Protein 4LMO (pdb70)

InterPro domains:
  IPR000477 Reverse transcriptase domain [PF00078] (751-847)
  IPR000477 Reverse transcriptase domain [PS50878] (552-877)
  IPR003545 Telomerase reverse transcriptase [PR01365] (511-525)
  IPR003545 Telomerase reverse transcriptase [PR01365] (641-657)
  IPR003545 Telomerase reverse transcriptase [PR01365] (766-782)
  IPR003545 Telomerase reverse transcriptase [PR01365] (804-816)
  IPR003545 Telomerase reverse transcriptase [PTHR12066] (239-1069)
  IPR021891 Telomerase ribonucleoprotein complex - RNA-binding domain [PF12009] (412-541)
  IPR021891 Telomerase ribonucleoprotein complex - RNA-binding domain [SM00975] (410-544)
  IPR043502 DNA/RNA polymerase superfamily [SSF56672] (567-849)
  IPR049139 Telomerase reverse transcriptase, C-terminal extension [PF21399] (911-1038)

Organism: Takifugu rubripes (NCBI:txid31033)

Radius of gyration: 38.31 Å; Cα contacts (8 Å, |Δi|>4): 1334; chains: 4; bounding box: 71×97×107 Å

Foldseek 3Di:
DVVVLLVCCCVQFLRADCVALQNAFAADPVGTDHDALLLVLCCLPNQHSCVSVPDDDPPPDDDPLSVLCRVQSRQLSVLVVVDPLLVLCCVQQNDDCLVVCPPPALVVLVVRFDDLVSLLSSLLVSCVRRHDPLQLLDPVSNVLQSVVLSCCSNVPCLPPDDLCSNCPPRDLVSRPSNDPDPDDDQDPVSSVSSSVSNSSVSVCCVNRPSVSNQRHQWDWDQDDDDPGDITIHGSSSVVVSVVNVCVVVPD/DVVVLQVCCCVQFLRACCVALQNQFAQDPVGTDHDALVLVLCQLPNQHSCVSVPDDDPPPDDDPLSVLCRVQSRQLSVLLVVDPLQVLCCVQQNDDQQVHDDPDALVVLVVSFDQLQSLLSSLLVCCVRRHDPLLLLDPVSSVLLSVVLCCCSPLNPNPDDDLCRSCVPRDLLSRPSLDPDVDDDQDPVNSVSSSVSNSSVSVCCVVRPSVSSLRHQWDWDCDPPDDRGITTHGSSSVVVSVVNVPVVPPD/DVVVLLVCCCVQFLRACCVALQNQWAADDPGTHHDALVQVLCQQPNDHSCVSVPDDDPDPDDDVLSVLCRVQSRQLSVLVVVDPLLVLCCVQQNDDCLVDPDPDALVVLLVSFDALVSLLSSLLVSCVRRHDPLQLLDPVSSVLLSVVLSCQSNPVNRPPDDLCRNCVPRDLLSRPSNDPDNDDDQDPVNSVSSSVSNSSNSVCCVVRVSVSSLRHQWDWDQSVPVHGDITTHTSSSVVVSVVNVVVVVVD/DLVVLLVVCCVQFLRACCVALQNQWAQDPVGTDHDALLQVLCQLPNPHSCRSVPDDDPPPDDDPLSVLCRVQSRQLSVLLVVDPLVVLCCVLQNDDCQVNDPPDALVVLQVRFHDLVSLLSSLLVSCVRRHDPLLQLDPVSVVLQSVLLSVCSNVPCVPDRDLCSNCPPRDLLSRPSLDPDNDDDQDPVSVVSSSVSNSSVSVCCRVRPSVSSQRHQWDWDFRDPPPTDITTHGSSSVVVNVVRVCVVPDD

GO terms:
  GO:0003720 telomerase activity (F, IDA)
  GO:0000333 telomerase catalytic core complex (C, IDA)
  GO:0022616 DNA strand elongation (P, IDA)
  GO:0034061 DNA polymerase activity (F, EXP)
  GO:0070034 telomerase RNA binding (F, IPI)

Nearest PDB structures (foldseek):
  4lmo-assembly4_D  TM=9.895E-01  e=8.802E-36  Takifugu rubripes
  4o26-assembly2_B  TM=9.098E-01  e=1.680E-20  Oryzias latipes
  4o26-assembly1_A  TM=8.427E-01  e=3.105E-20  Oryzias latipes
  7trd-assembly1_A  TM=8.382E-01  e=5.092E-14  Homo sapiens
  6zdp-assembly1_A  TM=8.238E-01  e=9.622E-08  Candida tropicalis MYA-3404

Solvent-accessible surface area: 46708 Å² total; per-residue (Å²): 111,150,40,49,76,70,3,1,3,47,1,2,5,12,57,10,34,160,17,4,18,3,64,36,98,28,38,54,70,122,19,73,72,121,1,83,1,93,0,0,0,10,7,12,8,37,23,23,64,25,16,2,9,23,9,110,47,122,60,142,175,20,52,168,31,9,118,80,2,34,86,26,0,26,48,0,1,126,36,4,94,169,15,51,20,82,163,15,9,81,142,10,16,65,47,102,39,30,193,127,27,74,186,35,130,4,66,67,4,15,93,31,67,3,28,30,95,100,0,27,50,0,0,75,44,0,0,86,42,0,6,3,83,100,0,8,24,25,95,73,3,30,100,32,0,12,56,38,0,46,130,12,2,151,39,11,88,3,19,81,8,13,14,76,92,7,25,160,120,18,110,19,71,49,0,81,24,0,36,84,47,158,124,61,191,64,47,106,70,27,74,45,77,8,50,19,0,1,4,23,0,6,0,17,0,3,43,12,0,0,7,14,0,0,42,5,2,0,21,1,9,48,35,34,27,149,189,90,50,42,55,7,0,7,26,50,0,25,61,53,0,33,68,26,0,17,139,79,46,69,157,106,112,64,38,71,99,21,0,0,75,0,2,4,10,48,14,32,104,13,4,26,3,57,23,85,26,38,46,116,178,27,100,90,110,2,99,0,70,3,0,0,4,9,13,6,30,24,22,59,28,21,0,18,21,11,114,56,130,60,155,159,9,56,191,22,8,123,43,1,38,52,30,0,22,30,0,1,118,40,4,98,158,15,51,21,77,156,12,10,82,121,7,17,72,26,103,41,16,189,119,34,75,163,42,121,2,56,69,5,24,96,32,69,7,27,8,102,103,0,29,47,0,0,77,42,0,0,72,44,0,6,4,33,58,0,7,27,26,75,74,3,20,101,30,0,10,57,28,0,49,100,15,0,130,61,0,132,12,84,55,20,18,18,78,79,5,22,158,118,16,110,19,62,53,0,53,18,0,16,90,50,62,57,30,210,51,60,119,68,27,81,54,83,12,52,35,1,2,3,13,0,4,6,19,0,17,46,14,0,0,10,14,0,0,42,4,4,0,30,1,5,44,57,24,85,134,167,93,62,22,46,1,0,6,36,50,2,27,54,56,0,24,64,46,2,18,180,67,61,104,47,92,112,63,41,72,111,27,1,1,71,1,4,6,10,65,12,35,139,18,3,28,2,56,39,86,27,40,49,100,168,29,102,82,113,1,91,0,112,0,0,0,10,9,13,5,34,18,21,57,33,18,1,24,24,12,94,45,135,59,171,181,24,57,146,22,8,127,75,1,35,87,26,0,24,48,0,1,116,39,6,99,160,18,52,20,82,157,8,10,80,141,12,18,68,50,101,34,39,191,99,90,39,170,36,103,0,52,65,8,30,93,31,62,6,28,18,97,100,2,26,48,0,0,84,59,0,1,86,43,0,7,4,86,95,2,12,27,26,91,75,3,30,112,41,0,11,54,35,0,49,96,15,2,119,16,50,55,15,89,62,13,12,13,72,77,4,24,159,127,16,107,19,62,52,1,71,21,0,32,100,56,152,112,68,230,55,69,116,73,33,78,52,79,10,51,19,0,4,3,18,3,9,4,21,0,14,52,12,0,0,8,14,0,0,42,4,4,0,25,1,5,40,10,105,59,126,172,85,41,23,44,4,3,6,34,49,1,33,54,54,0,34,75,13,0,32,139,59,68,65,131,113,106,36,59,60,58,3,2,4,48,0,2,4,9,44,10,33,120,16,4,20,3,66,30,97,32,44,38,117,170,28,95,81,130,1,99,3,81,1,0,0,2,8,10,3,31,22,22,64,22,6,3,8,29,11,115,61,113,59,158,182,26,51,183,23,6,122,78,0,35,90,27,0,27,53,0,1,108,55,6,114,177,15,42,22,83,172,13,10,79,138,9,16,70,47,99,28,20,207,120,17,65,176,39,135,5,80,61,4,22,94,28,68,5,27,30,98,99,2,26,46,1,0,82,43,0,1,87,45,0,7,2,94,96,0,7,26,29,94,74,5,29,103,35,1,10,61,45,0,50,136,12,2,160,54,14,115,6,15,73,14,16,10,37,54,6,32,44,79,16,70,21,48,54,0,72,21,0,32,113,58,169,121,58,204,72,69,36,86,25,23,32,74,11,53,12,1,2,4,23,0,8,0,18,0,2,40,13,0,0,6,16,0,0,46,5,2,1,22,0,28,54,11,89,80,109,198,105,34,40,32,10,6,8,28,48,3,34,59,42,0,31,75,23,0,13,155,78,82,45,150

Sequence (1004 aa):
SQSFMRTLGFLYGGRGMRSFLLNRKKKTAEGFRKIQGRDLIRIVFFEGVLYLNGLERKPKKLPRRFFNMVPLFSQLLRQHRRCPYSRLLQKTCPLVGIKDAGQAELSSFLPQHCGSHRVYLFVRECLLAVIPQELWGSEHNRLLYFARVRFFLRSGKFERLSVAELMWKIKVNNCDWLKISKTGRVPPSELSYRTQILGQFLAWLLDGFVVGLVRACFYATESMGQKNAIRFYRQEVWAKLQDLAFRSHISSQSFMRTLGFLYGGRGMRSFLLNRKKKTAEGFRKIQGRDLIRIVFFEGVLYLNGLERKPKKLPRRFFNMVPLFSQLLRQHRRCPYSRLLQKTCPLVGIKDAGQAELSSFLPQHCGSHRVYLFVRECLLAVIPQELWGSEHNRLLYFARVRFFLRSGKFERLSVAELMWKIKVNNCDWLKISKTGRVPPSELSYRTQILGQFLAWLLDGFVVGLVRACFYATESMGQKNAIRFYRQEVWAKLQDLAFRSHISSQSFMRTLGFLYGGRGMRSFLLNRKKKTAEGFRKIQGRDLIRIVFFEGVLYLNGLERKPKKLPRRFFNMVPLFSQLLRQHRRCPYSRLLQKTCPLVGIKDAGQAELSSFLPQHCGSHRVYLFVRECLLAVIPQELWGSEHNRLLYFARVRFFLRSGKFERLSVAELMWKIKVNNCDWLKISKTGRVPPSELSYRTQILGQFLAWLLDGFVVGLVRACFYATESMGQKNAIRFYRQEVWAKLQDLAFRSHISSQSFMRTLGFLYGGRGMRSFLLNRKKKTAEGFRKIQGRDLIRIVFFEGVLYLNGLERKPKKLPRRFFNMVPLFSQLLRQHRRCPYSRLLQKTCPLVGIKDAGQAELSSFLPQHCGSHRVYLFVRECLLAVIPQELWGSEHNRLLYFARVRFFLRSGKFERLSVAELMWKIKVNNCDWLKISKTGRVPPSELSYRTQILGQFLAWLLDGFVVGLVRACFYATESMGQKNAIRFYRQEVWAKLQDLAFRSHIS

Secondary structure (DSSP, 8-state):
--HHHHHHHHHH--S-GGGSGGGPPEE-SSSEE---HHHHHHHHHSS-GGGGGT---S-SSPPHHHHTTHHHHHHHHHHHHH--HHHHHHTTS--SSSSS-SS--HHHHTT--B-HHHHHHHHHHHHHHHS-HHHH-SHHHHHHHHHHHHHHHHHT-TT---HHHHSTT--GGG-GGG-S--SS---HHHHHHHHHHHHHHHHHIIIIIIHHHHHHHEEEES-SSSTT--EEEEHHHHHHHHHHHHHHS--/-HHHHHHHHHHH--S-GGGSGGGPPEE-SSSEE---HHHHHHHHHSS-GGGGGT---S-SSPPHHHHTTHHHHHHHHHHHHH--HHHHHHTTS--SSSSS-SS--GGGTTT--B-HHHHHHHHHHHHHHHS-GGGG-SHHHHHHHHHHHHHHTSTT---PPPHHHHSTT--GGG-GGG-S-SSS---HHHHHHHHHHHHHHHHHIIIIIIHHHHHHHEEEES-SSS-S--EEEEHHHHHHHHHHHHHTTT-/-HHHHHHHHHHH--S-GGGSGGG--EE-SSSEE---HHHHHHHHHTS-GGGGGT---S-SSPPHHHHTTHHHHHHHHHHHHH--HHHHHHHHS---SSSS-----GGGTTT--B-HHHHHHHHHHHHHHHS-HHHH-SHHHHHHHHHHHHHHHHSTTT----HHHHHTT--GGG-GGG-S-SSS---HHHHHHHHHHHHHHHHHIIIIIIHHHHHHHEEEEE-SSSSS-EEEEEHHHHHHHHHHHHHHS--/-HHHHHHHHHHH--S-GGGSGGGPEEE-SSSEEE--HHHHHHHHHSS-GGGGGT---S-SSPPHHHHTTHHHHHHHHHHHHT--HHHHHHTTS---STTT-SS--GGGTTT--B-HHHHHHHHHHHHHHHS-GGGT-SHHHHHHHHHHHHHHHHH--TT---HHHHHTT--GGG-GGG-S-SSS---HHHHHHHHHHHHHHHHHIIIIIIHHHHHHHEEEEE-SSSSS-EEEEEHHHHHHHHHHHHTTT--

CATH classification: 1.10.132.70

Structure (mmCIF, N/CA/C/O backbone):
data_4LMO
#
_entry.id   4LMO
#
_cell.length_a   48.629
_cell.length_b   84.508
_cell.length_c   137.174
_cell.angle_alpha   90.00
_cell.angle_beta   94.31
_cell.angle_gamma   90.00
#
_symmetry.space_group_name_H-M   'P 1 21 1'
#
loop_
_entity.id
_entity.type
_entity.pdbx_description
1 polymer 'Telomerase reverse transcriptase'
2 water water
#
loop_
_atom_site.group_PDB
_atom_site.id
_atom_site.type_symbol
_atom_site.label_atom_id
_atom_site.label_alt_id
_atom_site.label_comp_id
_atom_site.label_asym_id
_atom_site.label_entity_id
_atom_site.label_seq_id
_atom_site.pdbx_PDB_ins_code
_atom_site.Cartn_x
_atom_site.Cartn_y
_atom_site.Cartn_z
_atom_site.occupancy
_atom_site.B_iso_or_equiv
_atom_site.auth_seq_id
_atom_site.auth_comp_id
_atom_site.auth_asym_id
_atom_site.auth_atom_id
_atom_site.pdbx_PDB_model_num
ATOM 1 N N . SER A 1 4 ? 13.701 -11.543 69.156 1.00 107.78 294 SER A N 1
ATOM 2 C CA . SER A 1 4 ? 12.276 -11.558 68.714 1.00 106.97 294 SER A CA 1
ATOM 3 C C . SER A 1 4 ? 11.792 -10.148 68.366 1.00 105.58 294 SER A C 1
ATOM 4 O O . SER A 1 4 ? 10.730 -9.708 68.818 1.00 105.20 294 SER A O 1
ATOM 7 N N . GLN A 1 5 ? 12.585 -9.450 67.556 1.00 104.36 295 GLN A N 1
ATOM 8 C CA . GLN A 1 5 ? 12.288 -8.077 67.145 1.00 101.94 295 GLN A CA 1
ATOM 9 C C . GLN A 1 5 ? 11.627 -8.043 65.765 1.00 98.44 295 GLN A C 1
ATOM 10 O O . GLN A 1 5 ? 11.338 -6.971 65.226 1.00 95.94 295 GLN A O 1
ATOM 16 N N . SER A 1 6 ? 11.390 -9.231 65.211 1.00 96.74 296 SER A N 1
ATOM 17 C CA . SER A 1 6 ? 10.734 -9.393 63.915 1.00 93.75 296 SER A CA 1
ATOM 18 C C . SER A 1 6 ? 9.237 -9.082 63.984 1.00 90.58 296 SER A C 1
ATOM 19 O O . SER A 1 6 ? 8.617 -8.768 62.964 1.00 88.61 296 SER A O 1
ATOM 22 N N . PHE A 1 7 ? 8.669 -9.172 65.188 1.00 87.95 297 PHE A N 1
ATOM 23 C CA . PHE A 1 7 ? 7.242 -8.926 65.413 1.00 84.44 297 PHE A CA 1
ATOM 24 C C . PHE A 1 7 ? 6.808 -7.506 65.044 1.00 80.70 297 PHE A C 1
ATOM 25 O O . PHE A 1 7 ? 5.791 -7.321 64.372 1.00 79.65 297 PHE A O 1
ATOM 33 N N . MET A 1 8 ? 7.584 -6.517 65.485 1.00 78.04 298 MET A N 1
ATOM 34 C CA . MET A 1 8 ? 7.244 -5.100 65.310 1.00 75.17 298 MET A CA 1
ATOM 35 C C . MET A 1 8 ? 7.145 -4.676 63.844 1.00 72.00 298 MET A C 1
ATOM 36 O O . MET A 1 8 ? 6.302 -3.847 63.493 1.00 70.86 298 MET A O 1
ATOM 41 N N . ARG A 1 9 ? 8.009 -5.242 63.003 1.00 69.94 299 ARG A N 1
ATOM 42 C CA . ARG A 1 9 ? 7.961 -5.023 61.556 1.00 66.44 299 ARG A CA 1
ATOM 43 C C . ARG A 1 9 ? 6.686 -5.597 60.943 1.00 63.20 299 ARG A C 1
ATOM 44 O O . ARG A 1 9 ? 6.011 -4.930 60.155 1.00 61.13 299 ARG A O 1
ATOM 52 N N . THR A 1 10 ? 6.366 -6.834 61.320 1.00 60.77 300 THR A N 1
ATOM 53 C CA . THR A 1 10 ? 5.215 -7.558 60.784 1.00 57.84 300 THR A CA 1
ATOM 54 C C . THR A 1 10 ? 3.890 -6.934 61.220 1.00 54.89 300 THR A C 1
ATOM 55 O O . THR A 1 10 ? 3.030 -6.642 60.383 1.00 53.33 300 THR A O 1
ATOM 59 N N . LEU A 1 11 ? 3.734 -6.743 62.529 1.00 52.20 301 LEU A N 1
ATOM 60 C CA . LEU A 1 11 ? 2.526 -6.146 63.090 1.00 50.04 301 LEU A CA 1
ATOM 61 C C . LEU A 1 11 ? 2.368 -4.697 62.637 1.00 48.08 301 LEU A C 1
ATOM 62 O O . LEU A 1 11 ? 1.245 -4.223 62.435 1.00 46.09 301 LEU A O 1
ATOM 67 N N . GLY A 1 12 ? 3.499 -4.010 62.475 1.00 46.36 302 GLY A N 1
ATOM 68 C CA . GLY A 1 12 ? 3.527 -2.647 61.951 1.00 44.89 302 GLY A CA 1
ATOM 69 C C . GLY A 1 12 ? 3.048 -2.576 60.514 1.00 43.53 302 GLY A C 1
ATOM 70 O O . GLY A 1 12 ? 2.277 -1.688 60.154 1.00 42.09 302 GLY A O 1
ATOM 71 N N . PHE A 1 13 ? 3.508 -3.520 59.696 1.00 43.57 303 PHE A N 1
ATOM 72 C CA . PHE A 1 13 ? 3.084 -3.620 58.301 1.00 43.20 303 PHE A CA 1
ATOM 73 C C . PHE A 1 13 ? 1.576 -3.859 58.178 1.00 41.91 303 PHE A C 1
ATOM 74 O O . PHE A 1 13 ? 0.907 -3.222 57.363 1.00 41.25 303 PHE A O 1
ATOM 82 N N . LEU A 1 14 ? 1.051 -4.768 58.997 1.00 41.14 304 LEU A N 1
ATOM 83 C CA . LEU A 1 14 ? -0.367 -5.125 58.955 1.00 40.49 304 LEU A CA 1
ATOM 84 C C . LEU A 1 14 ? -1.285 -4.055 59.537 1.00 38.91 304 LEU A C 1
ATOM 85 O O . LEU A 1 14 ? -2.317 -3.737 58.946 1.00 39.28 304 LEU A O 1
ATOM 90 N N . TYR A 1 15 ? -0.909 -3.507 60.690 1.00 37.11 305 TYR A N 1
ATOM 91 C CA . TYR A 1 15 ? -1.822 -2.680 61.478 1.00 35.86 305 TYR A CA 1
ATOM 92 C C . TYR A 1 15 ? -1.312 -1.280 61.823 1.00 35.77 305 TYR A C 1
ATOM 93 O O . TYR A 1 15 ? -2.087 -0.441 62.292 1.00 35.74 305 TYR A O 1
ATOM 102 N N . GLY A 1 16 ? -0.022 -1.034 61.600 1.00 35.35 306 GLY A N 1
ATOM 103 C CA . GLY A 1 16 ? 0.576 0.271 61.874 1.00 34.88 306 GLY A CA 1
ATOM 104 C C . GLY A 1 16 ? 0.733 0.577 63.351 1.00 35.18 306 GLY A C 1
ATOM 105 O O . GLY A 1 16 ? 0.445 -0.263 64.206 1.00 35.03 306 GLY A O 1
ATOM 106 N N . GLY A 1 17 ? 1.199 1.790 63.642 1.00 35.25 307 GLY A N 1
ATOM 107 C CA . GLY A 1 17 ? 1.350 2.275 65.011 1.00 35.92 307 GLY A CA 1
ATOM 108 C C . GLY A 1 17 ? 2.511 1.657 65.767 1.00 36.61 307 GLY A C 1
ATOM 109 O O . GLY A 1 17 ? 2.406 1.405 66.966 1.00 37.13 307 GLY A O 1
ATOM 110 N N . ARG A 1 18 ? 3.618 1.420 65.067 1.00 37.41 308 ARG A N 1
ATOM 111 C CA . ARG A 1 18 ? 4.810 0.804 65.663 1.00 38.72 308 ARG A CA 1
ATOM 112 C C . ARG A 1 18 ? 6.093 1.566 65.325 1.00 38.75 308 ARG A C 1
ATOM 113 O O . ARG A 1 18 ? 7.193 1.052 65.523 1.00 39.92 308 ARG A O 1
ATOM 121 N N . GLY A 1 19 ? 5.954 2.783 64.811 1.00 38.58 309 GLY A N 1
ATOM 122 C CA . GLY A 1 19 ? 7.114 3.594 64.463 1.00 38.91 309 GLY A CA 1
ATOM 123 C C . GLY A 1 19 ? 7.646 3.362 63.061 1.00 38.99 309 GLY A C 1
ATOM 124 O O . GLY A 1 19 ? 7.066 2.611 62.274 1.00 38.09 309 GLY A O 1
ATOM 125 N N . MET A 1 20 ? 8.781 3.994 62.774 1.00 39.66 310 MET A N 1
ATOM 126 C CA . MET A 1 20 ? 9.314 4.108 61.417 1.00 40.55 310 MET A CA 1
ATOM 127 C C . MET A 1 20 ? 9.936 2.842 60.823 1.00 41.84 310 MET A C 1
ATOM 128 O O . MET A 1 20 ? 10.205 2.794 59.622 1.00 42.01 310 MET A O 1
ATOM 133 N N . ARG A 1 21 ? 10.154 1.821 61.648 1.00 43.34 311 ARG A N 1
ATOM 134 C CA . ARG A 1 21 ? 10.809 0.595 61.190 1.00 45.18 311 ARG A CA 1
ATOM 135 C C . ARG A 1 21 ? 10.035 -0.114 60.071 1.00 43.68 311 ARG A C 1
ATOM 136 O O . ARG A 1 21 ? 10.637 -0.663 59.148 1.00 43.91 311 ARG A O 1
ATOM 144 N N . SER A 1 22 ? 8.706 -0.086 60.148 1.00 42.72 312 SER A N 1
ATOM 145 C CA . SER A 1 22 ? 7.865 -0.714 59.126 1.00 41.33 312 SER A CA 1
ATOM 146 C C . SER A 1 22 ? 7.363 0.271 58.059 1.00 39.52 312 SER A C 1
ATOM 147 O O . SER A 1 22 ? 6.463 -0.055 57.279 1.00 39.50 312 SER A O 1
ATOM 150 N N . PHE A 1 23 ? 7.954 1.464 58.023 1.00 37.49 313 PHE A N 1
ATOM 151 C CA . PHE A 1 23 ? 7.638 2.464 57.001 1.00 35.58 313 PHE A CA 1
ATOM 152 C C . PHE A 1 23 ? 8.204 2.052 55.643 1.00 35.18 313 PHE A C 1
ATOM 153 O O . PHE A 1 23 ? 9.327 1.548 55.559 1.00 35.50 313 PHE A O 1
ATOM 161 N N . LEU A 1 24 ? 7.417 2.285 54.593 1.00 33.72 314 LEU A N 1
ATOM 162 C CA . LEU A 1 24 ? 7.750 1.885 53.220 1.00 33.56 314 LEU A CA 1
ATOM 163 C C . LEU A 1 24 ? 9.224 2.044 52.815 1.00 34.02 314 LEU A C 1
ATOM 164 O O . LEU A 1 24 ? 9.838 1.099 52.317 1.00 33.83 314 LEU A O 1
ATOM 169 N N . LEU A 1 25 ? 9.779 3.234 53.026 1.00 34.23 315 LEU A N 1
ATOM 170 C CA . LEU A 1 25 ? 11.136 3.540 52.571 1.00 35.10 315 LEU A CA 1
ATOM 171 C C . LEU A 1 25 ? 12.234 2.896 53.427 1.00 36.32 315 LEU A C 1
ATOM 172 O O . LEU A 1 25 ? 13.410 2.934 53.063 1.00 37.22 315 LEU A O 1
ATOM 177 N N . ASN A 1 26 ? 11.845 2.309 54.557 1.00 36.97 316 ASN A N 1
ATOM 178 C CA . ASN A 1 26 ? 12.772 1.569 55.410 1.00 38.19 316 ASN A CA 1
ATOM 179 C C . ASN A 1 26 ? 12.740 0.068 55.139 1.00 39.51 316 ASN A C 1
ATOM 180 O O . ASN A 1 26 ? 13.516 -0.690 55.725 1.00 40.41 316 ASN A O 1
ATOM 185 N N . ARG A 1 27 ? 11.840 -0.355 54.255 1.00 40.17 317 ARG A N 1
ATOM 186 C CA . ARG A 1 27 ? 11.726 -1.763 53.888 1.00 41.97 317 ARG A CA 1
ATOM 187 C C . ARG A 1 27 ? 12.826 -2.175 52.921 1.00 43.29 317 ARG A C 1
ATOM 188 O O . ARG A 1 27 ? 13.323 -1.361 52.139 1.00 43.78 317 ARG A O 1
ATOM 196 N N . LYS A 1 28 ? 13.206 -3.445 52.993 1.00 44.84 318 LYS A N 1
ATOM 197 C CA . LYS A 1 28 ? 14.249 -3.993 52.139 1.00 46.00 318 LYS A CA 1
ATOM 198 C C . LYS A 1 28 ? 13.652 -4.786 50.980 1.00 45.60 318 LYS A C 1
ATOM 199 O O . LYS A 1 28 ? 12.587 -5.390 51.117 1.00 44.87 318 LYS A O 1
ATOM 205 N N . LYS A 1 29 ? 14.334 -4.761 49.837 1.00 46.38 319 LYS A N 1
ATOM 206 C CA . LYS A 1 29 ? 13.953 -5.593 48.700 1.00 47.37 319 LYS A CA 1
ATOM 207 C C . LYS A 1 29 ? 14.441 -7.020 48.918 1.00 49.61 319 LYS A C 1
ATOM 208 O O . LYS A 1 29 ? 15.574 -7.241 49.353 1.00 50.44 319 LYS A O 1
ATOM 214 N N . LYS A 1 30 ? 13.572 -7.980 48.617 1.00 51.41 320 LYS A N 1
ATOM 215 C CA . LYS A 1 30 ? 13.906 -9.391 48.745 1.00 54.12 320 LYS A CA 1
ATOM 216 C C . LYS A 1 30 ? 14.663 -9.896 47.518 1.00 56.03 320 LYS A C 1
ATOM 217 O O . LYS A 1 30 ? 14.131 -9.907 46.405 1.00 55.55 320 LYS A O 1
ATOM 223 N N . THR A 1 31 ? 15.914 -10.291 47.739 1.00 58.72 321 THR A N 1
ATOM 224 C CA . THR A 1 31 ? 16.713 -10.978 46.729 1.00 61.03 321 THR A CA 1
ATOM 225 C C . THR A 1 31 ? 16.508 -12.487 46.890 1.00 63.30 321 THR A C 1
ATOM 226 O O . THR A 1 31 ? 15.793 -12.925 47.797 1.00 63.30 321 THR A O 1
ATOM 230 N N . ALA A 1 32 ? 17.129 -13.275 46.014 1.00 65.32 322 ALA A N 1
ATOM 231 C CA . ALA A 1 32 ? 17.015 -14.735 46.069 1.00 67.30 322 ALA A CA 1
ATOM 232 C C . ALA A 1 32 ? 17.515 -15.323 47.393 1.00 68.92 322 ALA A C 1
ATOM 233 O O . ALA A 1 32 ? 16.903 -16.245 47.936 1.00 69.66 322 ALA A O 1
ATOM 235 N N . GLU A 1 33 ? 18.613 -14.774 47.910 1.00 69.90 323 GLU A N 1
ATOM 236 C CA . GLU A 1 33 ? 19.257 -15.308 49.114 1.00 71.13 323 GLU A CA 1
ATOM 237 C C . GLU A 1 33 ? 18.901 -14.570 50.409 1.00 70.13 323 GLU A C 1
ATOM 238 O O . GLU A 1 33 ? 19.109 -15.100 51.504 1.00 70.53 323 GLU A O 1
ATOM 244 N N . GLY A 1 34 ? 18.366 -13.356 50.286 1.00 68.33 324 GLY A N 1
ATOM 245 C CA . GLY A 1 34 ? 17.986 -12.568 51.457 1.00 66.55 324 GLY A CA 1
ATOM 246 C C . GLY A 1 34 ? 17.383 -11.211 51.148 1.00 64.56 324 GLY A C 1
ATOM 247 O O . GLY A 1 34 ? 16.361 -11.114 50.464 1.00 63.28 324 GLY A O 1
ATOM 248 N N . PHE A 1 35 ? 18.022 -10.162 51.664 1.00 63.63 325 PHE A N 1
ATOM 249 C CA . PHE A 1 35 ? 17.505 -8.797 51.564 1.00 61.39 325 PHE A CA 1
ATOM 250 C C . PHE A 1 35 ? 18.590 -7.769 51.268 1.00 60.55 325 PHE A C 1
ATOM 251 O O . PHE A 1 35 ? 19.770 -7.994 51.545 1.00 61.90 325 PHE A O 1
ATOM 259 N N . ARG A 1 36 ? 18.173 -6.639 50.700 1.00 58.02 326 ARG A N 1
ATOM 260 C CA . ARG A 1 36 ? 19.071 -5.521 50.425 1.00 56.80 326 ARG A CA 1
ATOM 261 C C . ARG A 1 36 ? 18.365 -4.169 50.545 1.00 55.45 326 ARG A C 1
ATOM 262 O O . ARG A 1 36 ? 17.147 -4.070 50.364 1.00 54.02 326 ARG A O 1
ATOM 270 N N . LYS A 1 37 ? 19.152 -3.139 50.855 1.00 55.25 327 LYS A N 1
ATOM 271 C CA . LYS A 1 37 ? 18.688 -1.755 50.922 1.00 54.04 327 LYS A CA 1
ATOM 272 C C . LYS A 1 37 ? 18.112 -1.349 49.567 1.00 52.69 327 LYS A C 1
ATOM 273 O O . LYS A 1 37 ? 18.575 -1.836 48.532 1.00 53.87 327 LYS A O 1
ATOM 279 N N . ILE A 1 38 ? 17.112 -0.468 49.560 1.00 50.35 328 ILE A N 1
ATOM 280 C CA . ILE A 1 38 ? 16.519 -0.026 48.288 1.00 49.06 328 ILE A CA 1
ATOM 281 C C . ILE A 1 38 ? 17.192 1.217 47.707 1.00 48.25 328 ILE A C 1
ATOM 282 O O . ILE A 1 38 ? 17.557 2.139 48.438 1.00 48.36 328 ILE A O 1
ATOM 287 N N . GLN A 1 39 ? 17.357 1.221 46.387 1.00 47.11 329 GLN A N 1
ATOM 288 C CA . GLN A 1 39 ? 18.020 2.315 45.678 1.00 46.62 329 GLN A CA 1
ATOM 289 C C . GLN A 1 39 ? 17.021 3.099 44.831 1.00 44.74 329 GLN A C 1
ATOM 290 O O . GLN A 1 39 ? 15.856 2.710 44.722 1.00 43.78 329 GLN A O 1
ATOM 296 N N . GLY A 1 40 ? 17.477 4.208 44.246 1.00 43.87 330 GLY A N 1
ATOM 297 C CA . GLY A 1 40 ? 16.624 5.085 43.435 1.00 42.33 330 GLY A CA 1
ATOM 298 C C . GLY A 1 40 ? 15.847 4.355 42.353 1.00 41.60 330 GLY A C 1
ATOM 299 O O . GLY A 1 40 ? 14.657 4.599 42.158 1.00 40.59 330 GLY A O 1
ATOM 300 N N . ARG A 1 41 ? 16.535 3.453 41.658 1.00 42.06 331 ARG A N 1
ATOM 301 C CA . ARG A 1 41 ? 15.946 2.609 40.623 1.00 41.79 331 ARG A CA 1
ATOM 302 C C . ARG A 1 41 ? 14.815 1.732 41.177 1.00 39.79 331 ARG A C 1
ATOM 303 O O . ARG A 1 41 ? 13.778 1.559 40.527 1.00 38.04 331 ARG A O 1
ATOM 311 N N . ASP A 1 42 ? 15.018 1.199 42.383 1.00 38.71 332 ASP A N 1
ATOM 312 C CA . ASP A 1 42 ? 13.998 0.410 43.075 1.00 37.34 332 ASP A CA 1
ATOM 313 C C . ASP A 1 42 ? 12.750 1.245 43.362 1.00 35.22 332 ASP A C 1
ATOM 314 O O . ASP A 1 42 ? 11.627 0.779 43.153 1.00 33.79 332 ASP A O 1
ATOM 319 N N . LEU A 1 43 ? 12.954 2.477 43.827 1.00 34.00 333 LEU A N 1
ATOM 320 C CA . LEU A 1 43 ? 11.848 3.380 44.147 1.00 32.86 333 LEU A CA 1
ATOM 321 C C . LEU A 1 43 ? 11.020 3.747 42.919 1.00 31.74 333 LEU A C 1
ATOM 322 O O . LEU A 1 43 ? 9.791 3.776 42.985 1.00 30.83 333 LEU A O 1
ATOM 327 N N . ILE A 1 44 ? 11.696 4.016 41.805 1.00 31.78 334 ILE A N 1
ATOM 328 C CA . ILE A 1 44 ? 11.024 4.279 40.528 1.00 31.39 334 ILE A CA 1
ATOM 329 C C . ILE A 1 44 ? 10.088 3.123 40.149 1.00 30.90 334 ILE A C 1
ATOM 330 O O . ILE A 1 44 ? 8.980 3.345 39.656 1.00 30.73 334 ILE A O 1
ATOM 335 N N . ARG A 1 45 ? 10.538 1.898 40.413 1.00 30.92 335 ARG A N 1
ATOM 336 C CA . ARG A 1 45 ? 9.738 0.691 40.208 1.00 31.11 335 ARG A CA 1
ATOM 337 C C . ARG A 1 45 ? 8.478 0.669 41.073 1.00 30.26 335 ARG A C 1
ATOM 338 O O . ARG A 1 45 ? 7.388 0.371 40.582 1.00 30.38 335 ARG A O 1
ATOM 346 N N . ILE A 1 46 ? 8.644 0.987 42.356 1.00 29.23 336 ILE A N 1
ATOM 347 C CA . ILE A 1 46 ? 7.543 1.034 43.316 1.00 28.38 336 ILE A CA 1
ATOM 348 C C . ILE A 1 46 ? 6.525 2.116 42.954 1.00 27.66 336 ILE A C 1
ATOM 349 O O . ILE A 1 46 ? 5.319 1.903 43.072 1.00 27.95 336 ILE A O 1
ATOM 354 N N . VAL A 1 47 ? 7.017 3.266 42.501 1.00 27.29 337 VAL A N 1
ATOM 355 C CA . VAL A 1 47 ? 6.157 4.413 42.209 1.00 26.84 337 VAL A CA 1
ATOM 356 C C . VAL A 1 47 ? 5.452 4.302 40.853 1.00 26.96 337 VAL A C 1
ATOM 357 O O . VAL A 1 47 ? 4.262 4.609 40.750 1.00 27.17 337 VAL A O 1
ATOM 361 N N . PHE A 1 48 ? 6.169 3.845 39.827 1.00 27.23 338 PHE A N 1
ATOM 362 C CA . PHE A 1 48 ? 5.662 3.931 38.451 1.00 27.70 338 PHE A CA 1
ATOM 363 C C . PHE A 1 48 ? 5.373 2.615 37.736 1.00 28.75 338 PHE A C 1
ATOM 364 O O . PHE A 1 48 ? 4.624 2.607 36.757 1.00 29.19 338 PHE A O 1
ATOM 372 N N . PHE A 1 49 ? 5.961 1.516 38.208 1.00 29.52 339 PHE A N 1
ATOM 373 C CA . PHE A 1 49 ? 5.891 0.244 37.483 1.00 30.11 339 PHE A CA 1
ATOM 374 C C . PHE A 1 49 ? 5.153 -0.859 38.251 1.00 30.76 339 PHE A C 1
ATOM 375 O O . PHE A 1 49 ? 3.921 -0.931 38.192 1.00 31.01 339 PHE A O 1
ATOM 383 N N . GLU A 1 50 ? 5.890 -1.705 38.969 1.00 31.11 340 GLU A N 1
ATOM 384 C CA . GLU A 1 50 ? 5.295 -2.852 39.665 1.00 31.48 340 GLU A CA 1
ATOM 385 C C . GLU A 1 50 ? 4.428 -2.495 40.873 1.00 30.98 340 GLU A C 1
ATOM 386 O O . GLU A 1 50 ? 3.471 -3.208 41.181 1.00 31.07 340 GLU A O 1
ATOM 392 N N . GLY A 1 51 ? 4.763 -1.400 41.549 1.00 30.20 341 GLY A N 1
ATOM 393 C CA . GLY A 1 51 ? 4.117 -1.052 42.811 1.00 29.77 341 GLY A CA 1
ATOM 394 C C . GLY A 1 51 ? 4.929 -1.558 43.988 1.00 29.97 341 GLY A C 1
ATOM 395 O O . GLY A 1 51 ? 6.088 -1.940 43.822 1.00 30.39 341 GLY A O 1
ATOM 396 N N . VAL A 1 52 ? 4.319 -1.572 45.174 1.00 29.70 342 VAL A N 1
ATOM 397 C CA . VAL A 1 52 ? 5.002 -1.994 46.408 1.00 30.25 342 VAL A CA 1
ATOM 398 C C . VAL A 1 52 ? 5.494 -3.445 46.396 1.00 31.26 342 VAL A C 1
ATOM 399 O O . VAL A 1 52 ? 6.488 -3.768 47.050 1.00 31.91 342 VAL A O 1
ATOM 403 N N . LEU A 1 53 ? 4.809 -4.307 45.644 1.00 31.61 343 LEU A N 1
ATOM 404 C CA . LEU A 1 53 ? 5.130 -5.739 45.604 1.00 32.60 343 LEU A CA 1
ATOM 405 C C . LEU A 1 53 ? 6.430 -6.042 44.857 1.00 33.28 343 LEU A C 1
ATOM 406 O O . LEU A 1 53 ? 6.917 -7.178 44.874 1.00 33.81 343 LEU A O 1
ATOM 411 N N . TYR A 1 54 ? 6.984 -5.017 44.213 1.00 33.17 344 TYR A N 1
ATOM 412 C CA . TYR A 1 54 ? 8.314 -5.091 43.623 1.00 33.74 344 TYR A CA 1
ATOM 413 C C . TYR A 1 54 ? 9.341 -5.508 44.679 1.00 34.41 344 TYR A C 1
ATOM 414 O O . TYR A 1 54 ? 10.297 -6.222 44.373 1.00 35.14 344 TYR A O 1
ATOM 423 N N . LEU A 1 55 ? 9.123 -5.068 45.918 1.00 34.29 345 LEU A N 1
ATOM 424 C CA . LEU A 1 55 ? 9.972 -5.431 47.053 1.00 35.56 345 LEU A CA 1
ATOM 425 C C . LEU A 1 55 ? 9.915 -6.925 47.377 1.00 36.81 345 LEU A C 1
ATOM 426 O O . LEU A 1 55 ? 10.833 -7.471 47.995 1.00 37.18 345 LEU A O 1
ATOM 431 N N . ASN A 1 56 ? 8.840 -7.578 46.946 1.00 37.70 346 ASN A N 1
ATOM 432 C CA . ASN A 1 56 ? 8.624 -8.997 47.221 1.00 38.75 346 ASN A CA 1
ATOM 433 C C . ASN A 1 56 ? 8.902 -9.903 46.022 1.00 38.84 346 ASN A C 1
ATOM 434 O O . ASN A 1 56 ? 8.680 -11.114 46.086 1.00 39.73 346 ASN A O 1
ATOM 439 N N . GLY A 1 57 ? 9.389 -9.309 44.937 1.00 38.38 347 GLY A N 1
ATOM 440 C CA . GLY A 1 57 ? 9.815 -10.063 43.765 1.00 38.65 347 GLY A CA 1
ATOM 441 C C . GLY A 1 57 ? 8.955 -9.914 42.524 1.00 38.36 347 GLY A C 1
ATOM 442 O O . GLY A 1 57 ? 9.222 -10.557 41.515 1.00 38.88 347 GLY A O 1
ATOM 443 N N . LEU A 1 58 ? 7.925 -9.072 42.586 1.00 38.40 348 LEU A N 1
ATOM 444 C CA . LEU A 1 58 ? 7.038 -8.877 41.438 1.00 38.59 348 LEU A CA 1
ATOM 445 C C . LEU A 1 58 ? 7.774 -8.191 40.293 1.00 39.69 348 LEU A C 1
ATOM 446 O O . LEU A 1 58 ? 8.414 -7.154 40.483 1.00 39.35 348 LEU A O 1
ATOM 451 N N . GLU A 1 59 ? 7.688 -8.788 39.110 1.00 41.32 349 GLU A N 1
ATOM 452 C CA . GLU A 1 59 ? 8.402 -8.284 37.943 1.00 42.91 349 GLU A CA 1
ATOM 453 C C . GLU A 1 59 ? 7.477 -8.054 36.757 1.00 43.16 349 GLU A C 1
ATOM 454 O O . GLU A 1 59 ? 6.580 -8.855 36.483 1.00 43.37 349 GLU A O 1
ATOM 460 N N . ARG A 1 60 ? 7.699 -6.943 36.067 1.00 43.60 350 ARG A N 1
ATOM 461 C CA . ARG A 1 60 ? 6.997 -6.649 34.826 1.00 44.75 350 ARG A CA 1
ATOM 462 C C . ARG A 1 60 ? 7.951 -6.048 33.796 1.00 45.93 350 ARG A C 1
ATOM 463 O O . ARG A 1 60 ? 8.943 -5.403 34.151 1.00 46.29 350 ARG A O 1
ATOM 471 N N . LYS A 1 61 ? 7.656 -6.280 32.522 1.00 47.79 351 LYS A N 1
ATOM 472 C CA . LYS A 1 61 ? 8.434 -5.688 31.438 1.00 49.18 351 LYS A CA 1
ATOM 473 C C . LYS A 1 61 ? 8.014 -4.227 31.236 1.00 48.93 351 LYS A C 1
ATOM 474 O O . LYS A 1 61 ? 6.833 -3.899 31.389 1.00 48.39 351 LYS A O 1
ATOM 480 N N . PRO A 1 62 ? 8.976 -3.344 30.894 1.00 49.21 352 PRO A N 1
ATOM 481 C CA . PRO A 1 62 ? 10.385 -3.643 30.615 1.00 50.57 352 PRO A CA 1
ATOM 482 C C . PRO A 1 62 ? 11.243 -3.825 31.869 1.00 50.87 352 PRO A C 1
ATOM 483 O O . PRO A 1 62 ? 11.018 -3.157 32.878 1.00 50.78 352 PRO A O 1
ATOM 487 N N . LYS A 1 63 ? 12.205 -4.742 31.790 1.00 51.52 353 LYS A N 1
ATOM 488 C CA . LYS A 1 63 ? 13.161 -4.984 32.870 1.00 52.26 353 LYS A CA 1
ATOM 489 C C . LYS A 1 63 ? 14.126 -3.803 33.011 1.00 52.52 353 LYS A C 1
ATOM 490 O O . LYS A 1 63 ? 14.359 -3.310 34.117 1.00 52.46 353 LYS A O 1
ATOM 496 N N . LYS A 1 64 ? 14.682 -3.361 31.885 1.00 52.81 354 LYS A N 1
ATOM 497 C CA . LYS A 1 64 ? 15.508 -2.158 31.851 1.00 51.79 354 LYS A CA 1
ATOM 498 C C . LYS A 1 64 ? 14.598 -0.935 31.846 1.00 49.57 354 LYS A C 1
ATOM 499 O O . LYS A 1 64 ? 13.566 -0.924 31.167 1.00 49.25 354 LYS A O 1
ATOM 505 N N . LEU A 1 65 ? 14.977 0.084 32.615 1.00 47.30 355 LEU A N 1
ATOM 506 C CA . LEU A 1 65 ? 14.233 1.339 32.659 1.00 45.40 355 LEU A CA 1
ATOM 507 C C . LEU A 1 65 ? 14.325 2.087 31.328 1.00 44.47 355 LEU A C 1
ATOM 508 O O . LEU A 1 65 ? 15.424 2.262 30.798 1.00 45.01 355 LEU A O 1
ATOM 513 N N . PRO A 1 66 ? 13.171 2.527 30.784 1.00 42.97 356 PRO A N 1
ATOM 514 C CA . PRO A 1 66 ? 13.165 3.426 29.625 1.00 42.84 356 PRO A CA 1
ATOM 515 C C . PRO A 1 66 ? 13.974 4.693 29.911 1.00 42.82 356 PRO A C 1
ATOM 516 O O . PRO A 1 66 ? 14.164 5.051 31.077 1.00 42.34 356 PRO A O 1
ATOM 520 N N . ARG A 1 67 ? 14.442 5.360 28.858 1.00 43.35 357 ARG A N 1
ATOM 521 C CA . ARG A 1 67 ? 15.317 6.525 29.008 1.00 43.55 357 ARG A CA 1
ATOM 522 C C . ARG A 1 67 ? 14.699 7.615 29.887 1.00 41.40 357 ARG A C 1
ATOM 523 O O . ARG A 1 67 ? 15.391 8.211 30.716 1.00 40.82 357 ARG A O 1
ATOM 531 N N . ARG A 1 68 ? 13.399 7.851 29.707 1.00 39.56 358 ARG A N 1
ATOM 532 C CA . ARG A 1 68 ? 12.644 8.839 30.483 1.00 37.95 358 ARG A CA 1
ATOM 533 C C . ARG A 1 68 ? 12.751 8.579 31.986 1.00 37.22 358 ARG A C 1
ATOM 534 O O . ARG A 1 68 ? 13.031 9.494 32.765 1.00 36.88 358 ARG A O 1
ATOM 542 N N . PHE A 1 69 ? 12.540 7.325 32.378 1.00 36.37 359 PHE A N 1
ATOM 543 C CA . PHE A 1 69 ? 12.564 6.933 33.784 1.00 35.52 359 PHE A CA 1
ATOM 544 C C . PHE A 1 69 ? 13.979 6.678 34.298 1.00 36.18 359 PHE A C 1
ATOM 545 O O . PHE A 1 69 ? 14.240 6.821 35.495 1.00 35.72 359 PHE A O 1
ATOM 553 N N . PHE A 1 70 ? 14.888 6.315 33.393 1.00 37.34 360 PHE A N 1
ATOM 554 C CA . PHE A 1 70 ? 16.299 6.149 33.742 1.00 38.63 360 PHE A CA 1
ATOM 555 C C . PHE A 1 70 ? 16.925 7.467 34.196 1.00 38.65 360 PHE A C 1
ATOM 556 O O . PHE A 1 70 ? 17.749 7.486 35.108 1.00 39.21 360 PHE A O 1
ATOM 564 N N . ASN A 1 71 ? 16.528 8.564 33.559 1.00 38.48 361 ASN A N 1
ATOM 565 C CA . ASN A 1 71 ? 17.042 9.884 33.911 1.00 38.49 361 ASN A CA 1
ATOM 566 C C . ASN A 1 71 ? 16.555 10.399 35.267 1.00 37.72 361 ASN A C 1
ATOM 567 O O . ASN A 1 71 ? 17.122 11.348 35.810 1.00 39.08 361 ASN A O 1
ATOM 572 N N . MET A 1 72 ? 15.521 9.758 35.809 1.00 35.95 362 MET A N 1
ATOM 573 C CA . MET A 1 72 ? 14.960 10.121 37.111 1.00 34.77 362 MET A CA 1
ATOM 574 C C . MET A 1 72 ? 15.715 9.471 38.272 1.00 34.62 362 MET A C 1
ATOM 575 O O . MET A 1 72 ? 15.547 9.873 39.425 1.00 34.43 362 MET A O 1
ATOM 580 N N . VAL A 1 73 ? 16.533 8.466 37.963 1.00 35.23 363 VAL A N 1
ATOM 581 C CA . VAL A 1 73 ? 17.282 7.711 38.981 1.00 36.03 363 VAL A CA 1
ATOM 582 C C . VAL A 1 73 ? 18.028 8.594 39.996 1.00 36.57 363 VAL A C 1
ATOM 583 O O . VAL A 1 73 ? 17.868 8.392 41.203 1.00 36.14 363 VAL A O 1
ATOM 587 N N . PRO A 1 74 ? 18.824 9.581 39.519 1.00 37.51 364 PRO A N 1
ATOM 588 C CA . PRO A 1 74 ? 19.577 10.437 40.444 1.00 38.64 364 PRO A CA 1
ATOM 589 C C . PRO A 1 74 ? 18.695 11.195 41.437 1.00 38.67 364 PRO A C 1
ATOM 590 O O . PRO A 1 74 ? 19.069 11.336 42.604 1.00 39.26 364 PRO A O 1
ATOM 594 N N . LEU A 1 75 ? 17.540 11.667 40.972 1.00 38.13 365 LEU A N 1
ATOM 595 C CA . LEU A 1 75 ? 16.605 12.414 41.810 1.00 37.43 365 LEU A CA 1
ATOM 596 C C . LEU A 1 75 ? 15.961 11.557 42.885 1.00 36.93 365 LEU A C 1
ATOM 597 O O . LEU A 1 75 ? 15.778 12.004 44.021 1.00 36.44 365 LEU A O 1
ATOM 602 N N . PHE A 1 76 ? 15.610 10.328 42.518 1.00 36.40 366 PHE A N 1
ATOM 603 C CA . PHE A 1 76 ? 14.970 9.411 43.450 1.00 35.89 366 PHE A CA 1
ATOM 604 C C . PHE A 1 76 ? 15.989 8.770 44.391 1.00 37.00 366 PHE A C 1
ATOM 605 O O . PHE A 1 76 ? 15.654 8.418 45.526 1.00 37.53 366 PHE A O 1
ATOM 613 N N . SER A 1 77 ? 17.231 8.639 43.922 1.00 37.49 367 SER A N 1
ATOM 614 C CA . SER A 1 77 ? 18.349 8.248 44.777 1.00 38.40 367 SER A CA 1
ATOM 615 C C . SER A 1 77 ? 18.571 9.319 45.838 1.00 38.55 367 SER A C 1
ATOM 616 O O . SER A 1 77 ? 18.811 9.005 47.005 1.00 38.69 367 SER A O 1
ATOM 619 N N . GLN A 1 78 ? 18.479 10.579 45.414 1.00 38.57 368 GLN A N 1
ATOM 620 C CA . GLN A 1 78 ? 18.584 11.734 46.300 1.00 39.05 368 GLN A CA 1
ATOM 621 C C . GLN A 1 78 ? 17.485 11.710 47.363 1.00 37.83 368 GLN A C 1
ATOM 622 O O . GLN A 1 78 ? 17.757 11.925 48.547 1.00 37.81 368 GLN A O 1
ATOM 628 N N . LEU A 1 79 ? 16.254 11.440 46.926 1.00 36.12 369 LEU A N 1
ATOM 629 C CA . LEU A 1 79 ? 15.095 11.329 47.813 1.00 34.97 369 LEU A CA 1
ATOM 630 C C . LEU A 1 79 ? 15.328 10.297 48.916 1.00 35.12 369 LEU A C 1
ATOM 631 O O . LEU A 1 79 ? 15.071 10.566 50.090 1.00 34.48 369 LEU A O 1
ATOM 636 N N . LEU A 1 80 ? 15.811 9.121 48.528 1.00 36.18 370 LEU A N 1
ATOM 637 C CA . LEU A 1 80 ? 16.094 8.050 49.477 1.00 37.65 370 LEU A CA 1
ATOM 638 C C . LEU A 1 80 ? 17.229 8.405 50.434 1.00 39.21 370 LEU A C 1
ATOM 639 O O . LEU A 1 80 ? 17.209 8.008 51.598 1.00 39.82 370 LEU A O 1
ATOM 644 N N . ARG A 1 81 ? 18.204 9.161 49.936 1.00 40.47 371 ARG A N 1
ATOM 645 C CA . ARG A 1 81 ? 19.343 9.603 50.735 1.00 42.37 371 ARG A CA 1
ATOM 646 C C . ARG A 1 81 ? 18.895 10.614 51.790 1.00 42.08 371 ARG A C 1
ATOM 647 O O . ARG A 1 81 ? 19.350 10.572 52.939 1.00 42.39 371 ARG A O 1
ATOM 655 N N . GLN A 1 82 ? 17.995 11.511 51.390 1.00 40.69 372 GLN A N 1
ATOM 656 C CA . GLN A 1 82 ? 17.432 12.510 52.293 1.00 40.24 372 GLN A CA 1
ATOM 657 C C . GLN A 1 82 ? 16.490 11.875 53.316 1.00 39.93 372 GLN A C 1
ATOM 658 O O . GLN A 1 82 ? 16.358 12.374 54.435 1.00 40.72 372 GLN A O 1
ATOM 664 N N . HIS A 1 83 ? 15.846 10.777 52.926 1.00 39.25 373 HIS A N 1
ATOM 665 C CA . HIS A 1 83 ? 15.014 9.993 53.836 1.00 39.34 373 HIS A CA 1
ATOM 666 C C . HIS A 1 83 ? 15.831 9.312 54.901 1.00 40.98 373 HIS A C 1
ATOM 667 O O . HIS A 1 83 ? 15.431 9.268 56.066 1.00 41.21 373 HIS A O 1
ATOM 674 N N . ARG A 1 84 ? 16.982 8.772 54.509 1.00 43.13 374 ARG A N 1
ATOM 675 C CA . ARG A 1 84 ? 17.852 8.050 55.436 1.00 45.26 374 ARG A CA 1
ATOM 676 C C . ARG A 1 84 ? 18.575 8.982 56.406 1.00 46.65 374 ARG A C 1
ATOM 677 O O . ARG A 1 84 ? 19.011 8.554 57.476 1.00 47.35 374 ARG A O 1
ATOM 685 N N . ARG A 1 85 ? 18.684 10.254 56.027 1.00 47.88 375 ARG A N 1
ATOM 686 C CA . ARG A 1 85 ? 19.299 11.284 56.866 1.00 49.72 375 ARG A CA 1
ATOM 687 C C . ARG A 1 85 ? 18.265 12.098 57.653 1.00 48.83 375 ARG A C 1
ATOM 688 O O . ARG A 1 85 ? 18.627 12.879 58.536 1.00 49.49 375 ARG A O 1
ATOM 696 N N . CYS A 1 86 ? 16.986 11.910 57.329 1.00 47.20 376 CYS A N 1
ATOM 697 C CA . CYS A 1 86 ? 15.894 12.643 57.973 1.00 45.62 376 CYS A CA 1
ATOM 698 C C . CYS A 1 86 ? 15.751 12.274 59.454 1.00 44.99 376 CYS A C 1
ATOM 699 O O . CYS A 1 86 ? 15.710 11.090 59.796 1.00 44.26 376 CYS A O 1
ATOM 702 N N . PRO A 1 87 ? 15.683 13.291 60.336 1.00 44.96 377 PRO A N 1
ATOM 703 C CA . PRO A 1 87 ? 15.602 13.055 61.774 1.00 45.00 377 PRO A CA 1
ATOM 704 C C . PRO A 1 87 ? 14.151 12.995 62.259 1.00 43.92 377 PRO A C 1
ATOM 705 O O . PRO A 1 87 ? 13.697 13.885 62.985 1.00 44.79 377 PRO A O 1
ATOM 709 N N . TYR A 1 88 ? 13.441 11.940 61.865 1.00 42.02 378 TYR A N 1
ATOM 710 C CA . TYR A 1 88 ? 12.001 11.821 62.113 1.00 40.56 378 TYR A CA 1
ATOM 711 C C . TYR A 1 88 ? 11.579 12.030 63.568 1.00 40.35 378 TYR A C 1
ATOM 712 O O . TYR A 1 88 ? 10.550 12.655 63.829 1.00 39.27 378 TYR A O 1
ATOM 721 N N . SER A 1 89 ? 12.375 11.508 64.499 1.00 40.96 379 SER A N 1
ATOM 722 C CA . SER A 1 89 ? 12.117 11.681 65.925 1.00 41.73 379 SER A CA 1
ATOM 723 C C . SER A 1 89 ? 12.186 13.148 66.334 1.00 42.39 379 SER A C 1
ATOM 724 O O . SER A 1 89 ? 11.297 13.631 67.034 1.00 41.84 379 SER A O 1
ATOM 727 N N . ARG A 1 90 ? 13.231 13.849 65.885 1.00 43.41 380 ARG A N 1
ATOM 728 C CA . ARG A 1 90 ? 13.364 15.290 66.119 1.00 44.79 380 ARG A CA 1
ATOM 729 C C . ARG A 1 90 ? 12.163 16.069 65.580 1.00 43.34 380 ARG A C 1
ATOM 730 O O . ARG A 1 90 ? 11.617 16.930 66.272 1.00 43.43 380 ARG A O 1
ATOM 738 N N . LEU A 1 91 ? 11.755 15.757 64.350 1.00 41.56 381 LEU A N 1
ATOM 739 C CA . LEU A 1 91 ? 10.628 16.439 63.710 1.00 40.53 381 LEU A CA 1
ATOM 740 C C . LEU A 1 91 ? 9.288 16.165 64.398 1.00 39.38 381 LEU A C 1
ATOM 741 O O . LEU A 1 91 ? 8.430 17.042 64.448 1.00 38.83 381 LEU A O 1
ATOM 746 N N . LEU A 1 92 ? 9.116 14.956 64.927 1.00 38.56 382 LEU A N 1
ATOM 747 C CA . LEU A 1 92 ? 7.967 14.645 65.776 1.00 38.33 382 LEU A CA 1
ATOM 748 C C . LEU A 1 92 ? 8.064 15.392 67.110 1.00 39.46 382 LEU A C 1
ATOM 749 O O . LEU A 1 92 ? 7.055 15.862 67.640 1.00 39.22 382 LEU A O 1
ATOM 754 N N . GLN A 1 93 ? 9.284 15.501 67.636 1.00 40.49 383 GLN A N 1
ATOM 755 C CA . GLN A 1 93 ? 9.532 16.167 68.914 1.00 42.17 383 GLN A CA 1
ATOM 756 C C . GLN A 1 93 ? 9.410 17.683 68.835 1.00 43.12 383 GLN A C 1
ATOM 757 O O . GLN A 1 93 ? 9.217 18.347 69.854 1.00 44.59 383 GLN A O 1
ATOM 763 N N . LYS A 1 94 ? 9.529 18.230 67.629 1.00 42.80 384 LYS A N 1
ATOM 764 C CA . LYS A 1 94 ? 9.391 19.669 67.435 1.00 43.23 384 LYS A CA 1
ATOM 765 C C . LYS A 1 94 ? 8.060 20.040 66.765 1.00 42.11 384 LYS A C 1
ATOM 766 O O . LYS A 1 94 ? 7.864 21.187 66.351 1.00 42.47 384 LYS A O 1
ATOM 772 N N . THR A 1 95 ? 7.150 19.069 66.673 1.00 40.47 385 THR A N 1
ATOM 773 C CA . THR A 1 95 ? 5.785 19.323 66.191 1.00 39.53 385 THR A CA 1
ATOM 774 C C . THR A 1 95 ? 4.717 18.843 67.174 1.00 39.59 385 THR A C 1
ATOM 775 O O . THR A 1 95 ? 3.799 19.592 67.496 1.00 39.79 385 THR A O 1
ATOM 779 N N . CYS A 1 96 ? 4.833 17.605 67.649 1.00 39.89 386 CYS A N 1
ATOM 780 C CA . CYS A 1 96 ? 3.909 17.091 68.659 1.00 40.98 386 CYS A CA 1
ATOM 781 C C . CYS A 1 96 ? 4.634 16.199 69.670 1.00 41.92 386 CYS A C 1
ATOM 782 O O . CYS A 1 96 ? 4.517 14.973 69.623 1.00 41.81 386 CYS A O 1
ATOM 785 N N . PRO A 1 97 ? 5.379 16.825 70.600 1.00 43.04 387 PRO A N 1
ATOM 786 C CA . PRO A 1 97 ? 6.330 16.123 71.461 1.00 43.60 387 PRO A CA 1
ATOM 787 C C . PRO A 1 97 ? 5.680 15.258 72.532 1.00 44.22 387 PRO A C 1
ATOM 788 O O . PRO A 1 97 ? 4.516 15.458 72.880 1.00 44.18 387 PRO A O 1
ATOM 792 N N . LEU A 1 98 ? 6.449 14.302 73.041 1.00 45.38 388 LEU A N 1
ATOM 793 C CA . LEU A 1 98 ? 6.007 13.432 74.120 1.00 46.28 388 LEU A CA 1
ATOM 794 C C . LEU A 1 98 ? 6.099 14.172 75.451 1.00 47.38 388 LEU A C 1
ATOM 795 O O . LEU A 1 98 ? 7.005 14.980 75.658 1.00 47.83 388 LEU A O 1
ATOM 800 N N . VAL A 1 99 ? 5.145 13.909 76.340 1.00 48.63 389 VAL A N 1
ATOM 801 C CA . VAL A 1 99 ? 5.141 14.503 77.675 1.00 50.96 389 VAL A CA 1
ATOM 802 C C . VAL A 1 99 ? 5.255 13.395 78.719 1.00 53.11 389 VAL A C 1
ATOM 803 O O . VAL A 1 99 ? 4.270 12.726 79.039 1.00 53.05 389 VAL A O 1
ATOM 807 N N . GLY A 1 100 ? 6.471 13.203 79.224 1.00 56.14 390 GLY A N 1
ATOM 808 C CA . GLY A 1 100 ? 6.755 12.226 80.275 1.00 60.19 390 GLY A CA 1
ATOM 809 C C . GLY A 1 100 ? 6.327 10.799 79.979 1.00 62.86 390 GLY A C 1
ATOM 810 O O . GLY A 1 100 ? 5.637 10.177 80.790 1.00 63.51 390 GLY A O 1
ATOM 811 N N . ILE A 1 101 ? 6.729 10.278 78.820 1.00 65.74 391 ILE A N 1
ATOM 812 C CA . ILE A 1 101 ? 6.417 8.888 78.465 1.00 68.99 391 ILE A CA 1
ATOM 813 C C . ILE A 1 101 ? 7.520 7.919 78.903 1.00 71.88 391 ILE A C 1
ATOM 814 O O . ILE A 1 101 ? 7.229 6.821 79.382 1.00 72.97 391 ILE A O 1
ATOM 819 N N . LYS A 1 102 ? 8.776 8.334 78.743 1.00 74.94 392 LYS A N 1
ATOM 820 C CA . LYS A 1 102 ? 9.919 7.515 79.142 1.00 79.31 392 LYS A CA 1
ATOM 821 C C . LYS A 1 102 ? 10.270 7.753 80.613 1.00 82.34 392 LYS A C 1
ATOM 822 O O . LYS A 1 102 ? 10.996 6.965 81.223 1.00 83.72 392 LYS A O 1
ATOM 828 N N . ASP A 1 103 ? 9.744 8.843 81.168 1.00 84.48 393 ASP A N 1
ATOM 829 C CA . ASP A 1 103 ? 9.928 9.180 82.578 1.00 87.97 393 ASP A CA 1
ATOM 830 C C . ASP A 1 103 ? 8.667 8.900 83.396 1.00 87.82 393 ASP A C 1
ATOM 831 O O . ASP A 1 103 ? 8.607 9.237 84.582 1.00 88.54 393 ASP A O 1
ATOM 836 N N . ALA A 1 104 ? 7.675 8.279 82.754 1.00 87.11 394 ALA A N 1
ATOM 837 C CA . ALA A 1 104 ? 6.358 8.009 83.348 1.00 86.66 394 ALA A CA 1
ATOM 838 C C . ALA A 1 104 ? 6.394 7.742 84.853 1.00 88.04 394 ALA A C 1
ATOM 839 O O . ALA A 1 104 ? 5.634 8.347 85.613 1.00 87.31 394 ALA A O 1
ATOM 841 N N . GLY A 1 105 ? 7.286 6.845 85.270 1.00 89.35 395 GLY A N 1
ATOM 842 C CA . GLY A 1 105 ? 7.442 6.491 86.677 1.00 89.88 395 GLY A CA 1
ATOM 843 C C . GLY A 1 105 ? 6.242 5.723 87.189 1.00 90.19 395 GLY A C 1
ATOM 844 O O . GLY A 1 105 ? 6.222 4.491 87.153 1.00 91.11 395 GLY A O 1
ATOM 845 N N . GLN A 1 106 ? 5.238 6.463 87.660 1.00 89.03 396 GLN A N 1
ATOM 846 C CA . GLN A 1 106 ? 3.994 5.884 88.171 1.00 87.94 396 GLN A CA 1
ATOM 847 C C . GLN A 1 106 ? 2.784 6.772 87.861 1.00 84.92 396 GLN A C 1
ATOM 848 O O . GLN A 1 106 ? 1.984 7.082 88.749 1.00 84.97 396 GLN A O 1
ATOM 854 N N . ALA A 1 107 ? 2.655 7.175 86.600 1.00 81.13 397 ALA A N 1
ATOM 855 C CA . ALA A 1 107 ? 1.532 8.004 86.164 1.00 77.51 397 ALA A CA 1
ATOM 856 C C . ALA A 1 107 ? 0.290 7.159 85.864 1.00 75.37 397 ALA A C 1
ATOM 857 O O . ALA A 1 107 ? 0.398 5.985 85.499 1.00 74.63 397 ALA A O 1
ATOM 859 N N . GLU A 1 108 ? -0.884 7.765 86.030 1.00 73.52 398 GLU A N 1
ATOM 860 C CA . GLU A 1 108 ? -2.159 7.085 85.791 1.00 72.44 398 GLU A CA 1
ATOM 861 C C . GLU A 1 108 ? -2.595 7.180 84.326 1.00 69.58 398 GLU A C 1
ATOM 862 O O . GLU A 1 108 ? -2.054 7.981 83.562 1.00 68.55 398 GLU A O 1
ATOM 868 N N . LEU A 1 109 ? -3.571 6.353 83.947 1.00 66.94 399 LEU A N 1
ATOM 869 C CA . LEU A 1 109 ? -4.079 6.295 82.574 1.00 64.12 399 LEU A CA 1
ATOM 870 C C . LEU A 1 109 ? -4.625 7.639 82.087 1.00 61.60 399 LEU A C 1
ATOM 871 O O . LEU A 1 109 ? -4.383 8.037 80.944 1.00 60.26 399 LEU A O 1
ATOM 876 N N . SER A 1 110 ? -5.354 8.329 82.963 1.00 59.46 400 SER A N 1
ATOM 877 C CA . SER A 1 110 ? -5.981 9.612 82.638 1.00 56.72 400 SER A CA 1
ATOM 878 C C . SER A 1 110 ? -4.969 10.732 82.366 1.00 54.86 400 SER A C 1
ATOM 879 O O . SER A 1 110 ? -5.314 11.749 81.762 1.00 54.92 400 SER A O 1
ATOM 882 N N . SER A 1 111 ? -3.731 10.534 82.814 1.00 52.45 401 SER A N 1
ATOM 883 C CA . SER A 1 111 ? -2.639 11.473 82.559 1.00 50.46 401 SER A CA 1
ATOM 884 C C . SER A 1 111 ? -2.296 11.569 81.068 1.00 48.05 401 SER A C 1
ATOM 885 O O . SER A 1 111 ? -1.925 12.638 80.578 1.00 46.81 401 SER A O 1
ATOM 888 N N . PHE A 1 112 ? -2.436 10.453 80.355 1.00 46.24 402 PHE A N 1
ATOM 889 C CA . PHE A 1 112 ? -2.013 10.364 78.956 1.00 43.61 402 PHE A CA 1
ATOM 890 C C . PHE A 1 112 ? -3.148 10.520 77.944 1.00 42.30 402 PHE A C 1
ATOM 891 O O . PHE A 1 112 ? -2.895 10.776 76.768 1.00 41.82 402 PHE A O 1
ATOM 899 N N . LEU A 1 113 ? -4.390 10.370 78.400 1.00 42.32 403 LEU A N 1
ATOM 900 C CA . LEU A 1 113 ? -5.559 10.514 77.523 1.00 42.01 403 LEU A CA 1
ATOM 901 C C . LEU A 1 113 ? -5.641 11.864 76.785 1.00 41.68 403 LEU A C 1
ATOM 902 O O . LEU A 1 113 ? -5.978 11.889 75.601 1.00 41.17 403 LEU A O 1
ATOM 907 N N . PRO A 1 114 ? -5.326 12.988 77.469 1.00 42.03 404 PRO A N 1
ATOM 908 C CA . PRO A 1 114 ? -5.343 14.272 76.755 1.00 41.58 404 PRO A CA 1
ATOM 909 C C . PRO A 1 114 ? -4.157 14.480 75.808 1.00 40.91 404 PRO A C 1
ATOM 910 O O . PRO A 1 114 ? -4.173 15.419 75.009 1.00 41.11 404 PRO A O 1
ATOM 914 N N . GLN A 1 115 ? -3.141 13.622 75.898 1.00 40.02 405 GLN A N 1
ATOM 915 C CA . GLN A 1 115 ? -1.920 13.796 75.111 1.00 39.05 405 GLN A CA 1
ATOM 916 C C . GLN A 1 115 ? -2.034 13.212 73.701 1.00 38.13 405 GLN A C 1
ATOM 917 O O . GLN A 1 115 ? -1.360 12.235 73.359 1.00 37.75 405 GLN A O 1
ATOM 923 N N . HIS A 1 116 ? -2.893 13.822 72.892 1.00 37.49 406 HIS A N 1
ATOM 924 C CA . HIS A 1 116 ? -3.043 13.450 71.488 1.00 37.34 406 HIS A CA 1
ATOM 925 C C . HIS A 1 116 ? -2.694 14.611 70.593 1.00 37.46 406 HIS A C 1
ATOM 926 O O . HIS A 1 116 ? -2.618 15.752 71.049 1.00 37.76 406 HIS A O 1
ATOM 933 N N . CYS A 1 117 ? -2.466 14.327 69.315 1.00 37.70 407 CYS A N 1
ATOM 934 C CA . CYS A 1 117 ? -2.102 15.355 68.345 1.00 37.98 407 CYS A CA 1
ATOM 935 C C . CYS A 1 117 ? -3.275 15.716 67.444 1.00 36.81 407 CYS A C 1
ATOM 936 O O . CYS A 1 117 ? -3.876 14.842 66.817 1.00 37.20 407 CYS A O 1
ATOM 939 N N . GLY A 1 118 ? -3.598 17.005 67.385 1.00 35.70 408 GLY A N 1
ATOM 940 C CA . GLY A 1 118 ? -4.611 17.503 66.459 1.00 34.95 408 GLY A CA 1
ATOM 941 C C . GLY A 1 118 ? -4.134 17.376 65.025 1.00 33.56 408 GLY A C 1
ATOM 942 O O . GLY A 1 118 ? -2.929 17.401 64.764 1.00 33.13 408 GLY A O 1
ATOM 943 N N . SER A 1 119 ? -5.076 17.245 64.094 1.00 32.80 409 SER A N 1
ATOM 944 C CA . SER A 1 119 ? -4.756 17.023 62.675 1.00 31.95 409 SER A CA 1
ATOM 945 C C . SER A 1 119 ? -3.828 18.082 62.076 1.00 31.21 409 SER A C 1
ATOM 946 O O . SER A 1 119 ? -3.072 17.797 61.144 1.00 30.93 409 SER A O 1
ATOM 949 N N . HIS A 1 120 ? -3.894 19.295 62.622 1.00 30.74 410 HIS A N 1
ATOM 950 C CA . HIS A 1 120 ? -3.043 20.410 62.205 1.00 30.30 410 HIS A CA 1
ATOM 951 C C . HIS A 1 120 ? -1.606 20.211 62.607 1.00 30.14 410 HIS A C 1
ATOM 952 O O . HIS A 1 120 ? -0.694 20.660 61.909 1.00 30.35 410 HIS A O 1
ATOM 959 N N . ARG A 1 121 ? -1.399 19.539 63.738 1.00 29.99 411 ARG A N 1
ATOM 960 C CA . ARG A 1 121 ? -0.066 19.151 64.209 1.00 29.82 411 ARG A CA 1
ATOM 961 C C . ARG A 1 121 ? 0.502 18.012 63.371 1.00 29.06 411 ARG A C 1
ATOM 962 O O . ARG A 1 121 ? 1.687 18.002 63.042 1.00 28.86 411 ARG A O 1
ATOM 970 N N . VAL A 1 122 ? -0.355 17.050 63.039 1.00 28.54 412 VAL A N 1
ATOM 971 C CA . VAL A 1 122 ? 0.016 15.941 62.165 1.00 28.31 412 VAL A CA 1
ATOM 972 C C . VAL A 1 122 ? 0.382 16.478 60.780 1.00 28.57 412 VAL A C 1
ATOM 973 O O . VAL A 1 122 ? 1.274 15.942 60.113 1.00 28.88 412 VAL A O 1
ATOM 977 N N . TYR A 1 123 ? -0.288 17.551 60.364 1.00 28.73 413 TYR A N 1
ATOM 978 C CA . TYR A 1 123 ? 0.094 18.249 59.139 1.00 28.79 413 TYR A CA 1
ATOM 979 C C . TYR A 1 123 ? 1.503 18.848 59.222 1.00 28.90 413 TYR A C 1
ATOM 980 O O . TYR A 1 123 ? 2.301 18.672 58.303 1.00 29.05 413 TYR A O 1
ATOM 989 N N . LEU A 1 124 ? 1.800 19.562 60.307 1.00 28.59 414 LEU A N 1
ATOM 990 C CA . LEU A 1 124 ? 3.098 20.225 60.452 1.00 28.48 414 LEU A CA 1
ATOM 991 C C . LEU A 1 124 ? 4.255 19.227 60.377 1.00 28.09 414 LEU A C 1
ATOM 992 O O . LEU A 1 124 ? 5.240 19.464 59.675 1.00 28.32 414 LEU A O 1
ATOM 997 N N . PHE A 1 125 ? 4.120 18.110 61.090 1.00 27.69 415 PHE A N 1
ATOM 998 C CA . PHE A 1 125 ? 5.085 17.013 61.017 1.00 27.65 415 PHE A CA 1
ATOM 999 C C . PHE A 1 125 ? 5.243 16.482 59.592 1.00 27.39 415 PHE A C 1
ATOM 1000 O O . PHE A 1 125 ? 6.358 16.381 59.082 1.00 27.31 415 PHE A O 1
ATOM 1008 N N . VAL A 1 126 ? 4.122 16.144 58.962 1.00 27.61 416 VAL A N 1
ATOM 1009 C CA . VAL A 1 126 ? 4.120 15.625 57.595 1.00 28.00 416 VAL A CA 1
ATOM 1010 C C . VAL A 1 126 ? 4.664 16.658 56.603 1.00 28.95 416 VAL A C 1
ATOM 1011 O O . VAL A 1 126 ? 5.356 16.303 55.644 1.00 29.02 416 VAL A O 1
ATOM 1015 N N . ARG A 1 127 ? 4.367 17.932 56.861 1.00 29.99 417 ARG A N 1
ATOM 1016 C CA . ARG A 1 127 ? 4.850 19.037 56.034 1.00 31.08 417 ARG A CA 1
ATOM 1017 C C . ARG A 1 127 ? 6.368 19.161 56.100 1.00 31.72 417 ARG A C 1
ATOM 1018 O O . ARG A 1 127 ? 7.023 19.336 55.070 1.00 32.12 417 ARG A O 1
ATOM 1026 N N . GLU A 1 128 ? 6.916 19.074 57.313 1.00 32.34 418 GLU A N 1
ATOM 1027 C CA . GLU A 1 128 ? 8.363 19.151 57.522 1.00 33.35 418 GLU A CA 1
ATOM 1028 C C . GLU A 1 128 ? 9.087 17.958 56.906 1.00 33.02 418 GLU A C 1
ATOM 1029 O O . GLU A 1 128 ? 10.208 18.094 56.411 1.00 34.13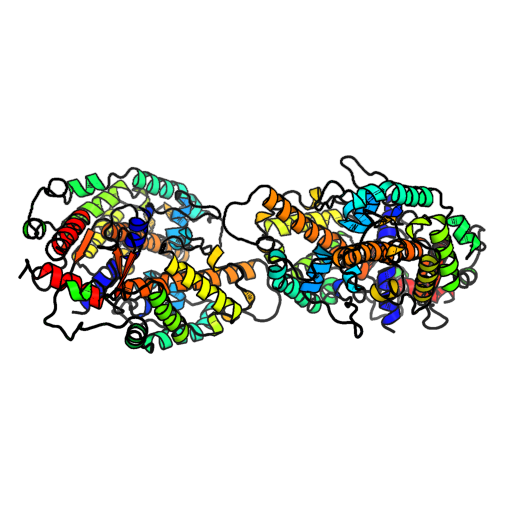 418 GLU A O 1
ATOM 1035 N N . CYS A 1 129 ? 8.440 16.794 56.946 1.00 31.94 419 CYS A N 1
ATOM 1036 C CA . CYS A 1 129 ? 8.961 15.592 56.307 1.00 31.35 419 CYS A CA 1
ATOM 1037 C C . CYS A 1 129 ? 9.049 15.752 54.789 1.00 31.06 419 CYS A C 1
ATOM 1038 O O . CYS A 1 129 ? 10.049 15.367 54.183 1.00 31.08 419 CYS A O 1
ATOM 1041 N N . LEU A 1 130 ? 8.007 16.326 54.185 1.00 30.41 420 LEU A N 1
ATOM 1042 C CA . LEU A 1 130 ? 7.990 16.587 52.742 1.00 30.65 420 LEU A CA 1
ATOM 1043 C C . LEU A 1 130 ? 9.121 17.523 52.315 1.00 31.69 420 LEU A C 1
ATOM 1044 O O . LEU A 1 130 ? 9.742 17.316 51.271 1.00 32.31 420 LEU A O 1
ATOM 1049 N N . LEU A 1 131 ? 9.386 18.539 53.134 1.00 32.08 421 LEU A N 1
ATOM 1050 C CA . LEU A 1 131 ? 10.452 19.506 52.869 1.00 32.49 421 LEU A CA 1
ATOM 1051 C C . LEU A 1 131 ? 11.855 18.918 53.027 1.00 32.95 421 LEU A C 1
ATOM 1052 O O . LEU A 1 131 ? 12.770 19.287 52.291 1.00 33.33 421 LEU A O 1
ATOM 1057 N N . ALA A 1 132 ? 12.021 18.008 53.985 1.00 33.07 422 ALA A N 1
ATOM 1058 C CA . ALA A 1 132 ? 13.331 17.419 54.271 1.00 33.53 422 ALA A CA 1
ATOM 1059 C C . ALA A 1 132 ? 13.698 16.270 53.326 1.00 33.76 422 ALA A C 1
ATOM 1060 O O . ALA A 1 132 ? 14.882 16.008 53.095 1.00 34.01 422 ALA A O 1
ATOM 1062 N N . VAL A 1 133 ? 12.686 15.598 52.780 1.00 33.20 423 VAL A N 1
ATOM 1063 C CA . VAL A 1 133 ? 12.904 14.382 51.990 1.00 32.97 423 VAL A CA 1
ATOM 1064 C C . VAL A 1 133 ? 12.759 14.594 50.475 1.00 33.31 423 VAL A C 1
ATOM 1065 O O . VAL A 1 133 ? 13.608 14.139 49.706 1.00 34.11 423 VAL A O 1
ATOM 1069 N N . ILE A 1 134 ? 11.702 15.283 50.050 1.00 33.08 424 ILE A N 1
ATOM 1070 C CA . ILE A 1 134 ? 11.411 15.422 48.619 1.00 33.47 424 ILE A CA 1
ATOM 1071 C C . ILE A 1 134 ? 12.280 16.501 47.970 1.00 34.51 424 ILE A C 1
ATOM 1072 O O . ILE A 1 134 ? 12.154 17.680 48.314 1.00 34.66 424 ILE A O 1
ATOM 1077 N N . PRO A 1 135 ? 13.166 16.102 47.030 1.00 35.40 425 PRO A N 1
ATOM 1078 C CA . PRO A 1 135 ? 13.998 17.083 46.326 1.00 36.54 425 PRO A CA 1
ATOM 1079 C C . PRO A 1 135 ? 13.133 18.120 45.613 1.00 37.22 425 PRO A C 1
ATOM 1080 O O . PRO A 1 135 ? 12.134 17.763 44.985 1.00 36.33 425 PRO A O 1
ATOM 1084 N N . GLN A 1 136 ? 13.521 19.389 45.730 1.00 38.70 426 GLN A N 1
ATOM 1085 C CA . GLN A 1 136 ? 12.728 20.516 45.230 1.00 39.62 426 GLN A CA 1
ATOM 1086 C C . GLN A 1 136 ? 12.405 20.441 43.734 1.00 39.80 426 GLN A C 1
ATOM 1087 O O . GLN A 1 136 ? 11.306 20.819 43.319 1.00 39.37 426 GLN A O 1
ATOM 1093 N N . GLU A 1 137 ? 13.346 19.943 42.934 1.00 39.92 427 GLU A N 1
ATOM 1094 C CA . GLU A 1 137 ? 13.140 19.852 41.487 1.00 40.51 427 GLU A CA 1
ATOM 1095 C C . GLU A 1 137 ? 12.012 18.899 41.082 1.00 39.37 427 GLU A C 1
ATOM 1096 O O . GLU A 1 137 ? 11.471 19.011 39.979 1.00 39.45 427 GLU A O 1
ATOM 1102 N N . LEU A 1 138 ? 11.652 17.977 41.978 1.00 37.79 428 LEU A N 1
ATOM 1103 C CA . LEU A 1 138 ? 10.539 17.056 41.744 1.00 36.29 428 LEU A CA 1
ATOM 1104 C C . LEU A 1 138 ? 9.176 17.742 41.802 1.00 35.98 428 LEU A C 1
ATOM 1105 O O . LEU A 1 138 ? 8.233 17.309 41.133 1.00 35.58 428 LEU A O 1
ATOM 1110 N N . TRP A 1 139 ? 9.078 18.803 42.603 1.00 36.03 429 TRP A N 1
ATOM 1111 C CA . TRP A 1 139 ? 7.859 19.612 42.687 1.00 36.31 429 TRP A CA 1
ATOM 1112 C C . TRP A 1 139 ? 7.573 20.330 41.398 1.00 36.72 429 TRP A C 1
ATOM 1113 O O . TRP A 1 139 ? 6.415 20.551 41.049 1.00 36.43 429 TRP A O 1
ATOM 1124 N N . GLY A 1 140 ? 8.630 20.697 40.678 1.00 37.87 430 GLY A N 1
ATOM 1125 C CA . GLY A 1 140 ? 8.498 21.411 39.409 1.00 39.04 430 GLY A CA 1
ATOM 1126 C C . GLY A 1 140 ? 8.551 22.917 39.583 1.00 40.10 430 GLY A C 1
ATOM 1127 O O . GLY A 1 140 ? 9.245 23.608 38.836 1.00 40.76 430 GLY A O 1
ATOM 1128 N N . SER A 1 141 ? 7.809 23.418 40.570 1.00 40.54 431 SER A N 1
ATOM 1129 C CA . SER A 1 141 ? 7.768 24.844 40.892 1.00 41.73 431 SER A CA 1
ATOM 1130 C C . SER A 1 141 ? 7.330 25.089 42.333 1.00 42.22 431 SER A C 1
ATOM 1131 O O . SER A 1 141 ? 6.792 24.195 42.992 1.00 41.45 431 SER A O 1
ATOM 1134 N N . GLU A 1 142 ? 7.561 26.312 42.805 1.00 44.07 432 GLU A N 1
ATOM 1135 C CA . GLU A 1 142 ? 7.123 26.751 44.127 1.00 44.86 432 GLU A CA 1
ATOM 1136 C C . GLU A 1 142 ? 5.596 26.767 44.198 1.00 43.93 432 GLU A C 1
ATOM 1137 O O . GLU A 1 142 ? 5.008 26.452 45.233 1.00 43.95 432 GLU A O 1
ATOM 1143 N N . HIS A 1 143 ? 4.970 27.129 43.082 1.00 43.39 433 HIS A N 1
ATOM 1144 C CA . HIS A 1 143 ? 3.519 27.076 42.925 1.00 42.83 433 HIS A CA 1
ATOM 1145 C C . HIS A 1 143 ? 2.972 25.680 43.123 1.00 41.54 433 HIS A C 1
ATOM 1146 O O . HIS A 1 143 ? 1.966 25.498 43.809 1.00 41.75 433 HIS A O 1
ATOM 1153 N N . ASN A 1 144 ? 3.638 24.684 42.540 1.00 40.09 434 ASN A N 1
ATOM 1154 C CA . ASN A 1 144 ? 3.203 23.288 42.648 1.00 38.62 434 ASN A CA 1
ATOM 1155 C C . ASN A 1 144 ? 3.376 22.676 44.044 1.00 37.84 434 ASN A C 1
ATOM 1156 O O . ASN A 1 144 ? 2.543 21.882 44.479 1.00 36.65 434 ASN A O 1
ATOM 1161 N N . ARG A 1 145 ? 4.452 23.043 44.739 1.00 37.96 435 ARG A N 1
ATOM 1162 C CA . ARG A 1 145 ? 4.674 22.556 46.101 1.00 37.64 435 ARG A CA 1
ATOM 1163 C C . ARG A 1 145 ? 3.620 23.108 47.063 1.00 37.34 435 ARG A C 1
ATOM 1164 O O . ARG A 1 145 ? 3.120 22.383 47.925 1.00 36.85 435 ARG A O 1
ATOM 1172 N N . LEU A 1 146 ? 3.285 24.387 46.901 1.00 37.48 436 LEU A N 1
ATOM 1173 C CA . LEU A 1 146 ? 2.326 25.060 47.776 1.00 37.53 436 LEU A CA 1
ATOM 1174 C C . LEU A 1 146 ? 0.890 24.577 47.574 1.00 37.29 436 LEU A C 1
ATOM 1175 O O . LEU A 1 146 ? 0.153 24.408 48.547 1.00 37.22 436 LEU A O 1
ATOM 1180 N N . LEU A 1 147 ? 0.498 24.358 46.320 1.00 37.22 437 LEU A N 1
ATOM 1181 C CA . LEU A 1 147 ? -0.811 23.775 46.016 1.00 37.30 437 LEU A CA 1
ATOM 1182 C C . LEU A 1 147 ? -0.958 22.386 46.628 1.00 36.24 437 LEU A C 1
ATOM 1183 O O . LEU A 1 147 ? -2.022 22.037 47.151 1.00 35.27 437 LEU A O 1
ATOM 1188 N N . TYR A 1 148 ? 0.117 21.606 46.560 1.00 34.86 438 TYR A N 1
ATOM 1189 C CA . TYR A 1 148 ? 0.104 20.246 47.067 1.00 33.80 438 TYR A CA 1
ATOM 1190 C C . TYR A 1 148 ? 0.070 20.218 48.593 1.00 33.81 438 TYR A C 1
ATOM 1191 O O . TYR A 1 148 ? -0.627 19.392 49.182 1.00 33.60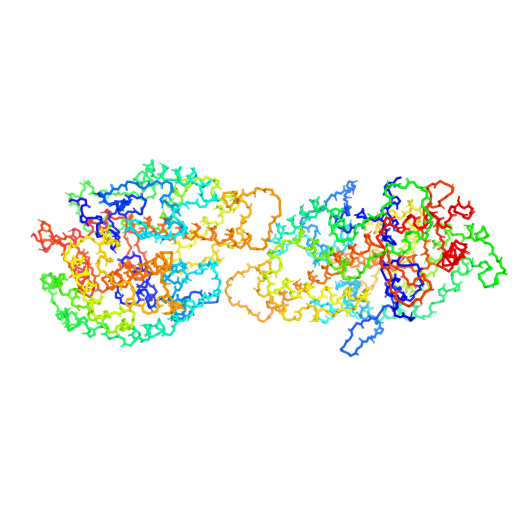 438 TYR A O 1
ATOM 1200 N N . PHE A 1 149 ? 0.816 21.125 49.221 1.00 34.09 439 PHE A N 1
ATOM 1201 C CA . PHE A 1 149 ? 0.829 21.250 50.680 1.00 33.97 439 PHE A CA 1
ATOM 1202 C C . PHE A 1 149 ? -0.562 21.604 51.206 1.00 34.02 439 PHE A C 1
ATOM 1203 O O . PHE A 1 149 ? -0.973 21.126 52.266 1.00 33.87 439 PHE A O 1
ATOM 1211 N N . ALA A 1 150 ? -1.282 22.431 50.448 1.00 34.04 440 ALA A N 1
ATOM 1212 C CA . ALA A 1 150 ? -2.662 22.792 50.774 1.00 34.32 440 ALA A CA 1
ATOM 1213 C C . ALA A 1 150 ? -3.606 21.603 50.618 1.00 33.87 440 ALA A C 1
ATOM 1214 O O . ALA A 1 150 ? -4.587 21.485 51.353 1.00 34.59 440 ALA A O 1
ATOM 1216 N N . ARG A 1 151 ? -3.304 20.728 49.658 1.00 33.35 441 ARG A N 1
ATOM 1217 C CA . ARG A 1 151 ? -4.106 19.527 49.414 1.00 32.89 441 ARG A CA 1
ATOM 1218 C C . ARG A 1 151 ? -3.945 18.521 50.543 1.00 32.06 441 ARG A C 1
ATOM 1219 O O . ARG A 1 151 ? -4.901 17.854 50.928 1.00 31.92 441 ARG A O 1
ATOM 1227 N N . VAL A 1 152 ? -2.725 18.422 51.063 1.00 31.62 442 VAL A N 1
ATOM 1228 C CA . VAL A 1 152 ? -2.423 17.563 52.203 1.00 31.30 442 VAL A CA 1
ATOM 1229 C C . VAL A 1 152 ? -3.111 18.093 53.469 1.00 32.14 442 VAL A C 1
ATOM 1230 O O . VAL A 1 152 ? -3.702 17.319 54.227 1.00 31.94 442 VAL A O 1
ATOM 1234 N N . ARG A 1 153 ? -3.050 19.412 53.672 1.00 33.19 443 ARG A N 1
ATOM 1235 C CA . ARG A 1 153 ? -3.702 20.066 54.807 1.00 34.35 443 ARG A CA 1
ATOM 1236 C C . ARG A 1 153 ? -5.196 19.755 54.846 1.00 35.29 443 ARG A C 1
ATOM 1237 O O . ARG A 1 153 ? -5.723 19.339 55.883 1.00 35.03 443 ARG A O 1
ATOM 1245 N N . PHE A 1 154 ? -5.864 19.959 53.711 1.00 35.66 444 PHE A N 1
ATOM 1246 C CA . PHE A 1 154 ? -7.282 19.644 53.575 1.00 36.67 444 PHE A CA 1
ATOM 1247 C C . PHE A 1 154 ? -7.545 18.161 53.833 1.00 36.15 444 PHE A C 1
ATOM 1248 O O . PHE A 1 154 ? -8.483 17.808 54.548 1.00 36.98 444 PHE A O 1
ATOM 1256 N N . PHE A 1 155 ? -6.707 17.309 53.246 1.00 35.52 445 PHE A N 1
ATOM 1257 C CA . PHE A 1 155 ? -6.831 15.860 53.371 1.00 35.39 445 PHE A CA 1
ATOM 1258 C C . PHE A 1 155 ? -6.753 15.400 54.829 1.00 35.81 445 PHE A C 1
ATOM 1259 O O . PHE A 1 155 ? -7.576 14.599 55.275 1.00 34.94 445 PHE A O 1
ATOM 1267 N N . LEU A 1 156 ? -5.771 15.921 55.562 1.00 36.62 446 LEU A N 1
ATOM 1268 C CA . LEU A 1 156 ? -5.582 15.575 56.972 1.00 37.80 446 LEU A CA 1
ATOM 1269 C C . LEU A 1 156 ? -6.663 16.171 57.872 1.00 39.87 446 LEU A C 1
ATOM 1270 O O . LEU A 1 156 ? -7.047 15.565 58.874 1.00 41.33 446 LEU A O 1
ATOM 1275 N N . ARG A 1 157 ? -7.151 17.354 57.503 1.00 41.98 447 ARG A N 1
ATOM 1276 C CA . ARG A 1 157 ? -8.234 18.016 58.228 1.00 44.52 447 ARG A CA 1
ATOM 1277 C C . ARG A 1 157 ? -9.560 17.275 58.058 1.00 46.33 447 ARG A C 1
ATOM 1278 O O . ARG A 1 157 ? -10.322 17.127 59.017 1.00 46.76 447 ARG A O 1
ATOM 1286 N N . SER A 1 158 ? -9.819 16.805 56.838 1.00 48.36 448 SER A N 1
ATOM 1287 C CA . SER A 1 158 ? -11.077 16.132 56.503 1.00 50.48 448 SER A CA 1
ATOM 1288 C C . SER A 1 158 ? -11.265 14.802 57.238 1.00 51.92 448 SER A C 1
ATOM 1289 O O . SER A 1 158 ? -12.392 14.423 57.562 1.00 52.87 448 SER A O 1
ATOM 1292 N N . GLY A 1 159 ? -10.161 14.101 57.496 1.00 53.12 449 GLY A N 1
ATOM 1293 C CA . GLY A 1 159 ? -10.201 12.811 58.184 1.00 54.88 449 GLY A CA 1
ATOM 1294 C C . GLY A 1 159 ? -10.909 11.744 57.372 1.00 56.79 449 GLY A C 1
ATOM 1295 O O . GLY A 1 159 ? -11.493 10.814 57.928 1.00 57.39 449 GLY A O 1
ATOM 1296 N N . LYS A 1 160 ? -10.870 11.897 56.051 1.00 58.84 450 LYS A N 1
ATOM 1297 C CA . LYS A 1 160 ? -11.452 10.932 55.128 1.00 60.52 450 LYS A CA 1
ATOM 1298 C C . LYS A 1 160 ? -10.329 10.358 54.273 1.00 60.31 450 LYS A C 1
ATOM 1299 O O . LYS A 1 160 ? -10.209 10.657 53.082 1.00 60.51 450 LYS A O 1
ATOM 1305 N N . PHE A 1 161 ? -9.508 9.528 54.913 1.00 60.01 451 PHE A N 1
ATOM 1306 C CA . PHE A 1 161 ? -8.284 8.984 54.326 1.00 59.78 451 PHE A CA 1
ATOM 1307 C C . PHE A 1 161 ? -8.522 8.015 53.162 1.00 60.11 451 PHE A C 1
ATOM 1308 O O . PHE A 1 161 ? -7.580 7.626 52.468 1.00 60.83 451 PHE A O 1
ATOM 1316 N N . GLU A 1 162 ? -9.780 7.633 52.956 1.00 60.06 452 GLU A N 1
ATOM 1317 C CA . GLU A 1 162 ? -10.156 6.713 51.884 1.00 59.86 452 GLU A CA 1
ATOM 1318 C C . GLU A 1 162 ? -10.939 7.413 50.762 1.00 60.17 452 GLU A C 1
ATOM 1319 O O . GLU A 1 162 ? -11.317 6.781 49.771 1.00 60.46 452 GLU A O 1
ATOM 1325 N N . ARG A 1 163 ? -11.167 8.715 50.923 1.00 59.89 453 ARG A N 1
ATOM 1326 C CA . ARG A 1 163 ? -11.878 9.515 49.922 1.00 59.35 453 ARG A CA 1
ATOM 1327 C C . ARG A 1 163 ? -10.927 10.443 49.166 1.00 55.93 453 ARG A C 1
ATOM 1328 O O . ARG A 1 163 ? -11.290 11.553 48.765 1.00 56.09 453 ARG A O 1
ATOM 1336 N N . LEU A 1 164 ? -9.703 9.952 48.984 1.00 52.45 454 LEU A N 1
ATOM 1337 C CA . LEU A 1 164 ? -8.662 10.592 48.187 1.00 48.62 454 LEU A CA 1
ATOM 1338 C C . LEU A 1 164 ? -9.114 10.721 46.732 1.00 47.08 454 LEU A C 1
ATOM 1339 O O . LEU A 1 164 ? -9.727 9.804 46.183 1.00 46.25 454 LEU A O 1
ATOM 1344 N N . SER A 1 165 ? -8.822 11.863 46.116 1.00 44.89 455 SER A N 1
ATOM 1345 C CA . SER A 1 165 ? -9.115 12.055 44.698 1.00 42.48 455 SER A CA 1
ATOM 1346 C C . SER A 1 165 ? -7.914 12.603 43.941 1.00 40.46 455 SER A C 1
ATOM 1347 O O . SER A 1 165 ? -7.352 13.637 44.310 1.00 40.00 455 SER A O 1
ATOM 1350 N N . VAL A 1 166 ? -7.537 11.903 42.877 1.00 38.54 456 VAL A N 1
ATOM 1351 C CA . VAL A 1 166 ? -6.420 12.301 42.025 1.00 37.20 456 VAL A CA 1
ATOM 1352 C C . VAL A 1 166 ? -6.746 13.609 41.295 1.00 37.12 456 VAL A C 1
ATOM 1353 O O . VAL A 1 166 ? -5.897 14.496 41.194 1.00 36.47 456 VAL A O 1
ATOM 1357 N N . ALA A 1 167 ? -7.984 13.722 40.815 1.00 37.48 457 ALA A N 1
ATOM 1358 C CA . ALA A 1 167 ? -8.466 14.920 40.122 1.00 37.62 457 ALA A CA 1
ATOM 1359 C C . ALA A 1 167 ? -8.409 16.167 41.005 1.00 37.77 457 ALA A C 1
ATOM 1360 O O . ALA A 1 167 ? -8.110 17.261 40.527 1.00 37.57 457 ALA A O 1
ATOM 1362 N N . GLU A 1 168 ? -8.704 15.989 42.291 1.00 38.23 458 GLU A N 1
ATOM 1363 C CA . GLU A 1 168 ? -8.628 17.068 43.272 1.00 38.99 458 GLU A CA 1
ATOM 1364 C C . GLU A 1 168 ? -7.178 17.365 43.637 1.00 38.38 458 GLU A C 1
ATOM 1365 O O . GLU A 1 168 ? -6.812 18.515 43.884 1.00 38.59 458 GLU A O 1
ATOM 1371 N N . LEU A 1 169 ? -6.359 16.319 43.660 1.00 37.88 459 LEU A N 1
ATOM 1372 C CA . LEU A 1 169 ? -4.945 16.437 43.995 1.00 37.48 459 LEU A CA 1
ATOM 1373 C C . LEU A 1 169 ? -4.168 17.182 42.907 1.00 37.58 459 LEU A C 1
ATOM 1374 O O . LEU A 1 169 ? -3.273 17.974 43.206 1.00 37.98 459 LEU A O 1
ATOM 1379 N N . MET A 1 170 ? -4.534 16.933 41.651 1.00 37.82 460 MET A N 1
ATOM 1380 C CA . MET A 1 170 ? -3.823 17.476 40.491 1.00 38.23 460 MET A CA 1
ATOM 1381 C C . MET A 1 170 ? -4.378 18.821 40.018 1.00 38.45 460 MET A C 1
ATOM 1382 O O . MET A 1 170 ? -3.802 19.451 39.129 1.00 38.28 460 MET A O 1
ATOM 1387 N N . TRP A 1 171 ? -5.493 19.250 40.602 1.00 38.35 461 TRP A N 1
ATOM 1388 C CA . TRP A 1 171 ? -6.201 20.438 40.128 1.00 38.83 461 TRP A CA 1
ATOM 1389 C C . TRP A 1 171 ? -5.364 21.682 40.186 1.00 38.61 461 TRP A C 1
ATOM 1390 O O . TRP A 1 171 ? -4.898 22.084 41.256 1.00 38.24 461 TRP A O 1
ATOM 1401 N N . LYS A 1 172 ? -5.167 22.285 39.013 1.00 38.72 462 LYS A N 1
ATOM 1402 C CA . LYS A 1 172 ? -4.375 23.511 38.834 1.00 39.74 462 LYS A CA 1
ATOM 1403 C C . LYS A 1 172 ? -2.868 23.324 39.021 1.00 38.76 462 LYS A C 1
ATOM 1404 O O . LYS A 1 172 ? -2.122 24.304 39.031 1.00 39.66 462 LYS A O 1
ATOM 1410 N N . ILE A 1 173 ? -2.426 22.078 39.173 1.00 37.74 463 ILE A N 1
ATOM 1411 C CA . ILE A 1 173 ? -0.998 21.766 39.133 1.00 37.37 463 ILE A CA 1
ATOM 1412 C C . ILE A 1 173 ? -0.510 21.999 37.706 1.00 37.76 463 ILE A C 1
ATOM 1413 O O . ILE A 1 173 ? -1.153 21.570 36.744 1.00 38.25 463 ILE A O 1
ATOM 1418 N N . LYS A 1 174 ? 0.605 22.711 37.573 1.00 38.25 464 LYS A N 1
ATOM 1419 C CA . LYS A 1 174 ? 1.207 22.955 36.271 1.00 38.55 464 LYS A CA 1
ATOM 1420 C C . LYS A 1 174 ? 2.155 21.810 35.932 1.00 37.83 464 LYS A C 1
ATOM 1421 O O . LYS A 1 174 ? 3.292 21.768 36.410 1.00 38.24 464 LYS A O 1
ATOM 1427 N N . VAL A 1 175 ? 1.668 20.883 35.110 1.00 37.24 465 VAL A N 1
ATOM 1428 C CA . VAL A 1 175 ? 2.412 19.678 34.727 1.00 36.69 465 VAL A CA 1
ATOM 1429 C C . VAL A 1 175 ? 3.770 20.010 34.099 1.00 36.90 465 VAL A C 1
ATOM 1430 O O . VAL A 1 175 ? 4.787 19.387 34.428 1.00 36.28 465 VAL A O 1
ATOM 1434 N N . ASN A 1 176 ? 3.781 21.010 33.221 1.00 37.57 466 ASN A N 1
ATOM 1435 C CA . ASN A 1 176 ? 4.976 21.356 32.453 1.00 37.99 466 ASN A CA 1
ATOM 1436 C C . ASN A 1 176 ? 6.090 22.048 33.246 1.00 38.40 466 ASN A C 1
ATOM 1437 O O . ASN A 1 176 ? 7.205 22.195 32.742 1.00 39.38 466 ASN A O 1
ATOM 1442 N N . ASN A 1 177 ? 5.790 22.461 34.479 1.00 37.99 467 ASN A N 1
ATOM 1443 C CA . ASN A 1 177 ? 6.809 22.962 35.401 1.00 37.92 467 ASN A CA 1
ATOM 1444 C C . ASN A 1 177 ? 7.825 21.881 35.768 1.00 37.57 467 ASN A C 1
ATOM 1445 O O . ASN A 1 177 ? 8.974 22.179 36.092 1.00 38.46 467 ASN A O 1
ATOM 1450 N N . CYS A 1 178 ? 7.387 20.627 35.711 1.00 36.67 468 CYS A N 1
ATOM 1451 C CA . CYS A 1 178 ? 8.223 19.489 36.063 1.00 36.09 468 CYS A CA 1
ATOM 1452 C C . CYS A 1 178 ? 9.042 19.026 34.863 1.00 36.81 468 CYS A C 1
ATOM 1453 O O . CYS A 1 178 ? 8.535 18.312 33.989 1.00 36.51 468 CYS A O 1
ATOM 1456 N N . ASP A 1 179 ? 10.308 19.441 34.830 1.00 37.60 469 ASP A N 1
ATOM 1457 C CA . ASP A 1 179 ? 11.241 19.061 33.768 1.00 37.77 469 ASP A CA 1
ATOM 1458 C C . ASP A 1 179 ? 11.552 17.565 33.790 1.00 37.14 469 ASP A C 1
ATOM 1459 O O . ASP A 1 179 ? 11.803 16.962 32.741 1.00 37.36 469 ASP A O 1
ATOM 1464 N N . TRP A 1 180 ? 11.526 16.978 34.986 1.00 35.60 470 TRP A N 1
ATOM 1465 C CA . TRP A 1 180 ? 11.902 15.577 35.191 1.00 34.70 470 TRP A CA 1
ATOM 1466 C C . TRP A 1 180 ? 10.974 14.588 34.530 1.00 34.83 470 TRP A C 1
ATOM 1467 O O . TRP A 1 180 ? 11.284 13.397 34.456 1.00 34.49 470 TRP A O 1
ATOM 1478 N N . LEU A 1 181 ? 9.833 15.077 34.046 1.00 35.43 471 LEU A N 1
ATOM 1479 C CA . LEU A 1 181 ? 8.867 14.251 33.325 1.00 36.34 471 LEU A CA 1
ATOM 1480 C C . LEU A 1 181 ? 9.213 14.139 31.843 1.00 38.06 471 LEU A C 1
ATOM 1481 O O . LEU A 1 181 ? 8.732 13.236 31.152 1.00 38.93 471 LEU A O 1
ATOM 1486 N N . LYS A 1 182 ? 10.050 15.058 31.368 1.00 39.34 472 LYS A N 1
ATOM 1487 C CA . LYS A 1 182 ? 10.260 15.269 29.936 1.00 40.47 472 LYS A CA 1
ATOM 1488 C C . LYS A 1 182 ? 11.462 14.524 29.363 1.00 41.32 472 LYS A C 1
ATOM 1489 O O . LYS A 1 182 ? 12.449 14.283 30.058 1.00 41.28 472 LYS A O 1
ATOM 1495 N N . ILE A 1 183 ? 11.363 14.173 28.083 1.00 43.22 473 ILE A N 1
ATOM 1496 C CA . ILE A 1 183 ? 12.504 13.677 27.308 1.00 45.80 473 ILE A CA 1
ATOM 1497 C C . ILE A 1 183 ? 12.976 14.703 26.276 1.00 47.93 473 ILE A C 1
ATOM 1498 O O . ILE A 1 183 ? 13.992 14.499 25.608 1.00 49.73 473 ILE A O 1
ATOM 1503 N N . SER A 1 184 ? 12.237 15.802 26.155 1.00 49.67 474 SER A N 1
ATOM 1504 C CA . SER A 1 184 ? 12.525 16.826 25.156 1.00 52.20 474 SER A CA 1
ATOM 1505 C C . SER A 1 184 ? 11.921 18.170 25.541 1.00 53.35 474 SER A C 1
ATOM 1506 O O . SER A 1 184 ? 10.777 18.239 25.994 1.00 53.66 474 SER A O 1
ATOM 1509 N N . LYS A 1 185 ? 12.698 19.233 25.361 1.00 55.83 475 LYS A N 1
ATOM 1510 C CA . LYS A 1 185 ? 12.201 20.597 25.539 1.00 57.58 475 LYS A CA 1
ATOM 1511 C C . LYS A 1 185 ? 12.057 21.330 24.205 1.00 60.46 475 LYS A C 1
ATOM 1512 O O . LYS A 1 185 ? 11.581 22.468 24.163 1.00 62.07 475 LYS A O 1
ATOM 1518 N N . THR A 1 186 ? 12.454 20.669 23.119 1.00 62.31 476 THR A N 1
ATOM 1519 C CA . THR A 1 186 ? 12.426 21.287 21.791 1.00 65.21 476 THR A CA 1
ATOM 1520 C C . THR A 1 186 ? 11.193 20.898 20.965 1.00 66.06 476 THR A C 1
ATOM 1521 O O . THR A 1 186 ? 10.836 19.719 20.872 1.00 65.41 476 THR A O 1
ATOM 1525 N N . GLY A 1 187 ? 10.546 21.902 20.378 1.00 67.65 477 GLY A N 1
ATOM 1526 C CA . GLY A 1 187 ? 9.350 21.692 19.566 1.00 68.35 477 GLY A CA 1
ATOM 1527 C C . GLY A 1 187 ? 8.062 21.746 20.367 1.00 68.03 477 GLY A C 1
ATOM 1528 O O . GLY A 1 187 ? 8.085 21.776 21.600 1.00 67.83 477 GLY A O 1
ATOM 1529 N N . ARG A 1 188 ? 6.937 21.763 19.655 1.00 68.34 478 ARG A N 1
ATOM 1530 C CA . ARG A 1 188 ? 5.609 21.789 20.272 1.00 67.24 478 ARG A CA 1
ATOM 1531 C C . ARG A 1 188 ? 5.305 20.491 21.022 1.00 64.35 478 ARG A C 1
ATOM 1532 O O . ARG A 1 188 ? 5.768 19.416 20.631 1.00 63.40 478 ARG A O 1
ATOM 1540 N N . VAL A 1 189 ? 4.532 20.608 22.100 1.00 61.36 479 VAL A N 1
ATOM 1541 C CA . VAL A 1 189 ? 4.166 19.465 22.937 1.00 58.30 479 VAL A CA 1
ATOM 1542 C C . VAL A 1 189 ? 2.771 18.952 22.554 1.00 56.49 479 VAL A C 1
ATOM 1543 O O . VAL A 1 189 ? 1.765 19.602 22.854 1.00 56.73 479 VAL A O 1
ATOM 1547 N N . PRO A 1 190 ? 2.711 17.784 21.882 1.00 54.31 480 PRO A N 1
ATOM 1548 C CA . PRO A 1 190 ? 1.448 17.215 21.409 1.00 53.55 480 PRO A CA 1
ATOM 1549 C C . PRO A 1 190 ? 0.601 16.634 22.549 1.00 52.01 480 PRO A C 1
ATOM 1550 O O . PRO A 1 190 ? 1.156 16.224 23.568 1.00 50.99 480 PRO A O 1
ATOM 1554 N N . PRO A 1 191 ? -0.738 16.602 22.376 1.00 51.63 481 PRO A N 1
ATOM 1555 C CA . PRO A 1 191 ? -1.681 16.118 23.390 1.00 50.50 481 PRO A CA 1
ATOM 1556 C C . PRO A 1 191 ? -1.292 14.795 24.058 1.00 48.92 481 PRO A C 1
ATOM 1557 O O . PRO A 1 191 ? -1.426 14.671 25.277 1.00 47.73 481 PRO A O 1
ATOM 1561 N N . SER A 1 192 ? -0.814 13.831 23.270 1.00 48.16 482 SER A N 1
ATOM 1562 C CA . SER A 1 192 ? -0.454 12.504 23.782 1.00 46.81 482 SER A CA 1
ATOM 1563 C C . SER A 1 192 ? 0.751 12.544 24.721 1.00 45.58 482 SER A C 1
ATOM 1564 O O . SER A 1 192 ? 0.839 11.754 25.663 1.00 45.03 482 SER A O 1
ATOM 1567 N N . GLU A 1 193 ? 1.676 13.461 24.449 1.00 44.69 483 GLU A N 1
ATOM 1568 C CA . GLU A 1 193 ? 2.830 13.682 25.312 1.00 43.72 483 GLU A CA 1
ATOM 1569 C C . GLU A 1 193 ? 2.418 14.358 26.619 1.00 42.47 483 GLU A C 1
ATOM 1570 O O . GLU A 1 193 ? 2.864 13.953 27.696 1.00 41.76 483 GLU A O 1
ATOM 1576 N N . LEU A 1 194 ? 1.569 15.381 26.520 1.00 41.61 484 LEU A N 1
ATOM 1577 C CA . LEU A 1 194 ? 1.032 16.057 27.702 1.00 40.65 484 LEU A CA 1
ATOM 1578 C C . LEU A 1 194 ? 0.243 15.084 28.579 1.00 39.36 484 LEU A C 1
ATOM 1579 O O . LEU A 1 194 ? 0.381 15.094 29.801 1.00 38.66 484 LEU A O 1
ATOM 1584 N N . SER A 1 195 ? -0.570 14.249 27.934 1.00 39.19 485 SER A N 1
ATOM 1585 C CA . SER A 1 195 ? -1.354 13.209 28.601 1.00 38.06 485 SER A CA 1
ATOM 1586 C C . SER A 1 195 ? -0.466 12.198 29.332 1.00 36.65 485 SER A C 1
ATOM 1587 O O . SER A 1 195 ? -0.794 11.757 30.435 1.00 36.29 485 SER A O 1
ATOM 1590 N N . TYR A 1 196 ? 0.652 11.839 28.711 1.00 35.93 486 TYR A N 1
ATOM 1591 C CA . TYR A 1 196 ? 1.602 10.902 29.304 1.00 34.99 486 TYR A CA 1
ATOM 1592 C C . TYR A 1 196 ? 2.397 11.544 30.443 1.00 34.16 486 TYR A C 1
ATOM 1593 O O . TYR A 1 196 ? 2.707 10.885 31.438 1.00 33.29 486 TYR A O 1
ATOM 1602 N N . ARG A 1 197 ? 2.719 12.827 30.286 1.00 34.32 487 ARG A N 1
ATOM 1603 C CA . ARG A 1 197 ? 3.352 13.612 31.348 1.00 33.90 487 ARG A CA 1
ATOM 1604 C C . ARG A 1 197 ? 2.428 13.744 32.564 1.00 33.04 487 ARG A C 1
ATOM 1605 O O . ARG A 1 197 ? 2.875 13.603 33.705 1.00 32.38 487 ARG A O 1
ATOM 1613 N N . THR A 1 198 ? 1.141 13.977 32.303 1.00 32.42 488 THR A N 1
ATOM 1614 C CA . THR A 1 198 ? 0.112 14.057 33.345 1.00 31.99 488 THR A CA 1
ATOM 1615 C C . THR A 1 198 ? -0.053 12.711 34.069 1.00 31.16 488 THR A C 1
ATOM 1616 O O . THR A 1 198 ? -0.200 12.669 35.295 1.00 30.53 488 THR A O 1
ATOM 1620 N N . GLN A 1 199 ? -0.023 11.626 33.296 1.00 30.91 489 GLN A N 1
ATOM 1621 C CA . GLN A 1 199 ? -0.124 10.260 33.813 1.00 30.33 489 GLN A CA 1
ATOM 1622 C C . GLN A 1 199 ? 0.999 9.935 34.808 1.00 29.64 489 GLN A C 1
ATOM 1623 O O . GLN A 1 199 ? 0.737 9.411 35.895 1.00 29.08 489 GLN A O 1
ATOM 1629 N N . ILE A 1 200 ? 2.239 10.254 34.432 1.00 28.92 490 ILE A N 1
ATOM 1630 C CA . ILE A 1 200 ? 3.399 9.996 35.290 1.00 28.20 490 ILE A CA 1
ATOM 1631 C C . ILE A 1 200 ? 3.325 10.829 36.571 1.00 27.91 490 ILE A C 1
ATOM 1632 O O . ILE A 1 200 ? 3.501 10.297 37.670 1.00 27.60 490 ILE A O 1
ATOM 1637 N N . LEU A 1 201 ? 3.052 12.125 36.425 1.00 27.94 491 LEU A N 1
ATOM 1638 C CA . LEU A 1 201 ? 2.948 13.026 37.570 1.00 28.02 491 LEU A CA 1
ATOM 1639 C C . LEU A 1 201 ? 1.804 12.632 38.503 1.00 27.98 491 LEU A C 1
ATOM 1640 O O . LEU A 1 201 ? 1.914 12.778 39.723 1.00 28.59 491 LEU A O 1
ATOM 1645 N N . GLY A 1 202 ? 0.711 12.140 37.922 1.00 27.59 492 GLY A N 1
ATOM 1646 C CA . GLY A 1 202 ? -0.394 11.591 38.697 1.00 26.91 492 GLY A CA 1
ATOM 1647 C C . GLY A 1 202 ? 0.091 10.485 39.613 1.00 26.48 492 GLY A C 1
ATOM 1648 O O . GLY A 1 202 ? -0.130 10.537 40.824 1.00 26.72 492 GLY A O 1
ATOM 1649 N N . GLN A 1 203 ? 0.772 9.495 39.036 1.00 25.81 493 GLN A N 1
ATOM 1650 C CA . GLN A 1 203 ? 1.338 8.381 39.799 1.00 25.21 493 GLN A CA 1
ATOM 1651 C C . GLN A 1 203 ? 2.194 8.851 40.973 1.00 25.18 493 GLN A C 1
ATOM 1652 O O . GLN A 1 203 ? 2.086 8.318 42.076 1.00 25.21 493 GLN A O 1
ATOM 1658 N N . PHE A 1 204 ? 3.044 9.845 40.724 1.00 25.34 494 PHE A N 1
ATOM 1659 C CA . PHE A 1 204 ? 3.968 10.342 41.738 1.00 25.63 494 PHE A CA 1
ATOM 1660 C C . PHE A 1 204 ? 3.240 11.110 42.841 1.00 25.79 494 PHE A C 1
ATOM 1661 O O . PHE A 1 204 ? 3.419 10.818 44.023 1.00 25.89 494 PHE A O 1
ATOM 1669 N N . LEU A 1 205 ? 2.426 12.087 42.450 1.00 26.16 495 LEU A N 1
ATOM 1670 C CA . LEU A 1 205 ? 1.642 12.865 43.409 1.00 26.48 495 LEU A CA 1
ATOM 1671 C C . LEU A 1 205 ? 0.701 11.980 44.231 1.00 26.25 495 LEU A C 1
ATOM 1672 O O . LEU A 1 205 ? 0.555 12.180 45.439 1.00 26.10 495 LEU A O 1
ATOM 1677 N N . ALA A 1 206 ? 0.087 10.994 43.579 1.00 26.33 496 ALA A N 1
ATOM 1678 C CA . ALA A 1 206 ? -0.804 10.054 44.259 1.00 26.41 496 ALA A CA 1
ATOM 1679 C C . ALA A 1 206 ? -0.038 9.132 45.200 1.00 26.32 496 ALA A C 1
ATOM 1680 O O . ALA A 1 206 ? -0.520 8.830 46.295 1.00 26.34 496 ALA A O 1
ATOM 1682 N N . TRP A 1 207 ? 1.149 8.691 44.774 1.00 26.42 497 TRP A N 1
ATOM 1683 C CA . TRP A 1 207 ? 2.042 7.907 45.637 1.00 26.50 497 TRP A CA 1
ATOM 1684 C C . TRP A 1 207 ? 2.454 8.710 46.831 1.00 26.94 497 TRP A C 1
ATOM 1685 O O . TRP A 1 207 ? 2.526 8.191 47.944 1.00 27.05 497 TRP A O 1
ATOM 1696 N N . LEU A 1 208 ? 2.731 9.990 46.597 1.00 27.72 498 LEU A N 1
ATOM 1697 C CA . LEU A 1 208 ? 3.242 10.892 47.621 1.00 28.56 498 LEU A CA 1
ATOM 1698 C C . LEU A 1 208 ? 2.247 11.060 48.771 1.00 29.11 498 LEU A C 1
ATOM 1699 O O . LEU A 1 208 ? 2.645 11.197 49.929 1.00 29.57 498 LEU A O 1
ATOM 1704 N N . LEU A 1 209 ? 0.956 11.031 48.451 1.00 28.93 499 LEU A N 1
ATOM 1705 C CA . LEU A 1 209 ? -0.075 11.116 49.475 1.00 29.30 499 LEU A CA 1
ATOM 1706 C C . LEU A 1 209 ? -0.344 9.753 50.117 1.00 29.28 499 LEU A C 1
ATOM 1707 O O . LEU A 1 209 ? -0.301 9.619 51.343 1.00 29.56 499 LEU A O 1
ATOM 1712 N N . ASP A 1 210 ? -0.609 8.751 49.282 1.00 28.99 500 ASP A N 1
ATOM 1713 C CA . ASP A 1 210 ? -0.984 7.415 49.748 1.00 29.09 500 ASP A CA 1
ATOM 1714 C C . ASP A 1 210 ? 0.191 6.640 50.345 1.00 29.03 500 ASP A C 1
ATOM 1715 O O . ASP A 1 210 ? 0.065 6.028 51.405 1.00 29.21 500 ASP A O 1
ATOM 1720 N N . GLY A 1 211 ? 1.325 6.664 49.655 1.00 28.62 501 GLY A N 1
ATOM 1721 C CA . GLY A 1 211 ? 2.506 5.941 50.099 1.00 28.86 501 GLY A CA 1
ATOM 1722 C C . GLY A 1 211 ? 3.277 6.693 51.160 1.00 28.88 501 GLY A C 1
ATOM 1723 O O . GLY A 1 211 ? 3.495 6.177 52.258 1.00 29.60 501 GLY A O 1
ATOM 1724 N N . PHE A 1 212 ? 3.683 7.917 50.838 1.00 28.46 502 PHE A N 1
ATOM 1725 C CA . PHE A 1 212 ? 4.548 8.687 51.724 1.00 28.45 502 PHE A CA 1
ATOM 1726 C C . PHE A 1 212 ? 3.795 9.285 52.914 1.00 27.97 502 PHE A C 1
ATOM 1727 O O . PHE A 1 212 ? 4.032 8.888 54.057 1.00 28.02 502 PHE A O 1
ATOM 1735 N N . VAL A 1 213 ? 2.885 10.219 52.646 1.00 27.82 503 VAL A N 1
ATOM 1736 C CA . VAL A 1 213 ? 2.177 10.943 53.708 1.00 27.53 503 VAL A CA 1
ATOM 1737 C C . VAL A 1 213 ? 1.390 10.017 54.638 1.00 27.62 503 VAL A C 1
ATOM 1738 O O . VAL A 1 213 ? 1.596 10.032 55.856 1.00 27.94 503 VAL A O 1
ATOM 1742 N N . VAL A 1 214 ? 0.514 9.198 54.062 1.00 27.31 504 VAL A N 1
ATOM 1743 C CA . VAL A 1 214 ? -0.278 8.236 54.838 1.00 27.07 504 VAL A CA 1
ATOM 1744 C C . VAL A 1 214 ? 0.612 7.203 55.543 1.00 26.67 504 VAL A C 1
ATOM 1745 O O . VAL A 1 214 ? 0.315 6.782 56.665 1.00 26.71 504 VAL A O 1
ATOM 1749 N N . GLY A 1 215 ? 1.706 6.819 54.889 1.00 26.48 505 GLY A N 1
ATOM 1750 C CA . GLY A 1 215 ? 2.708 5.934 55.488 1.00 26.61 505 GLY A CA 1
ATOM 1751 C C . GLY A 1 215 ? 3.243 6.473 56.803 1.00 26.68 505 GLY A C 1
ATOM 1752 O O . GLY A 1 215 ? 3.312 5.752 57.798 1.00 27.14 505 GLY A O 1
ATOM 1753 N N . LEU A 1 216 ? 3.605 7.751 56.806 1.00 26.64 506 LEU A N 1
ATOM 1754 C CA . LEU A 1 216 ? 4.106 8.417 58.004 1.00 27.27 506 LEU A CA 1
ATOM 1755 C C . LEU A 1 216 ? 3.062 8.447 59.114 1.00 27.48 506 LEU A C 1
ATOM 1756 O O . LEU A 1 216 ? 3.372 8.176 60.275 1.00 27.81 506 LEU A O 1
ATOM 1761 N N . VAL A 1 217 ? 1.827 8.775 58.743 1.00 27.80 507 VAL A N 1
ATOM 1762 C CA . VAL A 1 217 ? 0.713 8.812 59.679 1.00 28.14 507 VAL A CA 1
ATOM 1763 C C . VAL A 1 217 ? 0.470 7.418 60.270 1.00 29.07 507 VAL A C 1
ATOM 1764 O O . VAL A 1 217 ? 0.342 7.274 61.489 1.00 29.54 507 VAL A O 1
ATOM 1768 N N . ARG A 1 218 ? 0.434 6.401 59.405 1.00 29.55 508 ARG A N 1
ATOM 1769 C CA . ARG A 1 218 ? 0.264 5.003 59.828 1.00 30.39 508 ARG A CA 1
ATOM 1770 C C . ARG A 1 218 ? 1.341 4.529 60.803 1.00 30.14 508 ARG A C 1
ATOM 1771 O O . ARG A 1 218 ? 1.036 3.849 61.783 1.00 30.51 508 ARG A O 1
ATOM 1779 N N . ALA A 1 219 ? 2.592 4.889 60.530 1.00 29.64 509 ALA A N 1
ATOM 1780 C CA . ALA A 1 219 ? 3.721 4.437 61.338 1.00 29.94 509 ALA A CA 1
ATOM 1781 C C . ALA A 1 219 ? 3.839 5.167 62.680 1.00 30.63 509 ALA A C 1
ATOM 1782 O O . ALA A 1 219 ? 3.948 4.528 63.731 1.00 30.70 509 ALA A O 1
ATOM 1784 N N . CYS A 1 220 ? 3.795 6.499 62.638 1.00 30.69 510 CYS A N 1
ATOM 1785 C CA . CYS A 1 220 ? 4.112 7.337 63.799 1.00 31.60 510 CYS A CA 1
ATOM 1786 C C . CYS A 1 220 ? 2.947 7.587 64.751 1.00 31.74 510 CYS A C 1
ATOM 1787 O O . CYS A 1 220 ? 3.154 8.012 65.887 1.00 31.82 510 CYS A O 1
ATOM 1790 N N . PHE A 1 221 ? 1.729 7.331 64.287 1.00 31.86 511 PHE A N 1
ATOM 1791 C CA . PHE A 1 221 ? 0.541 7.621 65.076 1.00 32.53 511 PHE A CA 1
ATOM 1792 C C . PHE A 1 221 ? -0.407 6.432 65.136 1.00 34.04 511 PHE A C 1
ATOM 1793 O O . PHE A 1 221 ? -0.293 5.492 64.346 1.00 34.20 511 PHE A O 1
ATOM 1801 N N . TYR A 1 222 ? -1.335 6.477 66.087 1.00 35.60 512 TYR A N 1
ATOM 1802 C CA . TYR A 1 222 ? -2.488 5.594 66.065 1.00 37.38 512 TYR A CA 1
ATOM 1803 C C . TYR A 1 222 ? -3.747 6.417 66.287 1.00 38.54 512 TYR A C 1
ATOM 1804 O O . TYR A 1 222 ? -3.898 7.078 67.316 1.00 39.53 512 TYR A O 1
ATOM 1813 N N . ALA A 1 223 ? -4.643 6.377 65.310 1.00 40.23 513 ALA A N 1
ATOM 1814 C CA . ALA A 1 223 ? -5.909 7.086 65.405 1.00 42.62 513 ALA A CA 1
ATOM 1815 C C . ALA A 1 223 ? -6.997 6.182 65.969 1.00 44.80 513 ALA A C 1
ATOM 1816 O O . ALA A 1 223 ? -7.087 5.007 65.611 1.00 45.20 513 ALA A O 1
ATOM 1818 N N . THR A 1 224 ? -7.810 6.745 66.858 1.00 48.37 514 THR A N 1
ATOM 1819 C CA . THR A 1 224 ? -8.946 6.044 67.454 1.00 51.59 514 THR A CA 1
ATOM 1820 C C . THR A 1 224 ? -10.190 6.941 67.440 1.00 54.35 514 THR A C 1
ATOM 1821 O O . THR A 1 224 ? -10.077 8.168 67.401 1.00 53.31 514 THR A O 1
ATOM 1825 N N . GLU A 1 225 ? -11.369 6.322 67.471 1.00 59.14 515 GLU A N 1
ATOM 1826 C CA . GLU A 1 225 ? -12.638 7.037 67.284 1.00 64.07 515 GLU A CA 1
ATOM 1827 C C . GLU A 1 225 ? -13.365 7.388 68.582 1.00 67.73 515 GLU A C 1
ATOM 1828 O O . GLU A 1 225 ? -14.522 7.812 68.553 1.00 69.52 515 GLU A O 1
ATOM 1834 N N . SER A 1 226 ? -12.688 7.216 69.712 1.00 70.89 516 SER A N 1
ATOM 1835 C CA . SER A 1 226 ? -13.291 7.481 71.016 1.00 75.31 516 SER A CA 1
ATOM 1836 C C . SER A 1 226 ? -13.199 8.987 71.370 1.00 78.18 516 SER A C 1
ATOM 1837 O O . SER A 1 226 ? -13.324 9.819 70.469 1.00 78.13 516 SER A O 1
ATOM 1840 N N . MET A 1 227 ? -12.993 9.374 72.633 1.00 81.23 517 MET A N 1
ATOM 1841 C CA . MET A 1 227 ? -12.765 8.486 73.777 1.00 83.94 517 MET A CA 1
ATOM 1842 C C . MET A 1 227 ? -13.984 8.326 74.710 1.00 88.16 517 MET A C 1
ATOM 1843 O O . MET A 1 227 ? -14.398 7.196 74.975 1.00 88.28 517 MET A O 1
ATOM 1848 N N . GLY A 1 228 ? -14.566 9.421 75.210 1.00 90.94 518 GLY A N 1
ATOM 1849 C CA . GLY A 1 228 ? -14.149 10.794 74.915 1.00 93.87 518 GLY A CA 1
ATOM 1850 C C . GLY A 1 228 ? -15.081 11.476 73.933 1.00 96.54 518 GLY A C 1
ATOM 1851 O O . GLY A 1 228 ? -14.668 12.379 73.202 1.00 97.18 518 GLY A O 1
ATOM 1852 N N . GLN A 1 229 ? -16.334 11.020 73.918 1.00 98.89 519 GLN A N 1
ATOM 1853 C CA . GLN A 1 229 ? -17.432 11.624 73.143 1.00 101.15 519 GLN A CA 1
ATOM 1854 C C . GLN A 1 229 ? -17.525 11.170 71.684 1.00 101.57 519 GLN A C 1
ATOM 1855 O O . GLN A 1 229 ? -16.554 10.679 71.102 1.00 100.87 519 GLN A O 1
ATOM 1861 N N . LYS A 1 230 ? -18.716 11.351 71.117 1.00 102.70 520 LYS A N 1
ATOM 1862 C CA . LYS A 1 230 ? -19.016 10.971 69.741 1.00 101.54 520 LYS A CA 1
ATOM 1863 C C . LYS A 1 230 ? -19.495 12.186 68.939 1.00 99.98 520 LYS A C 1
ATOM 1864 O O . LYS A 1 230 ? -20.423 12.880 69.359 1.00 100.70 520 LYS A O 1
ATOM 1870 N N . ASN A 1 231 ? -18.865 12.457 67.794 1.00 96.11 521 ASN A N 1
ATOM 1871 C CA . ASN A 1 231 ? -17.738 11.675 67.282 1.00 91.85 521 ASN A CA 1
ATOM 1872 C C . ASN A 1 231 ? -16.541 12.549 66.929 1.00 86.54 521 ASN A C 1
ATOM 1873 O O . ASN A 1 231 ? -16.696 13.623 66.344 1.00 86.86 521 ASN A O 1
ATOM 1878 N N . ALA A 1 232 ? -15.350 12.075 67.287 1.00 80.46 522 ALA A N 1
ATOM 1879 C CA . ALA A 1 232 ? -14.103 12.770 66.981 1.00 73.79 522 ALA A CA 1
ATOM 1880 C C . ALA A 1 232 ? -12.952 11.782 66.815 1.00 68.77 522 ALA A C 1
ATOM 1881 O O . ALA A 1 232 ? -12.828 10.828 67.587 1.00 68.60 522 ALA A O 1
ATOM 1883 N N . ILE A 1 233 ? -12.120 12.017 65.802 1.00 62.93 523 ILE A N 1
ATOM 1884 C CA . ILE A 1 233 ? -10.921 11.212 65.570 1.00 57.93 523 ILE A CA 1
ATOM 1885 C C . ILE A 1 233 ? -9.725 11.833 66.289 1.00 54.12 523 ILE A C 1
ATOM 1886 O O . ILE A 1 233 ? -9.394 12.999 66.064 1.00 53.74 523 ILE A O 1
ATOM 1891 N N . ARG A 1 234 ? -9.093 11.046 67.158 1.00 49.55 524 ARG A N 1
ATOM 1892 C CA . ARG A 1 234 ? -7.897 11.473 67.882 1.00 46.85 524 ARG A CA 1
ATOM 1893 C C . ARG A 1 234 ? -6.654 10.730 67.392 1.00 44.53 524 ARG A C 1
ATOM 1894 O O . ARG A 1 234 ? -6.658 9.502 67.301 1.00 45.25 524 ARG A O 1
ATOM 1902 N N . PHE A 1 235 ? -5.599 11.480 67.081 1.00 41.65 525 PHE A N 1
ATOM 1903 C CA . PHE A 1 235 ? -4.307 10.905 66.710 1.00 39.48 525 PHE A CA 1
ATOM 1904 C C . PHE A 1 235 ? -3.362 10.890 67.905 1.00 38.52 525 PHE A C 1
ATOM 1905 O O . PHE A 1 235 ? -2.995 11.946 68.416 1.00 38.52 525 PHE A O 1
ATOM 1913 N N . TYR A 1 236 ? -2.961 9.701 68.342 1.00 37.09 526 TYR A N 1
ATOM 1914 C CA . TYR A 1 236 ? -1.939 9.581 69.376 1.00 36.72 526 TYR A CA 1
ATOM 1915 C C . TYR A 1 236 ? -0.605 9.189 68.756 1.00 35.97 526 TYR A C 1
ATOM 1916 O O . TYR A 1 236 ? -0.552 8.282 67.926 1.00 35.84 526 TYR A O 1
ATOM 1925 N N . ARG A 1 237 ? 0.466 9.870 69.154 1.00 35.76 527 ARG A N 1
ATOM 1926 C CA . ARG A 1 237 ? 1.820 9.391 68.875 1.00 35.66 527 ARG A CA 1
ATOM 1927 C C . ARG A 1 237 ? 1.868 7.940 69.339 1.00 35.99 527 ARG A C 1
ATOM 1928 O O . ARG A 1 237 ? 1.421 7.632 70.451 1.00 36.51 527 ARG A O 1
ATOM 1936 N N . GLN A 1 238 ? 2.389 7.050 68.498 1.00 35.78 528 GLN A N 1
ATOM 1937 C CA . GLN A 1 238 ? 2.319 5.613 68.782 1.00 36.26 528 GLN A CA 1
ATOM 1938 C C . GLN A 1 238 ? 2.955 5.236 70.128 1.00 36.25 528 GLN A C 1
ATOM 1939 O O . GLN A 1 238 ? 2.558 4.248 70.745 1.00 36.62 528 GLN A O 1
ATOM 1945 N N . GLU A 1 239 ? 3.921 6.038 70.576 1.00 36.19 529 GLU A N 1
ATOM 1946 C CA . GLU A 1 239 ? 4.560 5.854 71.882 1.00 36.64 529 GLU A CA 1
ATOM 1947 C C . GLU A 1 239 ? 3.565 6.065 73.022 1.00 36.43 529 GLU A C 1
ATOM 1948 O O . GLU A 1 239 ? 3.548 5.295 73.985 1.00 36.68 529 GLU A O 1
ATOM 1954 N N . VAL A 1 240 ? 2.743 7.107 72.903 1.00 35.70 530 VAL A N 1
ATOM 1955 C CA . VAL A 1 240 ? 1.713 7.402 73.901 1.00 35.95 530 VAL A CA 1
ATOM 1956 C C . VAL A 1 240 ? 0.612 6.343 73.841 1.00 35.71 530 VAL A C 1
ATOM 1957 O O . VAL A 1 240 ? 0.048 5.965 74.872 1.00 36.32 530 VAL A O 1
ATOM 1961 N N . TRP A 1 241 ? 0.320 5.864 72.633 1.00 34.91 531 TRP A N 1
ATOM 1962 C CA . TRP A 1 241 ? -0.668 4.803 72.449 1.00 34.82 531 TRP A CA 1
ATOM 1963 C C . TRP A 1 241 ? -0.205 3.503 73.051 1.00 35.40 531 TRP A C 1
ATOM 1964 O O . TRP A 1 241 ? -0.984 2.805 73.698 1.00 35.62 531 TRP A O 1
ATOM 1975 N N . ALA A 1 242 ? 1.070 3.176 72.850 1.00 36.10 532 ALA A N 1
ATOM 1976 C CA . ALA A 1 242 ? 1.678 1.995 73.463 1.00 38.19 532 ALA A CA 1
ATOM 1977 C C . ALA A 1 242 ? 1.644 2.058 74.996 1.00 39.46 532 ALA A C 1
ATOM 1978 O O . ALA A 1 242 ? 1.484 1.032 75.656 1.00 40.44 532 ALA A O 1
ATOM 1980 N N . LYS A 1 243 ? 1.787 3.264 75.547 1.00 40.44 533 LYS A N 1
ATOM 1981 C CA . LYS A 1 243 ? 1.671 3.494 76.991 1.00 41.92 533 LYS A CA 1
ATOM 1982 C C . LYS A 1 243 ? 0.230 3.306 77.485 1.00 42.12 533 LYS A C 1
ATOM 1983 O O . LYS A 1 243 ? 0.007 2.703 78.536 1.00 43.00 533 LYS A O 1
ATOM 1989 N N . LEU A 1 244 ? -0.737 3.823 76.727 1.00 41.77 534 LEU A N 1
ATOM 1990 C CA . LEU A 1 244 ? -2.155 3.683 77.078 1.00 42.74 534 LEU A CA 1
ATOM 1991 C C . LEU A 1 244 ? -2.609 2.224 77.082 1.00 43.94 534 LEU A C 1
ATOM 1992 O O . LEU A 1 244 ? -3.334 1.803 77.983 1.00 45.34 534 LEU A O 1
ATOM 1997 N N . GLN A 1 245 ? -2.178 1.464 76.077 1.00 44.14 535 GLN A N 1
ATOM 1998 C CA . GLN A 1 245 ? -2.484 0.036 75.992 1.00 45.37 535 GLN A CA 1
ATOM 1999 C C . GLN A 1 245 ? -1.899 -0.735 77.171 1.00 47.67 535 GLN A C 1
ATOM 2000 O O . GLN A 1 245 ? -2.566 -1.592 77.751 1.00 48.97 535 GLN A O 1
ATOM 2006 N N . ASP A 1 246 ? -0.656 -0.411 77.519 1.00 49.46 536 ASP A N 1
ATOM 2007 C CA . ASP A 1 246 ? 0.053 -1.055 78.619 1.00 52.43 536 ASP A CA 1
ATOM 2008 C C . ASP A 1 246 ? -0.638 -0.851 79.970 1.00 53.68 536 ASP A C 1
ATOM 2009 O O . ASP A 1 246 ? -0.875 -1.815 80.698 1.00 55.84 536 ASP A O 1
ATOM 2014 N N . LEU A 1 247 ? -0.959 0.403 80.291 1.00 53.40 537 LEU A N 1
ATOM 2015 C CA . LEU A 1 247 ? -1.582 0.751 81.571 1.00 53.60 537 LEU A CA 1
ATOM 2016 C C . LEU A 1 247 ? -3.029 0.271 81.671 1.00 53.63 537 LEU A C 1
ATOM 2017 O O . LEU A 1 247 ? -3.519 -0.012 82.766 1.00 53.72 537 LEU A O 1
ATOM 2022 N N . ALA A 1 248 ? -3.705 0.186 80.528 1.00 53.81 538 ALA A N 1
ATOM 2023 C CA . ALA A 1 248 ? -5.078 -0.316 80.475 1.00 54.72 538 ALA A CA 1
ATOM 2024 C C . ALA A 1 248 ? -5.139 -1.826 80.704 1.00 56.07 538 ALA A C 1
ATOM 2025 O O . ALA A 1 248 ? -6.108 -2.332 81.274 1.00 56.47 538 ALA A O 1
ATOM 2027 N N . PHE A 1 249 ? -4.100 -2.534 80.264 1.00 57.16 539 PHE A N 1
ATOM 2028 C CA . PHE A 1 249 ? -4.056 -3.995 80.355 1.00 59.80 539 PHE A CA 1
ATOM 2029 C C . PHE A 1 249 ? -3.158 -4.522 81.478 1.00 63.72 539 PHE A C 1
ATOM 2030 O O . PHE A 1 249 ? -2.840 -5.712 81.520 1.00 65.68 539 PHE A O 1
ATOM 2038 N N . ARG A 1 250 ? -2.758 -3.633 82.384 1.00 67.57 540 ARG A N 1
ATOM 2039 C CA . ARG A 1 250 ? -2.014 -4.019 83.584 1.00 72.22 540 ARG A CA 1
ATOM 2040 C C . ARG A 1 250 ? -2.911 -4.019 84.819 1.00 75.97 540 ARG A C 1
ATOM 2041 O O . ARG A 1 250 ? -2.790 -4.887 85.684 1.00 77.34 540 ARG A O 1
ATOM 2049 N N . SER A 1 251 ? -3.805 -3.035 84.892 1.00 78.95 541 SER A N 1
ATOM 2050 C CA . SER A 1 251 ? -4.769 -2.928 85.984 1.00 82.72 541 SER A CA 1
ATOM 2051 C C . SER A 1 251 ? -5.835 -4.022 85.891 1.00 84.57 541 SER A C 1
ATOM 2052 O O . SER A 1 251 ? -6.304 -4.534 86.911 1.00 85.46 541 SER A O 1
ATOM 2055 N N . HIS A 1 252 ? -6.202 -4.373 84.659 1.00 85.80 542 HIS A N 1
ATOM 2056 C CA . HIS A 1 252 ? -7.215 -5.393 84.395 1.00 87.12 542 HIS A CA 1
ATOM 2057 C C . HIS A 1 252 ? -6.626 -6.775 84.278 1.00 89.08 542 HIS A C 1
ATOM 2058 O O . HIS A 1 252 ? -7.355 -7.771 84.272 1.00 89.81 542 HIS A O 1
ATOM 2065 N N . ILE A 1 253 ? -5.299 -6.843 84.171 1.00 89.82 543 ILE A N 1
ATOM 2066 C CA . ILE A 1 253 ? -4.566 -8.107 84.267 1.00 90.97 543 ILE A CA 1
ATOM 2067 C C . ILE A 1 253 ? -3.614 -8.057 85.464 1.00 93.26 543 ILE A C 1
ATOM 2068 O O . ILE A 1 253 ? -2.519 -7.491 85.390 1.00 93.17 543 ILE A O 1
ATOM 2073 N N . SER A 1 254 ? -4.075 -8.647 86.567 1.00 96.50 544 SER A N 1
ATOM 2074 C CA . SER A 1 254 ? -3.376 -8.652 87.857 1.00 98.65 544 SER A CA 1
ATOM 2075 C C . SER A 1 254 ? -1.853 -8.669 87.742 1.00 99.87 544 SER A C 1
ATOM 2076 O O . SER A 1 254 ? -1.169 -7.812 88.306 1.00 100.29 544 SER A O 1
ATOM 2079 N N . SER B 1 4 ? 7.349 -50.454 2.323 1.00 91.72 294 SER B N 1
ATOM 2080 C CA . SER B 1 4 ? 7.284 -50.650 3.800 1.00 92.28 294 SER B CA 1
ATOM 2081 C C . SER B 1 4 ? 8.038 -49.556 4.552 1.00 92.70 294 SER B C 1
ATOM 2082 O O . SER B 1 4 ? 9.101 -49.106 4.117 1.00 92.69 294 SER B O 1
ATOM 2085 N N . GLN B 1 5 ? 7.473 -49.142 5.683 1.00 92.88 295 GLN B N 1
ATOM 2086 C CA . GLN B 1 5 ? 8.067 -48.116 6.541 1.00 90.57 295 GLN B CA 1
ATOM 2087 C C . GLN B 1 5 ? 9.200 -48.690 7.393 1.00 88.79 295 GLN B C 1
ATOM 2088 O O . GLN B 1 5 ? 9.951 -47.944 8.028 1.00 87.46 295 GLN B O 1
ATOM 2094 N N . SER B 1 6 ? 9.311 -50.017 7.398 1.00 88.79 296 SER B N 1
ATOM 2095 C CA . SER B 1 6 ? 10.339 -50.730 8.154 1.00 88.12 296 SER B CA 1
ATOM 2096 C C . SER B 1 6 ? 11.744 -50.456 7.609 1.00 86.62 296 SER B C 1
ATOM 2097 O O . SER B 1 6 ? 12.650 -50.102 8.369 1.00 84.83 296 SER B O 1
ATOM 2100 N N . PHE B 1 7 ? 11.909 -50.619 6.294 1.00 86.31 297 PHE B N 1
ATOM 2101 C CA . PHE B 1 7 ? 13.188 -50.393 5.614 1.00 84.20 297 PHE B CA 1
ATOM 2102 C C . PHE B 1 7 ? 13.650 -48.947 5.753 1.00 80.46 297 PHE B C 1
ATOM 2103 O O . PHE B 1 7 ? 14.803 -48.686 6.107 1.00 79.39 297 PHE B O 1
ATOM 2111 N N . MET B 1 8 ? 12.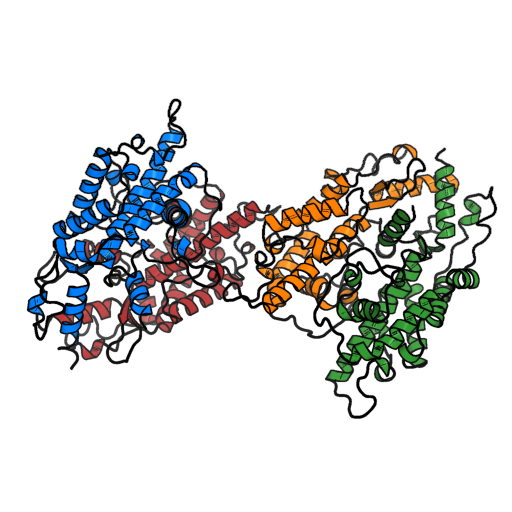736 -48.023 5.459 1.00 77.42 298 MET B N 1
ATOM 2112 C CA . MET B 1 8 ? 12.952 -46.581 5.588 1.00 74.05 298 MET B CA 1
ATOM 2113 C C . MET B 1 8 ? 13.608 -46.186 6.911 1.00 69.19 298 MET B C 1
ATOM 2114 O O . MET B 1 8 ? 14.599 -45.451 6.924 1.00 67.26 298 MET B O 1
ATOM 2119 N N . ARG B 1 9 ? 13.050 -46.688 8.013 1.00 64.58 299 ARG B N 1
ATOM 2120 C CA . ARG B 1 9 ? 13.488 -46.323 9.360 1.00 59.66 299 ARG B CA 1
ATOM 2121 C C . ARG B 1 9 ? 14.837 -46.936 9.729 1.00 56.33 299 ARG B C 1
ATOM 2122 O O . ARG B 1 9 ? 15.651 -46.295 10.395 1.00 54.16 299 ARG B O 1
ATOM 2130 N N . THR B 1 10 ? 15.061 -48.176 9.297 1.00 53.32 300 THR B N 1
ATOM 2131 C CA . THR B 1 10 ? 16.300 -48.896 9.587 1.00 50.53 300 THR B CA 1
ATOM 2132 C C . THR B 1 10 ? 17.483 -48.273 8.844 1.00 48.59 300 THR B C 1
ATOM 2133 O O . THR B 1 10 ? 18.523 -47.993 9.448 1.00 47.85 300 THR B O 1
ATOM 2137 N N . LEU B 1 11 ? 17.310 -48.060 7.540 1.00 46.33 301 LEU B N 1
ATOM 2138 C CA . LEU B 1 11 ? 18.325 -47.421 6.704 1.00 44.83 301 LEU B CA 1
ATOM 2139 C C . LEU B 1 11 ? 18.529 -45.964 7.110 1.00 43.39 301 LEU B C 1
ATOM 2140 O O . LEU B 1 11 ? 19.646 -45.447 7.056 1.00 42.51 301 LEU B O 1
ATOM 2145 N N . GLY B 1 12 ? 17.440 -45.313 7.515 1.00 42.67 302 GLY B N 1
ATOM 2146 C CA . GLY B 1 12 ? 17.499 -43.957 8.043 1.00 41.45 302 GLY B CA 1
ATOM 2147 C C . GLY B 1 12 ? 18.303 -43.897 9.328 1.00 40.76 302 GLY B C 1
ATOM 2148 O O . GLY B 1 12 ? 19.108 -42.986 9.519 1.00 40.11 302 GLY B O 1
ATOM 2149 N N . PHE B 1 13 ? 18.083 -44.873 10.207 1.00 41.43 303 PHE B N 1
ATOM 2150 C CA . PHE B 1 13 ? 18.803 -44.959 11.478 1.00 41.38 303 PHE B CA 1
ATOM 2151 C C . PHE B 1 13 ? 20.292 -45.202 11.254 1.00 41.44 303 PHE B C 1
ATOM 2152 O O . PHE B 1 13 ? 21.131 -44.535 11.859 1.00 41.63 303 PHE B O 1
ATOM 2160 N N . LEU B 1 14 ? 20.609 -46.151 10.376 1.00 41.22 304 LEU B N 1
ATOM 2161 C CA . LEU B 1 14 ? 21.995 -46.506 10.083 1.00 40.45 304 LEU B CA 1
ATOM 2162 C C . LEU B 1 14 ? 22.740 -45.407 9.336 1.00 39.32 304 LEU B C 1
ATOM 2163 O O . LEU B 1 14 ? 23.826 -44.999 9.748 1.00 39.19 304 LEU B O 1
ATOM 2168 N N . TYR B 1 15 ? 22.152 -44.929 8.242 1.00 37.82 305 TYR B N 1
ATOM 2169 C CA . TYR B 1 15 ? 22.881 -44.085 7.301 1.00 37.18 305 TYR B CA 1
ATOM 2170 C C . TYR B 1 15 ? 22.342 -42.662 7.154 1.00 36.79 305 TYR B C 1
ATOM 2171 O O . TYR B 1 15 ? 23.018 -41.796 6.600 1.00 36.90 305 TYR B O 1
ATOM 2180 N N . GLY B 1 16 ? 21.138 -42.425 7.666 1.00 36.62 306 GLY B N 1
ATOM 2181 C CA . GLY B 1 16 ? 20.521 -41.107 7.605 1.00 36.40 306 GLY B CA 1
ATOM 2182 C C . GLY B 1 16 ? 20.039 -40.757 6.216 1.00 37.03 306 GLY B C 1
ATOM 2183 O O . GLY B 1 16 ? 20.003 -41.609 5.324 1.00 37.78 306 GLY B O 1
ATOM 2184 N N . GLY B 1 17 ? 19.660 -39.493 6.044 1.00 36.75 307 GLY B N 1
ATOM 2185 C CA . GLY B 1 17 ? 19.240 -38.960 4.754 1.00 36.92 307 GLY B CA 1
ATOM 2186 C C . GLY B 1 17 ? 17.985 -39.594 4.193 1.00 37.45 307 GLY B C 1
ATOM 2187 O O . GLY B 1 17 ? 17.885 -39.799 2.981 1.00 38.10 307 GLY B O 1
ATOM 2188 N N . ARG B 1 18 ? 17.027 -39.901 5.067 1.00 37.28 308 ARG B N 1
ATOM 2189 C CA . ARG B 1 18 ? 15.772 -40.530 4.646 1.00 37.86 308 ARG B CA 1
ATOM 2190 C C . ARG B 1 18 ? 14.524 -39.980 5.338 1.00 37.46 308 ARG B C 1
ATOM 2191 O O . ARG B 1 18 ? 13.502 -40.660 5.423 1.00 38.38 308 ARG B O 1
ATOM 2199 N N . GLY B 1 19 ? 14.609 -38.740 5.812 1.00 36.85 309 GLY B N 1
ATOM 2200 C CA . GLY B 1 19 ? 13.460 -38.066 6.403 1.00 36.69 309 GLY B CA 1
ATOM 2201 C C . GLY B 1 19 ? 13.338 -38.255 7.901 1.00 36.62 309 GLY B C 1
ATOM 2202 O O . GLY B 1 19 ? 14.159 -38.932 8.526 1.00 35.76 309 GLY B O 1
ATOM 2203 N N . MET B 1 20 ? 12.284 -37.671 8.466 1.00 36.72 310 MET B N 1
ATOM 2204 C CA . MET B 1 20 ? 12.122 -37.568 9.916 1.00 36.85 310 MET B CA 1
ATOM 2205 C C . MET B 1 20 ? 11.637 -38.842 10.608 1.00 37.62 310 MET B C 1
ATOM 2206 O O . MET B 1 20 ? 11.487 -38.867 11.830 1.00 37.42 310 MET B O 1
ATOM 2211 N N . ARG B 1 21 ? 11.409 -39.901 9.833 1.00 39.15 311 ARG B N 1
ATOM 2212 C CA . ARG B 1 21 ? 10.947 -41.181 10.381 1.00 40.45 311 ARG B CA 1
ATOM 2213 C C . ARG B 1 21 ? 11.968 -41.800 11.332 1.00 39.05 311 ARG B C 1
ATOM 2214 O O . ARG B 1 21 ? 11.597 -42.425 12.326 1.00 39.33 311 ARG B O 1
ATOM 2222 N N . SER B 1 22 ? 13.249 -41.614 11.025 1.00 37.52 312 SER B N 1
ATOM 2223 C CA . SER B 1 22 ? 14.326 -42.180 11.832 1.00 36.83 312 SER B CA 1
ATOM 2224 C C . SER B 1 22 ? 14.901 -41.182 12.835 1.00 35.32 312 SER B C 1
ATOM 2225 O O . SER B 1 22 ? 15.897 -41.470 13.499 1.00 35.41 312 SER B O 1
ATOM 2228 N N . PHE B 1 23 ? 14.269 -40.014 12.944 1.00 34.04 313 PHE B N 1
ATOM 2229 C CA . PHE B 1 23 ? 14.684 -39.006 13.914 1.00 32.14 313 PHE B CA 1
ATOM 2230 C C . PHE B 1 23 ? 14.456 -39.501 15.338 1.00 31.69 313 PHE B C 1
ATOM 2231 O O . PHE B 1 23 ? 13.441 -40.141 15.625 1.00 31.49 313 PHE B O 1
ATOM 2239 N N . LEU B 1 24 ? 15.407 -39.191 16.215 1.00 30.80 314 LEU B N 1
ATOM 2240 C CA . LEU B 1 24 ? 15.397 -39.641 17.609 1.00 30.75 314 LEU B CA 1
ATOM 2241 C C . LEU B 1 24 ? 14.036 -39.519 18.308 1.00 30.70 314 LEU B C 1
ATOM 2242 O O . LEU B 1 24 ? 13.559 -40.476 18.917 1.00 31.12 314 LEU B O 1
ATOM 2247 N N . LEU B 1 25 ? 13.416 -38.348 18.205 1.00 30.30 315 LEU B N 1
ATOM 2248 C CA . LEU B 1 25 ? 12.177 -38.071 18.926 1.00 30.38 315 LEU B CA 1
ATOM 2249 C C . LEU B 1 25 ? 10.942 -38.760 18.335 1.00 31.53 315 LEU B C 1
ATOM 2250 O O . LEU B 1 25 ? 9.856 -38.697 18.915 1.00 32.06 315 LEU B O 1
ATOM 2255 N N . ASN B 1 26 ? 11.116 -39.413 17.188 1.00 32.07 316 ASN B N 1
ATOM 2256 C CA . ASN B 1 26 ? 10.063 -40.220 16.576 1.00 33.25 316 ASN B CA 1
ATOM 2257 C C . ASN B 1 26 ? 10.239 -41.716 16.837 1.00 34.68 316 ASN B C 1
ATOM 2258 O O . ASN B 1 26 ? 9.406 -42.527 16.435 1.00 35.23 316 ASN B O 1
ATOM 2263 N N . ARG B 1 27 ? 11.330 -42.074 17.507 1.00 36.26 317 ARG B N 1
ATOM 2264 C CA . ARG B 1 27 ? 11.589 -43.465 17.860 1.00 38.00 317 ARG B CA 1
ATOM 2265 C C . ARG B 1 27 ? 10.734 -43.896 19.043 1.00 38.63 317 ARG B C 1
ATOM 2266 O O . ARG B 1 27 ? 10.433 -43.096 19.932 1.00 38.15 317 ARG B O 1
ATOM 2274 N N . LYS B 1 28 ? 10.349 -45.167 19.043 1.00 40.21 318 LYS B N 1
ATOM 2275 C CA . LYS B 1 28 ? 9.517 -45.710 20.107 1.00 41.84 318 LYS B CA 1
ATOM 2276 C C . LYS B 1 28 ? 10.345 -46.450 21.153 1.00 41.83 318 LYS B C 1
ATOM 2277 O O . LYS B 1 28 ? 11.427 -46.965 20.860 1.00 40.34 318 LYS B O 1
ATOM 2283 N N . LYS B 1 29 ? 9.825 -46.479 22.377 1.00 42.86 319 LYS B N 1
ATOM 2284 C CA . LYS B 1 29 ? 10.430 -47.235 23.461 1.00 43.88 319 LYS B CA 1
ATOM 2285 C C . LYS B 1 29 ? 9.975 -48.690 23.397 1.00 46.08 319 LYS B C 1
ATOM 2286 O O . LYS B 1 29 ? 8.789 -48.970 23.206 1.00 46.93 319 LYS B O 1
ATOM 2292 N N . LYS B 1 30 ? 10.926 -49.606 23.549 1.00 47.54 320 LYS B N 1
ATOM 2293 C CA . LYS B 1 30 ? 10.634 -51.032 23.643 1.00 50.73 320 LYS B CA 1
ATOM 2294 C C . LYS B 1 30 ? 10.016 -51.341 25.005 1.00 52.55 320 LYS B C 1
ATOM 2295 O O . LYS B 1 30 ? 10.563 -50.962 26.044 1.00 52.52 320 LYS B O 1
ATOM 2301 N N . THR B 1 31 ? 8.872 -52.021 24.990 1.00 55.55 321 THR B N 1
ATOM 2302 C CA . THR B 1 31 ? 8.186 -52.424 26.219 1.00 58.36 321 THR B CA 1
ATOM 2303 C C . THR B 1 31 ? 8.094 -53.940 26.340 1.00 61.07 321 THR B C 1
ATOM 2304 O O . THR B 1 31 ? 8.630 -54.672 25.504 1.00 61.08 321 THR B O 1
ATOM 2308 N N . ALA B 1 32 ? 7.418 -54.398 27.393 1.00 64.21 322 ALA B N 1
ATOM 2309 C CA . ALA B 1 32 ? 7.106 -55.812 27.573 1.00 67.23 322 ALA B CA 1
ATOM 2310 C C . ALA B 1 32 ? 6.207 -56.315 26.444 1.00 69.49 322 ALA B C 1
ATOM 2311 O O . ALA B 1 32 ? 6.411 -57.413 25.923 1.00 70.81 322 ALA B O 1
ATOM 2313 N N . GLU B 1 33 ? 5.225 -55.500 26.063 1.00 71.16 323 GLU B N 1
ATOM 2314 C CA . GLU B 1 33 ? 4.300 -55.848 24.985 1.00 73.57 323 GLU B CA 1
ATOM 2315 C C . GLU B 1 33 ? 4.919 -55.690 23.593 1.00 72.68 323 GLU B C 1
ATOM 2316 O O . GLU B 1 33 ? 5.018 -56.663 22.839 1.00 73.77 323 GLU B O 1
ATOM 2322 N N . GLY B 1 34 ? 5.330 -54.466 23.263 1.00 69.51 324 GLY B N 1
ATOM 2323 C CA . GLY B 1 34 ? 5.932 -54.169 21.966 1.00 66.41 324 GLY B CA 1
ATOM 2324 C C . GLY B 1 34 ? 6.656 -52.836 21.968 1.00 63.44 324 GLY B C 1
ATOM 2325 O O . GLY B 1 34 ? 7.755 -52.717 22.517 1.00 62.62 324 GLY B O 1
ATOM 2326 N N . PHE B 1 35 ? 6.035 -51.835 21.351 1.00 60.84 325 PHE B N 1
ATOM 2327 C CA . PHE B 1 35 ? 6.590 -50.485 21.296 1.00 57.30 325 PHE B CA 1
ATOM 2328 C C . PHE B 1 35 ? 5.552 -49.447 21.704 1.00 55.79 325 PHE B C 1
ATOM 2329 O O . PHE B 1 35 ? 4.359 -49.610 21.435 1.00 56.06 325 PHE B O 1
ATOM 2337 N N . ARG B 1 36 ? 6.014 -48.381 22.354 1.00 53.64 326 ARG B N 1
ATOM 2338 C CA . ARG B 1 36 ? 5.146 -47.268 22.738 1.00 52.42 326 ARG B CA 1
ATOM 2339 C C . ARG B 1 36 ? 5.835 -45.916 22.550 1.00 50.81 326 ARG B C 1
ATOM 2340 O O . ARG B 1 36 ? 7.065 -45.835 22.522 1.00 50.23 326 ARG B O 1
ATOM 2348 N N . LYS B 1 37 ? 5.030 -44.864 22.425 1.00 50.67 327 LYS B N 1
ATOM 2349 C CA . LYS B 1 37 ? 5.535 -43.499 22.283 1.00 49.53 327 LYS B CA 1
ATOM 2350 C C . LYS B 1 37 ? 6.247 -43.023 23.549 1.00 47.92 327 LYS B C 1
ATOM 2351 O O . LYS B 1 37 ? 5.933 -43.470 24.655 1.00 48.33 327 LYS B O 1
ATOM 2357 N N . ILE B 1 38 ? 7.203 -42.116 23.375 1.00 45.42 328 ILE B N 1
ATOM 2358 C CA . ILE B 1 38 ? 7.992 -41.607 24.493 1.00 44.10 328 ILE B CA 1
ATOM 2359 C C . ILE B 1 38 ? 7.326 -40.417 25.181 1.00 43.51 328 ILE B C 1
ATOM 2360 O O . ILE B 1 38 ? 6.809 -39.514 24.523 1.00 42.81 328 ILE B O 1
ATOM 2365 N N . GLN B 1 39 ? 7.329 -40.438 26.511 1.00 42.87 329 GLN B N 1
ATOM 2366 C CA . GLN B 1 39 ? 6.798 -39.334 27.307 1.00 42.62 329 GLN B CA 1
ATOM 2367 C C . GLN B 1 39 ? 7.952 -38.562 27.939 1.00 40.92 329 GLN B C 1
ATOM 2368 O O . GLN B 1 39 ? 9.116 -38.932 27.765 1.00 40.36 329 GLN B O 1
ATOM 2374 N N . GLY B 1 40 ? 7.626 -37.491 28.661 1.00 40.08 330 GLY B N 1
ATOM 2375 C CA . GLY B 1 40 ? 8.623 -36.644 29.317 1.00 38.62 330 GLY B CA 1
ATOM 2376 C C . GLY B 1 40 ? 9.649 -37.404 30.136 1.00 38.30 330 GLY B C 1
ATOM 2377 O O . GLY B 1 40 ? 10.851 -37.127 30.051 1.00 37.17 330 GLY B O 1
ATOM 2378 N N . ARG B 1 41 ? 9.174 -38.370 30.921 1.00 38.63 331 ARG B N 1
ATOM 2379 C CA . ARG B 1 41 ? 10.048 -39.201 31.750 1.00 38.95 331 ARG B CA 1
ATOM 2380 C C . ARG B 1 41 ? 11.077 -39.972 30.915 1.00 37.62 331 ARG B C 1
ATOM 2381 O O . ARG B 1 41 ? 12.247 -40.068 31.294 1.00 36.60 331 ARG B O 1
ATOM 2389 N N . ASP B 1 42 ? 10.630 -40.516 29.787 1.00 36.94 332 ASP B N 1
ATOM 2390 C CA . ASP B 1 42 ? 11.506 -41.253 28.878 1.00 36.04 332 ASP B CA 1
ATOM 2391 C C . ASP B 1 42 ? 12.613 -40.370 28.310 1.00 34.34 332 ASP B C 1
ATOM 2392 O O . ASP B 1 42 ? 13.770 -40.785 28.257 1.00 33.89 332 ASP B O 1
ATOM 2397 N N . LEU B 1 43 ? 12.256 -39.154 27.900 1.00 33.38 333 LEU B N 1
ATOM 2398 C CA . LEU B 1 43 ? 13.232 -38.207 27.357 1.00 32.16 333 LEU B CA 1
ATOM 2399 C C . LEU B 1 43 ? 14.247 -37.773 28.413 1.00 31.16 333 LEU B C 1
ATOM 2400 O O . LEU B 1 43 ? 15.438 -37.670 28.123 1.00 30.24 333 LEU B O 1
ATOM 2405 N N . ILE B 1 44 ? 13.771 -37.531 29.634 1.00 31.07 334 ILE B N 1
ATOM 2406 C CA . ILE B 1 44 ? 14.650 -37.239 30.772 1.00 30.80 334 ILE B CA 1
ATOM 2407 C C . ILE B 1 44 ? 15.666 -38.368 30.978 1.00 30.35 334 ILE B C 1
ATOM 2408 O O . ILE B 1 44 ? 16.856 -38.113 31.182 1.00 29.83 334 ILE B O 1
ATOM 2413 N N . ARG B 1 45 ? 15.192 -39.609 30.892 1.00 30.19 335 ARG B N 1
ATOM 2414 C CA . ARG B 1 45 ? 16.052 -40.787 31.003 1.00 30.33 335 ARG B CA 1
ATOM 2415 C C . ARG B 1 45 ? 17.119 -40.833 29.912 1.00 29.56 335 ARG B C 1
ATOM 2416 O O . ARG B 1 45 ? 18.287 -41.113 30.193 1.00 29.33 335 ARG B O 1
ATOM 2424 N N . ILE B 1 46 ? 16.700 -40.552 28.677 1.00 28.70 336 ILE B N 1
ATOM 2425 C CA . ILE B 1 46 ? 17.585 -40.507 27.515 1.00 28.31 336 ILE B CA 1
ATOM 2426 C C . ILE B 1 46 ? 18.663 -39.426 27.653 1.00 28.13 336 ILE B C 1
ATOM 2427 O O . ILE B 1 46 ? 19.833 -39.667 27.344 1.00 28.25 336 ILE B O 1
ATOM 2432 N N . VAL B 1 47 ? 18.269 -38.249 28.134 1.00 27.80 337 VAL B N 1
ATOM 2433 C CA . VAL B 1 47 ? 19.180 -37.106 28.227 1.00 27.63 337 VAL B CA 1
ATOM 2434 C C . VAL B 1 47 ? 20.132 -37.196 29.422 1.00 28.07 337 VAL B C 1
ATOM 2435 O O . VAL B 1 47 ? 21.315 -36.861 29.302 1.00 27.99 337 VAL B O 1
ATOM 2439 N N . PHE B 1 48 ? 19.628 -37.667 30.561 1.00 28.30 338 PHE B N 1
ATOM 2440 C CA . PHE B 1 48 ? 20.364 -37.543 31.820 1.00 28.75 338 PHE B CA 1
ATOM 2441 C C . PHE B 1 48 ? 20.835 -38.838 32.485 1.00 29.66 338 PHE B C 1
ATOM 2442 O O . PHE B 1 48 ? 21.726 -38.803 33.338 1.00 30.24 338 PHE B O 1
ATOM 2450 N N . PHE B 1 49 ? 20.256 -39.971 32.098 1.00 30.16 339 PHE B N 1
ATOM 2451 C CA . PHE B 1 49 ? 20.522 -41.234 32.797 1.00 30.93 339 PHE B CA 1
ATOM 2452 C C . PHE B 1 49 ? 21.112 -42.332 31.902 1.00 31.34 339 PHE B C 1
ATOM 2453 O O . PHE B 1 49 ? 22.320 -42.348 31.671 1.00 31.59 339 PHE B O 1
ATOM 2461 N N . GLU B 1 50 ? 20.274 -43.242 31.405 1.00 31.90 340 GLU B N 1
ATOM 2462 C CA . GLU B 1 50 ? 20.750 -44.377 30.601 1.00 32.63 340 GLU B CA 1
ATOM 2463 C C . GLU B 1 50 ? 21.347 -43.964 29.257 1.00 32.66 340 GLU B C 1
ATOM 2464 O O . GLU B 1 50 ? 22.271 -44.610 28.759 1.00 32.83 340 GLU B O 1
ATOM 2470 N N . GLY B 1 51 ? 20.813 -42.894 28.676 1.00 32.27 341 GLY B N 1
ATOM 2471 C CA . GLY B 1 51 ? 21.155 -42.509 27.313 1.00 31.86 341 GLY B CA 1
ATOM 2472 C C . GLY B 1 51 ? 20.122 -43.031 26.331 1.00 32.34 341 GLY B C 1
ATOM 2473 O O . GLY B 1 51 ? 19.028 -43.443 26.726 1.00 32.32 341 GLY B O 1
ATOM 2474 N N . VAL B 1 52 ? 20.485 -43.031 25.049 1.00 32.19 342 VAL B N 1
ATOM 2475 C CA . VAL B 1 52 ? 19.585 -43.424 23.960 1.00 31.77 342 VAL B CA 1
ATOM 2476 C C . VAL B 1 52 ? 19.176 -44.910 23.996 1.00 32.06 342 VAL B C 1
ATOM 2477 O O . VAL B 1 52 ? 18.124 -45.282 23.468 1.00 32.08 342 VAL B O 1
ATOM 2481 N N . LEU B 1 53 ? 19.994 -45.745 24.634 1.00 32.04 343 LEU B N 1
ATOM 2482 C CA . LEU B 1 53 ? 19.723 -47.183 24.712 1.00 32.43 343 LEU B CA 1
ATOM 2483 C C . LEU B 1 53 ? 18.612 -47.532 25.709 1.00 32.38 343 LEU B C 1
ATOM 2484 O O . LEU B 1 53 ? 18.211 -48.695 25.829 1.00 32.58 343 LEU B O 1
ATOM 2489 N N . TYR B 1 54 ? 18.118 -46.512 26.408 1.00 31.66 344 TYR B N 1
ATOM 2490 C CA . TYR B 1 54 ? 16.931 -46.628 27.251 1.00 31.79 344 TYR B CA 1
ATOM 2491 C C . TYR B 1 54 ? 15.717 -47.042 26.417 1.00 31.99 344 TYR B C 1
ATOM 2492 O O . TYR B 1 54 ? 14.817 -47.719 26.915 1.00 32.42 344 TYR B O 1
ATOM 2501 N N . LEU B 1 55 ? 15.709 -46.628 25.150 1.00 31.99 345 LEU B N 1
ATOM 2502 C CA . LEU B 1 55 ? 14.678 -47.015 24.186 1.00 32.63 345 LEU B CA 1
ATOM 2503 C C . LEU B 1 55 ? 14.682 -48.512 23.894 1.00 33.38 345 LEU B C 1
ATOM 2504 O O . LEU B 1 55 ? 13.661 -49.067 23.488 1.00 33.55 345 LEU B O 1
ATOM 2509 N N . ASN B 1 56 ? 15.834 -49.150 24.094 1.00 34.04 346 ASN B N 1
ATOM 2510 C CA . ASN B 1 56 ? 15.984 -50.591 23.883 1.00 35.71 346 ASN B CA 1
ATOM 2511 C C . ASN B 1 56 ? 15.927 -51.411 25.170 1.00 36.35 346 ASN B C 1
ATOM 2512 O O . ASN B 1 56 ? 16.159 -52.622 25.152 1.00 37.64 346 ASN B O 1
ATOM 2517 N N . GLY B 1 57 ? 15.623 -50.750 26.283 1.00 36.02 347 GLY B N 1
ATOM 2518 C CA . GLY B 1 57 ? 15.424 -51.440 27.550 1.00 37.13 347 GLY B CA 1
ATOM 2519 C C . GLY B 1 57 ? 16.561 -51.357 28.549 1.00 37.77 347 GLY B C 1
ATOM 2520 O O . GLY B 1 57 ? 16.492 -51.985 29.608 1.00 37.91 347 GLY B O 1
ATOM 2521 N N . LEU B 1 58 ? 17.607 -50.594 28.226 1.00 38.54 348 LEU B N 1
ATOM 2522 C CA . LEU B 1 58 ? 18.710 -50.378 29.163 1.00 39.49 348 LEU B CA 1
ATOM 2523 C C . LEU B 1 58 ? 18.182 -49.693 30.415 1.00 40.66 348 LEU B C 1
ATOM 2524 O O . LEU B 1 58 ? 17.439 -48.714 30.330 1.00 40.45 348 LEU B O 1
ATOM 2529 N N . GLU B 1 59 ? 18.545 -50.235 31.573 1.00 43.35 349 GLU B N 1
ATOM 2530 C CA . GLU B 1 59 ? 18.058 -49.726 32.851 1.00 45.12 349 GLU B CA 1
ATOM 2531 C C . GLU B 1 59 ? 19.191 -49.542 33.846 1.00 45.51 349 GLU B C 1
ATOM 2532 O O . GLU B 1 59 ? 20.069 -50.399 33.970 1.00 46.55 349 GLU B O 1
ATOM 2538 N N . ARG B 1 60 ? 19.164 -48.412 34.545 1.00 45.31 350 ARG B N 1
ATOM 2539 C CA . ARG B 1 60 ? 20.106 -48.143 35.625 1.00 45.81 350 ARG B CA 1
ATOM 2540 C C . ARG B 1 60 ? 19.373 -47.610 36.854 1.00 46.51 350 ARG B C 1
ATOM 2541 O O . ARG B 1 60 ? 18.276 -47.052 36.745 1.00 45.90 350 ARG B O 1
ATOM 2549 N N . LYS B 1 61 ? 19.979 -47.802 38.022 1.00 48.07 351 LYS B N 1
ATOM 2550 C CA . LYS B 1 61 ? 19.425 -47.287 39.270 1.00 48.82 351 LYS B CA 1
ATOM 2551 C C . LYS B 1 61 ? 19.803 -45.813 39.446 1.00 48.61 351 LYS B C 1
ATOM 2552 O O . LYS B 1 61 ? 20.905 -45.412 39.067 1.00 47.75 351 LYS B O 1
ATOM 2558 N N . PRO B 1 62 ? 18.889 -45.000 40.015 1.00 48.81 352 PRO B N 1
ATOM 2559 C CA . PRO B 1 62 ? 17.580 -45.389 40.548 1.00 49.58 352 PRO B CA 1
ATOM 2560 C C . PRO B 1 62 ? 16.507 -45.585 39.476 1.00 50.09 352 PRO B C 1
ATOM 2561 O O . PRO B 1 62 ? 16.557 -44.947 38.420 1.00 50.29 352 PRO B O 1
ATOM 2565 N N . LYS B 1 63 ? 15.555 -46.472 39.757 1.00 51.01 353 LYS B N 1
ATOM 2566 C CA . LYS B 1 63 ? 14.399 -46.684 38.887 1.00 51.53 353 LYS B CA 1
ATOM 2567 C C . LYS B 1 63 ? 13.533 -45.425 38.835 1.00 50.52 353 LYS B C 1
ATOM 2568 O O . LYS B 1 63 ? 13.186 -44.955 37.753 1.00 50.22 353 LYS B O 1
ATOM 2574 N N . LYS B 1 64 ? 13.201 -44.884 40.006 1.00 49.55 354 LYS B N 1
ATOM 2575 C CA . LYS B 1 64 ? 12.404 -43.664 40.097 1.00 48.41 354 LYS B CA 1
ATOM 2576 C C . LYS B 1 64 ? 13.298 -42.429 40.027 1.00 46.42 354 LYS B C 1
ATOM 2577 O O . LYS B 1 64 ? 14.409 -42.422 40.569 1.00 45.93 354 LYS B O 1
ATOM 2583 N N . LEU B 1 65 ? 12.808 -41.393 39.349 1.00 43.49 355 LEU B N 1
ATOM 2584 C CA . LEU B 1 65 ? 13.539 -40.138 39.215 1.00 41.13 355 LEU B CA 1
ATOM 2585 C C . LEU B 1 65 ? 13.685 -39.435 40.563 1.00 40.52 355 LEU B C 1
ATOM 2586 O O . LEU B 1 65 ? 12.720 -39.364 41.330 1.00 40.25 355 LEU B O 1
ATOM 2591 N N . PRO B 1 66 ? 14.897 -38.922 40.861 1.00 39.85 356 PRO B N 1
ATOM 2592 C CA . PRO B 1 66 ? 15.085 -38.029 42.009 1.00 39.56 356 PRO B CA 1
ATOM 2593 C C . PRO B 1 66 ? 14.202 -36.791 41.869 1.00 39.36 356 PRO B C 1
ATOM 2594 O O . PRO B 1 66 ? 13.827 -36.426 40.749 1.00 39.20 356 PRO B O 1
ATOM 2598 N N . ARG B 1 67 ? 13.878 -36.152 42.990 1.00 39.71 357 ARG B N 1
ATOM 2599 C CA . ARG B 1 67 ? 12.913 -35.047 43.004 1.00 39.86 357 ARG B CA 1
ATOM 2600 C C . ARG B 1 67 ? 13.228 -33.942 41.989 1.00 37.80 357 ARG B C 1
ATOM 2601 O O . ARG B 1 67 ? 12.329 -33.452 41.308 1.00 37.83 357 ARG B O 1
ATOM 2609 N N . ARG B 1 68 ? 14.505 -33.575 41.887 1.00 36.32 358 ARG B N 1
ATOM 2610 C CA . ARG B 1 68 ? 14.982 -32.569 40.932 1.00 34.94 358 ARG B CA 1
ATOM 2611 C C . ARG B 1 68 ? 14.567 -32.885 39.497 1.00 34.33 358 ARG B C 1
ATOM 2612 O O . ARG B 1 68 ? 14.142 -31.998 38.755 1.00 33.65 358 ARG B O 1
ATOM 2620 N N . PHE B 1 69 ? 14.702 -34.152 39.117 1.00 33.72 359 PHE B N 1
ATOM 2621 C CA . PHE B 1 69 ? 14.390 -34.583 37.762 1.00 33.35 359 PHE B CA 1
ATOM 2622 C C . PHE B 1 69 ? 12.896 -34.857 37.563 1.00 34.02 359 PHE B C 1
ATOM 2623 O O . PHE B 1 69 ? 12.375 -34.682 36.459 1.00 33.86 359 PHE B O 1
ATOM 2631 N N . PHE B 1 70 ? 12.213 -35.268 38.633 1.00 34.71 360 PHE B N 1
ATOM 2632 C CA . PHE B 1 70 ? 10.765 -35.492 38.599 1.00 35.26 360 PHE B CA 1
ATOM 2633 C C . PHE B 1 70 ? 10.018 -34.204 38.240 1.00 35.45 360 PHE B C 1
ATOM 2634 O O . PHE B 1 70 ? 9.085 -34.223 37.434 1.00 35.62 360 PHE B O 1
ATOM 2642 N N . ASN B 1 71 ? 10.444 -33.092 38.838 1.00 35.34 361 ASN B N 1
ATOM 2643 C CA . ASN B 1 71 ? 9.864 -31.776 38.572 1.00 35.24 361 ASN B CA 1
ATOM 2644 C C . ASN B 1 71 ? 10.013 -31.319 37.119 1.00 34.73 361 ASN B C 1
ATOM 2645 O O . ASN B 1 71 ? 9.258 -30.465 36.662 1.00 34.80 361 ASN B O 1
ATOM 2650 N N . MET B 1 72 ? 10.985 -31.890 36.406 1.00 34.34 362 MET B N 1
ATOM 2651 C CA . MET B 1 72 ? 11.256 -31.543 35.002 1.00 34.16 362 MET B CA 1
ATOM 2652 C C . MET B 1 72 ? 10.277 -32.166 34.007 1.00 33.86 362 MET B C 1
ATOM 2653 O O . MET B 1 72 ? 10.199 -31.723 32.859 1.00 33.99 362 MET B O 1
ATOM 2658 N N . VAL B 1 73 ? 9.552 -33.195 34.444 1.00 33.70 363 VAL B N 1
ATOM 2659 C CA . VAL B 1 73 ? 8.668 -33.978 33.564 1.00 33.68 363 VAL B CA 1
ATOM 2660 C C . VAL B 1 73 ? 7.698 -33.137 32.711 1.00 33.91 363 VAL B C 1
ATOM 2661 O O . VAL B 1 73 ? 7.612 -33.361 31.501 1.00 34.15 363 VAL B O 1
ATOM 2665 N N . PRO B 1 74 ? 6.982 -32.166 33.320 1.00 34.32 364 PRO B N 1
ATOM 2666 C CA . PRO B 1 74 ? 6.061 -31.353 32.507 1.00 34.38 364 PRO B CA 1
ATOM 2667 C C . PRO B 1 74 ? 6.750 -30.603 31.363 1.00 33.53 364 PRO B C 1
ATOM 2668 O O . PRO B 1 74 ? 6.179 -30.495 30.276 1.00 33.73 364 PRO B O 1
ATOM 2672 N N . LEU B 1 75 ? 7.960 -30.101 31.610 1.00 32.32 365 LEU B N 1
ATOM 2673 C CA . LEU B 1 75 ? 8.714 -29.358 30.603 1.00 31.29 365 LEU B CA 1
ATOM 2674 C C . LEU B 1 75 ? 9.207 -30.250 29.471 1.00 30.54 365 LEU B C 1
ATOM 2675 O O . LEU B 1 75 ? 9.113 -29.875 28.299 1.00 30.32 365 LEU B O 1
ATOM 2680 N N . PHE B 1 76 ? 9.717 -31.430 29.821 1.00 29.48 366 PHE B N 1
ATOM 2681 C CA . PHE B 1 76 ? 10.152 -32.403 28.819 1.00 28.72 366 PHE B CA 1
ATOM 2682 C C . PHE B 1 76 ? 8.977 -33.095 28.121 1.00 29.05 366 PHE B C 1
ATOM 2683 O O . PHE B 1 76 ? 9.120 -33.571 26.993 1.00 28.68 366 PHE B O 1
ATOM 2691 N N . SER B 1 77 ? 7.820 -33.140 28.780 1.00 29.61 367 SER B N 1
ATOM 2692 C CA . SER B 1 77 ? 6.595 -33.606 28.125 1.00 30.58 367 SER B CA 1
ATOM 2693 C C . SER B 1 77 ? 6.125 -32.572 27.106 1.00 30.83 367 SER B C 1
ATOM 2694 O O . SER B 1 77 ? 5.704 -32.928 26.001 1.00 31.04 367 SER B O 1
ATOM 2697 N N . GLN B 1 78 ? 6.212 -31.295 27.486 1.00 30.59 368 GLN B N 1
ATOM 2698 C CA . GLN B 1 78 ? 5.883 -30.184 26.597 1.00 30.62 368 GLN B CA 1
ATOM 2699 C C . GLN B 1 78 ? 6.789 -30.186 25.361 1.00 29.79 368 GLN B C 1
ATOM 2700 O O . GLN B 1 78 ? 6.307 -30.024 24.236 1.00 29.62 368 GLN B O 1
ATOM 2706 N N . LEU B 1 79 ? 8.091 -30.385 25.580 1.00 29.02 369 LEU B N 1
ATOM 2707 C CA . LEU B 1 79 ? 9.059 -30.540 24.489 1.00 28.50 369 LEU B CA 1
ATOM 2708 C C . LEU B 1 79 ? 8.587 -31.590 23.481 1.00 28.77 369 LEU B C 1
ATOM 2709 O O . LEU B 1 79 ? 8.571 -31.335 22.276 1.00 28.72 369 LEU B O 1
ATOM 2714 N N . LEU B 1 80 ? 8.190 -32.758 23.978 1.00 29.48 370 LEU B N 1
ATOM 2715 C CA . LEU B 1 80 ? 7.738 -33.847 23.107 1.00 30.91 370 LEU B CA 1
ATOM 2716 C C . LEU B 1 80 ? 6.423 -33.564 22.380 1.00 31.88 370 LEU B C 1
ATOM 2717 O O . LEU B 1 80 ? 6.261 -33.957 21.224 1.00 32.69 370 LEU B O 1
ATOM 2722 N N . ARG B 1 81 ? 5.495 -32.884 23.047 1.00 32.71 371 ARG B N 1
ATOM 2723 C CA . ARG B 1 81 ? 4.229 -32.512 22.413 1.00 34.04 371 ARG B CA 1
ATOM 2724 C C . ARG B 1 81 ? 4.428 -31.478 21.303 1.00 33.88 371 ARG B C 1
ATOM 2725 O O . ARG B 1 81 ? 3.764 -31.540 20.268 1.00 34.52 371 ARG B O 1
ATOM 2733 N N . GLN B 1 82 ? 5.353 -30.545 21.517 1.00 33.51 372 GLN B N 1
ATOM 2734 C CA . GLN B 1 82 ? 5.677 -29.534 20.508 1.00 33.58 372 GLN B CA 1
ATOM 2735 C C . GLN B 1 82 ? 6.410 -30.141 19.304 1.00 33.10 372 GLN B C 1
ATOM 2736 O O . GLN B 1 82 ? 6.210 -29.702 18.170 1.00 32.94 372 GLN B O 1
ATOM 2742 N N . HIS B 1 83 ? 7.239 -31.155 19.552 1.00 32.66 373 HIS B N 1
ATOM 2743 C CA . HIS B 1 83 ? 7.880 -31.907 18.472 1.00 32.46 373 HIS B CA 1
ATOM 2744 C C . HIS B 1 83 ? 6.875 -32.618 17.606 1.00 33.66 373 HIS B C 1
ATOM 2745 O O . HIS B 1 83 ? 6.995 -32.607 16.380 1.00 34.53 373 HIS B O 1
ATOM 2752 N N . ARG B 1 84 ? 5.883 -33.248 18.234 1.00 34.87 374 ARG B N 1
ATOM 2753 C CA . ARG B 1 84 ? 4.848 -33.993 17.505 1.00 36.60 374 ARG B CA 1
ATOM 2754 C C . ARG B 1 84 ? 3.904 -33.083 16.722 1.00 38.09 374 ARG B C 1
ATOM 2755 O O . ARG B 1 84 ? 3.317 -33.502 15.721 1.00 39.57 374 ARG B O 1
ATOM 2763 N N . ARG B 1 85 ? 3.761 -31.848 17.195 1.00 39.18 375 ARG B N 1
ATOM 2764 C CA . ARG B 1 85 ? 3.028 -30.801 16.487 1.00 41.11 375 ARG B CA 1
ATOM 2765 C C . ARG B 1 85 ? 3.846 -30.188 15.354 1.00 40.95 375 ARG B C 1
ATOM 2766 O O . ARG B 1 85 ? 3.288 -29.776 14.335 1.00 41.96 375 ARG B O 1
ATOM 2774 N N . CYS B 1 86 ? 5.165 -30.132 15.542 1.00 39.77 376 CYS B N 1
ATOM 2775 C CA . CYS B 1 86 ? 6.060 -29.391 14.653 1.00 39.44 376 CYS B CA 1
ATOM 2776 C C . CYS B 1 86 ? 5.916 -29.767 13.174 1.00 39.32 376 CYS B C 1
ATOM 2777 O O . CYS B 1 86 ? 6.073 -30.934 12.812 1.00 38.38 376 CYS B O 1
ATOM 2780 N N . PRO B 1 87 ? 5.609 -28.771 12.320 1.00 39.89 377 PRO B N 1
ATOM 2781 C CA . PRO B 1 87 ? 5.472 -28.994 10.885 1.00 40.12 377 PRO B CA 1
ATOM 2782 C C . PRO B 1 87 ? 6.827 -28.869 10.191 1.00 39.62 377 PRO B C 1
ATOM 2783 O O . PRO B 1 87 ? 7.128 -27.836 9.588 1.00 40.57 377 PRO B O 1
ATOM 2787 N N . TYR B 1 88 ? 7.634 -29.922 10.289 1.00 38.71 378 TYR B N 1
ATOM 2788 C CA . TYR B 1 88 ? 8.999 -29.920 9.761 1.00 37.74 378 TYR B CA 1
ATOM 2789 C C . TYR B 1 88 ? 9.072 -29.655 8.259 1.00 38.41 378 TYR B C 1
ATOM 2790 O O . TYR B 1 88 ? 10.016 -29.021 7.787 1.00 37.94 378 TYR B O 1
ATOM 2799 N N . SER B 1 89 ? 8.074 -30.127 7.523 1.00 39.77 379 SER B N 1
ATOM 2800 C CA . SER B 1 89 ? 8.034 -29.946 6.083 1.00 40.70 379 SER B CA 1
ATOM 2801 C C . SER B 1 89 ? 7.903 -28.484 5.728 1.00 40.97 379 SER B C 1
ATOM 2802 O O . SER B 1 89 ? 8.628 -27.997 4.873 1.00 40.63 379 SER B O 1
ATOM 2805 N N . ARG B 1 90 ? 6.987 -27.791 6.397 1.00 41.88 380 ARG B N 1
ATOM 2806 C CA . ARG B 1 90 ? 6.808 -26.358 6.198 1.00 42.94 380 ARG B CA 1
ATOM 2807 C C . ARG B 1 90 ? 8.069 -25.585 6.539 1.00 41.39 380 ARG B C 1
ATOM 2808 O O . ARG B 1 90 ? 8.447 -24.665 5.826 1.00 40.84 380 ARG B O 1
ATOM 2816 N N . LEU B 1 91 ? 8.697 -25.948 7.651 1.00 39.40 381 LEU B N 1
ATOM 2817 C CA . LEU B 1 91 ? 9.884 -25.253 8.105 1.00 37.97 381 LEU B CA 1
ATOM 2818 C C . LEU B 1 91 ? 10.993 -25.359 7.081 1.00 36.94 381 LEU B C 1
ATOM 2819 O O . LEU B 1 91 ? 11.710 -24.392 6.845 1.00 36.34 381 LEU B O 1
ATOM 2824 N N . LEU B 1 92 ? 11.112 -26.533 6.470 1.00 35.95 382 LEU B N 1
ATOM 2825 C CA . LEU B 1 92 ? 12.037 -26.747 5.375 1.00 36.24 382 LEU B CA 1
ATOM 2826 C C . LEU B 1 92 ? 11.622 -25.970 4.143 1.00 37.16 382 LEU B C 1
ATOM 2827 O O . LEU B 1 92 ? 12.457 -25.367 3.488 1.00 37.11 382 LEU B O 1
ATOM 2832 N N . GLN B 1 93 ? 10.327 -25.987 3.839 1.00 38.36 383 GLN B N 1
ATOM 2833 C CA . GLN B 1 93 ? 9.816 -25.295 2.672 1.00 39.89 383 GLN B CA 1
ATOM 2834 C C . GLN B 1 93 ? 9.873 -23.794 2.846 1.00 40.74 383 GLN B C 1
ATOM 2835 O O . GLN B 1 93 ? 9.760 -23.060 1.880 1.00 41.79 383 GLN B O 1
ATOM 2841 N N . LYS B 1 94 ? 10.064 -23.324 4.068 1.00 40.75 384 LYS B N 1
ATOM 2842 C CA . LYS B 1 94 ? 10.264 -21.898 4.238 1.00 41.49 384 LYS B CA 1
ATOM 2843 C C . LYS B 1 94 ? 11.708 -21.510 4.557 1.00 40.79 384 LYS B C 1
ATOM 2844 O O . LYS B 1 94 ? 11.992 -20.360 4.861 1.00 40.41 384 LYS B O 1
ATOM 2850 N N . THR B 1 95 ? 12.617 -22.471 4.446 1.00 39.89 385 THR B N 1
ATOM 2851 C CA . THR B 1 95 ? 14.040 -22.202 4.617 1.00 39.21 385 THR B CA 1
ATOM 2852 C C . THR B 1 95 ? 14.863 -22.618 3.394 1.00 39.54 385 THR B C 1
ATOM 2853 O O . THR B 1 95 ? 15.686 -21.855 2.915 1.00 39.27 385 THR B O 1
ATOM 2857 N N . CYS B 1 96 ? 14.624 -23.820 2.890 1.00 39.81 386 CYS B N 1
ATOM 2858 C CA . CYS B 1 96 ? 15.308 -24.307 1.707 1.00 40.69 386 CYS B CA 1
ATOM 2859 C C . CYS B 1 96 ? 14.318 -25.112 0.863 1.00 41.07 386 CYS B C 1
ATOM 2860 O O . CYS B 1 96 ? 14.312 -26.331 0.917 1.00 41.55 386 CYS B O 1
ATOM 2863 N N . PRO B 1 97 ? 13.461 -24.425 0.092 1.00 41.04 387 PRO B N 1
ATOM 2864 C CA . PRO B 1 97 ? 12.358 -25.094 -0.601 1.00 41.34 387 PRO B CA 1
ATOM 2865 C C . PRO B 1 97 ? 12.789 -25.992 -1.755 1.00 41.27 387 PRO B C 1
ATOM 2866 O O . PRO B 1 97 ? 13.793 -25.723 -2.417 1.00 40.86 387 PRO B O 1
ATOM 2870 N N . LEU B 1 98 ? 12.017 -27.054 -1.971 1.00 41.95 388 LEU B N 1
ATOM 2871 C CA . LEU B 1 98 ? 12.184 -27.938 -3.115 1.00 42.74 388 LEU B CA 1
ATOM 2872 C C . LEU B 1 98 ? 11.619 -27.273 -4.363 1.00 44.40 388 LEU B C 1
ATOM 2873 O O . LEU B 1 98 ? 10.548 -26.663 -4.319 1.00 45.08 388 LEU B O 1
ATOM 2878 N N . VAL B 1 99 ? 12.347 -27.392 -5.469 1.00 46.16 389 VAL B N 1
ATOM 2879 C CA . VAL B 1 99 ? 11.931 -26.831 -6.751 1.00 48.99 389 VAL B CA 1
ATOM 2880 C C . VAL B 1 99 ? 11.758 -27.963 -7.760 1.00 51.48 389 VAL B C 1
ATOM 2881 O O . VAL B 1 99 ? 12.734 -28.587 -8.180 1.00 50.87 389 VAL B O 1
ATOM 2885 N N . GLY B 1 100 ? 10.505 -28.229 -8.125 1.00 55.48 390 GLY B N 1
ATOM 2886 C CA . GLY B 1 100 ? 10.166 -29.248 -9.121 1.00 60.11 390 GLY B CA 1
ATOM 2887 C C . GLY B 1 100 ? 10.594 -30.666 -8.780 1.00 63.17 390 GLY B C 1
ATOM 2888 O O . GLY B 1 100 ? 11.165 -31.363 -9.621 1.00 65.26 390 GLY B O 1
ATOM 2889 N N . ILE B 1 101 ? 10.317 -31.094 -7.550 1.00 66.20 391 ILE B N 1
ATOM 2890 C CA . ILE B 1 101 ? 10.637 -32.456 -7.108 1.00 69.46 391 ILE B CA 1
ATOM 2891 C C . ILE B 1 101 ? 9.396 -33.346 -7.166 1.00 73.94 391 ILE B C 1
ATOM 2892 O O . ILE B 1 101 ? 9.395 -34.375 -7.845 1.00 75.36 391 ILE B O 1
ATOM 2897 N N . LYS B 1 102 ? 8.345 -32.933 -6.456 1.00 78.40 392 LYS B N 1
ATOM 2898 C CA . LYS B 1 102 ? 7.080 -33.670 -6.402 1.00 83.07 392 LYS B CA 1
ATOM 2899 C C . LYS B 1 102 ? 6.305 -33.585 -7.720 1.00 85.35 392 LYS B C 1
ATOM 2900 O O . LYS B 1 102 ? 5.240 -34.191 -7.863 1.00 86.03 392 LYS B O 1
ATOM 2906 N N . ASP B 1 103 ? 6.849 -32.835 -8.676 1.00 87.87 393 ASP B N 1
ATOM 2907 C CA . ASP B 1 103 ? 6.230 -32.676 -9.987 1.00 90.98 393 ASP B CA 1
ATOM 2908 C C . ASP B 1 103 ? 6.997 -33.459 -11.059 1.00 92.03 393 ASP B C 1
ATOM 2909 O O . ASP B 1 103 ? 7.044 -34.691 -11.004 1.00 92.73 393 ASP B O 1
ATOM 2914 N N . ALA B 1 104 ? 7.595 -32.742 -12.015 1.00 92.52 394 ALA B N 1
ATOM 2915 C CA . ALA B 1 104 ? 8.309 -33.343 -13.151 1.00 93.15 394 ALA B CA 1
ATOM 2916 C C . ALA B 1 104 ? 7.378 -34.253 -13.996 1.00 94.19 394 ALA B C 1
ATOM 2917 O O . ALA B 1 104 ? 6.194 -33.936 -14.123 1.00 94.70 394 ALA B O 1
ATOM 2919 N N . GLY B 1 105 ? 7.861 -35.356 -14.579 1.00 94.33 395 GLY B N 1
ATOM 2920 C CA . GLY B 1 105 ? 9.241 -35.824 -14.483 1.00 92.46 395 GLY B CA 1
ATOM 2921 C C . GLY B 1 105 ? 9.921 -35.955 -15.830 1.00 91.90 395 GLY B C 1
ATOM 2922 O O . GLY B 1 105 ? 10.205 -37.066 -16.284 1.00 91.30 395 GLY B O 1
ATOM 2923 N N . GLN B 1 106 ? 10.176 -34.814 -16.468 1.00 90.94 396 GLN B N 1
ATOM 2924 C CA . GLN B 1 106 ? 10.912 -34.778 -17.733 1.00 89.53 396 GLN B CA 1
ATOM 2925 C C . GLN B 1 106 ? 12.261 -34.060 -17.602 1.00 87.05 396 GLN B C 1
ATOM 2926 O O . GLN B 1 106 ? 12.993 -33.917 -18.584 1.00 86.80 396 GLN B O 1
ATOM 2932 N N . ALA B 1 107 ? 12.580 -33.623 -16.384 1.00 84.19 397 ALA B N 1
ATOM 2933 C CA . ALA B 1 107 ? 13.814 -32.884 -16.116 1.00 81.81 397 ALA B CA 1
ATOM 2934 C C . ALA B 1 107 ? 15.030 -33.802 -15.982 1.00 80.03 397 ALA B C 1
ATOM 2935 O O . ALA B 1 107 ? 14.963 -34.855 -15.340 1.00 79.03 397 ALA B O 1
ATOM 2937 N N . GLU B 1 108 ? 16.136 -33.385 -16.594 1.00 78.30 398 GLU B N 1
ATOM 2938 C CA . GLU B 1 108 ? 17.396 -34.128 -16.557 1.00 76.34 398 GLU B CA 1
ATOM 2939 C C . GLU B 1 108 ? 18.083 -34.005 -15.194 1.00 73.20 398 GLU B C 1
ATOM 2940 O O . GLU B 1 108 ? 17.696 -33.176 -14.366 1.00 71.77 398 GLU B O 1
ATOM 2946 N N . LEU B 1 109 ? 19.105 -34.834 -14.981 1.00 70.65 399 LEU B N 1
ATOM 2947 C CA . LEU B 1 109 ? 19.864 -34.877 -13.726 1.00 67.54 399 LEU B CA 1
ATOM 2948 C C . LEU B 1 109 ? 20.492 -33.533 -13.350 1.00 65.20 399 LEU B C 1
ATOM 2949 O O . LEU B 1 109 ? 20.540 -33.169 -12.170 1.00 63.72 399 LEU B O 1
ATOM 2954 N N . SER B 1 110 ? 20.958 -32.804 -14.362 1.00 63.31 400 SER B N 1
ATOM 2955 C CA . SER B 1 110 ? 21.695 -31.553 -14.178 1.00 60.45 400 SER B CA 1
ATOM 2956 C C . SER B 1 110 ? 20.872 -30.429 -13.545 1.00 58.26 400 SER B C 1
ATOM 2957 O O . SER B 1 110 ? 21.428 -29.560 -12.873 1.00 57.43 400 SER B O 1
ATOM 2960 N N . SER B 1 111 ? 19.557 -30.452 -13.758 1.00 55.84 401 SER B N 1
ATOM 2961 C CA . SER B 1 111 ? 18.658 -29.434 -13.209 1.00 53.78 401 SER B CA 1
ATOM 2962 C C . SER B 1 111 ? 18.458 -29.550 -11.689 1.00 52.26 401 SER B C 1
ATOM 2963 O O . SER B 1 111 ? 17.788 -28.712 -11.077 1.00 51.88 401 SER B O 1
ATOM 2966 N N . PHE B 1 112 ? 19.045 -30.583 -11.089 1.00 49.86 402 PHE B N 1
ATOM 2967 C CA . PHE B 1 112 ? 18.910 -30.828 -9.653 1.00 47.57 402 PHE B CA 1
ATOM 2968 C C . PHE B 1 112 ? 20.216 -30.640 -8.887 1.00 45.87 402 PHE B C 1
ATOM 2969 O O . PHE B 1 112 ? 20.196 -30.393 -7.680 1.00 45.15 402 PHE B O 1
ATOM 2977 N N . LEU B 1 113 ? 21.342 -30.746 -9.593 1.00 45.40 403 LEU B N 1
ATOM 2978 C CA . LEU B 1 113 ? 22.670 -30.567 -8.992 1.00 44.39 403 LEU B CA 1
ATOM 2979 C C . LEU B 1 113 ? 22.873 -29.226 -8.261 1.00 42.83 403 LEU B C 1
ATOM 2980 O O . LEU B 1 113 ? 23.495 -29.208 -7.196 1.00 42.21 403 LEU B O 1
ATOM 2985 N N . PRO B 1 114 ? 22.356 -28.106 -8.818 1.00 41.64 404 PRO B N 1
ATOM 2986 C CA . PRO B 1 114 ? 22.497 -26.846 -8.083 1.00 40.91 404 PRO B CA 1
ATOM 2987 C C . PRO B 1 114 ? 21.460 -26.658 -6.969 1.00 39.83 404 PRO B C 1
ATOM 2988 O O . PRO B 1 114 ? 21.538 -25.681 -6.218 1.00 39.31 404 PRO B O 1
ATOM 2992 N N . GLN B 1 115 ? 20.507 -27.582 -6.855 1.00 38.99 405 GLN B N 1
ATOM 2993 C CA . GLN B 1 115 ? 19.470 -27.479 -5.829 1.00 38.47 405 GLN B CA 1
ATOM 2994 C C . GLN B 1 115 ? 19.920 -28.055 -4.479 1.00 37.72 405 GLN B C 1
ATOM 2995 O O . GLN B 1 115 ? 19.307 -28.981 -3.943 1.00 37.55 405 GLN B O 1
ATOM 3001 N N . HIS B 1 116 ? 21.006 -27.502 -3.948 1.00 37.32 406 HIS B N 1
ATOM 3002 C CA . HIS B 1 116 ? 21.474 -27.833 -2.609 1.00 36.82 406 HIS B CA 1
ATOM 3003 C C . HIS B 1 116 ? 21.276 -26.662 -1.683 1.00 37.05 406 HIS B C 1
ATOM 3004 O O . HIS B 1 116 ? 20.877 -25.581 -2.120 1.00 37.39 406 HIS B O 1
ATOM 3011 N N . CYS B 1 117 ? 21.538 -26.870 -0.395 1.00 37.22 407 CYS B N 1
ATOM 3012 C CA . CYS B 1 117 ? 21.316 -25.850 0.625 1.00 37.52 407 CYS B CA 1
ATOM 3013 C C . CYS B 1 117 ? 22.621 -25.380 1.250 1.00 36.77 407 CYS B C 1
ATOM 3014 O O . CYS B 1 117 ? 23.451 -26.197 1.651 1.00 36.80 407 CYS B O 1
ATOM 3017 N N . GLY B 1 118 ? 22.791 -24.064 1.340 1.00 35.70 408 GLY B N 1
ATOM 3018 C CA . GLY B 1 118 ? 23.911 -23.486 2.075 1.00 34.83 408 GLY B CA 1
ATOM 3019 C C . GLY B 1 118 ? 23.788 -23.813 3.552 1.00 33.54 408 GLY B C 1
ATOM 3020 O O . GLY B 1 118 ? 22.681 -23.984 4.064 1.00 33.04 408 GLY B O 1
ATOM 3021 N N . SER B 1 119 ? 24.926 -23.904 4.234 1.00 32.99 409 SER B N 1
ATOM 3022 C CA . SER B 1 119 ? 24.955 -24.246 5.659 1.00 32.42 409 SER B CA 1
ATOM 3023 C C . SER B 1 119 ? 24.285 -23.189 6.530 1.00 31.96 409 SER B C 1
ATOM 3024 O O . SER B 1 119 ? 23.759 -23.502 7.601 1.00 31.32 409 SER B O 1
ATOM 3027 N N . HIS B 1 120 ? 24.327 -21.940 6.066 1.00 31.79 410 HIS B N 1
ATOM 3028 C CA . HIS B 1 120 ? 23.609 -20.831 6.690 1.00 32.01 410 HIS B CA 1
ATOM 3029 C C . HIS B 1 120 ? 22.117 -21.018 6.588 1.00 31.90 410 HIS B C 1
ATOM 3030 O O . HIS B 1 120 ? 21.370 -20.578 7.467 1.00 32.52 410 HIS B O 1
ATOM 3037 N N . ARG B 1 121 ? 21.677 -21.665 5.509 1.00 31.41 411 ARG B N 1
ATOM 3038 C CA . ARG B 1 121 ? 20.268 -21.999 5.304 1.00 31.59 411 ARG B CA 1
ATOM 3039 C C . ARG B 1 121 ? 19.855 -23.196 6.151 1.00 31.32 411 ARG B C 1
ATOM 3040 O O . ARG B 1 121 ? 18.714 -23.276 6.610 1.00 30.89 411 ARG B O 1
ATOM 3048 N N . VAL B 1 122 ? 20.794 -24.124 6.344 1.00 31.31 412 VAL B N 1
ATOM 3049 C CA . VAL B 1 122 ? 20.599 -25.270 7.231 1.00 31.12 412 VAL B CA 1
ATOM 3050 C C . VAL B 1 122 ? 20.423 -24.768 8.664 1.00 31.49 412 VAL B C 1
ATOM 3051 O O . VAL B 1 122 ? 19.569 -25.270 9.404 1.00 31.86 412 VAL B O 1
ATOM 3055 N N . TYR B 1 123 ? 21.214 -23.763 9.038 1.00 31.56 413 TYR B N 1
ATOM 3056 C CA . TYR B 1 123 ? 21.071 -23.113 10.338 1.00 31.53 413 TYR B CA 1
ATOM 3057 C C . TYR B 1 123 ? 19.670 -22.536 10.529 1.00 31.13 413 TYR B C 1
ATOM 3058 O O . TYR B 1 123 ? 19.067 -22.706 11.591 1.00 31.32 413 TYR B O 1
ATOM 3067 N N . LEU B 1 124 ? 19.162 -21.856 9.503 1.00 30.44 414 LEU B N 1
ATOM 3068 C CA . LEU B 1 124 ? 17.847 -21.220 9.572 1.00 29.92 414 LEU B CA 1
ATOM 3069 C C . LEU B 1 124 ? 16.749 -22.235 9.866 1.00 29.04 414 LEU B C 1
ATOM 3070 O O . LEU B 1 124 ? 15.876 -21.974 10.690 1.00 28.88 414 LEU B O 1
ATOM 3075 N N . PHE B 1 125 ? 16.816 -23.394 9.209 1.00 28.61 415 PHE B N 1
ATOM 3076 C CA . PHE B 1 125 ? 15.898 -24.504 9.477 1.00 28.08 415 PHE B CA 1
ATOM 3077 C C . PHE B 1 125 ? 16.041 -25.009 10.914 1.00 27.62 415 PHE B C 1
ATOM 3078 O O . PHE B 1 125 ? 15.048 -25.133 11.634 1.00 27.21 415 PHE B O 1
ATOM 3086 N N . VAL B 1 126 ? 17.278 -25.287 11.323 1.00 27.53 416 VAL B N 1
ATOM 3087 C CA . VAL B 1 126 ? 17.566 -25.761 12.678 1.00 27.94 416 VAL B CA 1
ATOM 3088 C C . VAL B 1 126 ? 17.077 -24.773 13.746 1.00 28.77 416 VAL B C 1
ATOM 3089 O O . VAL B 1 126 ? 16.417 -25.176 14.711 1.00 28.40 416 VAL B O 1
ATOM 3093 N N . ARG B 1 127 ? 17.395 -23.490 13.555 1.00 29.97 417 ARG B N 1
ATOM 3094 C CA . ARG B 1 127 ? 16.971 -22.415 14.461 1.00 31.44 417 ARG B CA 1
ATOM 3095 C C . ARG B 1 127 ? 15.450 -22.376 14.626 1.00 31.90 417 ARG B C 1
ATOM 3096 O O . ARG B 1 127 ? 14.942 -22.254 15.742 1.00 32.18 417 ARG B O 1
ATOM 3104 N N . GLU B 1 128 ? 14.738 -22.486 13.507 1.00 32.28 418 GLU B N 1
ATOM 3105 C CA . GLU B 1 128 ? 13.278 -22.491 13.508 1.00 32.82 418 GLU B CA 1
ATOM 3106 C C . GLU B 1 128 ? 12.701 -23.716 14.216 1.00 31.98 418 GLU B C 1
ATOM 3107 O O . GLU B 1 128 ? 11.647 -23.622 14.846 1.00 32.56 418 GLU B O 1
ATOM 3113 N N . CYS B 1 129 ? 13.385 -24.856 14.107 1.00 30.72 419 CYS B N 1
ATOM 3114 C CA . CYS B 1 129 ? 12.999 -26.060 14.847 1.00 29.68 419 CYS B CA 1
ATOM 3115 C C . CYS B 1 129 ? 13.176 -25.856 16.348 1.00 29.41 419 CYS B C 1
ATOM 3116 O O . CYS B 1 129 ? 12.266 -26.143 17.125 1.00 29.88 419 CYS B O 1
ATOM 3119 N N . LEU B 1 130 ? 14.346 -25.352 16.741 1.00 28.88 420 LEU B N 1
ATOM 3120 C CA . LEU B 1 130 ? 14.650 -25.062 18.143 1.00 28.47 420 LEU B CA 1
ATOM 3121 C C . LEU B 1 130 ? 13.626 -24.121 18.769 1.00 29.06 420 LEU B C 1
ATOM 3122 O O . LEU B 1 130 ? 13.193 -24.341 19.900 1.00 29.18 420 LEU B O 1
ATOM 3127 N N . LEU B 1 131 ? 13.240 -23.085 18.024 1.00 29.44 421 LEU B N 1
ATOM 3128 C CA . LEU B 1 131 ? 12.223 -22.133 18.470 1.00 29.86 421 LEU B CA 1
ATOM 3129 C C . LEU B 1 131 ? 10.841 -22.782 18.591 1.00 30.16 421 LEU B C 1
ATOM 3130 O O . LEU B 1 131 ? 10.102 -22.501 19.533 1.00 30.56 421 LEU B O 1
ATOM 3135 N N . ALA B 1 132 ? 10.507 -23.654 17.641 1.00 30.14 422 ALA B N 1
ATOM 3136 C CA . ALA B 1 132 ? 9.180 -24.275 17.585 1.00 30.89 422 ALA B CA 1
ATOM 3137 C C . ALA B 1 132 ? 9.004 -25.456 18.542 1.00 30.71 422 ALA B C 1
ATOM 3138 O O . ALA B 1 132 ? 7.876 -25.787 18.914 1.00 30.80 422 ALA B O 1
ATOM 3140 N N . VAL B 1 133 ? 10.109 -26.084 18.941 1.00 30.19 423 VAL B N 1
ATOM 3141 C CA . VAL B 1 133 ? 10.037 -27.328 19.719 1.00 30.10 423 VAL B CA 1
ATOM 3142 C C . VAL B 1 133 ? 10.445 -27.166 21.187 1.00 30.12 423 VAL B C 1
ATOM 3143 O O . VAL B 1 133 ? 9.731 -27.622 22.085 1.00 30.27 423 VAL B O 1
ATOM 3147 N N . ILE B 1 134 ? 11.580 -26.510 21.424 1.00 29.72 424 ILE B N 1
ATOM 3148 C CA . ILE B 1 134 ? 12.128 -26.385 22.776 1.00 29.22 424 ILE B CA 1
ATOM 3149 C C . ILE B 1 134 ? 11.376 -25.335 23.595 1.00 29.64 424 ILE B C 1
ATOM 3150 O O . ILE B 1 134 ? 11.282 -24.178 23.181 1.00 30.05 424 ILE B O 1
ATOM 3155 N N . PRO B 1 135 ? 10.829 -25.741 24.756 1.00 29.94 425 PRO B N 1
ATOM 3156 C CA . PRO B 1 135 ? 10.185 -24.798 25.672 1.00 30.87 425 PRO B CA 1
ATOM 3157 C C . PRO B 1 135 ? 11.165 -23.718 26.139 1.00 31.61 425 PRO B C 1
ATOM 3158 O O . PRO B 1 135 ? 12.298 -24.033 26.506 1.00 31.07 425 PRO B O 1
ATOM 3162 N N . GLN B 1 136 ? 10.720 -22.461 26.113 1.00 33.05 426 GLN B N 1
ATOM 3163 C CA . GLN B 1 136 ? 11.560 -21.308 26.457 1.00 34.08 426 GLN B CA 1
ATOM 3164 C C . GLN B 1 136 ? 12.142 -21.386 27.870 1.00 34.04 426 GLN B C 1
ATOM 3165 O O . GLN B 1 136 ? 13.287 -20.982 28.098 1.00 33.63 426 GLN B O 1
ATOM 3171 N N . GLU B 1 137 ? 11.347 -21.910 28.802 1.00 33.91 427 GLU B N 1
ATOM 3172 C CA . GLU B 1 137 ? 11.773 -22.114 30.184 1.00 34.15 427 GLU B CA 1
ATOM 3173 C C . GLU B 1 137 ? 13.138 -22.793 30.247 1.00 33.43 427 GLU B C 1
ATOM 3174 O O . GLU B 1 137 ? 13.981 -22.434 31.071 1.00 33.23 427 GLU B O 1
ATOM 3180 N N . LEU B 1 138 ? 13.346 -23.760 29.354 1.00 32.38 428 LEU B N 1
ATOM 3181 C CA . LEU B 1 138 ? 14.574 -24.553 29.320 1.00 31.41 428 LEU B CA 1
ATOM 3182 C C . LEU B 1 138 ? 15.829 -23.756 28.984 1.00 31.10 428 LEU B C 1
ATOM 3183 O O . LEU B 1 138 ? 16.922 -24.120 29.416 1.00 30.67 428 LEU B O 1
ATOM 3188 N N . TRP B 1 139 ? 15.675 -22.682 28.214 1.00 31.30 429 TRP B N 1
ATOM 3189 C CA . TRP B 1 139 ? 16.791 -21.787 27.924 1.00 31.09 429 TRP B CA 1
ATOM 3190 C C . TRP B 1 139 ? 17.188 -21.006 29.144 1.00 31.59 429 TRP B C 1
ATOM 3191 O O . TRP B 1 139 ? 18.348 -20.622 29.292 1.00 31.56 429 TRP B O 1
ATOM 3202 N N . GLY B 1 140 ? 16.224 -20.774 30.032 1.00 32.00 430 GLY B N 1
ATOM 3203 C CA . GLY B 1 140 ? 16.451 -20.004 31.251 1.00 32.78 430 GLY B CA 1
ATOM 3204 C C . GLY B 1 140 ? 16.303 -18.516 31.009 1.00 33.49 430 GLY B C 1
ATOM 3205 O O . GLY B 1 140 ? 15.754 -17.794 31.835 1.00 34.09 430 GLY B O 1
ATOM 3206 N N . SER B 1 141 ? 16.790 -18.066 29.865 1.00 33.80 431 SER B N 1
ATOM 3207 C CA . SER B 1 141 ? 16.767 -16.666 29.504 1.00 35.41 431 SER B CA 1
ATOM 3208 C C . SER B 1 141 ? 16.966 -16.477 28.012 1.00 36.24 431 SER B C 1
ATOM 3209 O O . SER B 1 141 ? 17.334 -17.397 27.297 1.00 35.52 431 SER B O 1
ATOM 3212 N N . GLU B 1 142 ? 16.717 -15.258 27.562 1.00 38.40 432 GLU B N 1
ATOM 3213 C CA . GLU B 1 142 ? 16.964 -14.846 26.203 1.00 39.67 432 GLU B CA 1
ATOM 3214 C C . GLU B 1 142 ? 18.457 -14.797 25.936 1.00 39.69 432 GLU B C 1
ATOM 3215 O O . GLU B 1 142 ? 18.920 -15.149 24.856 1.00 39.40 432 GLU B O 1
ATOM 3221 N N . HIS B 1 143 ? 19.203 -14.369 26.943 1.00 39.80 433 HIS B N 1
ATOM 3222 C CA . HIS B 1 143 ? 20.646 -14.336 26.891 1.00 39.47 433 HIS B CA 1
ATOM 3223 C C . HIS B 1 143 ? 21.226 -15.678 26.534 1.00 38.77 433 HIS B C 1
ATOM 3224 O O . HIS B 1 143 ? 22.082 -15.774 25.655 1.00 39.00 433 HIS B O 1
ATOM 3231 N N . ASN B 1 144 ? 20.754 -16.724 27.205 1.00 37.43 434 ASN B N 1
ATOM 3232 C CA . ASN B 1 144 ? 21.256 -18.076 27.003 1.00 35.90 434 ASN B CA 1
ATOM 3233 C C . ASN B 1 144 ? 20.895 -18.657 25.642 1.00 34.96 434 ASN B C 1
ATOM 3234 O O . ASN B 1 144 ? 21.720 -19.282 24.990 1.00 34.42 434 ASN B O 1
ATOM 3239 N N . ARG B 1 145 ? 19.654 -18.439 25.227 1.00 34.75 435 ARG B N 1
ATOM 3240 C CA . ARG B 1 145 ? 19.156 -18.942 23.951 1.00 34.46 435 ARG B CA 1
ATOM 3241 C C . ARG B 1 145 ? 19.876 -18.304 22.768 1.00 34.21 435 ARG B C 1
ATOM 3242 O O . ARG B 1 145 ? 20.299 -19.000 21.848 1.00 34.59 435 ARG B O 1
ATOM 3250 N N . LEU B 1 146 ? 20.001 -16.978 22.800 1.00 34.54 436 LEU B N 1
ATOM 3251 C CA . LEU B 1 146 ? 20.733 -16.233 21.779 1.00 34.75 436 LEU B CA 1
ATOM 3252 C C . LEU B 1 146 ? 22.186 -16.680 21.685 1.00 34.45 436 LEU B C 1
ATOM 3253 O O . LEU B 1 146 ? 22.735 -16.802 20.590 1.00 34.43 436 LEU B O 1
ATOM 3258 N N . LEU B 1 147 ? 22.796 -16.922 22.840 1.00 34.36 437 LEU B N 1
ATOM 3259 C CA . LEU B 1 147 ? 24.174 -17.387 22.909 1.00 34.60 437 LEU B CA 1
ATOM 3260 C C . LEU B 1 147 ? 24.327 -18.802 22.348 1.00 33.78 437 LEU B C 1
ATOM 3261 O O . LEU B 1 147 ? 25.268 -19.072 21.603 1.00 33.44 437 LEU B O 1
ATOM 3266 N N . TYR B 1 148 ? 23.394 -19.691 22.693 1.00 33.34 438 TYR B N 1
ATOM 3267 C CA . TYR B 1 148 ? 23.432 -21.079 22.222 1.00 32.70 438 TYR B CA 1
ATOM 3268 C C . TYR B 1 148 ? 23.199 -21.163 20.715 1.00 33.07 438 TYR B C 1
ATOM 3269 O O . TYR B 1 148 ? 23.840 -21.963 20.027 1.00 32.43 438 TYR B O 1
ATOM 3278 N N . PHE B 1 149 ? 22.278 -20.337 20.217 1.00 33.37 439 PHE B N 1
ATOM 3279 C CA . PHE B 1 149 ? 21.996 -20.240 18.785 1.00 33.54 439 PHE B CA 1
ATOM 3280 C C . PHE B 1 149 ? 23.236 -19.813 18.007 1.00 34.18 439 PHE B C 1
ATOM 3281 O O . PHE B 1 149 ? 23.494 -20.326 16.917 1.00 34.01 439 PHE B O 1
ATOM 3289 N N . ALA B 1 150 ? 24.002 -18.883 18.579 1.00 35.16 440 ALA B N 1
ATOM 3290 C CA . ALA B 1 150 ? 25.267 -18.446 17.987 1.00 36.27 440 ALA B CA 1
ATOM 3291 C C . ALA B 1 150 ? 26.260 -19.603 17.902 1.00 36.44 440 ALA B C 1
ATOM 3292 O O . ALA B 1 150 ? 26.913 -19.785 16.875 1.00 37.75 440 ALA B O 1
ATOM 3294 N N . ARG B 1 151 ? 26.353 -20.383 18.978 1.00 36.33 441 ARG B N 1
ATOM 3295 C CA . ARG B 1 151 ? 27.174 -21.599 19.014 1.00 36.32 441 ARG B CA 1
ATOM 3296 C C . ARG B 1 151 ? 26.771 -22.595 17.921 1.00 35.77 441 ARG B C 1
ATOM 3297 O O . ARG B 1 151 ? 27.629 -23.174 17.259 1.00 36.11 441 ARG B O 1
ATOM 3305 N N . VAL B 1 152 ? 25.463 -22.784 17.745 1.00 35.71 442 VAL B N 1
ATOM 3306 C CA . VAL B 1 152 ? 24.911 -23.666 16.707 1.00 35.51 442 VAL B CA 1
ATOM 3307 C C . VAL B 1 152 ? 25.312 -23.193 15.305 1.00 36.14 442 VAL B C 1
ATOM 3308 O O . VAL B 1 152 ? 25.718 -23.999 14.462 1.00 35.49 442 VAL B O 1
ATOM 3312 N N . ARG B 1 153 ? 25.197 -21.885 15.074 1.00 37.40 443 ARG B N 1
ATOM 3313 C CA . ARG B 1 153 ? 25.579 -21.265 13.805 1.00 38.62 443 ARG B CA 1
ATOM 3314 C C . ARG B 1 153 ? 27.037 -21.563 13.477 1.00 39.51 443 ARG B C 1
ATOM 3315 O O . ARG B 1 153 ? 27.363 -22.008 12.373 1.00 39.21 443 ARG B O 1
ATOM 3323 N N . PHE B 1 154 ? 27.897 -21.304 14.458 1.00 40.62 444 PHE B N 1
ATOM 3324 C CA . PHE B 1 154 ? 29.328 -21.564 14.374 1.00 42.28 444 PHE B CA 1
ATOM 3325 C C . PHE B 1 154 ? 29.615 -23.033 14.070 1.00 42.08 444 PHE B C 1
ATOM 3326 O O . PHE B 1 154 ? 30.500 -23.352 13.279 1.00 42.59 444 PHE B O 1
ATOM 3334 N N . PHE B 1 155 ? 28.866 -23.914 14.721 1.00 42.09 445 PHE B N 1
ATOM 3335 C CA . PHE B 1 155 ? 29.014 -25.352 14.559 1.00 42.28 445 PHE B CA 1
ATOM 3336 C C . PHE B 1 155 ? 28.678 -25.786 13.137 1.00 42.33 445 PHE B C 1
ATOM 3337 O O . PHE B 1 155 ? 29.460 -26.477 12.491 1.00 42.45 445 PHE B O 1
ATOM 3345 N N . LEU B 1 156 ? 27.515 -25.360 12.657 1.00 42.95 446 LEU B N 1
ATOM 3346 C CA . LEU B 1 156 ? 27.063 -25.686 11.311 1.00 44.15 446 LEU B CA 1
ATOM 3347 C C . LEU B 1 156 ? 27.681 -24.770 10.261 1.00 46.64 446 LEU B C 1
ATOM 3348 O O . LEU B 1 156 ? 27.248 -24.762 9.110 1.00 47.35 446 LEU B O 1
ATOM 3353 N N . ARG B 1 157 ? 28.694 -24.006 10.663 1.00 48.88 447 ARG B N 1
ATOM 3354 C CA . ARG B 1 157 ? 29.378 -23.081 9.763 1.00 51.48 447 ARG B CA 1
ATOM 3355 C C . ARG B 1 157 ? 30.111 -23.788 8.637 1.00 52.71 447 ARG B C 1
ATOM 3356 O O . ARG B 1 157 ? 31.102 -24.480 8.877 1.00 52.93 447 ARG B O 1
ATOM 3364 N N . SER B 1 158 ? 29.623 -23.589 7.414 1.00 54.61 448 SER B N 1
ATOM 3365 C CA . SER B 1 158 ? 30.175 -24.197 6.190 1.00 56.18 448 SER B CA 1
ATOM 3366 C C . SER B 1 158 ? 29.269 -25.278 5.594 1.00 57.04 448 SER B C 1
ATOM 3367 O O . SER B 1 158 ? 28.929 -25.199 4.411 1.00 58.63 448 SER B O 1
ATOM 3370 N N . GLY B 1 159 ? 28.879 -26.289 6.376 1.00 56.93 449 GLY B N 1
ATOM 3371 C CA . GLY B 1 159 ? 29.261 -26.452 7.777 1.00 56.95 449 GLY B CA 1
ATOM 3372 C C . GLY B 1 159 ? 30.444 -27.379 7.956 1.00 57.37 449 GLY B C 1
ATOM 3373 O O . GLY B 1 159 ? 30.569 -28.375 7.244 1.00 56.98 449 GLY B O 1
ATOM 3374 N N . LYS B 1 160 ? 31.315 -27.052 8.906 1.00 57.68 450 LYS B N 1
ATOM 3375 C CA . LYS B 1 160 ? 32.488 -27.873 9.175 1.00 58.15 450 LYS B CA 1
ATOM 3376 C C . LYS B 1 160 ? 32.272 -28.765 10.392 1.00 57.42 450 LYS B C 1
ATOM 3377 O O . LYS B 1 160 ? 33.213 -29.401 10.876 1.00 58.14 450 LYS B O 1
ATOM 3383 N N . PHE B 1 161 ? 31.028 -28.817 10.870 1.00 55.28 451 PHE B N 1
ATOM 3384 C CA . PHE B 1 161 ? 30.680 -29.569 12.075 1.00 54.43 451 PHE B CA 1
ATOM 3385 C C . PHE B 1 161 ? 31.848 -29.530 13.052 1.00 54.78 451 PHE B C 1
ATOM 3386 O O . PHE B 1 161 ? 32.346 -30.555 13.530 1.00 53.89 451 PHE B O 1
ATOM 3394 N N . GLU B 1 162 ? 32.273 -28.293 13.300 1.00 55.33 452 GLU B N 1
ATOM 3395 C CA . GLU B 1 162 ? 33.395 -27.953 14.151 1.00 56.42 452 GLU B CA 1
ATOM 3396 C C . GLU B 1 162 ? 33.100 -28.383 15.577 1.00 54.61 452 GLU B C 1
ATOM 3397 O O . GLU B 1 162 ? 32.241 -27.805 16.247 1.00 53.17 452 GLU B O 1
ATOM 3403 N N . ARG B 1 163 ? 33.820 -29.409 16.023 1.00 52.91 453 ARG B N 1
ATOM 3404 C CA . ARG B 1 163 ? 33.596 -30.009 17.328 1.00 51.05 453 ARG B CA 1
ATOM 3405 C C . ARG B 1 163 ? 33.827 -29.006 18.443 1.00 51.38 453 ARG B C 1
ATOM 3406 O O . ARG B 1 163 ? 34.934 -28.486 18.610 1.00 51.84 453 ARG B O 1
ATOM 3414 N N . LEU B 1 164 ? 32.761 -28.721 19.182 1.00 50.05 454 LEU B N 1
ATOM 3415 C CA . LEU B 1 164 ? 32.840 -27.836 20.329 1.00 49.76 454 LEU B CA 1
ATOM 3416 C C . LEU B 1 164 ? 33.031 -28.672 21.575 1.00 49.59 454 LEU B C 1
ATOM 3417 O O . LEU B 1 164 ? 32.490 -29.776 21.685 1.00 49.73 454 LEU B O 1
ATOM 3422 N N . SER B 1 165 ? 33.819 -28.156 22.509 1.00 49.10 455 SER B N 1
ATOM 3423 C CA . SER B 1 165 ? 33.870 -28.750 23.827 1.00 48.20 455 SER B CA 1
ATOM 3424 C C . SER B 1 165 ? 32.635 -28.282 24.579 1.00 47.30 455 SER B C 1
ATOM 3425 O O . SER B 1 165 ? 32.056 -27.242 24.251 1.00 47.52 455 SER B O 1
ATOM 3428 N N . VAL B 1 166 ? 32.227 -29.057 25.578 1.00 46.30 456 VAL B N 1
ATOM 3429 C CA . VAL B 1 166 ? 31.094 -28.685 26.412 1.00 45.88 456 VAL B CA 1
ATOM 3430 C C . VAL B 1 166 ? 31.382 -27.347 27.095 1.00 46.01 456 VAL B C 1
ATOM 3431 O O . VAL B 1 166 ? 30.502 -26.493 27.180 1.00 45.54 456 VAL B O 1
ATOM 3435 N N . ALA B 1 167 ? 32.624 -27.163 27.543 1.00 46.58 457 ALA B N 1
ATOM 3436 C CA . ALA B 1 167 ? 33.058 -25.910 28.160 1.00 47.03 457 ALA B CA 1
ATOM 3437 C C . ALA B 1 167 ? 32.956 -24.720 27.201 1.00 46.99 457 ALA B C 1
ATOM 3438 O O . ALA B 1 167 ? 32.664 -23.600 27.626 1.00 47.05 457 ALA B O 1
ATOM 3440 N N . GLU B 1 168 ? 33.196 -24.971 25.915 1.00 46.87 458 GLU B N 1
ATOM 3441 C CA . GLU B 1 168 ? 33.081 -23.939 24.882 1.00 47.46 458 GLU B CA 1
ATOM 3442 C C . GLU B 1 168 ? 31.620 -23.644 24.542 1.00 46.03 458 GLU B C 1
ATOM 3443 O O . GLU B 1 168 ? 31.250 -22.492 24.310 1.00 45.65 458 GLU B O 1
ATOM 3449 N N . LEU B 1 169 ? 30.802 -24.693 24.513 1.00 44.75 459 LEU B N 1
ATOM 3450 C CA . LEU B 1 169 ? 29.367 -24.567 24.268 1.00 44.15 459 LEU B CA 1
ATOM 3451 C C . LEU B 1 169 ? 28.666 -23.857 25.429 1.00 44.21 459 LEU B C 1
ATOM 3452 O O . LEU B 1 169 ? 27.703 -23.117 25.224 1.00 43.87 459 LEU B O 1
ATOM 3457 N N . MET B 1 170 ? 29.170 -24.088 26.640 1.00 45.21 460 MET B N 1
ATOM 3458 C CA . MET B 1 170 ? 28.602 -23.538 27.876 1.00 46.12 460 MET B CA 1
ATOM 3459 C C . MET B 1 170 ? 29.138 -22.146 28.220 1.00 46.62 460 MET B C 1
ATOM 3460 O O . MET B 1 170 ? 28.651 -21.502 29.151 1.00 46.18 460 MET B O 1
ATOM 3465 N N . TRP B 1 171 ? 30.146 -21.703 27.473 1.00 47.04 461 TRP B N 1
ATOM 3466 C CA . TRP B 1 171 ? 30.854 -20.445 27.723 1.00 47.65 461 TRP B CA 1
ATOM 3467 C C . TRP B 1 171 ? 29.940 -19.246 27.772 1.00 46.18 461 TRP B C 1
ATOM 3468 O O . TRP B 1 171 ? 29.293 -18.896 26.781 1.00 44.16 461 TRP B O 1
ATOM 3479 N N . LYS B 1 172 ? 29.880 -18.629 28.954 1.00 45.29 462 LYS B N 1
ATOM 3480 C CA . LYS B 1 172 ? 29.044 -17.451 29.251 1.00 44.53 462 LYS B CA 1
ATOM 3481 C C . LYS B 1 172 ? 27.556 -17.745 29.470 1.00 42.52 462 LYS B C 1
ATOM 3482 O O . LYS B 1 172 ? 26.791 -16.832 29.787 1.00 42.42 462 LYS B O 1
ATOM 3488 N N . ILE B 1 173 ? 27.150 -19.003 29.293 1.00 40.76 463 ILE B N 1
ATOM 3489 C CA . ILE B 1 173 ? 25.792 -19.432 29.631 1.00 39.73 463 ILE B CA 1
ATOM 3490 C C . ILE B 1 173 ? 25.573 -19.191 31.122 1.00 39.97 463 ILE B C 1
ATOM 3491 O O . ILE B 1 173 ? 26.421 -19.550 31.947 1.00 40.20 463 ILE B O 1
ATOM 3496 N N . LYS B 1 174 ? 24.452 -18.563 31.461 1.00 39.33 464 LYS B N 1
ATOM 3497 C CA . LYS B 1 174 ? 24.121 -18.313 32.857 1.00 39.37 464 LYS B CA 1
ATOM 3498 C C . LYS B 1 174 ? 23.287 -19.463 33.404 1.00 38.53 464 LYS B C 1
ATOM 3499 O O . LYS B 1 174 ? 22.067 -19.520 33.211 1.00 38.02 464 LYS B O 1
ATOM 3505 N N . VAL B 1 175 ? 23.978 -20.382 34.075 1.00 38.18 465 VAL B N 1
ATOM 3506 C CA . VAL B 1 175 ? 23.388 -21.593 34.646 1.00 37.17 465 VAL B CA 1
ATOM 3507 C C . VAL B 1 175 ? 22.174 -21.278 35.519 1.00 37.28 465 VAL B C 1
ATOM 3508 O O . VAL B 1 175 ? 21.119 -21.907 35.383 1.00 36.81 465 VAL B O 1
ATOM 3512 N N . ASN B 1 176 ? 22.326 -20.281 36.389 1.00 37.84 466 ASN B N 1
ATOM 3513 C CA . ASN B 1 176 ? 21.296 -19.927 37.366 1.00 38.00 466 ASN B CA 1
ATOM 3514 C C . ASN B 1 176 ? 20.026 -19.279 36.796 1.00 37.74 466 ASN B C 1
ATOM 3515 O O . ASN B 1 176 ? 19.060 -19.072 37.529 1.00 38.46 466 ASN B O 1
ATOM 3520 N N . ASN B 1 177 ? 20.023 -18.968 35.500 1.00 37.43 467 ASN B N 1
ATOM 3521 C CA . ASN B 1 177 ? 18.799 -18.519 34.827 1.00 37.53 467 ASN B CA 1
ATOM 3522 C C . ASN B 1 177 ? 17.798 -19.662 34.671 1.00 36.54 467 ASN B C 1
ATOM 3523 O O . ASN B 1 177 ? 16.588 -19.438 34.632 1.00 36.54 467 ASN B O 1
ATOM 3528 N N . CYS B 1 178 ? 18.311 -20.886 34.587 1.00 35.68 468 CYS B N 1
ATOM 3529 C CA . CYS B 1 178 ? 17.475 -22.059 34.355 1.00 35.19 468 CYS B CA 1
ATOM 3530 C C . CYS B 1 178 ? 16.871 -22.596 35.649 1.00 35.21 468 CYS B C 1
ATOM 3531 O O . CYS B 1 178 ? 17.520 -23.334 36.394 1.00 34.77 468 CYS B O 1
ATOM 3534 N N . ASP B 1 179 ? 15.618 -22.220 35.896 1.00 35.79 469 ASP B N 1
ATOM 3535 C CA . ASP B 1 179 ? 14.885 -22.627 37.096 1.00 35.79 469 ASP B CA 1
ATOM 3536 C C . ASP B 1 179 ? 14.585 -24.123 37.144 1.00 35.09 469 ASP B C 1
ATOM 3537 O O . ASP B 1 179 ? 14.410 -24.692 38.227 1.00 35.60 469 ASP B O 1
ATOM 3542 N N . TRP B 1 180 ? 14.531 -24.756 35.974 1.00 33.69 470 TRP B N 1
ATOM 3543 C CA . TRP B 1 180 ? 14.257 -26.187 35.884 1.00 33.48 470 TRP B CA 1
ATOM 3544 C C . TRP B 1 180 ? 15.367 -27.040 36.450 1.00 33.46 470 TRP B C 1
ATOM 3545 O O . TRP B 1 180 ? 15.136 -28.187 36.830 1.00 32.88 470 TRP B O 1
ATOM 3556 N N . LEU B 1 181 ? 16.574 -26.478 36.522 1.00 34.82 471 LEU B N 1
ATOM 3557 C CA . LEU B 1 181 ? 17.740 -27.161 37.100 1.00 35.75 471 LEU B CA 1
ATOM 3558 C C . LEU B 1 181 ? 17.670 -27.277 38.625 1.00 36.65 471 LEU B C 1
ATOM 3559 O O . LEU B 1 181 ? 18.413 -28.055 39.225 1.00 36.64 471 LEU B O 1
ATOM 3564 N N . LYS B 1 182 ? 16.777 -26.504 39.239 1.00 37.89 472 LYS B N 1
ATOM 3565 C CA . LYS B 1 182 ? 16.791 -26.286 40.686 1.00 39.24 472 LYS B CA 1
ATOM 3566 C C . LYS B 1 182 ? 15.770 -27.122 41.451 1.00 39.89 472 LYS B C 1
ATOM 3567 O O . LYS B 1 182 ? 14.679 -27.389 40.956 1.00 40.31 472 LYS B O 1
ATOM 3573 N N . ILE B 1 183 ? 16.145 -27.540 42.657 1.00 42.07 473 ILE B N 1
ATOM 3574 C CA . ILE B 1 183 ? 15.200 -28.134 43.608 1.00 43.88 473 ILE B CA 1
ATOM 3575 C C . ILE B 1 183 ? 14.575 -27.037 44.462 1.00 46.12 473 ILE B C 1
ATOM 3576 O O . ILE B 1 183 ? 13.430 -27.157 44.911 1.00 46.25 473 ILE B O 1
ATOM 3581 N N . SER B 1 184 ? 15.342 -25.972 44.680 1.00 47.86 474 SER B N 1
ATOM 3582 C CA . SER B 1 184 ? 14.870 -24.808 45.418 1.00 50.05 474 SER B CA 1
ATOM 3583 C C . SER B 1 184 ? 15.176 -23.526 44.652 1.00 50.88 474 SER B C 1
ATOM 3584 O O . SER B 1 184 ? 16.266 -23.362 44.097 1.00 50.51 474 SER B O 1
ATOM 3587 N N . LYS B 1 185 ? 14.195 -22.630 44.625 1.00 52.17 475 LYS B N 1
ATOM 3588 C CA . LYS B 1 185 ? 14.317 -21.329 43.976 1.00 53.46 475 LYS B CA 1
ATOM 3589 C C . LYS B 1 185 ? 15.008 -20.322 44.904 1.00 54.75 475 LYS B C 1
ATOM 3590 O O . LYS B 1 185 ? 15.554 -19.312 44.453 1.00 54.17 475 LYS B O 1
ATOM 3596 N N . THR B 1 186 ? 14.987 -20.623 46.200 1.00 56.58 476 THR B N 1
ATOM 3597 C CA . THR B 1 186 ? 15.502 -19.726 47.231 1.00 58.59 476 THR B CA 1
ATOM 3598 C C . THR B 1 186 ? 16.657 -20.345 48.028 1.00 59.43 476 THR B C 1
ATOM 3599 O O . THR B 1 186 ? 16.893 -21.555 47.966 1.00 58.51 476 THR B O 1
ATOM 3603 N N . GLY B 1 187 ? 17.368 -19.499 48.771 1.00 61.17 477 GLY B N 1
ATOM 3604 C CA . GLY B 1 187 ? 18.425 -19.944 49.673 1.00 62.52 477 GLY B CA 1
ATOM 3605 C C . GLY B 1 187 ? 19.817 -19.842 49.087 1.00 62.87 477 GLY B C 1
ATOM 3606 O O . GLY B 1 187 ? 19.985 -19.510 47.912 1.00 63.13 477 GLY B O 1
ATOM 3607 N N . ARG B 1 188 ? 20.814 -20.123 49.922 1.00 64.02 478 ARG B N 1
ATOM 3608 C CA . ARG B 1 188 ? 22.213 -20.156 49.501 1.00 64.14 478 ARG B CA 1
ATOM 3609 C C . ARG B 1 188 ? 22.455 -21.286 48.507 1.00 61.38 478 ARG B C 1
ATOM 3610 O O . ARG B 1 188 ? 21.857 -22.358 48.613 1.00 60.77 478 ARG B O 1
ATOM 3618 N N . VAL B 1 189 ? 23.325 -21.025 47.537 1.00 59.35 479 VAL B N 1
ATOM 3619 C CA . VAL B 1 189 ? 23.737 -22.030 46.569 1.00 56.50 479 VAL B CA 1
ATOM 3620 C C . VAL B 1 189 ? 25.201 -22.382 46.845 1.00 55.63 479 VAL B C 1
ATOM 3621 O O . VAL B 1 189 ? 26.106 -21.646 46.437 1.00 55.61 479 VAL B O 1
ATOM 3625 N N . PRO B 1 190 ? 25.437 -23.497 47.568 1.00 54.59 480 PRO B N 1
ATOM 3626 C CA . PRO B 1 190 ? 26.800 -23.946 47.871 1.00 53.73 480 PRO B CA 1
ATOM 3627 C C . PRO B 1 190 ? 27.552 -24.368 46.608 1.00 52.60 480 PRO B C 1
ATOM 3628 O O . PRO B 1 190 ? 26.919 -24.790 45.638 1.00 51.88 480 PRO B O 1
ATOM 3632 N N . PRO B 1 191 ? 28.895 -24.240 46.611 1.00 52.33 481 PRO B N 1
ATOM 3633 C CA . PRO B 1 191 ? 29.753 -24.599 45.478 1.00 51.41 481 PRO B CA 1
ATOM 3634 C C . PRO B 1 191 ? 29.355 -25.885 44.743 1.00 50.00 481 PRO B C 1
ATOM 3635 O O . PRO B 1 191 ? 29.278 -25.884 43.510 1.00 49.66 481 PRO B O 1
ATOM 3639 N N . SER B 1 192 ? 29.099 -26.960 45.491 1.00 48.84 482 SER B N 1
ATOM 3640 C CA . SER B 1 192 ? 28.755 -28.264 44.909 1.00 46.85 482 SER B CA 1
ATOM 3641 C C . SER B 1 192 ? 27.410 -28.256 44.182 1.00 46.03 482 SER B C 1
ATOM 3642 O O . SER B 1 192 ? 27.226 -28.984 43.206 1.00 45.96 482 SER B O 1
ATOM 3645 N N . GLU B 1 193 ? 26.480 -27.436 44.668 1.00 45.76 483 GLU B N 1
ATOM 3646 C CA . GLU B 1 193 ? 25.179 -27.262 44.024 1.00 44.97 483 GLU B CA 1
ATOM 3647 C C . GLU B 1 193 ? 25.314 -26.551 42.672 1.00 44.50 483 GLU B C 1
ATOM 3648 O O . GLU B 1 193 ? 24.630 -26.901 41.709 1.00 43.16 483 GLU B O 1
ATOM 3654 N N . LEU B 1 194 ? 26.204 -25.563 42.606 1.00 45.45 484 LEU B N 1
ATOM 3655 C CA . LEU B 1 194 ? 26.483 -24.870 41.350 1.00 45.81 484 LEU B CA 1
ATOM 3656 C C . LEU B 1 194 ? 27.188 -25.808 40.372 1.00 44.93 484 LEU B C 1
ATOM 3657 O O . LEU B 1 194 ? 26.914 -25.781 39.172 1.00 44.44 484 LEU B O 1
ATOM 3662 N N . SER B 1 195 ? 28.088 -26.636 40.899 1.00 45.10 485 SER B N 1
ATOM 3663 C CA . SER B 1 195 ? 28.766 -27.657 40.108 1.00 44.67 485 SER B CA 1
ATOM 3664 C C . SER B 1 195 ? 27.761 -28.624 39.487 1.00 43.20 485 SER B C 1
ATOM 3665 O O . SER B 1 195 ? 27.852 -28.947 38.301 1.00 42.96 485 SER B O 1
ATOM 3668 N N . TYR B 1 196 ? 26.800 -29.061 40.299 1.00 42.00 486 TYR B N 1
ATOM 3669 C CA . TYR B 1 196 ? 25.789 -30.031 39.888 1.00 40.59 486 TYR B CA 1
ATOM 3670 C C . TYR B 1 196 ? 24.821 -29.466 38.847 1.00 39.67 486 TYR B C 1
ATOM 3671 O O . TYR B 1 196 ? 24.515 -30.132 37.857 1.00 38.57 486 TYR B O 1
ATOM 3680 N N . ARG B 1 197 ? 24.346 -28.242 39.084 1.00 39.56 487 ARG B N 1
ATOM 3681 C CA . ARG B 1 197 ? 23.493 -27.521 38.135 1.00 38.47 487 ARG B CA 1
ATOM 3682 C C . ARG B 1 197 ? 24.174 -27.355 36.770 1.00 38.02 487 ARG B C 1
ATOM 3683 O O . ARG B 1 197 ? 23.546 -27.557 35.729 1.00 37.17 487 ARG B O 1
ATOM 3691 N N . THR B 1 198 ? 25.463 -27.014 36.794 1.00 38.26 488 THR B N 1
ATOM 3692 C CA . THR B 1 198 ? 26.286 -26.868 35.591 1.00 38.11 488 THR B CA 1
ATOM 3693 C C . THR B 1 198 ? 26.402 -28.186 34.813 1.00 37.60 488 THR B C 1
ATOM 3694 O O . THR B 1 198 ? 26.281 -28.201 33.584 1.00 37.46 488 THR B O 1
ATOM 3698 N N . GLN B 1 199 ? 26.631 -29.281 35.536 1.00 36.85 489 GLN B N 1
ATOM 3699 C CA . GLN B 1 199 ? 26.731 -30.612 34.938 1.00 36.55 489 GLN B CA 1
ATOM 3700 C C . GLN B 1 199 ? 25.451 -30.985 34.181 1.00 35.75 489 GLN B C 1
ATOM 3701 O O . GLN B 1 199 ? 25.511 -31.471 33.046 1.00 35.49 489 GLN B O 1
ATOM 3707 N N . ILE B 1 200 ? 24.303 -30.741 34.811 1.00 34.78 490 ILE B N 1
ATOM 3708 C CA . ILE B 1 200 ? 23.001 -31.080 34.231 1.00 33.96 490 ILE B CA 1
ATOM 3709 C C . ILE B 1 200 ? 22.725 -30.260 32.970 1.00 33.58 490 ILE B C 1
ATOM 3710 O O . ILE B 1 200 ? 22.378 -30.820 31.928 1.00 33.26 490 ILE B O 1
ATOM 3715 N N . LEU B 1 201 ? 22.903 -28.943 33.064 1.00 33.73 491 LEU B N 1
ATOM 3716 C CA . LEU B 1 201 ? 22.711 -28.055 31.918 1.00 33.44 491 LEU B CA 1
ATOM 3717 C C . LEU B 1 201 ? 23.626 -28.438 30.754 1.00 33.39 491 LEU B C 1
ATOM 3718 O O . LEU B 1 201 ? 23.203 -28.413 29.597 1.00 33.67 491 LEU B O 1
ATOM 3723 N N . GLY B 1 202 ? 24.867 -28.801 31.074 1.00 33.37 492 GLY B N 1
ATOM 3724 C CA . GLY B 1 202 ? 25.824 -29.290 30.088 1.00 32.87 492 GLY B CA 1
ATOM 3725 C C . GLY B 1 202 ? 25.319 -30.529 29.373 1.00 32.59 492 GLY B C 1
ATOM 3726 O O . GLY B 1 202 ? 25.336 -30.587 28.143 1.00 32.60 492 GLY B O 1
ATOM 3727 N N . GLN B 1 203 ? 24.858 -31.515 30.144 1.00 32.17 493 GLN B N 1
ATOM 3728 C CA . GLN B 1 203 ? 24.257 -32.728 29.581 1.00 31.58 493 GLN B CA 1
ATOM 3729 C C . GLN B 1 203 ? 23.144 -32.396 28.589 1.00 30.30 493 GLN B C 1
ATOM 3730 O O . GLN B 1 203 ? 23.106 -32.934 27.481 1.00 29.49 493 GLN B O 1
ATOM 3736 N N . PHE B 1 204 ? 22.247 -31.502 29.002 1.00 29.45 494 PHE B N 1
ATOM 3737 C CA . PHE B 1 204 ? 21.119 -31.091 28.177 1.00 28.57 494 PHE B CA 1
ATOM 3738 C C . PHE B 1 204 ? 21.569 -30.361 26.911 1.00 28.37 494 PHE B C 1
ATOM 3739 O O . PHE B 1 204 ? 21.084 -30.662 25.818 1.00 28.09 494 PHE B O 1
ATOM 3747 N N . LEU B 1 205 ? 22.491 -29.411 27.061 1.00 28.23 495 LEU B N 1
ATOM 3748 C CA . LEU B 1 205 ? 22.942 -28.602 25.927 1.00 28.38 495 LEU B CA 1
ATOM 3749 C C . LEU B 1 205 ? 23.797 -29.389 24.934 1.00 28.23 495 LEU B C 1
ATOM 3750 O O . LEU B 1 205 ? 23.726 -29.147 23.727 1.00 27.55 495 LEU B O 1
ATOM 3755 N N . ALA B 1 206 ? 24.590 -30.330 25.445 1.00 28.47 496 ALA B N 1
ATOM 3756 C CA . ALA B 1 206 ? 25.351 -31.244 24.593 1.00 28.33 496 ALA B CA 1
ATOM 3757 C C . ALA B 1 206 ? 24.405 -32.154 23.810 1.00 27.98 496 ALA B C 1
ATOM 3758 O O . ALA B 1 206 ? 24.567 -32.339 22.598 1.00 27.91 496 ALA B O 1
ATOM 3760 N N . TRP B 1 207 ? 23.411 -32.707 24.506 1.00 27.91 497 TRP B N 1
ATOM 3761 C CA . TRP B 1 207 ? 22.392 -33.544 23.873 1.00 27.80 497 TRP B CA 1
ATOM 3762 C C . TRP B 1 207 ? 21.629 -32.791 22.821 1.00 27.63 497 TRP B C 1
ATOM 3763 O O . TRP B 1 207 ? 21.296 -33.345 21.776 1.00 27.74 497 TRP B O 1
ATOM 3774 N N . LEU B 1 208 ? 21.343 -31.523 23.093 1.00 27.51 498 LEU B N 1
ATOM 3775 C CA . LEU B 1 208 ? 20.614 -30.677 22.158 1.00 27.68 498 LEU B CA 1
ATOM 3776 C C . LEU B 1 208 ? 21.390 -30.489 20.849 1.00 28.31 498 LEU B C 1
ATOM 3777 O O . LEU B 1 208 ? 20.803 -30.470 19.770 1.00 28.69 498 LEU B O 1
ATOM 3782 N N . LEU B 1 209 ? 22.710 -30.367 20.945 1.00 28.97 499 LEU B N 1
ATOM 3783 C CA . LEU B 1 209 ? 23.541 -30.252 19.752 1.00 29.40 499 LEU B CA 1
ATOM 3784 C C . LEU B 1 209 ? 23.707 -31.595 19.032 1.00 29.61 499 LEU B C 1
ATOM 3785 O O . LEU B 1 209 ? 23.521 -31.674 17.818 1.00 29.66 499 LEU B O 1
ATOM 3790 N N . ASP B 1 210 ? 24.042 -32.643 19.782 1.00 30.17 500 ASP B N 1
ATOM 3791 C CA . ASP B 1 210 ? 24.317 -33.954 19.189 1.00 30.71 500 ASP B CA 1
ATOM 3792 C C . ASP B 1 210 ? 23.054 -34.764 18.891 1.00 30.02 500 ASP B C 1
ATOM 3793 O O . ASP B 1 210 ? 22.933 -35.360 17.820 1.00 30.07 500 ASP B O 1
ATOM 3798 N N . GLY B 1 211 ? 22.129 -34.796 19.844 1.00 29.04 501 GLY B N 1
ATOM 3799 C CA . GLY B 1 211 ? 20.886 -35.535 19.678 1.00 28.21 501 GLY B CA 1
ATOM 3800 C C . GLY B 1 211 ? 19.933 -34.811 18.754 1.00 27.89 501 GLY B C 1
ATOM 3801 O O . GLY B 1 211 ? 19.536 -35.349 17.720 1.00 28.07 501 GLY B O 1
ATOM 3802 N N . PHE B 1 212 ? 19.587 -33.578 19.117 1.00 27.25 502 PHE B N 1
ATOM 3803 C CA . PHE B 1 212 ? 18.567 -32.820 18.394 1.00 27.06 502 PHE B CA 1
ATOM 3804 C C . PHE B 1 212 ? 19.057 -32.232 17.068 1.00 27.17 502 PHE B C 1
ATOM 3805 O O . PHE B 1 212 ? 18.533 -32.578 16.008 1.00 27.47 502 PHE B O 1
ATOM 3813 N N . VAL B 1 213 ? 20.056 -31.353 17.130 1.00 27.21 503 VAL B N 1
ATOM 3814 C CA . VAL B 1 213 ? 20.511 -30.604 15.952 1.00 27.32 503 VAL B CA 1
ATOM 3815 C C . VAL B 1 213 ? 21.167 -31.493 14.888 1.00 27.59 503 VAL B C 1
ATOM 3816 O O . VAL B 1 213 ? 20.746 -31.486 13.726 1.00 27.58 503 VAL B O 1
ATOM 3820 N N . VAL B 1 214 ? 22.188 -32.252 15.281 1.00 27.73 504 VAL B N 1
ATOM 3821 C CA . VAL B 1 214 ? 22.817 -33.211 14.368 1.00 27.85 504 VAL B CA 1
ATOM 3822 C C . VAL B 1 214 ? 21.775 -34.204 13.839 1.00 27.93 504 VAL B C 1
ATOM 3823 O O . VAL B 1 214 ? 21.751 -34.501 12.644 1.00 28.44 504 VAL B O 1
ATOM 3827 N N . GLY B 1 215 ? 20.908 -34.693 14.725 1.00 27.53 505 GLY B N 1
ATOM 3828 C CA . GLY B 1 215 ? 19.811 -35.584 14.334 1.00 27.61 505 GLY B CA 1
ATOM 3829 C C . GLY B 1 215 ? 18.959 -34.999 13.221 1.00 27.38 505 GLY B C 1
ATOM 3830 O O . GLY B 1 215 ? 18.552 -35.704 12.297 1.00 27.28 505 GLY B O 1
ATOM 3831 N N . LEU B 1 216 ? 18.720 -33.694 13.311 1.00 27.47 506 LEU B N 1
ATOM 3832 C CA . LEU B 1 216 ? 17.924 -32.944 12.347 1.00 27.96 506 LEU B CA 1
ATOM 3833 C C . LEU B 1 216 ? 18.602 -32.827 10.978 1.00 28.41 506 LEU B C 1
ATOM 3834 O O . LEU B 1 216 ? 17.965 -33.042 9.946 1.00 28.76 506 LEU B O 1
ATOM 3839 N N . VAL B 1 217 ? 19.888 -32.482 10.974 1.00 28.98 507 VAL B N 1
ATOM 3840 C CA . VAL B 1 217 ? 20.676 -32.396 9.742 1.00 29.68 507 VAL B CA 1
ATOM 3841 C C . VAL B 1 217 ? 20.785 -33.785 9.115 1.00 30.39 507 VAL B C 1
ATOM 3842 O O . VAL B 1 217 ? 20.664 -33.949 7.897 1.00 30.92 507 VAL B O 1
ATOM 3846 N N . ARG B 1 218 ? 20.998 -34.779 9.972 1.00 30.68 508 ARG B N 1
ATOM 3847 C CA . ARG B 1 218 ? 21.146 -36.171 9.571 1.00 31.61 508 ARG B CA 1
ATOM 3848 C C . ARG B 1 218 ? 19.896 -36.727 8.881 1.00 31.93 508 ARG B C 1
ATOM 3849 O O . ARG B 1 218 ? 20.003 -37.506 7.930 1.00 32.59 508 ARG B O 1
ATOM 3857 N N . ALA B 1 219 ? 18.721 -36.322 9.360 1.00 31.21 509 ALA B N 1
ATOM 3858 C CA . ALA B 1 219 ? 17.455 -36.842 8.856 1.00 31.36 509 ALA B CA 1
ATOM 3859 C C . ALA B 1 219 ? 16.986 -36.149 7.575 1.00 31.97 509 ALA B C 1
ATOM 3860 O O . ALA B 1 219 ? 16.559 -36.811 6.630 1.00 32.80 509 ALA B O 1
ATOM 3862 N N . CYS B 1 220 ? 17.086 -34.823 7.545 1.00 32.02 510 CYS B N 1
ATOM 3863 C CA . CYS B 1 220 ? 16.474 -34.020 6.489 1.00 32.48 510 CYS B CA 1
ATOM 3864 C C . CYS B 1 220 ? 17.401 -33.724 5.318 1.00 32.81 510 CYS B C 1
ATOM 3865 O O . CYS B 1 220 ? 16.944 -33.298 4.257 1.00 32.04 510 CYS B O 1
ATOM 3868 N N . PHE B 1 221 ? 18.699 -33.936 5.518 1.00 33.33 511 PHE B N 1
ATOM 3869 C CA . PHE B 1 221 ? 19.688 -33.641 4.489 1.00 33.85 511 PHE B CA 1
ATOM 3870 C C . PHE B 1 221 ? 20.633 -34.808 4.267 1.00 35.71 511 PHE B C 1
ATOM 3871 O O . PHE B 1 221 ? 20.805 -35.664 5.139 1.00 35.22 511 PHE B O 1
ATOM 3879 N N . TYR B 1 222 ? 21.233 -34.835 3.081 1.00 37.59 512 TYR B N 1
ATOM 3880 C CA . TYR B 1 222 ? 22.402 -35.653 2.826 1.00 38.96 512 TYR B CA 1
ATOM 3881 C C . TYR B 1 222 ? 23.535 -34.734 2.397 1.00 40.33 512 TYR B C 1
ATOM 3882 O O . TYR B 1 222 ? 23.345 -33.853 1.558 1.00 40.16 512 TYR B O 1
ATOM 3891 N N . ALA B 1 223 ? 24.711 -34.936 2.983 1.00 42.61 513 ALA B N 1
ATOM 3892 C CA . ALA B 1 223 ? 25.869 -34.106 2.672 1.00 44.98 513 ALA B CA 1
ATOM 3893 C C . ALA B 1 223 ? 26.960 -34.907 1.969 1.00 47.70 513 ALA B C 1
ATOM 3894 O O . ALA B 1 223 ? 27.289 -36.024 2.377 1.00 47.93 513 ALA B O 1
ATOM 3896 N N . THR B 1 224 ? 27.509 -34.326 0.905 1.00 50.83 514 THR B N 1
ATOM 3897 C CA . THR B 1 224 ? 28.563 -34.974 0.131 1.00 54.58 514 THR B CA 1
ATOM 3898 C C . THR B 1 224 ? 29.663 -33.994 -0.284 1.00 57.73 514 THR B C 1
ATOM 3899 O O . THR B 1 224 ? 29.427 -32.792 -0.416 1.00 56.72 514 THR B O 1
ATOM 3903 N N . GLU B 1 225 ? 30.866 -34.530 -0.470 1.00 63.06 515 GLU B N 1
ATOM 3904 C CA . GLU B 1 225 ? 32.024 -33.754 -0.896 1.00 68.59 515 GLU B CA 1
ATOM 3905 C C . GLU B 1 225 ? 32.262 -34.003 -2.389 1.00 71.74 515 GLU B C 1
ATOM 3906 O O . GLU B 1 225 ? 33.343 -33.739 -2.919 1.00 72.79 515 GLU B O 1
ATOM 3912 N N . SER B 1 226 ? 31.225 -34.495 -3.064 1.00 74.58 516 SER B N 1
ATOM 3913 C CA . SER B 1 226 ? 31.314 -34.890 -4.469 1.00 78.89 516 SER B CA 1
ATOM 3914 C C . SER B 1 226 ? 31.083 -33.719 -5.428 1.00 82.65 516 SER B C 1
ATOM 3915 O O . SER B 1 226 ? 31.402 -32.568 -5.106 1.00 83.06 516 SER B O 1
ATOM 3918 N N . MET B 1 227 ? 30.524 -34.032 -6.599 1.00 86.48 517 MET B N 1
ATOM 3919 C CA . MET B 1 227 ? 30.278 -33.066 -7.676 1.00 89.04 517 MET B CA 1
ATOM 3920 C C . MET B 1 227 ? 31.567 -32.304 -7.990 1.00 92.61 517 MET B C 1
ATOM 3921 O O . MET B 1 227 ? 31.665 -31.092 -7.772 1.00 93.47 517 MET B O 1
ATOM 3926 N N . GLY B 1 228 ? 32.545 -33.055 -8.501 1.00 95.80 518 GLY B N 1
ATOM 3927 C CA . GLY B 1 228 ? 33.931 -32.610 -8.678 1.00 98.86 518 GLY B CA 1
ATOM 3928 C C . GLY B 1 228 ? 34.158 -31.235 -9.274 1.00 100.86 518 GLY B C 1
ATOM 3929 O O . GLY B 1 228 ? 34.319 -31.092 -10.488 1.00 102.37 518 GLY B O 1
ATOM 3930 N N . GLN B 1 229 ? 34.176 -30.228 -8.406 1.00 101.21 519 GLN B N 1
ATOM 3931 C CA . GLN B 1 229 ? 34.452 -28.846 -8.792 1.00 102.18 519 GLN B CA 1
ATOM 3932 C C . GLN B 1 229 ? 35.361 -28.207 -7.748 1.00 101.80 519 GLN B C 1
ATOM 3933 O O . GLN B 1 229 ? 36.380 -27.601 -8.083 1.00 103.54 519 GLN B O 1
ATOM 3939 N N . LYS B 1 230 ? 34.976 -28.357 -6.482 1.00 99.81 520 LYS B N 1
ATOM 3940 C CA . LYS B 1 230 ? 35.737 -27.846 -5.343 1.00 98.79 520 LYS B CA 1
ATOM 3941 C C . LYS B 1 230 ? 35.805 -28.919 -4.250 1.00 97.08 520 LYS B C 1
ATOM 3942 O O . LYS B 1 230 ? 35.324 -30.040 -4.443 1.00 96.07 520 LYS B O 1
ATOM 3948 N N . ASN B 1 231 ? 36.409 -28.578 -3.113 1.00 94.58 521 ASN B N 1
ATOM 3949 C CA . ASN B 1 231 ? 36.481 -29.496 -1.974 1.00 91.01 521 ASN B CA 1
ATOM 3950 C C . ASN B 1 231 ? 35.411 -29.239 -0.907 1.00 85.67 521 ASN B C 1
ATOM 3951 O O . ASN B 1 231 ? 35.403 -29.884 0.144 1.00 84.83 521 ASN B O 1
ATOM 3956 N N . ALA B 1 232 ? 34.504 -28.307 -1.197 1.00 80.46 522 ALA B N 1
ATOM 3957 C CA . ALA B 1 232 ? 33.458 -27.899 -0.255 1.00 74.32 522 ALA B CA 1
ATOM 3958 C C . ALA B 1 232 ? 32.347 -28.939 -0.091 1.00 69.08 522 ALA B C 1
ATOM 3959 O O . ALA B 1 232 ? 32.208 -29.849 -0.911 1.00 67.74 522 ALA B O 1
ATOM 3961 N N . ILE B 1 233 ? 31.565 -28.791 0.978 1.00 64.43 523 ILE B N 1
ATOM 3962 C CA . ILE B 1 233 ? 30.430 -29.670 1.265 1.00 60.25 523 ILE B CA 1
ATOM 3963 C C . ILE B 1 233 ? 29.138 -29.100 0.678 1.00 56.61 523 ILE B C 1
ATOM 3964 O O . ILE B 1 233 ? 28.854 -27.909 0.817 1.00 56.90 523 ILE B O 1
ATOM 3969 N N . ARG B 1 234 ? 28.366 -29.961 0.021 1.00 52.12 524 ARG B N 1
ATOM 3970 C CA . ARG B 1 234 ? 27.022 -29.613 -0.424 1.00 48.78 524 ARG B CA 1
ATOM 3971 C C . ARG B 1 234 ? 25.977 -30.339 0.420 1.00 45.78 524 ARG B C 1
ATOM 3972 O O . ARG B 1 234 ? 26.000 -31.566 0.523 1.00 45.37 524 ARG B O 1
ATOM 3980 N N . PHE B 1 235 ? 25.076 -29.577 1.037 1.00 43.04 525 PHE B N 1
ATOM 3981 C CA . PHE B 1 235 ? 23.928 -30.153 1.733 1.00 40.63 525 PHE B CA 1
ATOM 3982 C C . PHE B 1 235 ? 22.750 -30.259 0.781 1.00 38.78 525 PHE B C 1
ATOM 3983 O O . PHE B 1 235 ? 22.219 -29.247 0.331 1.00 38.10 525 PHE B O 1
ATOM 3991 N N . TYR B 1 236 ? 22.345 -31.484 0.473 1.00 37.32 526 TYR B N 1
ATOM 3992 C CA . TYR B 1 236 ? 21.133 -31.704 -0.301 1.00 36.25 526 TYR B CA 1
ATOM 3993 C C . TYR B 1 236 ? 20.011 -32.113 0.625 1.00 35.52 526 TYR B C 1
ATOM 3994 O O . TYR B 1 236 ? 20.202 -32.968 1.489 1.00 35.40 526 TYR B O 1
ATOM 4003 N N . ARG B 1 237 ? 18.843 -31.503 0.451 1.00 35.21 527 ARG B N 1
ATOM 4004 C CA . ARG B 1 237 ? 17.646 -32.004 1.103 1.00 34.74 527 ARG B CA 1
ATOM 4005 C C . ARG B 1 237 ? 17.408 -33.433 0.637 1.00 35.22 527 ARG B C 1
ATOM 4006 O O . ARG B 1 237 ? 17.564 -33.749 -0.546 1.00 35.49 527 ARG B O 1
ATOM 4014 N N . GLN B 1 238 ? 17.054 -34.290 1.588 1.00 35.14 528 GLN B N 1
ATOM 4015 C CA . GLN B 1 238 ? 16.893 -35.725 1.365 1.00 35.80 528 GLN B CA 1
ATOM 4016 C C . GLN B 1 238 ? 16.101 -36.079 0.093 1.00 36.30 528 GLN B C 1
ATOM 4017 O O . GLN B 1 238 ? 16.450 -37.027 -0.617 1.00 36.61 528 GLN B O 1
ATOM 4023 N N . GLU B 1 239 ? 15.054 -35.306 -0.188 1.00 36.14 529 GLU B N 1
ATOM 4024 C CA . GLU B 1 239 ? 14.193 -35.534 -1.355 1.00 36.78 529 GLU B CA 1
ATOM 4025 C C . GLU B 1 239 ? 14.918 -35.267 -2.677 1.00 36.79 529 GLU B C 1
ATOM 4026 O O . GLU B 1 239 ? 14.725 -35.999 -3.651 1.00 37.12 529 GLU B O 1
ATOM 4032 N N . VAL B 1 240 ? 15.741 -34.217 -2.703 1.00 36.23 530 VAL B N 1
ATOM 4033 C CA . VAL B 1 240 ? 16.538 -33.872 -3.884 1.00 36.34 530 VAL B CA 1
ATOM 4034 C C . VAL B 1 240 ? 17.575 -34.958 -4.149 1.00 36.86 530 VAL B C 1
ATOM 4035 O O . VAL B 1 240 ? 17.771 -35.372 -5.295 1.00 37.89 530 VAL B O 1
ATOM 4039 N N . TRP B 1 241 ? 18.224 -35.415 -3.080 1.00 36.82 531 TRP B N 1
ATOM 4040 C CA . TRP B 1 241 ? 19.235 -36.466 -3.158 1.00 37.10 531 TRP B CA 1
ATOM 4041 C C . TRP B 1 241 ? 18.686 -37.763 -3.679 1.00 37.94 531 TRP B C 1
ATOM 4042 O O . TRP B 1 241 ? 19.319 -38.415 -4.510 1.00 38.23 531 TRP B O 1
ATOM 4053 N N . ALA B 1 242 ? 17.507 -38.146 -3.191 1.00 38.28 532 ALA B N 1
ATOM 4054 C CA . ALA B 1 242 ? 16.853 -39.381 -3.610 1.00 40.24 532 ALA B CA 1
ATOM 4055 C C . ALA B 1 242 ? 16.552 -39.378 -5.110 1.00 42.20 532 ALA B C 1
ATOM 4056 O O . ALA B 1 242 ? 16.782 -40.380 -5.791 1.00 43.19 532 ALA B O 1
ATOM 4058 N N . LYS B 1 243 ? 16.051 -38.249 -5.614 1.00 43.38 533 LYS B N 1
ATOM 4059 C CA . LYS B 1 243 ? 15.784 -38.089 -7.046 1.00 45.19 533 LYS B CA 1
ATOM 4060 C C . LYS B 1 243 ? 17.076 -38.118 -7.865 1.00 45.47 533 LYS B C 1
ATOM 4061 O O . LYS B 1 243 ? 17.134 -38.774 -8.905 1.00 46.58 533 LYS B O 1
ATOM 4067 N N . LEU B 1 244 ? 18.103 -37.413 -7.388 1.00 45.12 534 LEU B N 1
ATOM 4068 C CA . LEU B 1 244 ? 19.430 -37.448 -8.009 1.00 45.50 534 LEU B CA 1
ATOM 4069 C C . LEU B 1 244 ? 19.944 -38.878 -8.137 1.00 46.34 534 LEU B C 1
ATOM 4070 O O . LEU B 1 244 ? 20.405 -39.279 -9.208 1.00 46.82 534 LEU B O 1
ATOM 4075 N N . GLN B 1 245 ? 19.851 -39.636 -7.044 1.00 46.40 535 GLN B N 1
ATOM 4076 C CA . GLN B 1 245 ? 20.233 -41.048 -7.025 1.00 47.74 535 GLN B CA 1
ATOM 4077 C C . GLN B 1 245 ? 19.442 -41.845 -8.057 1.00 49.52 535 GLN B C 1
ATOM 4078 O O . GLN B 1 245 ? 20.021 -42.591 -8.847 1.00 50.10 535 GLN B O 1
ATOM 4084 N N . ASP B 1 246 ? 18.122 -41.664 -8.041 1.00 51.68 536 ASP B N 1
ATOM 4085 C CA . ASP B 1 246 ? 17.206 -42.318 -8.971 1.00 54.25 536 ASP B CA 1
ATOM 4086 C C . ASP B 1 246 ? 17.593 -42.040 -10.424 1.00 55.69 536 ASP B C 1
ATOM 4087 O O . ASP B 1 246 ? 17.761 -42.971 -11.214 1.00 56.93 536 ASP B O 1
ATOM 4092 N N . LEU B 1 247 ? 17.742 -40.761 -10.764 1.00 55.61 537 LEU B N 1
ATOM 4093 C CA . LEU B 1 247 ? 18.077 -40.350 -12.125 1.00 57.00 537 LEU B CA 1
ATOM 4094 C C . LEU B 1 247 ? 19.412 -40.921 -12.601 1.00 58.77 537 LEU B C 1
ATOM 4095 O O . LEU B 1 247 ? 19.510 -41.413 -13.724 1.00 60.43 537 LEU B O 1
ATOM 4100 N N . ALA B 1 248 ? 20.427 -40.862 -11.739 1.00 59.31 538 ALA B N 1
ATOM 4101 C CA . ALA B 1 248 ? 21.781 -41.302 -12.084 1.00 60.80 538 ALA B CA 1
ATOM 4102 C C . ALA B 1 248 ? 21.891 -42.808 -12.331 1.00 63.00 538 ALA B C 1
ATOM 4103 O O . ALA B 1 248 ? 22.741 -43.251 -13.107 1.00 62.42 538 ALA B O 1
ATOM 4105 N N . PHE B 1 249 ? 21.032 -43.584 -11.674 1.00 65.86 539 PHE B N 1
ATOM 4106 C CA . PHE B 1 249 ? 21.083 -45.045 -11.758 1.00 70.39 539 PHE B CA 1
ATOM 4107 C C . PHE B 1 249 ? 20.131 -45.656 -12.787 1.00 75.47 539 PHE B C 1
ATOM 4108 O O . PHE B 1 249 ? 20.513 -46.581 -13.507 1.00 77.63 539 PHE B O 1
ATOM 4116 N N . ARG B 1 250 ? 18.903 -45.144 -12.851 1.00 80.23 540 ARG B N 1
ATOM 4117 C CA . ARG B 1 250 ? 17.924 -45.596 -13.845 1.00 86.11 540 ARG B CA 1
ATOM 4118 C C . ARG B 1 250 ? 18.303 -45.181 -15.268 1.00 89.71 540 ARG B C 1
ATOM 4119 O O . ARG B 1 250 ? 17.820 -45.766 -16.241 1.00 91.62 540 ARG B O 1
ATOM 4127 N N . SER B 1 251 ? 19.170 -44.174 -15.376 1.00 92.34 541 SER B N 1
ATOM 4128 C CA . SER B 1 251 ? 19.699 -43.728 -16.665 1.00 96.55 541 SER B CA 1
ATOM 4129 C C . SER B 1 251 ? 20.749 -44.694 -17.212 1.00 99.92 541 SER B C 1
ATOM 4130 O O . SER B 1 251 ? 20.995 -44.729 -18.419 1.00 100.64 541 SER B O 1
ATOM 4133 N N . HIS B 1 252 ? 21.367 -45.469 -16.321 1.00 103.99 542 HIS B N 1
ATOM 4134 C CA . HIS B 1 252 ? 22.337 -46.483 -16.726 1.00 108.47 542 HIS B CA 1
ATOM 4135 C C . HIS B 1 252 ? 21.638 -47.773 -17.067 1.00 111.69 542 HIS B C 1
ATOM 4136 O O . HIS B 1 252 ? 21.220 -47.963 -18.211 1.00 112.93 542 HIS B O 1
ATOM 4143 N N . ILE B 1 253 ? 21.496 -48.669 -16.089 1.00 114.32 543 ILE B N 1
ATOM 4144 C CA . ILE B 1 253 ? 20.793 -49.943 -16.305 1.00 117.43 543 ILE B CA 1
ATOM 4145 C C . ILE B 1 253 ? 19.742 -50.269 -15.237 1.00 119.34 543 ILE B C 1
ATOM 4146 O O . ILE B 1 253 ? 18.759 -50.956 -15.527 1.00 121.62 543 ILE B O 1
ATOM 4151 N N . SER B 1 254 ? 19.956 -49.777 -14.016 1.00 118.82 544 SER B N 1
ATOM 4152 C CA . SER B 1 254 ? 19.095 -50.085 -12.868 1.00 118.74 544 SER B CA 1
ATOM 4153 C C . SER B 1 254 ? 17.616 -49.816 -13.137 1.00 118.34 544 SER B C 1
ATOM 4154 O O . SER B 1 254 ? 16.813 -50.746 -13.223 1.00 118.11 544 SER B O 1
ATOM 4157 N N . SER C 1 4 ? 40.653 -33.343 1.503 1.00 98.02 294 SER C N 1
ATOM 4158 C CA . SER C 1 4 ? 41.172 -33.351 2.902 1.00 98.51 294 SER C CA 1
ATOM 4159 C C . SER C 1 4 ? 40.713 -34.591 3.667 1.00 97.34 294 SER C C 1
ATOM 4160 O O . SER C 1 4 ? 39.711 -35.217 3.313 1.00 96.04 294 SER C O 1
ATOM 4163 N N . GLN C 1 5 ? 41.460 -34.937 4.714 1.00 97.55 295 GLN C N 1
ATOM 4164 C CA . GLN C 1 5 ? 41.079 -36.014 5.629 1.00 96.18 295 GLN C CA 1
ATOM 4165 C C . GLN C 1 5 ? 39.996 -35.534 6.597 1.00 94.15 295 GLN C C 1
ATOM 4166 O O . GLN C 1 5 ? 39.295 -36.342 7.210 1.00 92.18 295 GLN C O 1
ATOM 4172 N N . SER C 1 6 ? 39.875 -34.213 6.721 1.00 93.96 296 SER C N 1
ATOM 4173 C CA . SER C 1 6 ? 38.917 -33.573 7.623 1.00 92.80 296 SER C CA 1
ATOM 4174 C C . SER C 1 6 ? 37.463 -33.802 7.204 1.00 91.24 296 SER C C 1
ATOM 4175 O O . SER C 1 6 ? 36.608 -34.075 8.050 1.00 89.92 296 SER C O 1
ATOM 4178 N N . PHE C 1 7 ? 37.196 -33.688 5.903 1.00 90.51 297 PHE C N 1
ATOM 4179 C CA . PHE C 1 7 ? 35.852 -33.878 5.353 1.00 87.71 297 PHE C CA 1
ATOM 4180 C C . PHE C 1 7 ? 35.356 -35.314 5.512 1.00 83.99 297 PHE C C 1
ATOM 4181 O O . PHE C 1 7 ? 34.209 -35.539 5.902 1.00 81.57 297 PHE C O 1
ATOM 4189 N N . MET C 1 8 ? 36.230 -36.274 5.216 1.00 81.68 298 MET C N 1
ATOM 4190 C CA . MET C 1 8 ? 35.872 -37.695 5.221 1.00 79.59 298 MET C CA 1
ATOM 4191 C C . MET C 1 8 ? 35.527 -38.241 6.606 1.00 76.44 298 MET C C 1
ATOM 4192 O O . MET C 1 8 ? 34.633 -39.082 6.735 1.00 75.26 298 MET C O 1
ATOM 4197 N N . ARG C 1 9 ? 36.237 -37.766 7.630 1.00 74.10 299 ARG C N 1
ATOM 4198 C CA . ARG C 1 9 ? 35.953 -38.136 9.019 1.00 70.71 299 ARG C CA 1
ATOM 4199 C C . ARG C 1 9 ? 34.564 -37.672 9.454 1.00 67.45 299 ARG C C 1
ATOM 4200 O O . ARG C 1 9 ? 33.806 -38.435 10.056 1.00 66.80 299 ARG C O 1
ATOM 4208 N N . THR C 1 10 ? 34.242 -36.422 9.126 1.00 64.21 300 THR C N 1
ATOM 4209 C CA . THR C 1 10 ? 32.972 -35.799 9.500 1.00 60.92 300 THR C CA 1
ATOM 4210 C C . THR C 1 10 ? 31.783 -36.382 8.729 1.00 57.72 300 THR C C 1
ATOM 4211 O O . THR C 1 10 ? 30.744 -36.680 9.324 1.00 56.55 300 THR C O 1
ATOM 4215 N N . LEU C 1 11 ? 31.940 -36.543 7.416 1.00 55.45 301 LEU C N 1
ATOM 4216 C CA . LEU C 1 11 ? 30.888 -37.121 6.578 1.00 53.43 301 LEU C CA 1
ATOM 4217 C C . LEU C 1 11 ? 30.613 -38.577 6.945 1.00 51.27 301 LEU C C 1
ATOM 4218 O O . LEU C 1 11 ? 29.462 -39.021 6.922 1.00 50.07 301 LEU C O 1
ATOM 4223 N N . GLY C 1 12 ? 31.673 -39.306 7.291 1.00 49.73 302 GLY C N 1
ATOM 4224 C CA . GLY C 1 12 ? 31.557 -40.681 7.768 1.00 47.29 302 GLY C CA 1
ATOM 4225 C C . GLY C 1 12 ? 30.881 -40.763 9.124 1.00 46.26 302 GLY C C 1
ATOM 4226 O O . GLY C 1 12 ? 30.153 -41.715 9.406 1.00 44.83 302 GLY C O 1
ATOM 4227 N N . PHE C 1 13 ? 31.129 -39.763 9.968 1.00 46.20 303 PHE C N 1
ATOM 4228 C CA . PHE C 1 13 ? 30.476 -39.677 11.273 1.00 45.59 303 PHE C CA 1
ATOM 4229 C C . PHE C 1 13 ? 28.976 -39.419 11.121 1.00 44.25 303 PHE C C 1
ATOM 4230 O O . PHE C 1 13 ? 28.164 -40.059 11.788 1.00 44.54 303 PHE C O 1
ATOM 4238 N N . LEU C 1 14 ? 28.619 -38.493 10.236 1.00 42.97 304 LEU C N 1
ATOM 4239 C CA . LEU C 1 14 ? 27.220 -38.151 9.988 1.00 41.87 304 LEU C CA 1
ATOM 4240 C C . LEU C 1 14 ? 26.447 -39.246 9.246 1.00 40.82 304 LEU C C 1
ATOM 4241 O O . LEU C 1 14 ? 25.348 -39.619 9.664 1.00 40.44 304 LEU C O 1
ATOM 4246 N N . TYR C 1 15 ? 27.021 -39.756 8.155 1.00 39.21 305 TYR C N 1
ATOM 4247 C CA . TYR C 1 15 ? 26.282 -40.631 7.237 1.00 38.34 305 TYR C CA 1
ATOM 4248 C C . TYR C 1 15 ? 26.886 -42.021 7.018 1.00 38.27 305 TYR C C 1
ATOM 4249 O O . TYR C 1 15 ? 26.273 -42.868 6.363 1.00 38.70 305 TYR C O 1
ATOM 4258 N N . GLY C 1 16 ? 28.077 -42.252 7.565 1.00 37.68 306 GLY C N 1
ATOM 4259 C CA . GLY C 1 16 ? 28.729 -43.557 7.478 1.00 37.35 306 GLY C CA 1
ATOM 4260 C C . GLY C 1 16 ? 29.148 -43.930 6.072 1.00 37.60 306 GLY C C 1
ATOM 4261 O O . GLY C 1 16 ? 29.106 -43.098 5.164 1.00 38.16 306 GLY C O 1
ATOM 4262 N N . GLY C 1 17 ? 29.558 -45.186 5.903 1.00 36.93 307 GLY C N 1
ATOM 4263 C CA . GLY C 1 17 ? 29.907 -45.742 4.596 1.00 36.64 307 GLY C CA 1
ATOM 4264 C C . GLY C 1 17 ? 31.147 -45.139 3.969 1.00 37.36 307 GLY C C 1
ATOM 4265 O O . GLY C 1 17 ? 31.217 -44.990 2.748 1.00 36.87 307 GLY C O 1
ATOM 4266 N N . ARG C 1 18 ? 32.127 -44.795 4.804 1.00 37.69 308 ARG C N 1
ATOM 4267 C CA . ARG C 1 18 ? 33.353 -44.143 4.341 1.00 38.71 308 ARG C CA 1
ATOM 4268 C C . ARG C 1 18 ? 34.615 -44.834 4.853 1.00 38.52 308 ARG C C 1
ATOM 4269 O O . ARG C 1 18 ? 35.729 -44.372 4.597 1.00 39.31 308 ARG C O 1
ATOM 4277 N N . GLY C 1 19 ? 34.443 -45.934 5.579 1.00 37.57 309 GLY C N 1
ATOM 4278 C CA . GLY C 1 19 ? 35.577 -46.665 6.130 1.00 37.05 309 GLY C CA 1
ATOM 4279 C C . GLY C 1 19 ? 35.809 -46.437 7.611 1.00 36.55 309 GLY C C 1
ATOM 4280 O O . GLY C 1 19 ? 35.078 -45.690 8.265 1.00 34.99 309 GLY C O 1
ATOM 4281 N N . MET C 1 20 ? 36.862 -47.070 8.121 1.00 37.46 310 MET C N 1
ATOM 4282 C CA . MET C 1 20 ? 37.132 -47.160 9.557 1.00 38.06 310 MET C CA 1
ATOM 4283 C C . MET C 1 20 ? 37.646 -45.888 10.226 1.00 39.36 310 MET C C 1
ATOM 4284 O O . MET C 1 20 ? 37.762 -45.841 11.453 1.00 39.16 310 MET C O 1
ATOM 4289 N N . ARG C 1 21 ? 37.944 -44.859 9.434 1.00 41.10 311 ARG C N 1
ATOM 4290 C CA . ARG C 1 21 ? 38.425 -43.588 9.983 1.00 42.73 311 ARG C CA 1
ATOM 4291 C C . ARG C 1 21 ? 37.381 -42.907 10.871 1.00 42.04 311 ARG C C 1
ATOM 4292 O O . ARG C 1 21 ? 37.725 -42.244 11.853 1.00 42.51 311 ARG C O 1
ATOM 4300 N N . SER C 1 22 ? 36.110 -43.091 10.525 1.00 41.11 312 SER C N 1
ATOM 4301 C CA . SER C 1 22 ? 35.002 -42.536 11.301 1.00 39.68 312 SER C CA 1
ATOM 4302 C C . SER C 1 22 ? 34.403 -43.531 12.302 1.00 37.66 312 SER C C 1
ATOM 4303 O O . SER C 1 22 ? 33.381 -43.245 12.928 1.00 37.07 312 SER C O 1
ATOM 4306 N N . PHE C 1 23 ? 35.043 -44.691 12.452 1.00 36.53 313 PHE C N 1
ATOM 4307 C CA . PHE C 1 23 ? 34.619 -45.696 13.434 1.00 35.32 313 PHE C CA 1
ATOM 4308 C C . PHE C 1 23 ? 34.892 -45.222 14.864 1.00 35.18 313 PHE C C 1
ATOM 4309 O O . PHE C 1 23 ? 35.977 -44.719 15.159 1.00 35.27 313 PHE C O 1
ATOM 4317 N N . LEU C 1 24 ? 33.903 -45.399 15.739 1.00 34.61 314 LEU C N 1
ATOM 4318 C CA . LEU C 1 24 ? 33.951 -44.911 17.127 1.00 34.64 314 LEU C CA 1
ATOM 4319 C C . LEU C 1 24 ? 35.319 -45.004 17.817 1.00 35.10 314 LEU C C 1
ATOM 4320 O O . LEU C 1 24 ? 35.816 -44.003 18.333 1.00 36.27 314 LEU C O 1
ATOM 4325 N N . LEU C 1 25 ? 35.919 -46.193 17.823 1.00 34.82 315 LEU C N 1
ATOM 4326 C CA . LEU C 1 25 ? 37.181 -46.420 18.541 1.00 35.02 315 LEU C CA 1
ATOM 4327 C C . LEU C 1 25 ? 38.376 -45.678 17.937 1.00 36.43 315 LEU C C 1
ATOM 4328 O O . LEU C 1 25 ? 39.442 -45.602 18.557 1.00 37.26 315 LEU C O 1
ATOM 4333 N N . ASN C 1 26 ? 38.193 -45.137 16.734 1.00 36.74 316 ASN C N 1
ATOM 4334 C CA . ASN C 1 26 ? 39.212 -44.321 16.078 1.00 37.89 316 ASN C CA 1
ATOM 4335 C C . ASN C 1 26 ? 39.001 -42.820 16.280 1.00 38.94 316 ASN C C 1
ATOM 4336 O O . ASN C 1 26 ? 39.831 -42.011 15.863 1.00 39.52 316 ASN C O 1
ATOM 4341 N N . ARG C 1 27 ? 37.890 -42.452 16.914 1.00 39.54 317 ARG C N 1
ATOM 4342 C CA . ARG C 1 27 ? 37.639 -41.053 17.252 1.00 41.60 317 ARG C CA 1
ATOM 4343 C C . ARG C 1 27 ? 38.552 -40.613 18.387 1.00 42.43 317 ARG C C 1
ATOM 4344 O O . ARG C 1 27 ? 38.920 -41.412 19.251 1.00 42.78 317 ARG C O 1
ATOM 4352 N N . LYS C 1 28 ? 38.911 -39.335 18.375 1.00 43.56 318 LYS C N 1
ATOM 4353 C CA . LYS C 1 28 ? 39.835 -38.788 19.356 1.00 44.20 318 LYS C CA 1
ATOM 4354 C C . LYS C 1 28 ? 39.116 -37.923 20.389 1.00 43.53 318 LYS C C 1
ATOM 4355 O O . LYS C 1 28 ? 38.146 -37.235 20.067 1.00 42.41 318 LYS C O 1
ATOM 4361 N N . LYS C 1 29 ? 39.586 -37.982 21.632 1.00 43.88 319 LYS C N 1
ATOM 4362 C CA . LYS C 1 29 ? 39.064 -37.130 22.695 1.00 44.54 319 LYS C CA 1
ATOM 4363 C C . LYS C 1 29 ? 39.587 -35.709 22.508 1.00 46.39 319 LYS C C 1
ATOM 4364 O O . LYS C 1 29 ? 40.738 -35.513 22.109 1.00 47.15 319 LYS C O 1
ATOM 4370 N N . LYS C 1 30 ? 38.740 -34.723 22.788 1.00 47.14 320 LYS C N 1
ATOM 4371 C CA . LYS C 1 30 ? 39.136 -33.323 22.682 1.00 49.55 320 LYS C CA 1
ATOM 4372 C C . LYS C 1 30 ? 39.901 -32.885 23.933 1.00 51.43 320 LYS C C 1
ATOM 4373 O O . LYS C 1 30 ? 39.454 -33.106 25.061 1.00 51.59 320 LYS C O 1
ATOM 4379 N N . THR C 1 31 ? 41.065 -32.277 23.717 1.00 53.83 321 THR C N 1
ATOM 4380 C CA . THR C 1 31 ? 41.912 -31.802 24.808 1.00 55.72 321 THR C CA 1
ATOM 4381 C C . THR C 1 31 ? 42.029 -30.280 24.776 1.00 57.72 321 THR C C 1
ATOM 4382 O O . THR C 1 31 ? 41.348 -29.616 23.990 1.00 57.68 321 THR C O 1
ATOM 4386 N N . ALA C 1 3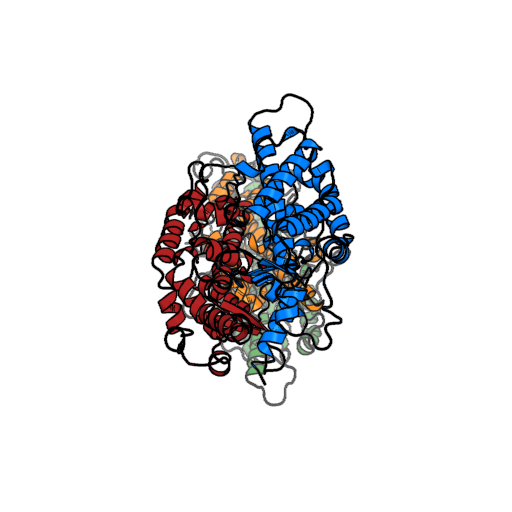2 ? 42.896 -29.741 25.631 1.00 59.81 322 ALA C N 1
ATOM 4387 C CA . ALA C 1 32 ? 43.100 -28.299 25.743 1.00 61.76 322 ALA C CA 1
ATOM 4388 C C . ALA C 1 32 ? 43.669 -27.676 24.467 1.00 63.40 322 ALA C C 1
ATOM 4389 O O . ALA C 1 32 ? 43.234 -26.598 24.055 1.00 65.02 322 ALA C O 1
ATOM 4391 N N . GLU C 1 33 ? 44.625 -28.359 23.841 1.00 63.96 323 GLU C N 1
ATOM 4392 C CA . GLU C 1 33 ? 45.340 -27.804 22.686 1.00 64.71 323 GLU C CA 1
ATOM 4393 C C . GLU C 1 33 ? 45.111 -28.566 21.379 1.00 62.74 323 GLU C C 1
ATOM 4394 O O . GLU C 1 33 ? 45.615 -28.165 20.328 1.00 63.41 323 GLU C O 1
ATOM 4400 N N . GLY C 1 34 ? 44.359 -29.661 21.443 1.00 60.35 324 GLY C N 1
ATOM 4401 C CA . GLY C 1 34 ? 44.076 -30.454 20.252 1.00 58.02 324 GLY C CA 1
ATOM 4402 C C . GLY C 1 34 ? 43.251 -31.696 20.507 1.00 55.78 324 GLY C C 1
ATOM 4403 O O . GLY C 1 34 ? 42.147 -31.624 21.054 1.00 54.86 324 GLY C O 1
ATOM 4404 N N . PHE C 1 35 ? 43.794 -32.839 20.096 1.00 54.86 325 PHE C N 1
ATOM 4405 C CA . PHE C 1 35 ? 43.092 -34.115 20.171 1.00 53.14 325 PHE C CA 1
ATOM 4406 C C . PHE C 1 35 ? 44.067 -35.237 20.511 1.00 53.27 325 PHE C C 1
ATOM 4407 O O . PHE C 1 35 ? 45.247 -35.170 20.158 1.00 54.60 325 PHE C O 1
ATOM 4415 N N . ARG C 1 36 ? 43.570 -36.261 21.199 1.00 52.29 326 ARG C N 1
ATOM 4416 C CA . ARG C 1 36 ? 44.373 -37.442 21.521 1.00 52.64 326 ARG C CA 1
ATOM 4417 C C . ARG C 1 36 ? 43.563 -38.728 21.363 1.00 51.87 326 ARG C C 1
ATOM 4418 O O . ARG C 1 36 ? 42.335 -38.715 21.485 1.00 50.82 326 ARG C O 1
ATOM 4426 N N . LYS C 1 37 ? 44.258 -39.830 21.084 1.00 52.29 327 LYS C N 1
ATOM 4427 C CA . LYS C 1 37 ? 43.631 -41.148 21.006 1.00 51.77 327 LYS C CA 1
ATOM 4428 C C . LYS C 1 37 ? 43.002 -41.549 22.338 1.00 50.91 327 LYS C C 1
ATOM 4429 O O . LYS C 1 37 ? 43.449 -41.112 23.402 1.00 51.30 327 LYS C O 1
ATOM 4435 N N . ILE C 1 38 ? 41.965 -42.378 22.271 1.00 49.59 328 ILE C N 1
ATOM 4436 C CA . ILE C 1 38 ? 41.300 -42.878 23.474 1.00 49.05 328 ILE C CA 1
ATOM 4437 C C . ILE C 1 38 ? 42.120 -43.981 24.145 1.00 48.82 328 ILE C C 1
ATOM 4438 O O . ILE C 1 38 ? 42.783 -44.772 23.474 1.00 49.04 328 ILE C O 1
ATOM 4443 N N . GLN C 1 39 ? 42.083 -44.014 25.474 1.00 48.49 329 GLN C N 1
ATOM 4444 C CA . GLN C 1 39 ? 42.736 -45.073 26.242 1.00 47.92 329 GLN C CA 1
ATOM 4445 C C . GLN C 1 39 ? 41.697 -45.838 27.059 1.00 45.48 329 GLN C C 1
ATOM 4446 O O . GLN C 1 39 ? 40.514 -45.489 27.044 1.00 44.12 329 GLN C O 1
ATOM 4452 N N . GLY C 1 40 ? 42.143 -46.881 27.759 1.00 44.57 330 GLY C N 1
ATOM 4453 C CA . GLY C 1 40 ? 41.266 -47.723 28.573 1.00 43.20 330 GLY C CA 1
ATOM 4454 C C . GLY C 1 40 ? 40.281 -46.955 29.437 1.00 42.57 330 GLY C C 1
ATOM 4455 O O . GLY C 1 40 ? 39.077 -47.229 29.416 1.00 41.28 330 GLY C O 1
ATOM 4456 N N . ARG C 1 41 ? 40.801 -45.983 30.183 1.00 42.98 331 ARG C N 1
ATOM 4457 C CA . ARG C 1 41 ? 40.002 -45.158 31.090 1.00 43.08 331 ARG C CA 1
ATOM 4458 C C . ARG C 1 41 ? 38.946 -44.331 30.350 1.00 41.15 331 ARG C C 1
ATOM 4459 O O . ARG C 1 41 ? 37.830 -44.158 30.844 1.00 40.24 331 ARG C O 1
ATOM 4467 N N . ASP C 1 42 ? 39.308 -43.828 29.171 1.00 39.95 332 ASP C N 1
ATOM 4468 C CA . ASP C 1 42 ? 38.391 -43.057 28.333 1.00 38.36 332 ASP C CA 1
ATOM 4469 C C . ASP C 1 42 ? 37.220 -43.916 27.853 1.00 36.50 332 ASP C C 1
ATOM 4470 O O . ASP C 1 42 ? 36.062 -43.506 27.950 1.00 35.47 332 ASP C O 1
ATOM 4475 N N . LEU C 1 43 ? 37.535 -45.109 27.351 1.00 35.56 333 LEU C N 1
ATOM 4476 C CA . LEU C 1 43 ? 36.535 -46.057 26.860 1.00 34.28 333 LEU C CA 1
ATOM 4477 C C . LEU C 1 43 ? 35.537 -46.440 27.950 1.00 33.65 333 LEU C C 1
ATOM 4478 O O . LEU C 1 43 ? 34.332 -46.525 27.703 1.00 32.84 333 LEU C O 1
ATOM 4483 N N . ILE C 1 44 ? 36.050 -46.671 29.148 1.00 33.48 334 ILE C N 1
ATOM 4484 C CA . ILE C 1 44 ? 35.237 -46.973 30.311 1.00 33.32 334 ILE C CA 1
ATOM 4485 C C . ILE C 1 44 ? 34.252 -45.851 30.629 1.00 33.33 334 ILE C C 1
ATOM 4486 O O . ILE C 1 44 ? 33.117 -46.109 31.007 1.00 32.74 334 ILE C O 1
ATOM 4491 N N . ARG C 1 45 ? 34.687 -44.609 30.456 1.00 33.74 335 ARG C N 1
ATOM 4492 C CA . ARG C 1 45 ? 33.808 -43.463 30.631 1.00 33.61 335 ARG C CA 1
ATOM 4493 C C . ARG C 1 45 ? 32.794 -43.359 29.496 1.00 32.94 335 ARG C C 1
ATOM 4494 O O . ARG C 1 45 ? 31.687 -42.885 29.695 1.00 33.36 335 ARG C O 1
ATOM 4502 N N . ILE C 1 46 ? 33.181 -43.799 28.307 1.00 32.17 336 ILE C N 1
ATOM 4503 C CA . ILE C 1 46 ? 32.281 -43.808 27.163 1.00 31.16 336 ILE C CA 1
ATOM 4504 C C . ILE C 1 46 ? 31.220 -44.879 27.345 1.00 30.36 336 ILE C C 1
ATOM 4505 O O . ILE C 1 46 ? 30.063 -44.652 27.063 1.00 30.99 336 ILE C O 1
ATOM 4510 N N . VAL C 1 47 ? 31.619 -46.033 27.853 1.00 29.73 337 VAL C N 1
ATOM 4511 C CA . VAL C 1 47 ? 30.721 -47.167 27.980 1.00 29.27 337 VAL C CA 1
ATOM 4512 C C . VAL C 1 47 ? 29.849 -47.134 29.234 1.00 29.43 337 VAL C C 1
ATOM 4513 O O . VAL C 1 47 ? 28.679 -47.503 29.180 1.00 29.19 337 VAL C O 1
ATOM 4517 N N . PHE C 1 48 ? 30.401 -46.691 30.355 1.00 29.52 338 PHE C N 1
ATOM 4518 C CA . PHE C 1 48 ? 29.688 -46.819 31.616 1.00 30.10 338 PHE C CA 1
ATOM 4519 C C . PHE C 1 48 ? 29.259 -45.527 32.289 1.00 31.21 338 PHE C C 1
ATOM 4520 O O . PHE C 1 48 ? 28.434 -45.553 33.190 1.00 31.95 338 PHE C O 1
ATOM 4528 N N . PHE C 1 49 ? 29.810 -44.401 31.866 1.00 31.93 339 PHE C N 1
ATOM 4529 C CA . PHE C 1 49 ? 29.535 -43.144 32.548 1.00 33.09 339 PHE C CA 1
ATOM 4530 C C . PHE C 1 49 ? 28.872 -42.104 31.636 1.00 33.75 339 PHE C C 1
ATOM 4531 O O . PHE C 1 49 ? 27.663 -42.131 31.457 1.00 33.64 339 PHE C O 1
ATOM 4539 N N . GLU C 1 50 ? 29.659 -41.210 31.050 1.00 34.26 340 GLU C N 1
ATOM 4540 C CA . GLU C 1 50 ? 29.121 -40.114 30.246 1.00 34.54 340 GLU C CA 1
ATOM 4541 C C . GLU C 1 50 ? 28.573 -40.541 28.900 1.00 33.73 340 GLU C C 1
ATOM 4542 O O . GLU C 1 50 ? 27.683 -39.900 28.375 1.00 33.81 340 GLU C O 1
ATOM 4548 N N . GLY C 1 51 ? 29.125 -41.605 28.337 1.00 33.05 341 GLY C N 1
ATOM 4549 C CA . GLY C 1 51 ? 28.814 -41.985 26.967 1.00 32.32 341 GLY C CA 1
ATOM 4550 C C . GLY C 1 51 ? 29.717 -41.246 25.996 1.00 32.33 341 GLY C C 1
ATOM 4551 O O . GLY C 1 51 ? 30.680 -40.592 26.405 1.00 32.45 341 GLY C O 1
ATOM 4552 N N . VAL C 1 52 ? 29.383 -41.337 24.712 1.00 31.67 342 VAL C N 1
ATOM 4553 C CA . VAL C 1 52 ? 30.210 -40.813 23.617 1.00 32.07 342 VAL C CA 1
ATOM 4554 C C . VAL C 1 52 ? 30.552 -39.318 23.718 1.00 32.81 342 VAL C C 1
ATOM 4555 O O . VAL C 1 52 ? 31.624 -38.897 23.281 1.00 33.57 342 VAL C O 1
ATOM 4559 N N . LEU C 1 53 ? 29.659 -38.525 24.306 1.00 33.09 343 LEU C N 1
ATOM 4560 C CA . LEU C 1 53 ? 29.881 -37.079 24.414 1.00 34.20 343 LEU C CA 1
ATOM 4561 C C . LEU C 1 53 ? 31.028 -36.722 25.365 1.00 34.74 343 LEU C C 1
ATOM 4562 O O . LEU C 1 53 ? 31.432 -35.557 25.461 1.00 35.02 343 LEU C O 1
ATOM 4567 N N . TYR C 1 54 ? 31.549 -37.741 26.045 1.00 34.54 344 TYR C N 1
ATOM 4568 C CA . TYR C 1 54 ? 32.790 -37.642 26.806 1.00 35.61 344 TYR C CA 1
ATOM 4569 C C . TYR C 1 54 ? 33.948 -37.186 25.921 1.00 36.27 344 TYR C C 1
ATOM 4570 O O . TYR C 1 54 ? 34.846 -36.483 26.383 1.00 37.30 344 TYR C O 1
ATOM 4579 N N . LEU C 1 55 ? 33.919 -37.595 24.654 1.00 36.50 345 LEU C N 1
ATOM 4580 C CA . LEU C 1 55 ? 34.951 -37.230 23.681 1.00 37.67 345 LEU C CA 1
ATOM 4581 C C . LEU C 1 55 ? 35.023 -35.723 23.433 1.00 39.30 345 LEU C C 1
ATOM 4582 O O . LEU C 1 55 ? 36.022 -35.227 22.912 1.00 40.14 345 LEU C O 1
ATOM 4587 N N . ASN C 1 56 ? 33.965 -35.006 23.811 1.00 40.18 346 ASN C N 1
ATOM 4588 C CA . ASN C 1 56 ? 33.918 -33.551 23.683 1.00 41.91 346 ASN C CA 1
ATOM 4589 C C . ASN C 1 56 ? 34.019 -32.807 25.018 1.00 42.98 346 ASN C C 1
ATOM 4590 O O . ASN C 1 56 ? 33.892 -31.586 25.061 1.00 43.71 346 ASN C O 1
ATOM 4595 N N . GLY C 1 57 ? 34.241 -33.541 26.105 1.00 43.30 347 GLY C N 1
ATOM 4596 C CA . GLY C 1 57 ? 34.476 -32.918 27.403 1.00 44.81 347 GLY C CA 1
ATOM 4597 C C . GLY C 1 57 ? 33.306 -32.917 28.368 1.00 45.48 347 GLY C C 1
ATOM 4598 O O . GLY C 1 57 ? 33.352 -32.232 29.395 1.00 46.02 347 GLY C O 1
ATOM 4599 N N . LEU C 1 58 ? 32.257 -33.672 28.047 1.00 45.40 348 LEU C N 1
ATOM 4600 C CA . LEU C 1 58 ? 31.161 -33.870 28.989 1.00 46.40 348 LEU C CA 1
ATOM 4601 C C . LEU C 1 58 ? 31.706 -34.640 30.179 1.00 47.36 348 LEU C C 1
ATOM 4602 O O . LEU C 1 58 ? 32.347 -35.680 30.015 1.00 47.24 348 LEU C O 1
ATOM 4607 N N . GLU C 1 59 ? 31.478 -34.104 31.372 1.00 49.70 349 GLU C N 1
ATOM 4608 C CA . GLU C 1 59 ? 31.991 -34.703 32.596 1.00 52.08 349 GLU C CA 1
ATOM 4609 C C . GLU C 1 59 ? 30.899 -34.808 33.647 1.00 53.23 349 GLU C C 1
ATOM 4610 O O . GLU C 1 59 ? 30.289 -33.803 34.017 1.00 53.22 349 GLU C O 1
ATOM 4616 N N . ARG C 1 60 ? 30.622 -36.055 34.115 1.00 55.08 350 ARG C N 1
ATOM 4617 C CA . ARG C 1 60 ? 29.778 -36.241 35.291 1.00 57.28 350 ARG C CA 1
ATOM 4618 C C . ARG C 1 60 ? 30.633 -36.689 36.476 1.00 58.49 350 ARG C C 1
ATOM 4619 O O . ARG C 1 60 ? 31.751 -37.177 36.297 1.00 58.04 350 ARG C O 1
ATOM 4627 N N . LYS C 1 61 ? 30.104 -36.584 37.664 1.00 60.80 351 LYS C N 1
ATOM 4628 C CA . LYS C 1 61 ? 30.751 -37.133 38.847 1.00 62.70 351 LYS C CA 1
ATOM 4629 C C . LYS C 1 61 ? 30.528 -38.648 38.929 1.00 62.31 351 LYS C C 1
ATOM 4630 O O . LYS C 1 61 ? 29.472 -39.139 38.521 1.00 62.04 351 LYS C O 1
ATOM 4636 N N . PRO C 1 62 ? 31.522 -39.395 39.451 1.00 62.72 352 PRO C N 1
ATOM 4637 C CA . PRO C 1 62 ? 32.797 -38.908 39.986 1.00 63.72 352 PRO C CA 1
ATOM 4638 C C . PRO C 1 62 ? 33.873 -38.702 38.916 1.00 63.27 352 PRO C C 1
ATOM 4639 O O . PRO C 1 62 ? 33.819 -39.326 37.853 1.00 63.17 352 PRO C O 1
ATOM 4643 N N . LYS C 1 63 ? 34.833 -37.824 39.204 1.00 63.99 353 LYS C N 1
ATOM 4644 C CA . LYS C 1 63 ? 35.967 -37.582 38.307 1.00 64.21 353 LYS C CA 1
ATOM 4645 C C . LYS C 1 63 ? 36.927 -38.769 38.287 1.00 62.91 353 LYS C C 1
ATOM 4646 O O . LYS C 1 63 ? 37.359 -39.205 37.218 1.00 62.65 353 LYS C O 1
ATOM 4652 N N . LYS C 1 64 ? 37.258 -39.281 39.471 1.00 61.57 354 LYS C N 1
ATOM 4653 C CA . LYS C 1 64 ? 38.043 -40.505 39.591 1.00 59.95 354 LYS C CA 1
ATOM 4654 C C . LYS C 1 64 ? 37.122 -41.717 39.533 1.00 56.73 354 LYS C C 1
ATOM 4655 O O . LYS C 1 64 ? 36.014 -41.695 40.077 1.00 56.28 354 LYS C O 1
ATOM 4661 N N . LEU C 1 65 ? 37.584 -42.767 38.860 1.00 53.68 355 LEU C N 1
ATOM 4662 C CA . LEU C 1 65 ? 36.838 -44.017 38.777 1.00 50.95 355 LEU C CA 1
ATOM 4663 C C . LEU C 1 65 ? 36.735 -44.663 40.154 1.00 50.34 355 LEU C C 1
ATOM 4664 O O . LEU C 1 65 ? 37.699 -44.632 40.923 1.00 50.74 355 LEU C O 1
ATOM 4669 N N . PRO C 1 66 ? 35.558 -45.232 40.479 1.00 49.16 356 PRO C N 1
ATOM 4670 C CA . PRO C 1 66 ? 35.446 -46.108 41.648 1.00 49.16 356 PRO C CA 1
ATOM 4671 C C . PRO C 1 66 ? 36.345 -47.325 41.450 1.00 49.22 356 PRO C C 1
ATOM 4672 O O . PRO C 1 66 ? 36.614 -47.695 40.303 1.00 49.14 356 PRO C O 1
ATOM 4676 N N . ARG C 1 67 ? 36.803 -47.940 42.541 1.00 50.02 357 ARG C N 1
ATOM 4677 C CA . ARG C 1 67 ? 37.786 -49.031 42.453 1.00 50.60 357 ARG C CA 1
ATOM 4678 C C . ARG C 1 67 ? 37.372 -50.139 41.481 1.00 49.18 357 ARG C C 1
ATOM 4679 O O . ARG C 1 67 ? 38.216 -50.702 40.779 1.00 49.24 357 ARG C O 1
ATOM 4687 N N . ARG C 1 68 ? 36.075 -50.435 41.446 1.00 47.14 358 ARG C N 1
ATOM 4688 C CA . ARG C 1 68 ? 35.516 -51.449 40.555 1.00 45.65 358 ARG C CA 1
ATOM 4689 C C . ARG C 1 68 ? 35.871 -51.182 39.091 1.00 44.40 358 ARG C C 1
ATOM 4690 O O . ARG C 1 68 ? 36.356 -52.072 38.391 1.00 43.97 358 ARG C O 1
ATOM 4698 N N . PHE C 1 69 ? 35.633 -49.951 38.643 1.00 43.57 359 PHE C N 1
ATOM 4699 C CA . PHE C 1 69 ? 35.890 -49.564 37.256 1.00 42.54 359 PHE C CA 1
ATOM 4700 C C . PHE C 1 69 ? 37.368 -49.273 37.011 1.00 43.36 359 PHE C C 1
ATOM 4701 O O . PHE C 1 69 ? 37.845 -49.366 35.878 1.00 43.50 359 PHE C O 1
ATOM 4709 N N . PHE C 1 70 ? 38.080 -48.917 38.078 1.00 44.29 360 PHE C N 1
ATOM 4710 C CA . PHE C 1 70 ? 39.531 -48.750 38.036 1.00 45.34 360 PHE C CA 1
ATOM 4711 C C . PHE C 1 70 ? 40.229 -50.080 37.742 1.00 45.37 360 PHE C C 1
ATOM 4712 O O . PHE C 1 70 ? 41.269 -50.109 37.083 1.00 45.80 360 PHE C O 1
ATOM 4720 N N . ASN C 1 71 ? 39.649 -51.174 38.234 1.00 44.81 361 ASN C N 1
ATOM 4721 C CA . ASN C 1 71 ? 40.200 -52.512 38.016 1.00 45.18 361 ASN C CA 1
ATOM 4722 C C . ASN C 1 71 ? 40.023 -53.006 36.578 1.00 44.31 361 ASN C C 1
ATOM 4723 O O . ASN C 1 71 ? 40.717 -53.927 36.141 1.00 44.74 361 ASN C O 1
ATOM 4728 N N . MET C 1 72 ? 39.101 -52.380 35.850 1.00 42.84 362 MET C N 1
ATOM 4729 C CA . MET C 1 72 ? 38.790 -52.757 34.471 1.00 41.44 362 MET C CA 1
ATOM 4730 C C . MET C 1 72 ? 39.713 -52.107 33.447 1.00 41.35 362 MET C C 1
ATOM 4731 O O . MET C 1 72 ? 39.749 -52.531 32.290 1.00 41.41 362 MET C O 1
ATOM 4736 N N . VAL C 1 73 ? 40.440 -51.073 33.869 1.00 41.56 363 VAL C N 1
ATOM 4737 C CA . VAL C 1 73 ? 41.313 -50.304 32.972 1.00 41.29 363 VAL C CA 1
ATOM 4738 C C . VAL C 1 73 ? 42.241 -51.200 32.126 1.00 41.68 363 VAL C C 1
ATOM 4739 O O . VAL C 1 73 ? 42.248 -51.075 30.899 1.00 41.36 363 VAL C O 1
ATOM 4743 N N . PRO C 1 74 ? 43.008 -52.114 32.769 1.00 42.44 364 PRO C N 1
ATOM 4744 C CA . PRO C 1 74 ? 43.875 -53.023 32.006 1.00 42.36 364 PRO C CA 1
ATOM 4745 C C . PRO C 1 74 ? 43.167 -53.751 30.860 1.00 41.29 364 PRO C C 1
ATOM 4746 O O . PRO C 1 74 ? 43.711 -53.831 29.756 1.00 42.10 364 PRO C O 1
ATOM 4750 N N . LEU C 1 75 ? 41.968 -54.266 31.124 1.00 39.49 365 LEU C N 1
ATOM 4751 C CA . LEU C 1 75 ? 41.209 -55.019 30.130 1.00 38.20 365 LEU C CA 1
ATOM 4752 C C . LEU C 1 75 ? 40.698 -54.166 28.972 1.00 37.63 365 LEU C C 1
ATOM 4753 O O . LEU C 1 75 ? 40.757 -54.584 27.812 1.00 37.25 365 LEU C O 1
ATOM 4758 N N . PHE C 1 76 ? 40.199 -52.974 29.290 1.00 36.89 366 PHE C N 1
ATOM 4759 C CA . PHE C 1 76 ? 39.704 -52.062 28.266 1.00 36.13 366 PHE C CA 1
ATOM 4760 C C . PHE C 1 76 ? 40.839 -51.411 27.476 1.00 36.91 366 PHE C C 1
ATOM 4761 O O . PHE C 1 76 ? 40.638 -50.994 26.333 1.00 36.18 366 PHE C O 1
ATOM 4769 N N . SER C 1 77 ? 42.027 -51.344 28.082 1.00 37.84 367 SER C N 1
ATOM 4770 C CA . SER C 1 77 ? 43.242 -50.930 27.378 1.00 38.88 367 SER C CA 1
ATOM 4771 C C . SER C 1 77 ? 43.665 -51.998 26.374 1.00 38.92 367 SER C C 1
ATOM 4772 O O . SER C 1 77 ? 44.112 -51.680 25.271 1.00 39.14 367 SER C O 1
ATOM 4775 N N . GLN C 1 78 ? 43.516 -53.260 26.772 1.00 38.99 368 GLN C N 1
ATOM 4776 C CA . GLN C 1 78 ? 43.799 -54.404 25.910 1.00 39.20 368 GLN C CA 1
ATOM 4777 C C . GLN C 1 78 ? 42.846 -54.438 24.715 1.00 37.86 368 GLN C C 1
ATOM 4778 O O . GLN C 1 78 ? 43.257 -54.752 23.594 1.00 37.54 368 GLN C O 1
ATOM 4784 N N . LEU C 1 79 ? 41.579 -54.109 24.969 1.00 36.74 369 LEU C N 1
ATOM 4785 C CA . LEU C 1 79 ? 40.553 -54.050 23.929 1.00 35.75 369 LEU C CA 1
ATOM 4786 C C . LEU C 1 79 ? 40.948 -53.038 22.856 1.00 35.87 369 LEU C C 1
ATOM 4787 O O . LEU C 1 79 ? 40.941 -53.358 21.666 1.00 36.11 369 LEU C O 1
ATOM 4792 N N . LEU C 1 80 ? 41.298 -51.829 23.291 1.00 36.24 370 LEU C N 1
ATOM 4793 C CA . LEU C 1 80 ? 41.765 -50.767 22.400 1.00 36.93 370 LEU C CA 1
ATOM 4794 C C . LEU C 1 80 ? 43.051 -51.153 21.675 1.00 38.38 370 LEU C C 1
ATOM 4795 O O . LEU C 1 80 ? 43.170 -50.956 20.462 1.00 38.65 370 LEU C O 1
ATOM 4800 N N . ARG C 1 81 ? 43.998 -51.711 22.427 1.00 39.25 371 ARG C N 1
ATOM 4801 C CA . ARG C 1 81 ? 45.265 -52.192 21.883 1.00 40.67 371 ARG C CA 1
ATOM 4802 C C . ARG C 1 81 ? 45.041 -53.238 20.787 1.00 40.61 371 ARG C C 1
ATOM 4803 O O . ARG C 1 81 ? 45.711 -53.213 19.753 1.00 40.90 371 ARG C O 1
ATOM 4811 N N . GLN C 1 82 ? 44.090 -54.143 21.012 1.00 39.96 372 GLN C N 1
ATOM 4812 C CA . GLN C 1 82 ? 43.758 -55.160 20.019 1.00 40.09 372 GLN C CA 1
ATOM 4813 C C . GLN C 1 82 ? 42.955 -54.590 18.848 1.00 39.74 372 GLN C C 1
ATOM 4814 O O . GLN C 1 82 ? 43.047 -55.102 17.733 1.00 40.03 372 GLN C O 1
ATOM 4820 N N . HIS C 1 83 ? 42.186 -53.531 19.100 1.00 39.23 373 HIS C N 1
ATOM 4821 C CA . HIS C 1 83 ? 41.523 -52.795 18.023 1.00 39.29 373 HIS C CA 1
ATOM 4822 C C . HIS C 1 83 ? 42.527 -52.134 17.117 1.00 40.63 373 HIS C C 1
ATOM 4823 O O . HIS C 1 83 ? 42.365 -52.136 15.894 1.00 40.82 373 HIS C O 1
ATOM 4830 N N . ARG C 1 84 ? 43.573 -51.566 17.712 1.00 42.39 374 ARG C N 1
ATOM 4831 C CA . ARG C 1 84 ? 44.621 -50.880 16.955 1.00 44.39 374 ARG C CA 1
ATOM 4832 C C . ARG C 1 84 ? 45.535 -51.833 16.176 1.00 45.27 374 ARG C C 1
ATOM 4833 O O . ARG C 1 84 ? 46.204 -51.413 15.232 1.00 46.12 374 ARG C O 1
ATOM 4841 N N . ARG C 1 85 ? 45.560 -53.104 16.577 1.00 45.92 375 ARG C N 1
ATOM 4842 C CA . ARG C 1 85 ? 46.323 -54.136 15.868 1.00 47.22 375 ARG C CA 1
ATOM 4843 C C . ARG C 1 85 ? 45.472 -54.859 14.830 1.00 45.59 375 ARG C C 1
ATOM 4844 O O . ARG C 1 85 ? 46.002 -55.587 13.988 1.00 46.05 375 ARG C O 1
ATOM 4852 N N . CYS C 1 86 ? 44.156 -54.667 14.901 1.00 43.81 376 CYS C N 1
ATOM 4853 C CA . CYS C 1 86 ? 43.218 -55.452 14.103 1.00 42.44 376 CYS C CA 1
ATOM 4854 C C . CYS C 1 86 ? 43.305 -55.153 12.605 1.00 42.02 376 CYS C C 1
ATOM 4855 O O . CYS C 1 86 ? 43.220 -53.993 12.194 1.00 40.99 376 CYS C O 1
ATOM 4858 N N . PRO C 1 87 ? 43.482 -56.209 11.790 1.00 42.36 377 PRO C N 1
ATOM 4859 C CA . PRO C 1 87 ? 43.561 -56.083 10.339 1.00 42.56 377 PRO C CA 1
ATOM 4860 C C . PRO C 1 87 ? 42.167 -56.123 9.708 1.00 41.23 377 PRO C C 1
ATOM 4861 O O . PRO C 1 87 ? 41.775 -57.129 9.111 1.00 41.47 377 PRO C O 1
ATOM 4865 N N . TYR C 1 88 ? 41.430 -55.025 9.845 1.00 39.88 378 TYR C N 1
ATOM 4866 C CA . TYR C 1 88 ? 40.043 -54.961 9.390 1.00 39.00 378 TYR C CA 1
ATOM 4867 C C . TYR C 1 88 ? 39.881 -55.250 7.896 1.00 39.49 378 TYR C C 1
ATOM 4868 O O . TYR C 1 88 ? 38.944 -55.947 7.498 1.00 38.81 378 TYR C O 1
ATOM 4877 N N . SER C 1 89 ? 40.803 -54.728 7.088 1.00 40.67 379 SER C N 1
ATOM 4878 C CA . SER C 1 89 ? 40.791 -54.935 5.638 1.00 41.97 379 SER C CA 1
ATOM 4879 C C . SER C 1 89 ? 41.038 -56.394 5.249 1.00 42.95 379 SER C C 1
ATOM 4880 O O . SER C 1 89 ? 40.489 -56.874 4.259 1.00 42.68 379 SER C O 1
ATOM 4883 N N . ARG C 1 90 ? 41.869 -57.087 6.028 1.00 44.86 380 ARG C N 1
ATOM 4884 C CA . ARG C 1 90 ? 42.140 -58.510 5.812 1.00 46.37 380 ARG C CA 1
ATOM 4885 C C . ARG C 1 90 ? 40.898 -59.339 6.118 1.00 45.16 380 ARG C C 1
ATOM 4886 O O . ARG C 1 90 ? 40.542 -60.236 5.356 1.00 45.04 380 ARG C O 1
ATOM 4894 N N . LEU C 1 91 ? 40.250 -59.020 7.238 1.00 44.35 381 LEU C N 1
ATOM 4895 C CA . LEU C 1 91 ? 39.009 -59.668 7.662 1.00 43.28 381 LEU C CA 1
ATOM 4896 C C . LEU C 1 91 ? 37.876 -59.450 6.668 1.00 42.33 381 LEU C C 1
ATOM 4897 O O . LEU C 1 91 ? 37.088 -60.358 6.414 1.00 42.83 381 LEU C O 1
ATOM 4902 N N . LEU C 1 92 ? 37.798 -58.236 6.128 1.00 41.96 382 LEU C N 1
ATOM 4903 C CA . LEU C 1 92 ? 36.851 -57.895 5.071 1.00 41.37 382 LEU C CA 1
ATOM 4904 C C . LEU C 1 92 ? 37.086 -58.727 3.808 1.00 42.37 382 LEU C C 1
ATOM 4905 O O . LEU C 1 92 ? 36.131 -59.216 3.199 1.00 41.61 382 LEU C O 1
ATOM 4910 N N . GLN C 1 93 ? 38.355 -58.893 3.432 1.00 43.37 383 GLN C N 1
ATOM 4911 C CA . GLN C 1 93 ? 38.728 -59.698 2.264 1.00 45.35 383 GLN C CA 1
ATOM 4912 C C . GLN C 1 93 ? 38.570 -61.196 2.519 1.00 46.09 383 GLN C C 1
ATOM 4913 O O . GLN C 1 93 ? 38.274 -61.958 1.595 1.00 46.61 383 GLN C O 1
ATOM 4919 N N . LYS C 1 94 ? 38.767 -61.608 3.772 1.00 46.39 384 LYS C N 1
ATOM 4920 C CA . LYS C 1 94 ? 38.588 -63.004 4.179 1.00 46.73 384 LYS C CA 1
ATOM 4921 C C . LYS C 1 94 ? 37.119 -63.415 4.214 1.00 45.55 384 LYS C C 1
ATOM 4922 O O . LYS C 1 94 ? 36.811 -64.607 4.264 1.00 45.69 384 LYS C O 1
ATOM 4928 N N . THR C 1 95 ? 36.218 -62.434 4.205 1.00 43.97 385 THR C N 1
ATOM 4929 C CA . THR C 1 95 ? 34.785 -62.711 4.341 1.00 42.99 385 THR C CA 1
ATOM 4930 C C . THR C 1 95 ? 33.967 -62.292 3.116 1.00 42.74 385 THR C C 1
ATOM 4931 O O . THR C 1 95 ? 33.270 -63.118 2.533 1.00 43.51 385 THR C O 1
ATOM 4935 N N . CYS C 1 96 ? 34.057 -61.024 2.723 1.00 42.95 386 CYS C N 1
ATOM 4936 C CA . CYS C 1 96 ? 33.368 -60.545 1.526 1.00 43.19 386 CYS C CA 1
ATOM 4937 C C . CYS C 1 96 ? 34.309 -59.711 0.644 1.00 43.67 386 CYS C C 1
ATOM 4938 O O . CYS C 1 96 ? 34.275 -58.482 0.679 1.00 43.11 386 CYS C O 1
ATOM 4941 N N . PRO C 1 97 ? 35.151 -60.387 -0.160 1.00 44.57 387 PRO C N 1
ATOM 4942 C CA . PRO C 1 97 ? 36.264 -59.732 -0.853 1.00 45.40 387 PRO C CA 1
ATOM 4943 C C . PRO C 1 97 ? 35.849 -58.789 -1.981 1.00 45.89 387 PRO C C 1
ATOM 4944 O O . PRO C 1 97 ? 34.771 -58.943 -2.562 1.00 45.46 387 PRO C O 1
ATOM 4948 N N . LEU C 1 98 ? 36.718 -57.820 -2.268 1.00 46.43 388 LEU C N 1
ATOM 4949 C CA . LEU C 1 98 ? 36.550 -56.914 -3.397 1.00 46.80 388 LEU C CA 1
ATOM 4950 C C . LEU C 1 98 ? 36.968 -57.611 -4.687 1.00 48.25 388 LEU C C 1
ATOM 4951 O O . LEU C 1 98 ? 37.944 -58.364 -4.707 1.00 48.65 388 LEU C O 1
ATOM 4956 N N . VAL C 1 99 ? 36.219 -57.359 -5.756 1.00 49.30 389 VAL C N 1
ATOM 4957 C CA . VAL C 1 99 ? 36.516 -57.922 -7.070 1.00 51.76 389 VAL C CA 1
ATOM 4958 C C . VAL C 1 99 ? 36.706 -56.799 -8.088 1.00 53.56 389 VAL C C 1
ATOM 4959 O O . VAL C 1 99 ? 35.765 -56.065 -8.400 1.00 52.79 389 VAL C O 1
ATOM 4963 N N . GLY C 1 100 ? 37.934 -56.668 -8.584 1.00 56.95 390 GLY C N 1
ATOM 4964 C CA . GLY C 1 100 ? 38.270 -55.710 -9.639 1.00 61.06 390 GLY C CA 1
ATOM 4965 C C . GLY C 1 100 ? 37.879 -54.266 -9.375 1.00 63.79 390 GLY C C 1
ATOM 4966 O O . GLY C 1 100 ? 37.266 -53.620 -10.229 1.00 64.07 390 GLY C O 1
ATOM 4967 N N . ILE C 1 101 ? 38.228 -53.765 -8.191 1.00 66.42 391 ILE C N 1
ATOM 4968 C CA . ILE C 1 101 ? 37.993 -52.362 -7.835 1.00 69.12 391 ILE C CA 1
ATOM 4969 C C . ILE C 1 101 ? 39.096 -51.461 -8.398 1.00 73.11 391 ILE C C 1
ATOM 4970 O O . ILE C 1 101 ? 38.840 -50.319 -8.792 1.00 74.26 391 ILE C O 1
ATOM 4975 N N . LYS C 1 102 ? 40.314 -51.996 -8.451 1.00 77.85 392 LYS C N 1
ATOM 4976 C CA . LYS C 1 102 ? 41.486 -51.250 -8.903 1.00 81.97 392 LYS C CA 1
ATOM 4977 C C . LYS C 1 102 ? 41.513 -51.096 -10.423 1.00 85.24 392 LYS C C 1
ATOM 4978 O O . LYS C 1 102 ? 41.516 -49.975 -10.937 1.00 86.37 392 LYS C O 1
ATOM 4984 N N . ASP C 1 103 ? 41.529 -52.224 -11.131 1.00 88.61 393 ASP C N 1
ATOM 4985 C CA . ASP C 1 103 ? 41.574 -52.221 -12.590 1.00 92.27 393 ASP C CA 1
ATOM 4986 C C . ASP C 1 103 ? 40.192 -51.973 -13.205 1.00 93.35 393 ASP C C 1
ATOM 4987 O O . ASP C 1 103 ? 39.254 -52.729 -12.946 1.00 93.92 393 ASP C O 1
ATOM 4992 N N . ALA C 1 104 ? 40.044 -50.915 -14.004 1.00 94.56 394 ALA C N 1
ATOM 4993 C CA . ALA C 1 104 ? 41.078 -49.907 -14.280 1.00 95.57 394 ALA C CA 1
ATOM 4994 C C . ALA C 1 104 ? 40.480 -48.590 -14.805 1.00 95.34 394 ALA C C 1
ATOM 4995 O O . ALA C 1 104 ? 41.053 -47.527 -14.567 1.00 95.87 394 ALA C O 1
ATOM 4997 N N . GLY C 1 105 ? 39.342 -48.637 -15.505 1.00 94.38 395 GLY C N 1
ATOM 4998 C CA . GLY C 1 105 ? 38.559 -49.854 -15.737 1.00 93.42 395 GLY C CA 1
ATOM 4999 C C . GLY C 1 105 ? 38.885 -50.602 -17.021 1.00 94.13 395 GLY C C 1
ATOM 5000 O O . GLY C 1 105 ? 39.769 -51.458 -17.034 1.00 95.34 395 GLY C O 1
ATOM 5001 N N . GLN C 1 106 ? 38.159 -50.314 -18.100 1.00 93.32 396 GLN C N 1
ATOM 5002 C CA . GLN C 1 106 ? 37.038 -49.378 -18.083 1.00 91.31 396 GLN C CA 1
ATOM 5003 C C . GLN C 1 106 ? 35.741 -50.138 -17.796 1.00 87.71 396 GLN C C 1
ATOM 5004 O O . GLN C 1 106 ? 34.859 -50.242 -18.653 1.00 87.27 396 GLN C O 1
ATOM 5010 N N . ALA C 1 107 ? 35.649 -50.670 -16.578 1.00 84.05 397 ALA C N 1
ATOM 5011 C CA . ALA C 1 107 ? 34.524 -51.495 -16.147 1.00 79.67 397 ALA C CA 1
ATOM 5012 C C . ALA C 1 107 ? 33.222 -50.703 -16.076 1.00 77.09 397 ALA C C 1
ATOM 5013 O O . ALA C 1 107 ? 33.221 -49.509 -15.766 1.00 75.61 397 ALA C O 1
ATOM 5015 N N . GLU C 1 108 ? 32.120 -51.385 -16.372 1.00 75.02 398 GLU C N 1
ATOM 5016 C CA . GLU C 1 108 ? 30.798 -50.767 -16.409 1.00 73.01 398 GLU C CA 1
ATOM 5017 C C . GLU C 1 108 ? 30.096 -50.872 -15.057 1.00 70.24 398 GLU C C 1
ATOM 5018 O O . GLU C 1 108 ? 30.522 -51.629 -14.182 1.00 68.65 398 GLU C O 1
ATOM 5024 N N . LEU C 1 109 ? 29.016 -50.109 -14.904 1.00 68.49 399 LEU C N 1
ATOM 5025 C CA . LEU C 1 109 ? 28.226 -50.074 -13.673 1.00 66.20 399 LEU C CA 1
ATOM 5026 C C . LEU C 1 109 ? 27.531 -51.408 -13.394 1.00 64.76 399 LEU C C 1
ATOM 5027 O O . LEU C 1 109 ? 27.318 -51.770 -12.235 1.00 63.69 399 LEU C O 1
ATOM 5032 N N . SER C 1 110 ? 27.191 -52.131 -14.461 1.00 64.35 400 SER C N 1
ATOM 5033 C CA . SER C 1 110 ? 26.495 -53.418 -14.370 1.00 62.20 400 SER C CA 1
ATOM 5034 C C . SER C 1 110 ? 27.290 -54.486 -13.630 1.00 59.98 400 SER C C 1
ATOM 5035 O O . SER C 1 110 ? 26.711 -55.334 -12.951 1.00 60.08 400 SER C O 1
ATOM 5038 N N . SER C 1 111 ? 28.613 -54.440 -13.773 1.00 57.25 401 SER C N 1
ATOM 5039 C CA . SER C 1 111 ? 29.503 -55.451 -13.204 1.00 54.85 401 SER C CA 1
ATOM 5040 C C . SER C 1 111 ? 29.717 -55.318 -11.692 1.00 52.80 401 SER C C 1
ATOM 5041 O O . SER C 1 111 ? 30.126 -56.279 -11.036 1.00 52.22 401 SER C O 1
ATOM 5044 N N . PHE C 1 112 ? 29.445 -54.133 -11.147 1.00 50.74 402 PHE C N 1
ATOM 5045 C CA . PHE C 1 112 ? 29.613 -53.884 -9.711 1.00 48.27 402 PHE C CA 1
ATOM 5046 C C . PHE C 1 112 ? 28.321 -54.046 -8.914 1.00 45.96 402 PHE C C 1
ATOM 5047 O O . PHE C 1 112 ? 28.360 -54.210 -7.695 1.00 45.44 402 PHE C O 1
ATOM 5055 N N . LEU C 1 113 ? 27.185 -54.008 -9.605 1.00 45.14 403 LEU C N 1
ATOM 5056 C CA . LEU C 1 113 ? 25.877 -54.148 -8.958 1.00 44.10 403 LEU C CA 1
ATOM 5057 C C . LEU C 1 113 ? 25.648 -55.473 -8.211 1.00 42.50 403 LEU C C 1
ATOM 5058 O O . LEU C 1 113 ? 25.076 -55.460 -7.124 1.00 41.94 403 LEU C O 1
ATOM 5063 N N . PRO C 1 114 ? 26.087 -56.619 -8.781 1.00 41.95 404 PRO C N 1
ATOM 5064 C CA . PRO C 1 114 ? 25.922 -57.854 -8.004 1.00 41.22 404 PRO C CA 1
ATOM 5065 C C . PRO C 1 114 ? 26.948 -58.023 -6.877 1.00 40.29 404 PRO C C 1
ATOM 5066 O O . PRO C 1 114 ? 26.814 -58.934 -6.059 1.00 39.59 404 PRO C O 1
ATOM 5070 N N . GLN C 1 115 ? 27.950 -57.148 -6.827 1.00 40.16 405 GLN C N 1
ATOM 5071 C CA . GLN C 1 115 ? 28.999 -57.256 -5.816 1.00 39.91 405 GLN C CA 1
ATOM 5072 C C . GLN C 1 115 ? 28.586 -56.645 -4.471 1.00 38.78 405 GLN C C 1
ATOM 5073 O O . GLN C 1 115 ? 29.150 -55.645 -4.023 1.00 38.78 405 GLN C O 1
ATOM 5079 N N . HIS C 1 116 ? 27.586 -57.256 -3.844 1.00 38.01 406 HIS C N 1
ATOM 5080 C CA . HIS C 1 116 ? 27.177 -56.899 -2.489 1.00 37.16 406 HIS C CA 1
ATOM 5081 C C . HIS C 1 116 ? 27.348 -58.078 -1.570 1.00 37.34 406 HIS C C 1
ATOM 5082 O O . HIS C 1 116 ? 27.657 -59.179 -2.024 1.00 37.65 406 HIS C O 1
ATOM 5089 N N . CYS C 1 117 ? 27.165 -57.855 -0.271 1.00 37.62 407 CYS C N 1
ATOM 5090 C CA . CYS C 1 117 ? 27.390 -58.887 0.736 1.00 37.79 407 CYS C CA 1
ATOM 5091 C C . CYS C 1 117 ? 26.106 -59.241 1.468 1.00 36.94 407 CYS C C 1
ATOM 5092 O O . CYS C 1 117 ? 25.410 -58.358 1.975 1.00 36.59 407 CYS C O 1
ATOM 5095 N N . GLY C 1 118 ? 25.800 -60.535 1.518 1.00 36.11 408 GLY C N 1
ATOM 5096 C CA . GLY C 1 118 ? 24.657 -61.029 2.283 1.00 35.92 408 GLY C CA 1
ATOM 5097 C C . GLY C 1 118 ? 24.849 -60.776 3.767 1.00 35.25 408 GLY C C 1
ATOM 5098 O O . GLY C 1 118 ? 25.984 -60.734 4.253 1.00 34.68 408 GLY C O 1
ATOM 5099 N N . SER C 1 119 ? 23.741 -60.602 4.486 1.00 34.75 409 SER C N 1
ATOM 5100 C CA . SER C 1 119 ? 23.772 -60.329 5.929 1.00 34.52 409 SER C CA 1
ATOM 5101 C C . SER C 1 119 ? 24.601 -61.356 6.704 1.00 34.24 409 SER C C 1
ATOM 5102 O O . SER C 1 119 ? 25.254 -61.019 7.695 1.00 34.15 409 SER C O 1
ATOM 5105 N N . HIS C 1 120 ? 24.565 -62.601 6.233 1.00 34.19 410 HIS C N 1
ATOM 5106 C CA . HIS C 1 120 ? 25.334 -63.709 6.803 1.00 34.11 410 HIS C CA 1
ATOM 5107 C C . HIS C 1 120 ? 26.823 -63.544 6.628 1.00 33.87 410 HIS C C 1
ATOM 5108 O O . HIS C 1 120 ? 27.603 -64.013 7.457 1.00 34.44 410 HIS C O 1
ATOM 5115 N N . ARG C 1 121 ? 27.226 -62.885 5.544 1.00 33.66 411 ARG C N 1
ATOM 5116 C CA . ARG C 1 121 ? 28.634 -62.567 5.292 1.00 33.23 411 ARG C CA 1
ATOM 5117 C C . ARG C 1 121 ? 29.103 -61.416 6.177 1.00 32.55 411 ARG C C 1
ATOM 5118 O O . ARG C 1 121 ? 30.238 -61.416 6.660 1.00 32.63 411 ARG C O 1
ATOM 5126 N N . VAL C 1 122 ? 28.22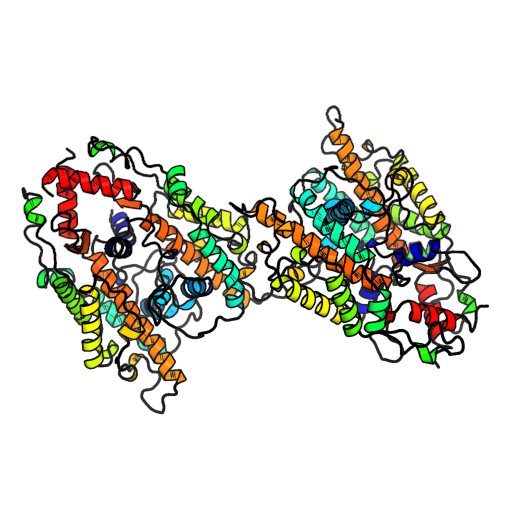2 -60.437 6.377 1.00 31.98 412 VAL C N 1
ATOM 5127 C CA . VAL C 1 122 ? 28.472 -59.325 7.296 1.00 31.22 412 VAL C CA 1
ATOM 5128 C C . VAL C 1 122 ? 28.629 -59.873 8.721 1.00 31.80 412 VAL C C 1
ATOM 5129 O O . VAL C 1 122 ? 29.535 -59.455 9.459 1.00 31.04 412 VAL C O 1
ATOM 5133 N N . TYR C 1 123 ? 27.768 -60.826 9.088 1.00 32.18 413 TYR C N 1
ATOM 5134 C CA . TYR C 1 123 ? 27.894 -61.521 10.368 1.00 32.33 413 TYR C CA 1
ATOM 5135 C C . TYR C 1 123 ? 29.280 -62.131 10.542 1.00 32.89 413 TYR C C 1
ATOM 5136 O O . TYR C 1 123 ? 29.910 -61.960 11.587 1.00 33.16 413 TYR C O 1
ATOM 5145 N N . LEU C 1 124 ? 29.732 -62.854 9.518 1.00 33.59 414 LEU C N 1
ATOM 5146 C CA . LEU C 1 124 ? 31.032 -63.522 9.531 1.00 34.20 414 LEU C CA 1
ATOM 5147 C C . LEU C 1 124 ? 32.165 -62.543 9.821 1.00 33.79 414 LEU C C 1
ATOM 5148 O O . LEU C 1 124 ? 33.083 -62.854 10.578 1.00 35.03 414 LEU C O 1
ATOM 5153 N N . PHE C 1 125 ? 32.077 -61.358 9.224 1.00 32.78 415 PHE C N 1
ATOM 5154 C CA . PHE C 1 125 ? 33.052 -60.297 9.429 1.00 32.39 415 PHE C CA 1
ATOM 5155 C C . PHE C 1 125 ? 33.026 -59.747 10.858 1.00 32.40 415 PHE C C 1
ATOM 5156 O O . PHE C 1 125 ? 34.078 -59.585 11.485 1.00 31.79 415 PHE C O 1
ATOM 5164 N N . VAL C 1 126 ? 31.824 -59.461 11.354 1.00 32.85 416 VAL C N 1
ATOM 5165 C CA . VAL C 1 126 ? 31.623 -58.919 12.699 1.00 33.15 416 VAL C CA 1
ATOM 5166 C C . VAL C 1 126 ? 32.104 -59.912 13.759 1.00 34.09 416 VAL C C 1
ATOM 5167 O O . VAL C 1 126 ? 32.847 -59.542 14.675 1.00 33.61 416 VAL C O 1
ATOM 5171 N N . ARG C 1 127 ? 31.683 -61.170 13.608 1.00 35.08 417 ARG C N 1
ATOM 5172 C CA . ARG C 1 127 ? 32.114 -62.280 14.464 1.00 36.36 417 ARG C CA 1
ATOM 5173 C C . ARG C 1 127 ? 33.634 -62.323 14.591 1.00 36.77 417 ARG C C 1
ATOM 5174 O O . ARG C 1 127 ? 34.177 -62.455 15.691 1.00 36.84 417 ARG C O 1
ATOM 5182 N N . GLU C 1 128 ? 34.302 -62.210 13.447 1.00 36.98 418 GLU C N 1
ATOM 5183 C CA . GLU C 1 128 ? 35.753 -62.230 13.372 1.00 38.12 418 GLU C CA 1
ATOM 5184 C C . GLU C 1 128 ? 36.377 -61.004 14.052 1.00 37.29 418 GLU C C 1
ATOM 5185 O O . GLU C 1 128 ? 37.410 -61.115 14.710 1.00 37.85 418 GLU C O 1
ATOM 5191 N N . CYS C 1 129 ? 35.740 -59.843 13.903 1.00 35.92 419 CYS C N 1
ATOM 5192 C CA . CYS C 1 129 ? 36.174 -58.628 14.596 1.00 34.65 419 CYS C CA 1
ATOM 5193 C C . CYS C 1 129 ? 35.998 -58.749 16.112 1.00 34.31 419 CYS C C 1
ATOM 5194 O O . CYS C 1 129 ? 36.860 -58.310 16.876 1.00 34.97 419 CYS C O 1
ATOM 5197 N N . LEU C 1 130 ? 34.883 -59.344 16.537 1.00 33.31 420 LEU C N 1
ATOM 5198 C CA . LEU C 1 130 ? 34.626 -59.592 17.955 1.00 33.09 420 LEU C CA 1
ATOM 5199 C C . LEU C 1 130 ? 35.664 -60.541 18.553 1.00 34.02 420 LEU C C 1
ATOM 5200 O O . LEU C 1 130 ? 36.115 -60.338 19.681 1.00 34.29 420 LEU C O 1
ATOM 5205 N N . LEU C 1 131 ? 36.040 -61.564 17.786 1.00 34.30 421 LEU C N 1
ATOM 5206 C CA . LEU C 1 131 ? 37.045 -62.537 18.213 1.00 35.01 421 LEU C CA 1
ATOM 5207 C C . LEU C 1 131 ? 38.446 -61.945 18.323 1.00 35.74 421 LEU C C 1
ATOM 5208 O O . LEU C 1 131 ? 39.208 -62.317 19.214 1.00 37.09 421 LEU C O 1
ATOM 5213 N N . ALA C 1 132 ? 38.778 -61.023 17.423 1.00 35.89 422 ALA C N 1
ATOM 5214 C CA . ALA C 1 132 ? 40.114 -60.429 17.381 1.00 36.97 422 ALA C CA 1
ATOM 5215 C C . ALA C 1 132 ? 40.311 -59.277 18.373 1.00 37.26 422 ALA C C 1
ATOM 5216 O O . ALA C 1 132 ? 41.410 -59.096 18.905 1.00 38.64 422 ALA C O 1
ATOM 5218 N N . VAL C 1 133 ? 39.251 -58.511 18.622 1.00 36.45 423 VAL C N 1
ATOM 5219 C CA . VAL C 1 133 ? 39.355 -57.271 19.403 1.00 36.35 423 VAL C CA 1
ATOM 5220 C C . VAL C 1 133 ? 38.945 -57.409 20.876 1.00 36.62 423 VAL C C 1
ATOM 5221 O O . VAL C 1 133 ? 39.566 -56.801 21.753 1.00 37.16 423 VAL C O 1
ATOM 5225 N N . ILE C 1 134 ? 37.915 -58.210 21.144 1.00 36.51 424 ILE C N 1
ATOM 5226 C CA . ILE C 1 134 ? 37.379 -58.345 22.500 1.00 37.08 424 ILE C CA 1
ATOM 5227 C C . ILE C 1 134 ? 38.125 -59.416 23.300 1.00 38.22 424 ILE C C 1
ATOM 5228 O O . ILE C 1 134 ? 38.123 -60.586 22.913 1.00 38.87 424 ILE C O 1
ATOM 5233 N N . PRO C 1 135 ? 38.767 -59.018 24.420 1.00 39.42 425 PRO C N 1
ATOM 5234 C CA . PRO C 1 135 ? 39.445 -59.977 25.301 1.00 40.30 425 PRO C CA 1
ATOM 5235 C C . PRO C 1 135 ? 38.476 -61.034 25.824 1.00 41.12 425 PRO C C 1
ATOM 5236 O O . PRO C 1 135 ? 37.308 -60.727 26.084 1.00 40.57 425 PRO C O 1
ATOM 5240 N N . GLN C 1 136 ? 38.962 -62.266 25.963 1.00 42.66 426 GLN C N 1
ATOM 5241 C CA . GLN C 1 136 ? 38.126 -63.414 26.329 1.00 43.49 426 GLN C CA 1
ATOM 5242 C C . GLN C 1 136 ? 37.487 -63.289 27.711 1.00 43.12 426 GLN C C 1
ATOM 5243 O O . GLN C 1 136 ? 36.306 -63.601 27.882 1.00 42.48 426 GLN C O 1
ATOM 5249 N N . GLU C 1 137 ? 38.264 -62.823 28.686 1.00 43.51 427 GLU C N 1
ATOM 5250 C CA . GLU C 1 137 ? 37.783 -62.708 30.066 1.00 43.26 427 GLU C CA 1
ATOM 5251 C C . GLU C 1 137 ? 36.644 -61.698 30.216 1.00 41.11 427 GLU C C 1
ATOM 5252 O O . GLU C 1 137 ? 35.957 -61.674 31.236 1.00 41.08 427 GLU C O 1
ATOM 5258 N N . LEU C 1 138 ? 36.441 -60.882 29.187 1.00 38.96 428 LEU C N 1
ATOM 5259 C CA . LEU C 1 138 ? 35.359 -59.907 29.170 1.00 37.67 428 LEU C CA 1
ATOM 5260 C C . LEU C 1 138 ? 34.009 -60.595 28.931 1.00 37.35 428 LEU C C 1
ATOM 5261 O O . LEU C 1 138 ? 32.980 -60.141 29.435 1.00 36.86 428 LEU C O 1
ATOM 5266 N N . TRP C 1 139 ? 34.026 -61.692 28.172 1.00 37.69 429 TRP C N 1
ATOM 5267 C CA . TRP C 1 139 ? 32.844 -62.540 27.982 1.00 37.76 429 TRP C CA 1
ATOM 5268 C C . TRP C 1 139 ? 32.479 -63.282 29.239 1.00 38.58 429 TRP C C 1
ATOM 5269 O O . TRP C 1 139 ? 31.308 -63.596 29.461 1.00 38.56 429 TRP C O 1
ATOM 5280 N N . GLY C 1 140 ? 33.482 -63.588 30.060 1.00 39.35 430 GLY C N 1
ATOM 5281 C CA . GLY C 1 140 ? 33.274 -64.319 31.310 1.00 40.64 430 GLY C CA 1
ATOM 5282 C C . GLY C 1 140 ? 33.311 -65.825 31.122 1.00 42.21 430 GLY C C 1
ATOM 5283 O O . GLY C 1 140 ? 33.906 -66.543 31.930 1.00 42.43 430 GLY C O 1
ATOM 5284 N N . SER C 1 141 ? 32.665 -66.297 30.055 1.00 42.68 431 SER C N 1
ATOM 5285 C CA . SER C 1 141 ? 32.640 -67.716 29.701 1.00 44.23 431 SER C CA 1
ATOM 5286 C C . SER C 1 141 ? 32.491 -67.921 28.193 1.00 44.97 431 SER C C 1
ATOM 5287 O O . SER C 1 141 ? 32.210 -66.976 27.449 1.00 44.42 431 SER C O 1
ATOM 5290 N N . GLU C 1 142 ? 32.689 -69.162 27.752 1.00 46.56 432 GLU C N 1
ATOM 5291 C CA . GLU C 1 142 ? 32.449 -69.544 26.362 1.00 47.19 432 GLU C CA 1
ATOM 5292 C C . GLU C 1 142 ? 30.952 -69.589 26.076 1.00 46.39 432 GLU C C 1
ATOM 5293 O O . GLU C 1 142 ? 30.513 -69.290 24.966 1.00 45.78 432 GLU C O 1
ATOM 5299 N N . HIS C 1 143 ? 30.185 -69.958 27.100 1.00 46.55 433 HIS C N 1
ATOM 5300 C CA . HIS C 1 143 ? 28.729 -70.021 27.046 1.00 46.29 433 HIS C CA 1
ATOM 5301 C C . HIS C 1 143 ? 28.116 -68.669 26.795 1.00 44.66 433 HIS C C 1
ATOM 5302 O O . HIS C 1 143 ? 27.199 -68.540 25.981 1.00 44.52 433 HIS C O 1
ATOM 5309 N N . ASN C 1 144 ? 28.619 -67.653 27.496 1.00 42.96 434 ASN C N 1
ATOM 5310 C CA . ASN C 1 144 ? 28.192 -66.271 27.288 1.00 41.07 434 AS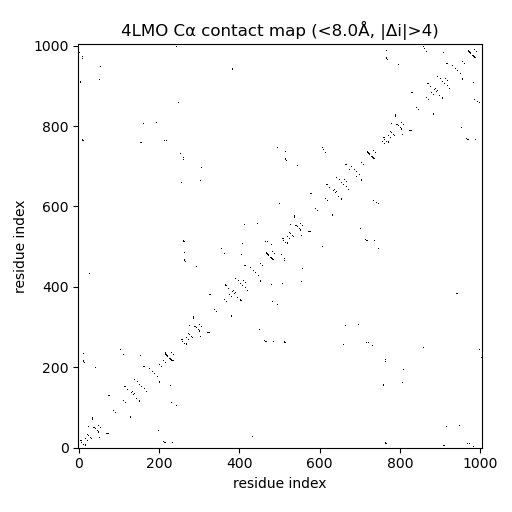N C CA 1
ATOM 5311 C C . ASN C 1 144 ? 28.527 -65.766 25.884 1.00 40.55 434 ASN C C 1
ATOM 5312 O O . ASN C 1 144 ? 27.717 -65.087 25.253 1.00 39.77 434 ASN C O 1
ATOM 5317 N N . ARG C 1 145 ? 29.721 -66.108 25.405 1.00 40.75 435 ARG C N 1
ATOM 5318 C CA . ARG C 1 145 ? 30.199 -65.668 24.095 1.00 40.60 435 ARG C CA 1
ATOM 5319 C C . ARG C 1 145 ? 29.403 -66.286 22.941 1.00 40.87 435 ARG C C 1
ATOM 5320 O O . ARG C 1 145 ? 29.084 -65.598 21.970 1.00 40.06 435 ARG C O 1
ATOM 5328 N N . LEU C 1 146 ? 29.091 -67.577 23.055 1.00 41.49 436 LEU C N 1
ATOM 5329 C CA . LEU C 1 146 ? 28.331 -68.293 22.027 1.00 41.82 436 LEU C CA 1
ATOM 5330 C C . LEU C 1 146 ? 26.875 -67.837 21.973 1.00 41.51 436 LEU C C 1
ATOM 5331 O O . LEU C 1 146 ? 26.272 -67.804 20.898 1.00 41.48 436 LEU C O 1
ATOM 5336 N N . LEU C 1 147 ? 26.317 -67.499 23.135 1.00 41.30 437 LEU C N 1
ATOM 5337 C CA . LEU C 1 147 ? 24.977 -66.923 23.205 1.00 40.77 437 LEU C CA 1
ATOM 5338 C C . LEU C 1 147 ? 24.940 -65.540 22.570 1.00 39.42 437 LEU C C 1
ATOM 5339 O O . LEU C 1 147 ? 24.044 -65.246 21.777 1.00 39.62 437 LEU C O 1
ATOM 5344 N N . TYR C 1 148 ? 25.918 -64.702 22.912 1.00 37.77 438 TYR C N 1
ATOM 5345 C CA . TYR C 1 148 ? 25.987 -63.345 22.375 1.00 36.72 438 TYR C CA 1
ATOM 5346 C C . TYR C 1 148 ? 26.176 -63.332 20.860 1.00 36.22 438 TYR C C 1
ATOM 5347 O O . TYR C 1 148 ? 25.558 -62.527 20.164 1.00 35.50 438 TYR C O 1
ATOM 5356 N N . PHE C 1 149 ? 27.030 -64.225 20.363 1.00 36.35 439 PHE C N 1
ATOM 5357 C CA . PHE C 1 149 ? 27.271 -64.361 18.926 1.00 36.36 439 PHE C CA 1
ATOM 5358 C C . PHE C 1 149 ? 25.982 -64.697 18.179 1.00 36.80 439 PHE C C 1
ATOM 5359 O O . PHE C 1 149 ? 25.743 -64.187 17.082 1.00 37.02 439 PHE C O 1
ATOM 5367 N N . ALA C 1 150 ? 25.155 -65.543 18.791 1.00 37.43 440 ALA C N 1
ATOM 5368 C CA . ALA C 1 150 ? 23.847 -65.905 18.249 1.00 38.24 440 ALA C CA 1
ATOM 5369 C C . ALA C 1 150 ? 22.878 -64.717 18.232 1.00 38.27 440 ALA C C 1
ATOM 5370 O O . ALA C 1 150 ? 22.065 -64.584 17.311 1.00 38.70 440 ALA C O 1
ATOM 5372 N N . ARG C 1 151 ? 22.971 -63.863 19.249 1.00 38.05 441 ARG C N 1
ATOM 5373 C CA . ARG C 1 151 ? 22.163 -62.645 19.320 1.00 37.44 441 ARG C CA 1
ATOM 5374 C C . ARG C 1 151 ? 22.560 -61.664 18.222 1.00 36.96 441 ARG C C 1
ATOM 5375 O O . ARG C 1 151 ? 21.707 -60.973 17.666 1.00 36.96 441 ARG C O 1
ATOM 5383 N N . VAL C 1 152 ? 23.855 -61.615 17.912 1.00 36.54 442 VAL C N 1
ATOM 5384 C CA . VAL C 1 152 ? 24.363 -60.794 16.813 1.00 35.99 442 VAL C CA 1
ATOM 5385 C C . VAL C 1 152 ? 23.888 -61.360 15.473 1.00 36.67 442 VAL C C 1
ATOM 5386 O O . VAL C 1 152 ? 23.457 -60.607 14.599 1.00 36.65 442 VAL C O 1
ATOM 5390 N N . ARG C 1 153 ? 23.957 -62.685 15.331 1.00 37.81 443 ARG C N 1
ATOM 5391 C CA . ARG C 1 153 ? 23.510 -63.377 14.118 1.00 38.43 443 ARG C CA 1
ATOM 5392 C C . ARG C 1 153 ? 22.037 -63.099 13.833 1.00 38.80 443 ARG C C 1
ATOM 5393 O O . ARG C 1 153 ? 21.665 -62.761 12.708 1.00 39.35 443 ARG C O 1
ATOM 5401 N N . PHE C 1 154 ? 21.213 -63.246 14.865 1.00 38.82 444 PHE C N 1
ATOM 5402 C CA . PHE C 1 154 ? 19.791 -62.960 14.782 1.00 39.78 444 PHE C CA 1
ATOM 5403 C C . PHE C 1 154 ? 19.541 -61.494 14.429 1.00 39.35 444 PHE C C 1
ATOM 5404 O O . PHE C 1 154 ? 18.672 -61.188 13.614 1.00 39.49 444 PHE C O 1
ATOM 5412 N N . PHE C 1 155 ? 20.312 -60.603 15.050 1.00 38.19 445 PHE C N 1
ATOM 5413 C CA . PHE C 1 155 ? 20.182 -59.163 14.854 1.00 37.77 445 PHE C CA 1
ATOM 5414 C C . PHE C 1 155 ? 20.491 -58.757 13.413 1.00 38.40 445 PHE C C 1
ATOM 5415 O O . PHE C 1 155 ? 19.717 -58.027 12.787 1.00 38.18 445 PHE C O 1
ATOM 5423 N N . LEU C 1 156 ? 21.613 -59.251 12.895 1.00 38.82 446 LEU C N 1
ATOM 5424 C CA . LEU C 1 156 ? 22.106 -58.866 11.576 1.00 40.09 446 LEU C CA 1
ATOM 5425 C C . LEU C 1 156 ? 21.281 -59.433 10.429 1.00 42.46 446 LEU C C 1
ATOM 5426 O O . LEU C 1 156 ? 21.208 -58.838 9.357 1.00 42.69 446 LEU C O 1
ATOM 5431 N N . ARG C 1 157 ? 20.675 -60.592 10.659 1.00 45.93 447 ARG C N 1
ATOM 5432 C CA . ARG C 1 157 ? 19.833 -61.239 9.662 1.00 49.37 447 ARG C CA 1
ATOM 5433 C C . ARG C 1 157 ? 18.421 -60.678 9.677 1.00 51.38 447 ARG C C 1
ATOM 5434 O O . ARG C 1 157 ? 17.795 -60.513 8.633 1.00 51.31 447 ARG C O 1
ATOM 5442 N N . SER C 1 158 ? 17.923 -60.406 10.878 1.00 53.99 448 SER C N 1
ATOM 5443 C CA . SER C 1 158 ? 16.506 -60.165 11.086 1.00 56.57 448 SER C CA 1
ATOM 5444 C C . SER C 1 158 ? 16.072 -58.767 10.696 1.00 58.38 448 SER C C 1
ATOM 5445 O O . SER C 1 158 ? 16.382 -57.805 11.398 1.00 58.83 448 SER C O 1
ATOM 5448 N N . GLY C 1 159 ? 15.344 -58.666 9.585 1.00 59.92 449 GLY C N 1
ATOM 5449 C CA . GLY C 1 159 ? 14.739 -57.403 9.166 1.00 60.51 449 GLY C CA 1
ATOM 5450 C C . GLY C 1 159 ? 15.322 -56.755 7.919 1.00 61.43 449 GLY C C 1
ATOM 5451 O O . GLY C 1 159 ? 14.654 -56.707 6.883 1.00 63.27 449 GLY C O 1
ATOM 5452 N N . LYS C 1 160 ? 16.565 -56.271 7.989 1.00 59.84 450 LYS C N 1
ATOM 5453 C CA . LYS C 1 160 ? 17.479 -56.535 9.104 1.00 57.27 450 LYS C CA 1
ATOM 5454 C C . LYS C 1 160 ? 17.343 -55.585 10.303 1.00 57.09 450 LYS C C 1
ATOM 5455 O O . LYS C 1 160 ? 16.513 -54.673 10.304 1.00 56.64 450 LYS C O 1
ATOM 5461 N N . PHE C 1 161 ? 18.156 -55.849 11.328 1.00 57.42 451 PHE C N 1
ATOM 5462 C CA . PHE C 1 161 ? 18.313 -54.989 12.508 1.00 57.51 451 PHE C CA 1
ATOM 5463 C C . PHE C 1 161 ? 17.107 -54.980 13.445 1.00 58.68 451 PHE C C 1
ATOM 5464 O O . PHE C 1 161 ? 16.573 -53.921 13.790 1.00 58.90 451 PHE C O 1
ATOM 5472 N N . GLU C 1 162 ? 16.701 -56.182 13.856 1.00 59.68 452 GLU C N 1
ATOM 5473 C CA . GLU C 1 162 ? 15.592 -56.368 14.790 1.00 60.86 452 GLU C CA 1
ATOM 5474 C C . GLU C 1 162 ? 15.971 -55.829 16.151 1.00 59.31 452 GLU C C 1
ATOM 5475 O O . GLU C 1 162 ? 16.550 -56.544 16.975 1.00 59.22 452 GLU C O 1
ATOM 5481 N N . ARG C 1 163 ? 15.648 -54.555 16.362 1.00 58.30 453 ARG C N 1
ATOM 5482 C CA . ARG C 1 163 ? 15.951 -53.853 17.598 1.00 56.74 453 ARG C CA 1
ATOM 5483 C C . ARG C 1 163 ? 15.804 -54.803 18.766 1.00 56.05 453 ARG C C 1
ATOM 5484 O O . ARG C 1 163 ? 14.690 -55.106 19.198 1.00 57.33 453 ARG C O 1
ATOM 5492 N N . LEU C 1 164 ? 16.933 -55.305 19.249 1.00 54.37 454 LEU C N 1
ATOM 5493 C CA . LEU C 1 164 ? 16.906 -56.225 20.366 1.00 52.24 454 LEU C CA 1
ATOM 5494 C C . LEU C 1 164 ? 16.645 -55.473 21.647 1.00 50.56 454 LEU C C 1
ATOM 5495 O O . LEU C 1 164 ? 17.087 -54.336 21.818 1.00 49.74 454 LEU C O 1
ATOM 5500 N N . SER C 1 165 ? 15.893 -56.110 22.532 1.00 49.59 455 SER C N 1
ATOM 5501 C CA . SER C 1 165 ? 15.772 -55.631 23.887 1.00 48.35 455 SER C CA 1
ATOM 5502 C C . SER C 1 165 ? 17.090 -55.938 24.579 1.00 46.57 455 SER C C 1
ATOM 5503 O O . SER C 1 165 ? 17.825 -56.839 24.162 1.00 46.39 455 SER C O 1
ATOM 5506 N N . VAL C 1 166 ? 17.399 -55.185 25.626 1.00 45.02 456 VAL C N 1
ATOM 5507 C CA . VAL C 1 166 ? 18.544 -55.511 26.463 1.00 44.03 456 VAL C CA 1
ATOM 5508 C C . VAL C 1 166 ? 18.239 -56.807 27.215 1.00 44.06 456 VAL C C 1
ATOM 5509 O O . VAL C 1 166 ? 19.112 -57.658 27.372 1.00 43.90 456 VAL C O 1
ATOM 5513 N N . ALA C 1 167 ? 16.986 -56.957 27.645 1.00 44.20 457 ALA C N 1
ATOM 5514 C CA . ALA C 1 167 ? 16.521 -58.176 28.304 1.00 44.45 457 ALA C CA 1
ATOM 5515 C C . ALA C 1 167 ? 16.739 -59.412 27.429 1.00 44.05 457 ALA C C 1
ATOM 5516 O O . ALA C 1 167 ? 17.117 -60.474 27.928 1.00 43.98 457 ALA C O 1
ATOM 5518 N N . GLU C 1 168 ? 16.509 -59.257 26.127 1.00 43.59 458 GLU C N 1
ATOM 5519 C CA . GLU C 1 168 ? 16.694 -60.338 25.162 1.00 43.61 458 GLU C CA 1
ATOM 5520 C C . GLU C 1 168 ? 18.172 -60.604 24.879 1.00 42.22 458 GLU C C 1
ATOM 5521 O O . GLU C 1 168 ? 18.576 -61.756 24.706 1.00 41.90 458 GLU C O 1
ATOM 5527 N N . LEU C 1 169 ? 18.967 -59.534 24.842 1.00 40.71 459 LEU C N 1
ATOM 5528 C CA . LEU C 1 169 ? 20.424 -59.639 24.775 1.00 39.78 459 LEU C CA 1
ATOM 5529 C C . LEU C 1 169 ? 20.986 -60.371 25.991 1.00 39.99 459 LEU C C 1
ATOM 5530 O O . LEU C 1 169 ? 21.865 -61.222 25.855 1.00 40.01 459 LEU C O 1
ATOM 5535 N N . MET C 1 170 ? 20.464 -60.032 27.170 1.00 40.16 460 MET C N 1
ATOM 5536 C CA . MET C 1 170 ? 20.932 -60.590 28.439 1.00 40.68 460 MET C CA 1
ATOM 5537 C C . MET C 1 170 ? 20.437 -62.010 28.687 1.00 40.97 460 MET C C 1
ATOM 5538 O O . MET C 1 170 ? 20.989 -62.720 29.529 1.00 41.12 460 MET C O 1
ATOM 5543 N N . TRP C 1 171 ? 19.395 -62.412 27.960 1.00 40.89 461 TRP C N 1
ATOM 5544 C CA . TRP C 1 171 ? 18.697 -63.674 28.211 1.00 41.18 461 TRP C CA 1
ATOM 5545 C C . TRP C 1 171 ? 19.596 -64.879 28.293 1.00 41.29 461 TRP C C 1
ATOM 5546 O O . TRP C 1 171 ? 20.212 -65.286 27.303 1.00 40.93 461 TRP C O 1
ATOM 5557 N N . LYS C 1 172 ? 19.669 -65.447 29.496 1.00 41.97 462 LYS C N 1
ATOM 5558 C CA . LYS C 1 172 ? 20.471 -66.644 29.799 1.00 42.88 462 LYS C CA 1
ATOM 5559 C C . LYS C 1 172 ? 21.985 -66.410 29.839 1.00 42.19 462 LYS C C 1
ATOM 5560 O O . LYS C 1 172 ? 22.756 -67.364 29.943 1.00 43.15 462 LYS C O 1
ATOM 5566 N N . ILE C 1 173 ? 22.407 -65.149 29.764 1.00 41.52 463 ILE C N 1
ATOM 5567 C CA . ILE C 1 173 ? 23.803 -64.792 30.011 1.00 41.00 463 ILE C CA 1
ATOM 5568 C C . ILE C 1 173 ? 24.068 -64.960 31.504 1.00 41.48 463 ILE C C 1
ATOM 5569 O O . ILE C 1 173 ? 23.305 -64.469 32.338 1.00 41.80 463 ILE C O 1
ATOM 5574 N N . LYS C 1 174 ? 25.136 -65.680 31.833 1.00 41.75 464 LYS C N 1
ATOM 5575 C CA . LYS C 1 174 ? 25.521 -65.896 33.220 1.00 42.11 464 LYS C CA 1
ATOM 5576 C C . LYS C 1 174 ? 26.398 -64.739 33.688 1.00 41.05 464 LYS C C 1
ATOM 5577 O O . LYS C 1 174 ? 27.603 -64.708 33.428 1.00 40.50 464 LYS C O 1
ATOM 5583 N N . VAL C 1 175 ? 25.763 -63.787 34.369 1.00 40.54 465 VAL C N 1
ATOM 5584 C CA . VAL C 1 175 ? 26.410 -62.568 34.848 1.00 40.38 465 VAL C CA 1
ATOM 5585 C C . VAL C 1 175 ? 27.613 -62.889 35.736 1.00 40.93 465 VAL C C 1
ATOM 5586 O O . VAL C 1 175 ? 28.696 -62.333 35.550 1.00 40.65 465 VAL C O 1
ATOM 5590 N N . ASN C 1 176 ? 27.419 -63.810 36.678 1.00 41.93 466 ASN C N 1
ATOM 5591 C CA . ASN C 1 176 ? 28.458 -64.169 37.643 1.00 42.35 466 ASN C CA 1
ATOM 5592 C C . ASN C 1 176 ? 29.683 -64.873 37.047 1.00 42.30 466 ASN C C 1
ATOM 5593 O O . ASN C 1 176 ? 30.671 -65.095 37.748 1.00 42.90 466 ASN C O 1
ATOM 5598 N N . ASN C 1 177 ? 29.617 -65.212 35.761 1.00 41.49 467 ASN C N 1
ATOM 5599 C CA . ASN C 1 177 ? 30.782 -65.723 35.034 1.00 41.62 467 ASN C CA 1
ATOM 5600 C C . ASN C 1 177 ? 31.836 -64.641 34.803 1.00 41.38 467 ASN C C 1
ATOM 5601 O O . ASN C 1 177 ? 33.018 -64.943 34.627 1.00 42.13 467 ASN C O 1
ATOM 5606 N N . CYS C 1 178 ? 31.394 -63.385 34.804 1.00 40.72 468 CYS C N 1
ATOM 5607 C CA . CYS C 1 178 ? 32.252 -62.252 34.480 1.00 40.41 468 CYS C CA 1
ATOM 5608 C C . CYS C 1 178 ? 32.940 -61.694 35.726 1.00 40.08 468 CYS C C 1
ATOM 5609 O O . CYS C 1 178 ? 32.403 -60.825 36.417 1.00 39.32 468 CYS C O 1
ATOM 5612 N N . ASP C 1 179 ? 34.135 -62.211 36.000 1.00 40.52 469 ASP C N 1
ATOM 5613 C CA . ASP C 1 179 ? 34.950 -61.777 37.135 1.00 40.52 469 ASP C CA 1
ATOM 5614 C C . ASP C 1 179 ? 35.244 -60.275 37.114 1.00 39.70 469 ASP C C 1
ATOM 5615 O O . ASP C 1 179 ? 35.380 -59.650 38.169 1.00 39.48 469 ASP C O 1
ATOM 5620 N N . TRP C 1 180 ? 35.320 -59.704 35.912 1.00 38.69 470 TRP C N 1
ATOM 5621 C CA . TRP C 1 180 ? 35.710 -58.304 35.727 1.00 38.38 470 TRP C CA 1
ATOM 5622 C C . TRP C 1 180 ? 34.711 -57.303 36.251 1.00 38.47 470 TRP C C 1
ATOM 5623 O O . TRP C 1 180 ? 35.018 -56.113 36.355 1.00 39.03 470 TRP C O 1
ATOM 5634 N N . LEU C 1 181 ? 33.514 -57.781 36.588 1.00 38.90 471 LEU C N 1
ATOM 5635 C CA . LEU C 1 181 ? 32.449 -56.948 37.147 1.00 39.25 471 LEU C CA 1
ATOM 5636 C C . LEU C 1 181 ? 32.535 -56.860 38.667 1.00 40.62 471 LEU C C 1
ATOM 5637 O O . LEU C 1 181 ? 31.974 -55.943 39.274 1.00 40.49 471 LEU C O 1
ATOM 5642 N N . LYS C 1 182 ? 33.234 -57.819 39.270 1.00 41.94 472 LYS C N 1
ATOM 5643 C CA . LYS C 1 182 ? 33.203 -58.026 40.719 1.00 43.48 472 LYS C CA 1
ATOM 5644 C C . LYS C 1 182 ? 34.262 -57.241 41.486 1.00 44.51 472 LYS C C 1
ATOM 5645 O O . LYS C 1 182 ? 35.343 -56.958 40.967 1.00 45.18 472 LYS C O 1
ATOM 5651 N N . ILE C 1 183 ? 33.926 -56.890 42.725 1.00 46.27 473 ILE C N 1
ATOM 5652 C CA . ILE C 1 183 ? 34.900 -56.422 43.705 1.00 48.32 473 ILE C CA 1
ATOM 5653 C C . ILE C 1 183 ? 35.597 -57.654 44.275 1.00 49.31 473 ILE C C 1
ATOM 5654 O O . ILE C 1 183 ? 36.819 -57.668 44.453 1.00 50.10 473 ILE C O 1
ATOM 5659 N N . SER C 1 184 ? 34.801 -58.688 44.544 1.00 49.96 474 SER C N 1
ATOM 5660 C CA . SER C 1 184 ? 35.284 -59.914 45.166 1.00 50.96 474 SER C CA 1
ATOM 5661 C C . SER C 1 184 ? 34.652 -61.160 44.549 1.00 51.28 474 SER C C 1
ATOM 5662 O O . SER C 1 184 ? 33.462 -61.178 44.234 1.00 50.89 474 SER C O 1
ATOM 5665 N N . LYS C 1 185 ? 35.468 -62.198 44.392 1.00 52.55 475 LYS C N 1
ATOM 5666 C CA . LYS C 1 185 ? 35.016 -63.499 43.901 1.00 53.35 475 LYS C CA 1
ATOM 5667 C C . LYS C 1 185 ? 34.373 -64.348 44.995 1.00 55.15 475 LYS C C 1
ATOM 5668 O O . LYS C 1 185 ? 33.678 -65.324 44.705 1.00 55.04 475 LYS C O 1
ATOM 5674 N N . THR C 1 186 ? 34.613 -63.972 46.248 1.00 57.59 476 THR C N 1
ATOM 5675 C CA . THR C 1 186 ? 34.224 -64.790 47.392 1.00 60.55 476 THR C CA 1
ATOM 5676 C C . THR C 1 186 ? 33.078 -64.180 48.197 1.00 62.06 476 THR C C 1
ATOM 5677 O O . THR C 1 186 ? 32.765 -62.994 48.057 1.00 61.73 476 THR C O 1
ATOM 5681 N N . GLY C 1 187 ? 32.463 -65.004 49.041 1.00 64.23 477 GLY C N 1
ATOM 5682 C CA . GLY C 1 187 ? 31.396 -64.557 49.929 1.00 66.10 477 GLY C CA 1
ATOM 5683 C C . GLY C 1 187 ? 30.039 -64.507 49.257 1.00 66.53 477 GLY C C 1
ATOM 5684 O O . GLY C 1 187 ? 29.911 -64.787 48.062 1.00 66.80 477 GLY C O 1
ATOM 5685 N N . ARG C 1 188 ? 29.024 -64.146 50.037 1.00 67.17 478 ARG C N 1
ATOM 5686 C CA . ARG C 1 188 ? 27.659 -64.049 49.538 1.00 66.79 478 ARG C CA 1
ATOM 5687 C C . ARG C 1 188 ? 27.490 -62.821 48.652 1.00 64.47 478 ARG C C 1
ATOM 5688 O O . ARG C 1 188 ? 28.071 -61.765 48.918 1.00 63.56 478 ARG C O 1
ATOM 5696 N N . VAL C 1 189 ? 26.701 -62.983 47.593 1.00 61.90 479 VAL C N 1
ATOM 5697 C CA . VAL C 1 189 ? 26.357 -61.893 46.692 1.00 58.66 479 VAL C CA 1
ATOM 5698 C C . VAL C 1 189 ? 24.942 -61.425 47.030 1.00 57.59 479 VAL C C 1
ATOM 5699 O O . VAL C 1 189 ? 23.974 -62.134 46.742 1.00 57.55 479 VAL C O 1
ATOM 5703 N N . PRO C 1 190 ? 24.813 -60.239 47.658 1.00 56.68 480 PRO C N 1
ATOM 5704 C CA . PRO C 1 190 ? 23.479 -59.711 47.933 1.00 56.79 480 PRO C CA 1
ATOM 5705 C C . PRO C 1 190 ? 22.762 -59.343 46.633 1.00 56.09 480 PRO C C 1
ATOM 5706 O O . PRO C 1 190 ? 23.412 -58.894 45.687 1.00 55.43 480 PRO C O 1
ATOM 5710 N N . PRO C 1 191 ? 21.434 -59.556 46.576 1.00 55.82 481 PRO C N 1
ATOM 5711 C CA . PRO C 1 191 ? 20.598 -59.178 45.435 1.00 54.72 481 PRO C CA 1
ATOM 5712 C C . PRO C 1 191 ? 20.873 -57.773 44.884 1.00 53.16 481 PRO C C 1
ATOM 5713 O O . PRO C 1 191 ? 20.773 -57.567 43.673 1.00 52.54 481 PRO C O 1
ATOM 5717 N N . SER C 1 192 ? 21.214 -56.827 45.760 1.00 52.01 482 SER C N 1
ATOM 5718 C CA . SER C 1 192 ? 21.593 -55.475 45.339 1.00 50.74 482 SER C CA 1
ATOM 5719 C C . SER C 1 192 ? 22.846 -55.494 44.462 1.00 49.26 482 SER C C 1
ATOM 5720 O O . SER C 1 192 ? 22.937 -54.755 43.478 1.00 48.20 482 SER C O 1
ATOM 5723 N N . GLU C 1 193 ? 23.797 -56.352 44.829 1.00 48.61 483 GLU C N 1
ATOM 5724 C CA . GLU C 1 193 ? 25.067 -56.486 44.121 1.00 47.09 483 GLU C CA 1
ATOM 5725 C C . GLU C 1 193 ? 24.913 -57.194 42.771 1.00 46.21 483 GLU C C 1
ATOM 5726 O O . GLU C 1 193 ? 25.528 -56.781 41.786 1.00 45.78 483 GLU C O 1
ATOM 5732 N N . LEU C 1 194 ? 24.097 -58.249 42.725 1.00 45.64 484 LEU C N 1
ATOM 5733 C CA . LEU C 1 194 ? 23.829 -58.951 41.467 1.00 45.36 484 LEU C CA 1
ATOM 5734 C C . LEU C 1 194 ? 23.166 -58.004 40.469 1.00 44.55 484 LEU C C 1
ATOM 5735 O O . LEU C 1 194 ? 23.537 -57.971 39.292 1.00 43.72 484 LEU C O 1
ATOM 5740 N N . SER C 1 195 ? 22.195 -57.235 40.962 1.00 44.70 485 SER C N 1
ATOM 5741 C CA . SER C 1 195 ? 21.508 -56.208 40.182 1.00 44.22 485 SER C CA 1
ATOM 5742 C C . SER C 1 195 ? 22.479 -55.170 39.614 1.00 42.88 485 SER C C 1
ATOM 5743 O O . SER C 1 195 ? 22.344 -54.762 38.461 1.00 41.92 485 SER C O 1
ATOM 5746 N N . TYR C 1 196 ? 23.453 -54.755 40.423 1.00 42.54 486 TYR C N 1
ATOM 5747 C CA . TYR C 1 196 ? 24.464 -53.794 39.980 1.00 41.51 486 TYR C CA 1
ATOM 5748 C C . TYR C 1 196 ? 25.382 -54.410 38.927 1.00 40.48 486 TYR C C 1
ATOM 5749 O O . TYR C 1 196 ? 25.706 -53.765 37.930 1.00 39.43 486 TYR C O 1
ATOM 5758 N N . ARG C 1 197 ? 25.778 -55.663 39.152 1.00 40.55 487 ARG C N 1
ATOM 5759 C CA . ARG C 1 197 ? 26.578 -56.425 38.190 1.00 39.46 487 ARG C CA 1
ATOM 5760 C C . ARG C 1 197 ? 25.851 -56.601 36.856 1.00 38.59 487 ARG C C 1
ATOM 5761 O O . ARG C 1 197 ? 26.465 -56.495 35.793 1.00 37.44 487 ARG C O 1
ATOM 5769 N N . THR C 1 198 ? 24.543 -56.852 36.926 1.00 38.43 488 THR C N 1
ATOM 5770 C CA . THR C 1 198 ? 23.691 -56.967 35.742 1.00 37.72 488 THR C CA 1
ATOM 5771 C C . THR C 1 198 ? 23.618 -55.633 34.989 1.00 36.84 488 THR C C 1
ATOM 5772 O O . THR C 1 198 ? 23.772 -55.595 33.765 1.00 36.13 488 THR C O 1
ATOM 5776 N N . GLN C 1 199 ? 23.396 -54.550 35.732 1.00 36.69 489 GLN C N 1
ATOM 5777 C CA . GLN C 1 199 ? 23.370 -53.195 35.182 1.00 35.65 489 GLN C CA 1
ATOM 5778 C C . GLN C 1 199 ? 24.639 -52.887 34.379 1.00 34.60 489 GLN C C 1
ATOM 5779 O O . GLN C 1 199 ? 24.557 -52.389 33.251 1.00 34.05 489 GLN C O 1
ATOM 5785 N N . ILE C 1 200 ? 25.799 -53.198 34.958 1.00 33.25 490 ILE C N 1
ATOM 5786 C CA . ILE C 1 200 ? 27.088 -52.938 34.314 1.00 31.95 490 ILE C CA 1
ATOM 5787 C C . ILE C 1 200 ? 27.275 -53.796 33.059 1.00 31.00 490 ILE C C 1
ATOM 5788 O O . ILE C 1 200 ? 27.606 -53.273 31.992 1.00 30.44 490 ILE C O 1
ATOM 5793 N N . LEU C 1 201 ? 27.044 -55.102 33.188 1.00 30.30 491 LEU C N 1
ATOM 5794 C CA . LEU C 1 201 ? 27.164 -56.025 32.061 1.00 29.63 491 LEU C CA 1
ATOM 5795 C C . LEU C 1 201 ? 26.191 -55.682 30.930 1.00 29.36 491 LEU C C 1
ATOM 5796 O O . LEU C 1 201 ? 26.547 -55.777 29.755 1.00 29.01 491 LEU C O 1
ATOM 5801 N N . GLY C 1 202 ? 24.973 -55.287 31.296 1.00 29.33 492 GLY C N 1
ATOM 5802 C CA . GLY C 1 202 ? 23.976 -54.814 30.337 1.00 29.13 492 GLY C CA 1
ATOM 5803 C C . GLY C 1 202 ? 24.460 -53.614 29.545 1.00 28.63 492 GLY C C 1
ATOM 5804 O O . GLY C 1 202 ? 24.287 -53.563 28.328 1.00 28.32 492 GLY C O 1
ATOM 5805 N N . GLN C 1 203 ? 25.076 -52.655 30.238 1.00 28.29 493 GLN C N 1
ATOM 5806 C CA . GLN C 1 203 ? 25.687 -51.485 29.601 1.00 27.94 493 GLN C CA 1
ATOM 5807 C C . GLN C 1 203 ? 26.741 -51.866 28.556 1.00 27.69 493 GLN C C 1
ATOM 5808 O O . GLN C 1 203 ? 26.723 -51.361 27.434 1.00 27.67 493 GLN C O 1
ATOM 5814 N N . PHE C 1 204 ? 27.656 -52.755 28.934 1.00 27.44 494 PHE C N 1
ATOM 5815 C CA . PHE C 1 204 ? 28.763 -53.153 28.066 1.00 27.28 494 PHE C CA 1
ATOM 5816 C C . PHE C 1 204 ? 28.294 -54.006 26.884 1.00 27.26 494 PHE C C 1
ATOM 5817 O O . PHE C 1 204 ? 28.709 -53.796 25.742 1.00 26.64 494 PHE C O 1
ATOM 5825 N N . LEU C 1 205 ? 27.438 -54.972 27.189 1.00 27.82 495 LEU C N 1
ATOM 5826 C CA . LEU C 1 205 ? 26.871 -55.893 26.216 1.00 28.35 495 LEU C CA 1
ATOM 5827 C C . LEU C 1 205 ? 26.054 -55.141 25.154 1.00 27.74 495 LEU C C 1
ATOM 5828 O O . LEU C 1 205 ? 26.152 -55.433 23.958 1.00 27.44 495 LEU C O 1
ATOM 5833 N N . ALA C 1 206 ? 25.273 -54.158 25.602 1.00 27.63 496 ALA C N 1
ATOM 5834 C CA . ALA C 1 206 ? 24.455 -53.326 24.712 1.00 27.22 496 ALA C CA 1
ATOM 5835 C C . ALA C 1 206 ? 25.301 -52.304 23.953 1.00 26.91 496 ALA C C 1
ATOM 5836 O O . ALA C 1 206 ? 25.000 -51.985 22.797 1.00 26.06 496 ALA C O 1
ATOM 5838 N N . TRP C 1 207 ? 26.355 -51.795 24.598 1.00 26.54 497 TRP C N 1
ATOM 5839 C CA . TRP C 1 207 ? 27.313 -50.928 23.912 1.00 26.56 497 TRP C CA 1
ATOM 5840 C C . TRP C 1 207 ? 27.979 -51.667 22.794 1.00 27.01 497 TRP C C 1
ATOM 5841 O O . TRP C 1 207 ? 28.208 -51.108 21.723 1.00 27.60 497 TRP C O 1
ATOM 5852 N N . LEU C 1 208 ? 28.301 -52.933 23.043 1.00 27.30 498 LEU C N 1
ATOM 5853 C CA . LEU C 1 208 ? 28.994 -53.766 22.073 1.00 27.62 498 LEU C CA 1
ATOM 5854 C C . LEU C 1 208 ? 28.145 -54.030 20.826 1.00 27.90 498 LEU C C 1
ATOM 5855 O O . LEU C 1 208 ? 28.682 -54.237 19.741 1.00 27.99 498 LEU C O 1
ATOM 5860 N N . LEU C 1 209 ? 26.824 -54.018 20.983 1.00 28.75 499 LEU C N 1
ATOM 5861 C CA . LEU C 1 209 ? 25.915 -54.185 19.850 1.00 29.52 499 LEU C CA 1
ATOM 5862 C C . LEU C 1 209 ? 25.674 -52.863 19.113 1.00 29.90 499 LEU C C 1
ATOM 5863 O O . LEU C 1 209 ? 25.810 -52.799 17.893 1.00 29.99 499 LEU C O 1
ATOM 5868 N N . ASP C 1 210 ? 25.332 -51.815 19.860 1.00 30.66 500 ASP C N 1
ATOM 5869 C CA . ASP C 1 210 ? 25.007 -50.511 19.283 1.00 31.41 500 ASP C CA 1
ATOM 5870 C C . ASP C 1 210 ? 26.245 -49.739 18.822 1.00 31.14 500 ASP C C 1
ATOM 5871 O O . ASP C 1 210 ? 26.233 -49.109 17.761 1.00 31.44 500 ASP C O 1
ATOM 5876 N N . GLY C 1 211 ? 27.302 -49.782 19.626 1.00 30.06 501 GLY C N 1
ATOM 5877 C CA . GLY C 1 211 ? 28.519 -49.033 19.336 1.00 29.43 501 GLY C CA 1
ATOM 5878 C C . GLY C 1 211 ? 29.465 -49.784 18.426 1.00 29.06 501 GLY C C 1
ATOM 5879 O O . GLY C 1 211 ? 29.784 -49.317 17.331 1.00 29.28 501 GLY C O 1
ATOM 5880 N N . PHE C 1 212 ? 29.904 -50.957 18.877 1.00 28.57 502 PHE C N 1
ATOM 5881 C CA . PHE C 1 212 ? 30.926 -51.727 18.171 1.00 28.32 502 PHE C CA 1
ATOM 5882 C C . PHE C 1 212 ? 30.390 -52.402 16.905 1.00 28.24 502 PHE C C 1
ATOM 5883 O O . PHE C 1 212 ? 30.829 -52.082 15.799 1.00 28.22 502 PHE C O 1
ATOM 5891 N N . VAL C 1 213 ? 29.441 -53.322 17.069 1.00 28.18 503 VAL C N 1
ATOM 5892 C CA . VAL C 1 213 ? 28.897 -54.089 15.948 1.00 28.13 503 VAL C CA 1
ATOM 5893 C C . VAL C 1 213 ? 28.300 -53.178 14.871 1.00 28.33 503 VAL C C 1
ATOM 5894 O O . VAL C 1 213 ? 28.658 -53.279 13.695 1.00 28.05 503 VAL C O 1
ATOM 5898 N N . VAL C 1 214 ? 27.410 -52.282 15.286 1.00 28.58 504 VAL C N 1
ATOM 5899 C CA . VAL C 1 214 ? 26.700 -51.398 14.361 1.00 28.72 504 VAL C CA 1
ATOM 5900 C C . VAL C 1 214 ? 27.626 -50.337 13.762 1.00 28.55 504 VAL C C 1
ATOM 5901 O O . VAL C 1 214 ? 27.549 -50.052 12.565 1.00 29.06 504 VAL C O 1
ATOM 5905 N N . GLY C 1 215 ? 28.504 -49.770 14.585 1.00 28.02 505 GLY C N 1
ATOM 5906 C CA . GLY C 1 215 ? 29.524 -48.841 14.092 1.00 28.24 505 GLY C CA 1
ATOM 5907 C C . GLY C 1 215 ? 30.346 -49.464 12.979 1.00 28.13 505 GLY C C 1
ATOM 5908 O O . GLY C 1 215 ? 30.722 -48.796 12.018 1.00 27.77 505 GLY C O 1
ATOM 5909 N N . LEU C 1 216 ? 30.592 -50.764 13.115 1.00 28.55 506 LEU C N 1
ATOM 5910 C CA . LEU C 1 216 ? 31.373 -51.551 12.166 1.00 29.21 506 LEU C CA 1
ATOM 5911 C C . LEU C 1 216 ? 30.629 -51.741 10.845 1.00 29.33 506 LEU C C 1
ATOM 5912 O O . LEU C 1 216 ? 31.222 -51.622 9.771 1.00 29.28 506 LEU C O 1
ATOM 5917 N N . VAL C 1 217 ? 29.333 -52.038 10.934 1.00 29.73 507 VAL C N 1
ATOM 5918 C CA . VAL C 1 217 ? 28.466 -52.138 9.757 1.00 30.38 507 VAL C CA 1
ATOM 5919 C C . VAL C 1 217 ? 28.374 -50.781 9.053 1.00 30.95 507 VAL C C 1
ATOM 5920 O O . VAL C 1 217 ? 28.489 -50.703 7.829 1.00 31.88 507 VAL C O 1
ATOM 5924 N N . ARG C 1 218 ? 28.185 -49.721 9.838 1.00 31.21 508 ARG C N 1
ATOM 5925 C CA . ARG C 1 218 ? 28.140 -48.351 9.322 1.00 32.15 508 ARG C CA 1
ATOM 5926 C C . ARG C 1 218 ? 29.416 -47.937 8.589 1.00 31.80 508 ARG C C 1
ATOM 5927 O O . ARG C 1 218 ? 29.348 -47.331 7.522 1.00 31.91 508 ARG C O 1
ATOM 5935 N N . ALA C 1 219 ? 30.572 -48.266 9.165 1.00 31.35 509 ALA C N 1
ATOM 5936 C CA . ALA C 1 219 ? 31.863 -47.852 8.610 1.00 31.22 509 ALA C CA 1
ATOM 5937 C C . ALA C 1 219 ? 32.195 -48.548 7.293 1.00 31.55 509 ALA C C 1
ATOM 5938 O O . ALA C 1 219 ? 32.489 -47.890 6.291 1.00 31.66 509 ALA C O 1
ATOM 5940 N N . CYS C 1 220 ? 32.121 -49.878 7.306 1.00 31.57 510 CYS C N 1
ATOM 5941 C CA . CYS C 1 220 ? 32.646 -50.711 6.228 1.00 32.17 510 CYS C CA 1
ATOM 5942 C C . CYS C 1 220 ? 31.649 -50.959 5.105 1.00 32.41 510 CYS C C 1
ATOM 5943 O O . CYS C 1 220 ? 32.037 -51.342 4.005 1.00 32.48 510 CYS C O 1
ATOM 5946 N N . PHE C 1 221 ? 30.368 -50.751 5.390 1.00 32.93 511 PHE C N 1
ATOM 5947 C CA . PHE C 1 221 ? 29.322 -51.042 4.423 1.00 33.64 511 PHE C CA 1
ATOM 5948 C C . PHE C 1 221 ? 28.415 -49.845 4.198 1.00 35.06 511 PHE C C 1
ATOM 5949 O O . PHE C 1 221 ? 28.341 -48.941 5.030 1.00 34.68 511 PHE C O 1
ATOM 5957 N N . TYR C 1 222 ? 27.750 -49.845 3.048 1.00 37.38 512 TYR C N 1
ATOM 5958 C CA . TYR C 1 222 ? 26.604 -48.987 2.817 1.00 40.02 512 TYR C CA 1
ATOM 5959 C C . TYR C 1 222 ? 25.453 -49.867 2.351 1.00 41.65 512 TYR C C 1
ATOM 5960 O O . TYR C 1 222 ? 25.627 -50.718 1.476 1.00 42.51 512 TYR C O 1
ATOM 5969 N N . ALA C 1 223 ? 24.282 -49.661 2.945 1.00 43.46 513 ALA C N 1
ATOM 5970 C CA . ALA C 1 223 ? 23.098 -50.447 2.617 1.00 46.16 513 ALA C CA 1
ATOM 5971 C C . ALA C 1 223 ? 22.052 -49.607 1.893 1.00 49.21 513 ALA C C 1
ATOM 5972 O O . ALA C 1 223 ? 21.876 -48.425 2.195 1.00 49.25 513 ALA C O 1
ATOM 5974 N N . THR C 1 224 ? 21.361 -50.222 0.936 1.00 52.89 514 THR C N 1
ATOM 5975 C CA . THR C 1 224 ? 20.362 -49.512 0.134 1.00 57.60 514 THR C CA 1
ATOM 5976 C C . THR C 1 224 ? 19.145 -50.376 -0.218 1.00 61.32 514 THR C C 1
ATOM 5977 O O . THR C 1 224 ? 19.116 -51.573 0.071 1.00 60.86 514 THR C O 1
ATOM 5981 N N . GLU C 1 225 ? 18.152 -49.749 -0.848 1.00 67.66 515 GLU C N 1
ATOM 5982 C CA . GLU C 1 225 ? 16.869 -50.380 -1.149 1.00 74.47 515 GLU C CA 1
ATOM 5983 C C . GLU C 1 225 ? 16.859 -51.104 -2.500 1.00 77.93 515 GLU C C 1
ATOM 5984 O O . GLU C 1 225 ? 16.072 -50.756 -3.383 1.00 79.70 515 GLU C O 1
ATOM 5990 N N . SER C 1 226 ? 17.726 -52.110 -2.644 1.00 80.45 516 SER C N 1
ATOM 5991 C CA . SER C 1 226 ? 17.833 -52.949 -3.858 1.00 84.01 516 SER C CA 1
ATOM 5992 C C . SER C 1 226 ? 17.836 -52.193 -5.197 1.00 86.51 516 SER C C 1
ATOM 5993 O O . SER C 1 226 ? 18.856 -52.163 -5.891 1.00 86.53 516 SER C O 1
ATOM 5996 N N . MET C 1 227 ? 16.683 -51.613 -5.545 1.00 89.06 517 MET C N 1
ATOM 5997 C CA . MET C 1 227 ? 16.458 -50.854 -6.789 1.00 92.65 517 MET C CA 1
ATOM 5998 C C . MET C 1 227 ? 16.154 -51.726 -8.015 1.00 94.84 517 MET C C 1
ATOM 5999 O O . MET C 1 227 ? 16.015 -51.212 -9.128 1.00 95.44 517 MET C O 1
ATOM 6004 N N . GLY C 1 228 ? 16.033 -53.036 -7.805 1.00 96.37 518 GLY C N 1
ATOM 6005 C CA . GLY C 1 228 ? 15.760 -53.973 -8.895 1.00 98.67 518 GLY C CA 1
ATOM 6006 C C . GLY C 1 228 ? 15.034 -55.230 -8.454 1.00 100.86 518 GLY C C 1
ATOM 6007 O O . GLY C 1 228 ? 13.918 -55.501 -8.903 1.00 101.41 518 GLY C O 1
ATOM 6008 N N . GLN C 1 229 ? 15.673 -55.993 -7.567 1.00 101.48 519 GLN C N 1
ATOM 6009 C CA . GLN C 1 229 ? 15.125 -57.254 -7.051 1.00 102.28 519 GLN C CA 1
ATOM 6010 C C . GLN C 1 229 ? 13.949 -57.025 -6.088 1.00 101.84 519 GLN C C 1
ATOM 6011 O O . GLN C 1 229 ? 13.655 -57.873 -5.237 1.00 102.62 519 GLN C O 1
ATOM 6017 N N . LYS C 1 230 ? 13.288 -55.873 -6.242 1.00 100.16 520 LYS C N 1
ATOM 6018 C CA . LYS C 1 230 ? 12.125 -55.442 -5.441 1.00 98.30 520 LYS C CA 1
ATOM 6019 C C . LYS C 1 230 ? 12.535 -54.591 -4.232 1.00 95.11 520 LYS C C 1
ATOM 6020 O O . LYS C 1 230 ? 13.196 -53.561 -4.388 1.00 93.63 520 LYS C O 1
ATOM 6026 N N . ASN C 1 231 ? 12.140 -55.031 -3.039 1.00 92.20 521 ASN C N 1
ATOM 6027 C CA . ASN C 1 231 ? 12.371 -54.284 -1.803 1.00 88.00 521 ASN C CA 1
ATOM 6028 C C . ASN C 1 231 ? 13.171 -55.079 -0.767 1.00 83.85 521 ASN C C 1
ATOM 6029 O O . ASN C 1 231 ? 12.619 -55.597 0.210 1.00 84.37 521 ASN C O 1
ATOM 6034 N N . ALA C 1 232 ? 14.479 -55.172 -0.994 1.00 77.54 522 ALA C N 1
ATOM 6035 C CA . ALA C 1 232 ? 15.375 -55.902 -0.102 1.00 71.59 522 ALA C CA 1
ATOM 6036 C C . ALA C 1 232 ? 16.629 -55.091 0.197 1.00 66.52 522 ALA C C 1
ATOM 6037 O O . ALA C 1 232 ? 17.133 -54.372 -0.667 1.00 67.11 522 ALA C O 1
ATOM 6039 N N . ILE C 1 233 ? 17.124 -55.210 1.426 1.00 60.55 523 ILE C N 1
ATOM 6040 C CA . ILE C 1 233 ? 18.339 -54.515 1.841 1.00 55.90 523 ILE C CA 1
ATOM 6041 C C . ILE C 1 233 ? 19.574 -55.228 1.291 1.00 52.40 523 ILE C C 1
ATOM 6042 O O . ILE C 1 233 ? 19.829 -56.391 1.612 1.00 51.10 523 ILE C O 1
ATOM 6047 N N . ARG C 1 234 ? 20.321 -54.523 0.447 1.00 48.56 524 ARG C N 1
ATOM 6048 C CA . ARG C 1 234 ? 21.601 -55.007 -0.056 1.00 45.94 524 ARG C CA 1
ATOM 6049 C C . ARG C 1 234 ? 22.733 -54.277 0.657 1.00 43.13 524 ARG C C 1
ATOM 6050 O O . ARG C 1 234 ? 22.718 -53.050 0.757 1.00 42.16 524 ARG C O 1
ATOM 6058 N N . PHE C 1 235 ? 23.705 -55.036 1.155 1.00 41.16 525 PHE C N 1
ATOM 6059 C CA . PHE C 1 235 ? 24.883 -54.463 1.800 1.00 39.45 525 PHE C CA 1
ATOM 6060 C C . PHE C 1 235 ? 26.075 -54.435 0.855 1.00 38.49 525 PHE C C 1
ATOM 6061 O O . PHE C 1 235 ? 26.681 -55.472 0.574 1.00 38.08 525 PHE C O 1
ATOM 6069 N N . TYR C 1 236 ? 26.406 -53.246 0.367 1.00 37.20 526 TYR C N 1
ATOM 6070 C CA . TYR C 1 236 ? 27.609 -53.056 -0.428 1.00 36.74 526 TYR C CA 1
ATOM 6071 C C . TYR C 1 236 ? 28.750 -52.647 0.477 1.00 36.00 526 TYR C C 1
ATOM 6072 O O . TYR C 1 236 ? 28.570 -51.823 1.374 1.00 36.49 526 TYR C O 1
ATOM 6081 N N . ARG C 1 237 ? 29.921 -53.229 0.248 1.00 35.60 527 ARG C N 1
ATOM 6082 C CA . ARG C 1 237 ? 31.131 -52.751 0.900 1.00 34.96 527 ARG C CA 1
ATOM 6083 C C . ARG C 1 237 ? 31.398 -51.311 0.481 1.00 35.05 527 ARG C C 1
ATOM 6084 O O . ARG C 1 237 ? 31.193 -50.935 -0.677 1.00 34.94 527 ARG C O 1
ATOM 6092 N N . GLN C 1 238 ? 31.843 -50.517 1.449 1.00 35.08 528 GLN C N 1
ATOM 6093 C CA . GLN C 1 238 ? 32.045 -49.074 1.299 1.00 35.40 528 GLN C CA 1
ATOM 6094 C C . GLN C 1 238 ? 32.775 -48.671 0.006 1.00 35.87 528 GLN C C 1
ATOM 6095 O O . GLN C 1 238 ? 32.409 -47.683 -0.635 1.00 35.93 528 GLN C O 1
ATOM 6101 N N . GLU C 1 239 ? 33.787 -49.451 -0.366 1.00 36.34 529 GLU C N 1
ATOM 6102 C CA . GLU C 1 239 ? 34.622 -49.177 -1.541 1.00 37.54 529 GLU C CA 1
ATOM 6103 C C . GLU C 1 239 ? 33.865 -49.397 -2.853 1.00 37.78 529 GLU C C 1
ATOM 6104 O O . GLU C 1 239 ? 33.999 -48.611 -3.795 1.00 38.42 529 GLU C O 1
ATOM 6110 N N . VAL C 1 240 ? 33.080 -50.473 -2.904 1.00 37.53 530 VAL C N 1
ATOM 6111 C CA . VAL C 1 240 ? 32.254 -50.798 -4.070 1.00 37.58 530 VAL C CA 1
ATOM 6112 C C . VAL C 1 240 ? 31.170 -49.739 -4.274 1.00 37.14 530 VAL C C 1
ATOM 6113 O O . VAL C 1 240 ? 30.885 -49.340 -5.404 1.00 37.28 530 VAL C O 1
ATOM 6117 N N . TRP C 1 241 ? 30.569 -49.289 -3.175 1.00 36.79 531 TRP C N 1
ATOM 6118 C CA . TRP C 1 241 ? 29.533 -48.263 -3.241 1.00 36.63 531 TRP C CA 1
ATOM 6119 C C . TRP C 1 241 ? 30.086 -46.973 -3.773 1.00 37.71 531 TRP C C 1
ATOM 6120 O O . TRP C 1 241 ? 29.468 -46.335 -4.628 1.00 37.95 531 TRP C O 1
ATOM 6131 N N . ALA C 1 242 ? 31.261 -46.590 -3.272 1.00 38.26 532 ALA C N 1
ATOM 6132 C CA . ALA C 1 242 ? 31.996 -45.434 -3.774 1.00 39.72 532 ALA C CA 1
ATOM 6133 C C . ALA C 1 242 ? 32.229 -45.544 -5.280 1.00 41.36 532 ALA C C 1
ATOM 6134 O O . ALA C 1 242 ? 32.054 -44.568 -6.009 1.00 42.02 532 ALA C O 1
ATOM 6136 N N . LYS C 1 243 ? 32.614 -46.738 -5.733 1.00 42.72 533 LYS C N 1
ATOM 6137 C CA . LYS C 1 243 ? 32.807 -47.017 -7.158 1.00 44.83 533 LYS C CA 1
ATOM 6138 C C . LYS C 1 243 ? 31.509 -46.845 -7.953 1.00 45.31 533 LYS C C 1
ATOM 6139 O O . LYS C 1 243 ? 31.516 -46.265 -9.041 1.00 46.40 533 LYS C O 1
ATOM 6145 N N . LEU C 1 244 ? 30.405 -47.344 -7.402 1.00 45.36 534 LEU C N 1
ATOM 6146 C CA . LEU C 1 244 ? 29.094 -47.201 -8.031 1.00 46.16 534 LEU C CA 1
ATOM 6147 C C . LEU C 1 244 ? 28.680 -45.734 -8.163 1.00 47.19 534 LEU C C 1
ATOM 6148 O O . LEU C 1 244 ? 28.210 -45.317 -9.223 1.00 48.76 534 LEU C O 1
ATOM 6153 N N . GLN C 1 245 ? 28.868 -44.962 -7.092 1.00 46.90 535 GLN C N 1
ATOM 6154 C CA . GLN C 1 245 ? 28.582 -43.523 -7.100 1.00 47.87 535 GLN C CA 1
ATOM 6155 C C . GLN C 1 245 ? 29.428 -42.789 -8.138 1.00 49.75 535 GLN C C 1
ATOM 6156 O O . GLN C 1 245 ? 28.929 -41.917 -8.849 1.00 50.93 535 GLN C O 1
ATOM 6162 N N . ASP C 1 246 ? 30.706 -43.155 -8.214 1.00 51.56 536 ASP C N 1
ATOM 6163 C CA . ASP C 1 246 ? 31.648 -42.572 -9.166 1.00 53.94 536 ASP C CA 1
ATOM 6164 C C . ASP C 1 246 ? 31.222 -42.812 -10.619 1.00 55.32 536 ASP C C 1
ATOM 6165 O O . ASP C 1 246 ? 31.197 -41.877 -11.423 1.00 56.31 536 ASP C O 1
ATOM 6170 N N . LEU C 1 247 ? 30.878 -44.061 -10.939 1.00 55.27 537 LEU C N 1
ATOM 6171 C CA . LEU C 1 247 ? 30.469 -44.447 -12.295 1.00 56.21 537 LEU C CA 1
ATOM 6172 C C . LEU C 1 247 ? 29.125 -43.853 -12.712 1.00 56.93 537 LEU C C 1
ATOM 6173 O O . LEU C 1 247 ? 28.952 -43.447 -13.863 1.00 58.31 537 LEU C O 1
ATOM 6178 N N . ALA C 1 248 ? 28.180 -43.812 -11.775 1.00 57.20 538 ALA C N 1
ATOM 6179 C CA . ALA C 1 248 ? 26.844 -43.273 -12.033 1.00 58.69 538 ALA C CA 1
ATOM 6180 C C . ALA C 1 248 ? 26.853 -41.761 -12.250 1.00 60.00 538 ALA C C 1
ATOM 6181 O O . ALA C 1 248 ? 26.044 -41.238 -13.016 1.00 59.83 538 ALA C O 1
ATOM 6183 N N . PHE C 1 249 ? 27.773 -41.071 -11.579 1.00 61.70 539 PHE C N 1
ATOM 6184 C CA . PHE C 1 249 ? 27.838 -39.611 -11.637 1.00 65.65 539 PHE C CA 1
ATOM 6185 C C . PHE C 1 249 ? 28.928 -39.049 -12.554 1.00 70.05 539 PHE C C 1
ATOM 6186 O O . PHE C 1 249 ? 29.191 -37.844 -12.543 1.00 71.62 539 PHE C O 1
ATOM 6194 N N . ARG C 1 250 ? 29.555 -39.917 -13.345 1.00 75.15 540 ARG C N 1
ATOM 6195 C CA . ARG C 1 250 ? 30.417 -39.462 -14.438 1.00 80.88 540 ARG C CA 1
ATOM 6196 C C . ARG C 1 250 ? 29.830 -39.844 -15.802 1.00 86.18 540 ARG C C 1
ATOM 6197 O O . ARG C 1 250 ? 30.264 -39.337 -16.840 1.00 88.37 540 ARG C O 1
ATOM 6205 N N . SER C 1 251 ? 28.834 -40.730 -15.778 1.00 90.49 541 SER C N 1
ATOM 6206 C CA . SER C 1 251 ? 28.131 -41.168 -16.985 1.00 95.20 541 SER C CA 1
ATOM 6207 C C . SER C 1 251 ? 27.160 -40.106 -17.503 1.00 99.22 541 SER C C 1
ATOM 6208 O O . SER C 1 251 ? 27.171 -39.780 -18.692 1.00 101.45 541 SER C O 1
ATOM 6211 N N . HIS C 1 252 ? 26.325 -39.573 -16.610 1.00 102.61 542 HIS C N 1
ATOM 6212 C CA . HIS C 1 252 ? 25.344 -38.553 -16.989 1.00 105.90 542 HIS C CA 1
ATOM 6213 C C . HIS C 1 252 ? 25.904 -37.158 -16.893 1.00 107.86 542 HIS C C 1
ATOM 6214 O O . HIS C 1 252 ? 25.400 -36.239 -17.545 1.00 109.12 542 HIS C O 1
ATOM 6221 N N . ILE C 1 253 ? 26.943 -36.986 -16.075 1.00 107.67 543 ILE C N 1
ATOM 6222 C CA . ILE C 1 253 ? 27.745 -35.756 -16.075 1.00 107.96 543 ILE C CA 1
ATOM 6223 C C . ILE C 1 253 ? 29.198 -36.086 -16.462 1.00 108.88 543 ILE C C 1
ATOM 6224 O O . ILE C 1 253 ? 30.012 -36.449 -15.610 1.00 108.05 543 ILE C O 1
ATOM 6229 N N . SER C 1 254 ? 29.515 -36.001 -17.755 1.00 110.84 544 SER C N 1
ATOM 6230 C CA . SER C 1 254 ? 28.543 -35.692 -18.807 1.00 111.90 544 SER C CA 1
ATOM 6231 C C . SER C 1 254 ? 28.298 -36.901 -19.706 1.00 111.10 544 SER C C 1
ATOM 6232 O O . SER C 1 254 ? 29.239 -37.570 -20.133 1.00 110.50 544 SER C O 1
ATOM 6235 N N . SER D 1 4 ? -21.489 5.474 63.258 1.00 89.44 294 SER D N 1
ATOM 6236 C CA . SER D 1 4 ? -21.661 5.615 61.784 1.00 89.62 294 SER D CA 1
ATOM 6237 C C . SER D 1 4 ? -20.648 4.769 61.017 1.00 88.25 294 SER D C 1
ATOM 6238 O O . SER D 1 4 ? -19.564 4.466 61.524 1.00 87.13 294 SER D O 1
ATOM 6241 N N . GLN D 1 5 ? -21.016 4.395 59.792 1.00 87.54 295 GLN D N 1
ATOM 6242 C CA . GLN D 1 5 ? -20.134 3.661 58.882 1.00 85.21 295 GLN D CA 1
ATOM 6243 C C . GLN D 1 5 ? -18.959 4.537 58.446 1.00 84.32 295 GLN D C 1
ATOM 6244 O O . GLN D 1 5 ? -17.936 4.030 57.984 1.00 83.26 295 GLN D O 1
ATOM 6250 N N . SER D 1 6 ? -19.126 5.850 58.607 1.00 84.22 296 SER D N 1
ATOM 6251 C CA . SER D 1 6 ? -18.175 6.862 58.140 1.00 83.17 296 SER D CA 1
ATOM 6252 C C . SER D 1 6 ? -16.748 6.698 58.676 1.00 81.26 296 SER D C 1
ATOM 6253 O O . SER D 1 6 ? -15.791 6.683 57.898 1.00 79.76 296 SER D O 1
ATOM 6256 N N . PHE D 1 7 ? -16.612 6.579 59.996 1.00 80.03 297 PHE D N 1
ATOM 6257 C CA . PHE D 1 7 ? -15.294 6.549 60.635 1.00 77.78 297 PHE D CA 1
ATOM 6258 C C . PHE D 1 7 ? -14.700 5.146 60.783 1.00 73.38 297 PHE D C 1
ATOM 6259 O O . PHE D 1 7 ? -13.477 4.990 60.796 1.00 71.23 297 PHE D O 1
ATOM 6267 N N . MET D 1 8 ? -15.564 4.138 60.892 1.00 70.31 298 MET D N 1
ATOM 6268 C CA . MET D 1 8 ? -15.137 2.734 60.918 1.00 67.47 298 MET D CA 1
ATOM 6269 C C . MET D 1 8 ? -14.520 2.316 59.581 1.00 64.48 298 MET D C 1
ATOM 6270 O O . MET D 1 8 ? -13.626 1.468 59.539 1.00 62.15 298 MET D O 1
ATOM 6275 N N . ARG D 1 9 ? -15.008 2.919 58.497 1.00 62.06 299 ARG D N 1
ATOM 6276 C CA . ARG D 1 9 ? -14.475 2.694 57.156 1.00 58.66 299 ARG D CA 1
ATOM 6277 C C . ARG D 1 9 ? -13.110 3.365 56.999 1.00 55.79 299 ARG D C 1
ATOM 6278 O O . ARG D 1 9 ? -12.206 2.802 56.380 1.00 54.63 299 ARG D O 1
ATOM 6286 N N . THR D 1 10 ? -12.973 4.563 57.568 1.00 53.04 300 THR D N 1
ATOM 6287 C CA . THR D 1 10 ? -11.731 5.338 57.494 1.00 50.28 300 THR D CA 1
ATOM 6288 C C . THR D 1 10 ? -10.616 4.727 58.346 1.00 47.72 300 THR D C 1
ATOM 6289 O O . THR D 1 10 ? -9.509 4.493 57.851 1.00 47.11 300 THR D O 1
ATOM 6293 N N . LEU D 1 11 ? -10.910 4.474 59.620 1.00 45.03 301 LEU D N 1
ATOM 6294 C CA . LEU D 1 11 ? -9.935 3.886 60.538 1.00 42.87 301 LEU D CA 1
ATOM 6295 C C . LEU D 1 11 ? -9.623 2.431 60.186 1.00 40.42 301 LEU D C 1
ATOM 6296 O O . LEU D 1 11 ? -8.498 1.965 60.382 1.00 38.93 301 LEU D O 1
ATOM 6301 N N . GLY D 1 12 ? -10.629 1.727 59.667 1.00 38.48 302 GLY D N 1
ATOM 6302 C CA . GLY D 1 12 ? -10.459 0.374 59.153 1.00 37.53 302 GLY D CA 1
ATOM 6303 C C . GLY D 1 12 ? -9.532 0.343 57.953 1.00 36.79 302 GLY D C 1
ATOM 6304 O O . GLY D 1 12 ? -8.744 -0.588 57.798 1.00 35.92 302 GLY D O 1
ATOM 6305 N N . PHE D 1 13 ? -9.627 1.365 57.102 1.00 36.93 303 PHE D N 1
ATOM 6306 C CA . PHE D 1 13 ? -8.708 1.518 55.976 1.00 36.87 303 PHE D CA 1
ATOM 6307 C C . PHE D 1 13 ? -7.294 1.835 56.459 1.00 36.19 303 PHE D C 1
ATOM 6308 O O . PHE D 1 13 ? -6.328 1.247 55.979 1.00 35.95 303 PHE D O 1
ATOM 6316 N N . LEU D 1 14 ? -7.184 2.766 57.405 1.00 35.73 304 LEU D N 1
ATOM 6317 C CA . LEU D 1 14 ? -5.888 3.205 57.924 1.00 35.33 304 LEU D CA 1
ATOM 6318 C C . LEU D 1 14 ? -5.160 2.165 58.770 1.00 34.71 304 LEU D C 1
ATOM 6319 O O . LEU D 1 14 ? -3.976 1.916 58.559 1.00 35.18 304 LEU D O 1
ATOM 6324 N N . TYR D 1 15 ? -5.865 1.569 59.728 1.00 34.01 305 TYR D N 1
ATOM 6325 C CA . TYR D 1 15 ? -5.221 0.735 60.740 1.00 33.52 305 TYR D CA 1
ATOM 6326 C C . TYR D 1 15 ? -5.745 -0.699 60.809 1.00 33.51 305 TYR D C 1
ATOM 6327 O O . TYR D 1 15 ? -5.238 -1.504 61.590 1.00 33.78 305 TYR D O 1
ATOM 6336 N N . GLY D 1 16 ? -6.747 -1.017 59.991 1.00 33.47 306 GLY D N 1
ATOM 6337 C CA . GLY D 1 16 ? -7.339 -2.356 59.965 1.00 33.45 306 GLY D CA 1
ATOM 6338 C C . GLY D 1 16 ? -8.104 -2.714 61.229 1.00 34.43 306 GLY D C 1
ATOM 6339 O O . GLY D 1 16 ? -8.253 -1.887 62.134 1.00 34.66 306 GLY D O 1
ATOM 6340 N N . GLY D 1 17 ? -8.600 -3.949 61.276 1.00 33.97 307 GLY D N 1
ATOM 6341 C CA . GLY D 1 17 ? -9.221 -4.515 62.473 1.00 34.02 307 GLY D CA 1
ATOM 6342 C C . GLY D 1 17 ? -10.591 -3.973 62.836 1.00 34.48 307 GLY D C 1
ATOM 6343 O O . GLY D 1 17 ? -10.910 -3.843 64.019 1.00 34.67 307 GLY D O 1
ATOM 6344 N N . ARG D 1 18 ? -11.409 -3.674 61.829 1.00 34.61 308 ARG D N 1
ATOM 6345 C CA . ARG D 1 18 ? -12.728 -3.080 62.069 1.00 35.57 308 ARG D CA 1
ATOM 6346 C C . ARG D 1 18 ? -13.868 -3.676 61.246 1.00 35.11 308 ARG D C 1
ATOM 6347 O O . ARG D 1 18 ? -14.997 -3.179 61.283 1.00 35.53 308 ARG D O 1
ATOM 6355 N N . GLY D 1 19 ? -13.572 -4.746 60.515 1.00 34.39 309 GLY D N 1
ATOM 6356 C CA . GLY D 1 19 ? -14.592 -5.458 59.761 1.00 34.50 309 GLY D CA 1
ATOM 6357 C C . GLY D 1 19 ? -14.473 -5.315 58.258 1.00 34.35 309 GLY D C 1
ATOM 6358 O O . GLY D 1 19 ? -13.569 -4.647 57.751 1.00 33.29 309 GLY D O 1
ATOM 6359 N N . MET D 1 20 ? -15.417 -5.935 57.555 1.00 35.08 310 MET D N 1
ATOM 6360 C CA . MET D 1 20 ? -15.378 -6.064 56.098 1.00 35.42 310 MET D CA 1
ATOM 6361 C C . MET D 1 20 ? -15.785 -4.794 55.355 1.00 36.62 310 MET D C 1
ATOM 6362 O O . MET D 1 20 ? -15.680 -4.726 54.127 1.00 36.20 310 MET D O 1
ATOM 6367 N N . ARG D 1 21 ? -16.239 -3.793 56.105 1.00 38.40 311 ARG D N 1
ATOM 6368 C CA . ARG D 1 21 ? -16.697 -2.527 55.542 1.00 39.51 311 ARG D CA 1
ATOM 6369 C C . ARG D 1 21 ? -15.589 -1.838 54.746 1.00 38.08 311 ARG D C 1
ATOM 6370 O O . ARG D 1 21 ? -15.849 -1.219 53.711 1.00 38.20 311 ARG D O 1
ATOM 6378 N N . SER D 1 22 ? -14.355 -1.974 55.227 1.00 36.24 312 SER D N 1
ATOM 6379 C CA . SER D 1 22 ? -13.196 -1.348 54.601 1.00 34.61 312 SER D CA 1
ATOM 6380 C C . SER D 1 22 ? -12.319 -2.341 53.829 1.00 32.75 312 SER D C 1
ATOM 6381 O O . SER D 1 22 ? -11.192 -2.013 53.447 1.00 32.85 312 SER D O 1
ATOM 6384 N N . PHE D 1 23 ? -12.834 -3.548 53.605 1.00 31.03 313 PHE D N 1
ATOM 6385 C CA . PHE D 1 23 ? -12.147 -4.538 52.776 1.00 29.31 313 PHE D CA 1
ATOM 6386 C C . PHE D 1 23 ? -12.159 -4.100 51.313 1.00 29.02 313 PHE D C 1
ATOM 6387 O O . PHE D 1 23 ? -13.147 -3.536 50.833 1.00 29.34 313 PHE D O 1
ATOM 6395 N N . LEU D 1 24 ? -11.058 -4.375 50.617 1.00 28.12 314 LEU D N 1
ATOM 6396 C CA . LEU D 1 24 ? -10.850 -3.932 49.236 1.00 28.33 314 LEU D CA 1
ATOM 6397 C C . LEU D 1 24 ? -12.067 -4.069 48.314 1.00 28.38 314 LEU D C 1
ATOM 6398 O O . LEU D 1 24 ? -12.449 -3.115 47.637 1.00 28.65 314 LEU D O 1
ATOM 6403 N N . LEU D 1 25 ? -12.666 -5.254 48.298 1.00 28.40 315 LEU D N 1
ATOM 6404 C CA . LEU D 1 25 ? -13.720 -5.573 47.334 1.00 29.04 315 LEU D CA 1
ATOM 6405 C C . LEU D 1 25 ? -15.060 -4.885 47.618 1.00 30.14 315 LEU D C 1
ATOM 6406 O O . LEU D 1 25 ? -15.931 -4.845 46.747 1.00 31.29 315 LEU D O 1
ATOM 6411 N N . ASN D 1 26 ? -15.211 -4.336 48.823 1.00 30.79 316 ASN D N 1
ATOM 6412 C CA . ASN D 1 26 ? -16.406 -3.568 49.194 1.00 32.03 316 ASN D CA 1
ATOM 6413 C C . ASN D 1 26 ? -16.264 -2.063 48.965 1.00 33.31 316 ASN D C 1
ATOM 6414 O O . ASN D 1 26 ? -17.242 -1.321 49.080 1.00 34.36 316 ASN D O 1
ATOM 6419 N N . ARG D 1 27 ? -15.048 -1.619 48.653 1.00 33.89 317 ARG D N 1
ATOM 6420 C CA . ARG D 1 27 ? -14.780 -0.202 48.397 1.00 35.56 317 ARG D CA 1
ATOM 6421 C C . ARG D 1 27 ? -15.395 0.267 47.080 1.00 36.83 317 ARG D C 1
ATOM 6422 O O . ARG D 1 27 ? -15.524 -0.510 46.129 1.00 37.15 317 ARG D O 1
ATOM 6430 N N . LYS D 1 28 ? -15.765 1.542 47.027 1.00 38.58 318 LYS D N 1
ATOM 6431 C CA . LYS D 1 28 ? -16.379 2.108 45.831 1.00 40.72 318 LYS D CA 1
ATOM 6432 C C . LYS D 1 28 ? -15.380 2.905 44.996 1.00 41.44 318 LYS D C 1
ATOM 6433 O O . LYS D 1 28 ? -14.386 3.411 45.518 1.00 40.82 318 LYS D O 1
ATOM 6439 N N . LYS D 1 29 ? -15.645 2.992 43.695 1.00 43.54 319 LYS D N 1
ATOM 6440 C CA . LYS D 1 29 ? -14.826 3.789 42.793 1.00 45.24 319 LYS D CA 1
ATOM 6441 C C . LYS D 1 29 ? -15.319 5.229 42.781 1.00 48.03 319 LYS D C 1
ATOM 6442 O O . LYS D 1 29 ? -16.524 5.483 42.758 1.00 49.02 319 LYS D O 1
ATOM 6448 N N . LYS D 1 30 ? -14.377 6.167 42.794 1.00 50.26 320 LYS D N 1
ATOM 6449 C CA . LYS D 1 30 ? -14.709 7.580 42.761 1.00 53.64 320 LYS D CA 1
ATOM 6450 C C . LYS D 1 30 ? -14.925 8.036 41.321 1.00 56.21 320 LYS D C 1
ATOM 6451 O O . LYS D 1 30 ? -14.014 7.966 40.490 1.00 55.91 320 LYS D O 1
ATOM 6457 N N . THR D 1 31 ? -16.148 8.478 41.039 1.00 59.20 321 THR D N 1
ATOM 6458 C CA . THR D 1 31 ? -16.507 9.041 39.739 1.00 62.36 321 THR D CA 1
ATOM 6459 C C . THR D 1 31 ? -16.584 10.564 39.848 1.00 64.94 321 THR D C 1
ATOM 6460 O O . THR D 1 31 ? -16.402 11.122 40.934 1.00 65.71 321 THR D O 1
ATOM 6464 N N . ALA D 1 32 ? -16.849 11.231 38.727 1.00 67.20 322 ALA D N 1
ATOM 6465 C CA . ALA D 1 32 ? -17.011 12.685 38.709 1.00 70.02 322 ALA D CA 1
ATOM 6466 C C . ALA D 1 32 ? -18.247 13.125 39.497 1.00 72.63 322 ALA D C 1
ATOM 6467 O O . ALA D 1 32 ? -18.309 14.250 39.996 1.00 74.41 322 ALA D O 1
ATOM 6469 N N . GLU D 1 33 ? -19.215 12.218 39.613 1.00 73.94 323 GLU D N 1
ATOM 6470 C CA . GLU D 1 33 ? -20.502 12.501 40.248 1.00 74.77 323 GLU D CA 1
ATOM 6471 C C . GLU D 1 33 ? -20.499 12.190 41.745 1.00 73.29 323 GLU D C 1
ATOM 6472 O O . GLU D 1 33 ? -21.076 12.936 42.539 1.00 74.58 323 GLU D O 1
ATOM 6478 N N . GLY D 1 34 ? -19.853 11.088 42.122 1.00 70.33 324 GLY D N 1
ATOM 6479 C CA . GLY D 1 34 ? -19.793 10.657 43.517 1.00 67.98 324 GLY D CA 1
ATOM 6480 C C . GLY D 1 34 ? -19.049 9.347 43.699 1.00 65.75 324 GLY D C 1
ATOM 6481 O O . GLY D 1 34 ? -17.816 9.314 43.658 1.00 65.09 324 GLY D O 1
ATOM 6482 N N . PHE D 1 35 ? -19.803 8.268 43.908 1.00 63.90 325 PHE D N 1
ATOM 6483 C CA . PHE D 1 35 ? -19.237 6.929 44.094 1.00 61.08 325 PHE D CA 1
ATOM 6484 C C . PHE D 1 35 ? -20.080 5.854 43.415 1.00 59.69 325 PHE D C 1
ATOM 6485 O O . PHE D 1 35 ? -21.274 6.051 43.181 1.00 60.86 325 PHE D O 1
ATOM 6493 N N . ARG D 1 36 ? -19.449 4.723 43.100 1.00 57.41 326 ARG D N 1
ATOM 6494 C CA . ARG D 1 36 ? -20.137 3.577 42.497 1.00 56.21 326 ARG D CA 1
ATOM 6495 C C . ARG D 1 36 ? -19.461 2.244 42.824 1.00 54.66 326 ARG D C 1
ATOM 6496 O O . ARG D 1 36 ? -18.250 2.189 43.048 1.00 53.00 326 ARG D O 1
ATOM 6504 N N . LYS D 1 37 ? -20.260 1.180 42.845 1.00 55.01 327 LYS D N 1
ATOM 6505 C CA . LYS D 1 37 ? -19.770 -0.176 43.099 1.00 54.30 327 LYS D CA 1
ATOM 6506 C C . LYS D 1 37 ? -18.874 -0.654 41.962 1.00 52.33 327 LYS D C 1
ATOM 6507 O O . LYS D 1 37 ? -19.117 -0.337 40.796 1.00 53.08 327 LYS D O 1
ATOM 6513 N N . ILE D 1 38 ? -17.840 -1.416 42.311 1.00 49.60 328 ILE D N 1
ATOM 6514 C CA . ILE D 1 38 ? -16.873 -1.911 41.329 1.00 47.28 328 ILE D CA 1
ATOM 6515 C C . ILE D 1 38 ? -17.406 -3.081 40.505 1.00 46.20 328 ILE D C 1
ATOM 6516 O O . ILE D 1 38 ? -18.146 -3.926 41.008 1.00 46.14 328 ILE D O 1
ATOM 6521 N N . GLN D 1 39 ? -17.021 -3.113 39.234 1.00 44.76 329 GLN D N 1
ATOM 6522 C CA . GLN D 1 39 ? -17.407 -4.188 38.327 1.00 43.75 329 GLN D CA 1
ATOM 6523 C C . GLN D 1 39 ? -16.168 -4.971 37.902 1.00 41.62 329 GLN D C 1
ATOM 6524 O O . GLN D 1 39 ? -15.049 -4.628 38.293 1.00 40.49 329 GLN D O 1
ATOM 6530 N N . GLY D 1 40 ? -16.373 -6.027 37.115 1.00 41.23 330 GLY D N 1
ATOM 6531 C CA . GLY D 1 40 ? -15.282 -6.866 36.616 1.00 39.86 330 GLY D CA 1
ATOM 6532 C C . GLY D 1 40 ? -14.161 -6.060 35.989 1.00 39.33 330 GLY D C 1
ATOM 6533 O O . GLY D 1 40 ? -12.983 -6.268 36.304 1.00 38.38 330 GLY D O 1
ATOM 6534 N N . ARG D 1 41 ? -14.541 -5.129 35.114 1.00 39.34 331 ARG D N 1
ATOM 6535 C CA . ARG D 1 41 ? -13.603 -4.219 34.456 1.00 39.03 331 ARG D CA 1
ATOM 6536 C C . ARG D 1 41 ? -12.725 -3.463 35.459 1.00 37.41 331 ARG D C 1
ATOM 6537 O O . ARG D 1 41 ? -11.516 -3.320 35.252 1.00 36.30 331 ARG D O 1
ATOM 6545 N N . ASP D 1 42 ? -13.348 -2.990 36.537 1.00 36.17 332 ASP D N 1
ATOM 6546 C CA . ASP D 1 42 ? -12.673 -2.199 37.563 1.00 34.89 332 ASP D CA 1
ATOM 6547 C C . ASP D 1 42 ? -11.649 -3.016 38.348 1.00 33.23 332 ASP D C 1
ATOM 6548 O O . ASP D 1 42 ? -10.554 -2.532 38.637 1.00 32.43 332 ASP D O 1
ATOM 6553 N N . LEU D 1 43 ? -12.011 -4.252 38.682 1.00 32.00 333 LEU D N 1
ATOM 6554 C CA . LEU D 1 43 ? -11.109 -5.160 39.389 1.00 30.97 333 LEU D CA 1
ATOM 6555 C C . LEU D 1 43 ? -9.856 -5.472 38.562 1.00 30.51 333 LEU D C 1
ATOM 6556 O O . LEU D 1 43 ? -8.744 -5.475 39.093 1.00 29.68 333 LEU D O 1
ATOM 6561 N N . ILE D 1 44 ? -10.051 -5.721 37.266 1.00 30.73 334 ILE D N 1
ATOM 6562 C CA . ILE D 1 44 ? -8.953 -5.950 36.320 1.00 30.52 334 ILE D CA 1
ATOM 6563 C C . ILE D 1 44 ? -7.961 -4.782 36.320 1.00 30.02 334 ILE D C 1
ATOM 6564 O O . ILE D 1 44 ? -6.744 -4.987 36.270 1.00 29.69 334 ILE D O 1
ATOM 6569 N N . ARG D 1 45 ? -8.492 -3.564 36.390 1.00 30.22 335 ARG D N 1
ATOM 6570 C CA . ARG D 1 45 ? -7.681 -2.351 36.512 1.00 30.02 335 ARG D CA 1
ATOM 6571 C C . ARG D 1 45 ? -6.870 -2.327 37.808 1.00 29.13 335 ARG D C 1
ATOM 6572 O O . ARG D 1 45 ? -5.693 -1.963 37.801 1.00 29.44 335 ARG D O 1
ATOM 6580 N N . ILE D 1 46 ? -7.511 -2.720 38.908 1.00 28.49 336 ILE D N 1
ATOM 6581 C CA . ILE D 1 46 ? -6.872 -2.778 40.225 1.00 27.83 336 ILE D CA 1
ATOM 6582 C C . ILE D 1 46 ? -5.755 -3.824 40.249 1.00 27.60 336 ILE D C 1
ATOM 6583 O O . ILE D 1 46 ? -4.680 -3.581 40.800 1.00 27.46 336 ILE D O 1
ATOM 6588 N N . VAL D 1 47 ? -6.009 -4.977 39.634 1.00 27.64 337 VAL D N 1
ATOM 6589 C CA . VAL D 1 47 ? -5.065 -6.097 39.684 1.00 27.61 337 VAL D CA 1
ATOM 6590 C C . VAL D 1 47 ? -3.923 -5.950 38.678 1.00 27.79 337 VAL D C 1
ATOM 6591 O O . VAL D 1 47 ? -2.781 -6.311 38.982 1.00 28.07 337 VAL D O 1
ATOM 6595 N N . PHE D 1 48 ? -4.223 -5.396 37.503 1.00 28.13 338 PHE D N 1
ATOM 6596 C CA . PHE D 1 48 ? -3.273 -5.414 36.384 1.00 28.46 338 PHE D CA 1
ATOM 6597 C C . PHE D 1 48 ? -2.752 -4.067 35.861 1.00 28.62 338 PHE D C 1
ATOM 6598 O O . PHE D 1 48 ? -1.732 -4.042 35.174 1.00 28.72 338 PHE D O 1
ATOM 6606 N N . PHE D 1 49 ? -3.430 -2.963 36.169 1.00 28.98 339 PHE D N 1
ATOM 6607 C CA . PHE D 1 49 ? -3.050 -1.667 35.585 1.00 29.42 339 PHE D CA 1
ATOM 6608 C C . PHE D 1 49 ? -2.672 -0.597 36.616 1.00 29.52 339 PHE D C 1
ATOM 6609 O O . PHE D 1 49 ? -1.519 -0.553 37.048 1.00 29.89 339 PHE D O 1
ATOM 6617 N N . GLU D 1 50 ? -3.623 0.252 37.012 1.00 29.51 340 GLU D N 1
ATOM 6618 C CA . GLU D 1 50 ? -3.344 1.362 37.936 1.00 29.34 340 GLU D CA 1
ATOM 6619 C C . GLU D 1 50 ? -3.120 0.932 39.390 1.00 29.15 340 GLU D C 1
ATOM 6620 O O . GLU D 1 50 ? -2.425 1.618 40.143 1.00 29.05 340 GLU D O 1
ATOM 6626 N N . GLY D 1 51 ? -3.716 -0.191 39.782 1.00 28.71 341 GLY D N 1
ATOM 6627 C CA . GLY D 1 51 ? -3.688 -0.634 41.176 1.00 27.96 341 GLY D CA 1
ATOM 6628 C C . GLY D 1 51 ? -4.875 -0.093 41.953 1.00 28.00 341 GLY D C 1
ATOM 6629 O O . GLY D 1 51 ? -5.847 0.381 41.357 1.00 27.79 341 GLY D O 1
ATOM 6630 N N . VAL D 1 52 ? -4.789 -0.152 43.284 1.00 27.63 342 VAL D N 1
ATOM 6631 C CA . VAL D 1 52 ? -5.870 0.304 44.177 1.00 27.69 342 VAL D CA 1
ATOM 6632 C C . VAL D 1 52 ? -6.252 1.776 43.997 1.00 28.20 342 VAL D C 1
ATOM 6633 O O . VAL D 1 52 ? -7.411 2.149 44.211 1.00 28.65 342 VAL D O 1
ATOM 6637 N N . LEU D 1 53 ? -5.286 2.600 43.594 1.00 28.18 343 LEU D N 1
ATOM 6638 C CA . LEU D 1 53 ? -5.512 4.036 43.412 1.00 28.98 343 LEU D CA 1
ATOM 6639 C C . LEU D 1 53 ? -6.408 4.352 42.211 1.00 29.46 343 LEU D C 1
ATOM 6640 O O . LEU D 1 53 ? -6.786 5.506 41.994 1.00 30.04 343 LEU D O 1
ATOM 6645 N N . TYR D 1 54 ? -6.741 3.314 41.446 1.00 29.30 344 TYR D N 1
ATOM 6646 C CA . TYR D 1 54 ? -7.756 3.384 40.400 1.00 30.26 344 TYR D CA 1
ATOM 6647 C C . TYR D 1 54 ? -9.116 3.770 40.992 1.00 30.61 344 TYR D C 1
ATOM 6648 O O . TYR D 1 54 ? -9.912 4.454 40.343 1.00 30.54 344 TYR D O 1
ATOM 6657 N N . LEU D 1 55 ? -9.363 3.326 42.225 1.00 30.36 345 LEU D N 1
ATOM 6658 C CA . LEU D 1 55 ? -10.573 3.683 42.970 1.00 31.04 345 LEU D CA 1
ATOM 6659 C C . LEU D 1 55 ? -10.609 5.163 43.334 1.00 32.15 345 LEU D C 1
ATOM 6660 O O . LEU D 1 55 ? -11.681 5.718 43.587 1.00 33.12 345 LEU D O 1
ATOM 6665 N N . ASN D 1 56 ? -9.432 5.786 43.366 1.00 32.28 346 ASN D N 1
ATOM 6666 C CA . ASN D 1 56 ? -9.294 7.197 43.715 1.00 33.23 346 ASN D CA 1
ATOM 6667 C C . ASN D 1 56 ? -9.130 8.112 42.500 1.00 33.80 346 ASN D C 1
ATOM 6668 O O . ASN D 1 56 ? -8.897 9.313 42.647 1.00 34.20 346 ASN D O 1
ATOM 6673 N N . GLY D 1 57 ? -9.249 7.540 41.304 1.00 33.83 347 GLY D N 1
ATOM 6674 C CA . GLY D 1 57 ? -9.202 8.318 40.070 1.00 34.66 347 GLY D CA 1
ATOM 6675 C C . GLY D 1 57 ? -7.906 8.275 39.275 1.00 34.79 347 GLY D C 1
ATOM 6676 O O . GLY D 1 57 ? -7.786 8.965 38.262 1.00 35.37 347 GLY D O 1
ATOM 6677 N N . LEU D 1 58 ? -6.932 7.480 39.718 1.00 34.66 348 LEU D N 1
ATOM 6678 C CA . LEU D 1 58 ? -5.685 7.336 38.965 1.00 35.48 348 LEU D CA 1
ATOM 6679 C C . LEU D 1 58 ? -5.967 6.635 37.641 1.00 36.33 348 LEU D C 1
ATOM 6680 O O . LEU D 1 58 ? -6.633 5.598 37.610 1.00 36.29 348 LEU D O 1
ATOM 6685 N N . GLU D 1 59 ? -5.477 7.222 36.554 1.00 38.35 349 GLU D N 1
ATOM 6686 C CA . GLU D 1 59 ? -5.720 6.695 35.216 1.00 40.22 349 GLU D CA 1
ATOM 6687 C C . GLU D 1 59 ? -4.431 6.512 34.431 1.00 41.08 349 GLU D C 1
ATOM 6688 O O . GLU D 1 59 ? -3.517 7.333 34.520 1.00 41.48 349 GLU D O 1
ATOM 6694 N N . ARG D 1 60 ? -4.370 5.425 33.669 1.00 41.91 350 ARG D N 1
ATOM 6695 C CA . ARG D 1 60 ? -3.255 5.170 32.766 1.00 43.11 350 ARG D CA 1
ATOM 6696 C C . ARG D 1 60 ? -3.758 4.583 31.445 1.00 44.62 350 ARG D C 1
ATOM 6697 O O . ARG D 1 60 ? -4.792 3.904 31.408 1.00 44.76 350 ARG D O 1
ATOM 6705 N N . LYS D 1 61 ? -3.031 4.864 30.367 1.00 46.14 351 LYS D N 1
ATOM 6706 C CA . LYS D 1 61 ? -3.346 4.306 29.053 1.00 47.46 351 LYS D CA 1
ATOM 6707 C C . LYS D 1 61 ? -2.926 2.835 28.967 1.00 47.09 351 LYS D C 1
ATOM 6708 O O . LYS D 1 61 ? -1.900 2.453 29.536 1.00 47.03 351 LYS D O 1
ATOM 6714 N N . PRO D 1 62 ? -3.720 2.003 28.262 1.00 47.40 352 PRO D N 1
ATOM 6715 C CA . PRO D 1 62 ? -4.929 2.376 27.515 1.00 48.41 352 PRO D CA 1
ATOM 6716 C C . PRO D 1 62 ? -6.169 2.549 28.400 1.00 48.71 352 PRO D C 1
ATOM 6717 O O . PRO D 1 62 ? -6.278 1.904 29.441 1.00 47.74 352 PRO D O 1
ATOM 6721 N N . LYS D 1 63 ? -7.081 3.426 27.985 1.00 50.37 353 LYS D N 1
ATOM 6722 C CA . LYS D 1 63 ? -8.346 3.619 28.694 1.00 51.70 353 LYS D CA 1
ATOM 6723 C C . LYS D 1 63 ? -9.268 2.416 28.476 1.00 51.50 353 LYS D C 1
ATOM 6724 O O . LYS D 1 63 ? -9.914 1.941 29.413 1.00 51.24 353 LYS D O 1
ATOM 6730 N N . LYS D 1 64 ? -9.322 1.933 27.237 1.00 51.64 354 LYS D N 1
ATOM 6731 C CA . LYS D 1 64 ? -10.060 0.718 26.910 1.00 51.34 354 LYS D CA 1
ATOM 6732 C C . LYS D 1 64 ? -9.167 -0.502 27.097 1.00 49.34 354 LYS D C 1
ATOM 6733 O O . LYS D 1 64 ? -7.985 -0.474 26.746 1.00 48.89 354 LYS D O 1
ATOM 6739 N N . LEU D 1 65 ? -9.741 -1.566 27.654 1.00 47.48 355 LEU D N 1
ATOM 6740 C CA . LEU D 1 65 ? -9.016 -2.810 27.905 1.00 45.47 355 LEU D CA 1
ATOM 6741 C C . LEU D 1 65 ? -8.547 -3.481 26.617 1.00 44.75 355 LEU D C 1
ATOM 6742 O O . LEU D 1 65 ? -9.315 -3.579 25.657 1.00 45.08 355 LEU D O 1
ATOM 6747 N N . PRO D 1 66 ? -7.280 -3.942 26.590 1.00 43.42 356 PRO D N 1
ATOM 6748 C CA . PRO D 1 66 ? -6.811 -4.802 25.504 1.00 43.31 356 PRO D CA 1
ATOM 6749 C C . PRO D 1 66 ? -7.622 -6.097 25.452 1.00 43.25 356 PRO D C 1
ATOM 6750 O O . PRO D 1 66 ? -8.170 -6.522 26.473 1.00 43.13 356 PRO D O 1
ATOM 6754 N N . ARG D 1 67 ? -7.684 -6.709 24.272 1.00 43.96 357 ARG D N 1
ATOM 6755 C CA . ARG D 1 67 ? -8.515 -7.892 24.024 1.00 44.20 357 ARG D CA 1
ATOM 6756 C C . ARG D 1 67 ? -8.289 -9.019 25.035 1.00 42.43 357 ARG D C 1
ATOM 6757 O O . ARG D 1 67 ? -9.247 -9.620 25.520 1.00 42.01 357 ARG D O 1
ATOM 6765 N N . ARG D 1 68 ? -7.024 -9.293 25.345 1.00 41.36 358 ARG D N 1
ATOM 6766 C CA . ARG D 1 68 ? -6.652 -10.299 26.341 1.00 40.38 358 ARG D CA 1
ATOM 6767 C C . ARG D 1 68 ? -7.375 -10.073 27.675 1.00 39.41 358 ARG D C 1
ATOM 6768 O O . ARG D 1 68 ? -7.903 -11.014 28.268 1.00 39.25 358 ARG D O 1
ATOM 6776 N N . PHE D 1 69 ? -7.403 -8.821 28.125 1.00 37.93 359 PHE D N 1
ATOM 6777 C CA . PHE D 1 69 ? -8.000 -8.459 29.408 1.00 37.08 359 PHE D CA 1
ATOM 6778 C C . PHE D 1 69 ? -9.514 -8.274 29.347 1.00 37.44 359 PHE D C 1
ATOM 6779 O O . PHE D 1 69 ? -10.206 -8.505 30.338 1.00 37.07 359 PHE D O 1
ATOM 6787 N N . PHE D 1 70 ? -10.022 -7.860 28.186 1.00 38.38 360 PHE D N 1
ATOM 6788 C CA . PHE D 1 70 ? -11.466 -7.781 27.950 1.00 39.15 360 PHE D CA 1
ATOM 6789 C C . PHE D 1 70 ? -12.093 -9.173 28.056 1.00 39.54 360 PHE D C 1
ATOM 6790 O O . PHE D 1 70 ? -13.241 -9.315 28.485 1.00 40.23 360 PHE D O 1
ATOM 6798 N N . ASN D 1 71 ? -11.326 -10.192 27.673 1.00 39.03 361 ASN D N 1
ATOM 6799 C CA . ASN D 1 71 ? -11.777 -11.582 27.757 1.00 39.49 361 ASN D CA 1
ATOM 6800 C C . ASN D 1 71 ? -11.748 -12.149 29.179 1.00 38.71 361 ASN D C 1
ATOM 6801 O O . ASN D 1 71 ? -12.140 -13.299 29.398 1.00 39.34 361 ASN D O 1
ATOM 6806 N N . MET D 1 72 ? -11.287 -11.341 30.134 1.00 37.13 362 MET D N 1
ATOM 6807 C CA . MET D 1 72 ? -11.233 -11.741 31.542 1.00 36.32 362 MET D CA 1
ATOM 6808 C C . MET D 1 72 ? -12.393 -11.162 32.340 1.00 36.21 362 MET D C 1
ATOM 6809 O O . MET D 1 72 ? -12.691 -11.634 33.438 1.00 36.12 362 MET D O 1
ATOM 6814 N N . VAL D 1 73 ? -13.036 -10.132 31.790 1.00 36.61 363 VAL D N 1
ATOM 6815 C CA . VAL D 1 73 ? -14.177 -9.487 32.447 1.00 36.84 363 VAL D CA 1
ATOM 6816 C C . VAL D 1 73 ? -15.185 -10.519 32.980 1.00 37.39 363 VAL D C 1
ATOM 6817 O O . VAL D 1 73 ? -15.532 -10.467 34.162 1.00 37.41 363 VAL D O 1
ATOM 6821 N N . PRO D 1 74 ? -15.628 -11.475 32.129 1.00 38.01 364 PRO D N 1
ATOM 6822 C CA . PRO D 1 74 ? -16.560 -12.512 32.594 1.00 38.47 364 PRO D CA 1
ATOM 6823 C C . PRO D 1 74 ? -16.123 -13.209 33.884 1.00 37.47 364 PRO D C 1
ATOM 6824 O O . PRO D 1 74 ? -16.937 -13.376 34.792 1.00 37.41 364 PRO D O 1
ATOM 6828 N N . LEU D 1 75 ? -14.853 -13.597 33.962 1.00 36.82 365 LEU D N 1
ATOM 6829 C CA . LEU D 1 75 ? -14.333 -14.291 35.135 1.00 36.21 365 LEU D CA 1
ATOM 6830 C C . LEU D 1 75 ? -14.230 -13.396 36.369 1.00 35.46 365 LEU D C 1
ATOM 6831 O O . LEU D 1 75 ? -14.657 -13.784 37.460 1.00 35.83 365 LEU D O 1
ATOM 6836 N N . PHE D 1 76 ? -13.678 -12.198 36.187 1.00 34.43 366 PHE D N 1
ATOM 6837 C CA . PHE D 1 76 ? -13.500 -11.248 37.285 1.00 33.06 366 PHE D CA 1
ATOM 6838 C C . PHE D 1 76 ? -14.813 -10.609 37.746 1.00 33.16 366 PHE D C 1
ATOM 6839 O O . PHE D 1 76 ? -14.915 -10.142 38.884 1.00 32.64 366 PHE D O 1
ATOM 6847 N N . SER D 1 77 ? -15.810 -10.594 36.862 1.00 33.89 367 SER D N 1
ATOM 6848 C CA . SER D 1 77 ? -17.169 -10.203 37.236 1.00 34.16 367 SER D CA 1
ATOM 6849 C C . SER D 1 77 ? -17.786 -11.262 38.140 1.00 34.08 367 SER D C 1
ATOM 6850 O O . SER D 1 77 ? -18.425 -10.927 39.139 1.00 34.31 367 SER D O 1
ATOM 6853 N N . GLN D 1 78 ? -17.585 -12.534 37.786 1.00 33.76 368 GLN D N 1
ATOM 6854 C CA . GLN D 1 78 ? -18.050 -13.660 38.599 1.00 34.05 368 GLN D CA 1
ATOM 6855 C C . GLN D 1 78 ? -17.380 -13.637 39.973 1.00 33.29 368 GLN D C 1
ATOM 6856 O O . GLN D 1 78 ? -18.038 -13.870 40.987 1.00 33.40 368 GLN D O 1
ATOM 6862 N N . LEU D 1 79 ? -16.078 -13.340 39.994 1.00 32.69 369 LEU D N 1
ATOM 6863 C CA . LEU D 1 79 ? -15.321 -13.201 41.241 1.00 32.43 369 LEU D CA 1
ATOM 6864 C C . LEU D 1 79 ? -15.968 -12.189 42.189 1.00 32.95 369 LEU D C 1
ATOM 6865 O O . LEU D 1 79 ? -16.182 -12.492 43.360 1.00 32.77 369 LEU D O 1
ATOM 6870 N N . LEU D 1 80 ? -16.282 -10.997 41.680 1.00 34.33 370 LEU D N 1
ATOM 6871 C CA . LEU D 1 80 ? -16.926 -9.960 42.491 1.00 35.76 370 LEU D CA 1
ATOM 6872 C C . LEU D 1 80 ? -18.344 -10.348 42.906 1.00 37.49 370 LEU D C 1
ATOM 6873 O O . LEU D 1 80 ? -18.759 -10.096 44.040 1.00 38.24 370 LEU D O 1
ATOM 6878 N N . ARG D 1 81 ? -19.074 -10.968 41.982 1.00 38.62 371 ARG D N 1
ATOM 6879 C CA . ARG D 1 81 ? -20.414 -11.479 42.250 1.00 40.11 371 ARG D CA 1
ATOM 6880 C C . ARG D 1 81 ? -20.375 -12.513 43.381 1.00 39.62 371 ARG D C 1
ATOM 6881 O O . ARG D 1 81 ? -21.227 -12.502 44.274 1.00 39.83 371 ARG D O 1
ATOM 6889 N N . GLN D 1 82 ? -19.365 -13.381 43.352 1.00 38.69 372 GLN D N 1
ATOM 6890 C CA . GLN D 1 82 ? -19.212 -14.428 44.365 1.00 38.25 372 GLN D CA 1
ATOM 6891 C C . GLN D 1 82 ? -18.674 -13.910 45.702 1.00 37.59 372 GLN D C 1
ATOM 6892 O O . GLN D 1 82 ? -18.918 -14.515 46.744 1.00 38.29 372 GLN D O 1
ATOM 6898 N N . HIS D 1 83 ? -17.955 -12.789 45.670 1.00 36.92 373 HIS D N 1
ATOM 6899 C CA . HIS D 1 83 ? -17.570 -12.095 46.897 1.00 36.26 373 HIS D CA 1
ATOM 6900 C C . HIS D 1 83 ? -18.777 -11.501 47.569 1.00 37.55 373 HIS D C 1
ATOM 6901 O O . HIS D 1 83 ? -18.929 -11.594 48.790 1.00 37.42 373 HIS D O 1
ATOM 6908 N N . ARG D 1 84 ? -19.643 -10.884 46.768 1.00 39.50 374 ARG D N 1
ATOM 6909 C CA . ARG D 1 84 ? -20.858 -10.234 47.262 1.00 41.41 374 ARG D CA 1
ATOM 6910 C C . ARG D 1 84 ? -21.854 -11.198 47.898 1.00 42.60 374 ARG D C 1
ATOM 6911 O O . ARG D 1 84 ? -22.666 -10.795 48.731 1.00 43.31 374 ARG D O 1
ATOM 6919 N N . ARG D 1 85 ? -21.786 -12.467 47.505 1.00 43.79 375 ARG D N 1
ATOM 6920 C CA . ARG D 1 85 ? -22.672 -13.498 48.043 1.00 44.87 375 ARG D CA 1
ATOM 6921 C C . ARG D 1 85 ? -21.989 -14.351 49.114 1.00 43.72 375 ARG D C 1
ATOM 6922 O O . ARG D 1 85 ? -22.611 -15.252 49.682 1.00 43.51 375 ARG D O 1
ATOM 6930 N N . CYS D 1 86 ? -20.714 -14.066 49.384 1.00 42.35 376 CYS D N 1
ATOM 6931 C CA . CYS D 1 86 ? -19.943 -14.837 50.360 1.00 40.91 376 CYS D CA 1
ATOM 6932 C C . CYS D 1 86 ? -20.407 -14.568 51.791 1.00 40.86 376 CYS D C 1
ATOM 6933 O O . CYS D 1 86 ? -20.434 -13.414 52.233 1.00 40.57 376 CYS D O 1
ATOM 6936 N N . PRO D 1 87 ? -20.784 -15.638 52.514 1.00 40.76 377 PRO D N 1
ATOM 6937 C CA . PRO D 1 87 ? -21.204 -15.511 53.906 1.00 40.51 377 PRO D CA 1
ATOM 6938 C C . PRO D 1 87 ? -20.002 -15.446 54.851 1.00 39.31 377 PRO D C 1
ATOM 6939 O O . PRO D 1 87 ? -19.696 -16.422 55.543 1.00 39.22 377 PRO D O 1
ATOM 6943 N N . TYR D 1 88 ? -19.335 -14.294 54.871 1.00 37.88 378 TYR D N 1
ATOM 6944 C CA . TYR D 1 88 ? -18.125 -14.100 55.669 1.00 37.01 378 TYR D CA 1
ATOM 6945 C C . TYR D 1 88 ? -18.354 -14.316 57.162 1.00 37.75 378 TYR D C 1
ATOM 6946 O O . TYR D 1 88 ? -17.506 -14.903 57.839 1.00 36.90 378 TYR D O 1
ATOM 6955 N N . SER D 1 89 ? -19.499 -13.845 57.661 1.00 39.10 379 SER D N 1
ATOM 6956 C CA . SER D 1 89 ? -19.897 -14.058 59.053 1.00 40.11 379 SER D CA 1
ATOM 6957 C C . SER D 1 89 ? -20.049 -15.540 59.370 1.00 40.83 379 SER D C 1
ATOM 6958 O O . SER D 1 89 ? -19.528 -16.014 60.380 1.00 41.24 379 SER D O 1
ATOM 6961 N N . ARG D 1 90 ? -20.757 -16.262 58.501 1.00 41.78 380 ARG D N 1
ATOM 6962 C CA . ARG D 1 90 ? -20.933 -17.706 58.650 1.00 42.87 380 ARG D CA 1
ATOM 6963 C C . ARG D 1 90 ? -19.604 -18.456 58.603 1.00 41.56 380 ARG D C 1
ATOM 6964 O O . ARG D 1 90 ? -19.385 -19.378 59.389 1.00 42.06 380 ARG D O 1
ATOM 6972 N N . LEU D 1 91 ? -18.719 -18.048 57.694 1.00 39.88 381 LEU D N 1
ATOM 6973 C CA . LEU D 1 91 ? -17.405 -18.675 57.559 1.00 38.29 381 LEU D CA 1
ATOM 6974 C C . LEU D 1 91 ? -16.512 -18.425 58.774 1.00 37.56 381 LEU D C 1
ATOM 6975 O O . LEU D 1 91 ? -15.770 -19.315 59.189 1.00 37.51 381 LEU D O 1
ATOM 6980 N N . LEU D 1 92 ? -16.594 -17.221 59.339 1.00 37.00 382 LEU D N 1
ATOM 6981 C CA . LEU D 1 92 ? -15.864 -16.882 60.562 1.00 36.48 382 LEU D CA 1
ATOM 6982 C C . LEU D 1 92 ? -16.417 -17.629 61.776 1.00 37.34 382 LEU D C 1
ATOM 6983 O O . LEU D 1 92 ? -15.653 -18.093 62.617 1.00 36.86 382 LEU D O 1
ATOM 6988 N N . GLN D 1 93 ? -17.743 -17.748 61.855 1.00 38.83 383 GLN D N 1
ATOM 6989 C CA . GLN D 1 93 ? -18.387 -18.448 62.969 1.00 40.34 383 GLN D CA 1
ATOM 6990 C C . GLN D 1 93 ? -18.140 -19.957 62.952 1.00 41.31 383 GLN D C 1
ATOM 6991 O O . GLN D 1 93 ? -18.133 -20.593 64.007 1.00 41.65 383 GLN D O 1
ATOM 6997 N N . LYS D 1 94 ? -17.934 -20.531 61.768 1.00 41.98 384 LYS D N 1
ATOM 6998 C CA . LYS D 1 94 ? -17.635 -21.961 61.683 1.00 43.76 384 LYS D CA 1
ATOM 6999 C C . LYS D 1 94 ? -16.144 -22.269 61.482 1.00 43.99 384 LYS D C 1
ATOM 7000 O O . LYS D 1 94 ? -15.778 -23.378 61.088 1.00 44.82 384 LYS D O 1
ATOM 7006 N N . THR D 1 95 ? -15.298 -21.282 61.770 1.00 43.41 385 THR D N 1
ATOM 7007 C CA . THR D 1 95 ? -13.855 -21.500 61.889 1.00 43.30 385 THR D CA 1
ATOM 7008 C C . THR D 1 95 ? -13.367 -21.018 63.249 1.00 43.10 385 THR D C 1
ATOM 7009 O O . THR D 1 95 ? -12.704 -21.758 63.972 1.00 44.01 385 THR D O 1
ATOM 7013 N N . CYS D 1 96 ? -13.714 -19.784 63.601 1.00 42.67 386 CYS D N 1
ATOM 7014 C CA . CYS D 1 96 ? -13.346 -19.227 64.897 1.00 42.62 386 CYS D CA 1
ATOM 7015 C C . CYS D 1 96 ? -14.494 -18.400 65.489 1.00 42.13 386 CYS D C 1
ATOM 7016 O O . CYS D 1 96 ? -14.567 -17.192 65.272 1.00 41.76 386 CYS D O 1
ATOM 7019 N N . PRO D 1 97 ? -15.397 -19.054 66.243 1.00 42.28 387 PRO D N 1
ATOM 7020 C CA . PRO D 1 97 ? -16.641 -18.416 66.674 1.00 42.38 387 PRO D CA 1
ATOM 7021 C C . PRO D 1 97 ? -16.502 -17.497 67.886 1.00 42.22 387 PRO D C 1
ATOM 7022 O O . PRO D 1 97 ? -15.633 -17.703 68.736 1.00 42.14 387 PRO D O 1
ATOM 7026 N N . LEU D 1 98 ? -17.378 -16.497 67.942 1.00 42.67 388 LEU D N 1
ATOM 7027 C CA . LEU D 1 98 ? -17.448 -15.554 69.052 1.00 43.68 388 LEU D CA 1
ATOM 7028 C C . LEU D 1 98 ? -18.216 -16.174 70.212 1.00 44.61 388 LEU D C 1
ATOM 7029 O O . LEU D 1 98 ? -19.245 -16.823 70.006 1.00 44.57 388 LEU D O 1
ATOM 7034 N N . VAL D 1 99 ? -17.714 -15.971 71.426 1.00 45.80 389 VAL D N 1
ATOM 7035 C CA . VAL D 1 99 ? -18.354 -16.507 72.626 1.00 48.27 389 VAL D CA 1
ATOM 7036 C C . VAL D 1 99 ? -18.719 -15.363 73.568 1.00 50.22 389 VAL D C 1
ATOM 7037 O O . VAL D 1 99 ? -17.841 -14.660 74.074 1.00 49.99 389 VAL D O 1
ATOM 7041 N N . GLY D 1 100 ? -20.019 -15.176 73.777 1.00 53.13 390 GLY D N 1
ATOM 7042 C CA . GLY D 1 100 ? -20.536 -14.175 74.707 1.00 56.54 390 GLY D CA 1
ATOM 7043 C C . GLY D 1 100 ? -20.195 -12.727 74.394 1.00 58.71 390 GLY D C 1
ATOM 7044 O O . GLY D 1 100 ? -19.943 -11.939 75.308 1.00 58.78 390 GLY D O 1
ATOM 7045 N N . ILE D 1 101 ? -20.196 -12.373 73.110 1.00 61.16 391 ILE D N 1
ATOM 7046 C CA . ILE D 1 101 ? -19.863 -11.010 72.683 1.00 64.60 391 ILE D CA 1
ATOM 7047 C C . ILE D 1 101 ? -21.046 -10.061 72.878 1.00 68.69 391 ILE D C 1
ATOM 7048 O O . ILE D 1 101 ? -20.993 -9.160 73.719 1.00 69.44 391 ILE D O 1
ATOM 7053 N N . LYS D 1 102 ? -22.108 -10.268 72.101 1.00 73.29 392 LYS D N 1
ATOM 7054 C CA . LYS D 1 102 ? -23.330 -9.480 72.232 1.00 78.21 392 LYS D CA 1
ATOM 7055 C C . LYS D 1 102 ? -24.160 -9.989 73.412 1.00 81.00 392 LYS D C 1
ATOM 7056 O O . LYS D 1 102 ? -25.099 -9.326 73.858 1.00 81.82 392 LYS D O 1
ATOM 7062 N N . ASP D 1 103 ? -23.788 -11.170 73.905 1.00 82.90 393 ASP D N 1
ATOM 7063 C CA . ASP D 1 103 ? -24.383 -11.781 75.092 1.00 86.16 393 ASP D CA 1
ATOM 7064 C C . ASP D 1 103 ? -24.056 -10.958 76.343 1.00 87.55 393 ASP D C 1
ATOM 7065 O O . ASP D 1 103 ? -24.894 -10.193 76.827 1.00 88.88 393 ASP D O 1
ATOM 7070 N N . ALA D 1 104 ? -22.836 -11.116 76.853 1.00 87.99 394 ALA D N 1
ATOM 7071 C CA . ALA D 1 104 ? -22.402 -10.419 78.059 1.00 88.91 394 ALA D CA 1
ATOM 7072 C C . ALA D 1 104 ? -21.405 -9.300 77.738 1.00 88.81 394 ALA D C 1
ATOM 7073 O O . ALA D 1 104 ? -20.322 -9.561 77.211 1.00 88.70 394 ALA D O 1
ATOM 7075 N N . GLY D 1 105 ? -21.767 -8.054 78.047 1.00 89.57 395 GLY D N 1
ATOM 7076 C CA . GLY D 1 105 ? -23.061 -7.718 78.647 1.00 90.43 395 GLY D CA 1
ATOM 7077 C C . GLY D 1 105 ? -23.082 -7.766 80.165 1.00 90.63 395 GLY D C 1
ATOM 7078 O O . GLY D 1 105 ? -23.979 -7.198 80.791 1.00 92.30 395 GLY D O 1
ATOM 7079 N N . GLN D 1 106 ? -22.091 -8.446 80.746 1.00 89.65 396 GLN D N 1
ATOM 7080 C CA . GLN D 1 106 ? -21.970 -8.648 82.195 1.00 88.98 396 GLN D CA 1
ATOM 7081 C C . GLN D 1 106 ? -20.566 -9.111 82.597 1.00 85.85 396 GLN D C 1
ATOM 7082 O O . GLN D 1 106 ? -20.110 -8.830 83.708 1.00 86.28 396 GLN D O 1
ATOM 7088 N N . ALA D 1 107 ? -19.892 -9.815 81.688 1.00 81.70 397 ALA D N 1
ATOM 7089 C CA . ALA D 1 107 ? -18.571 -10.396 81.953 1.00 78.15 397 ALA D CA 1
ATOM 7090 C C . ALA D 1 107 ? -17.445 -9.357 81.959 1.00 75.84 397 ALA D C 1
ATOM 7091 O O . ALA D 1 107 ? -17.667 -8.183 81.651 1.00 76.12 397 ALA D O 1
ATOM 7093 N N . GLU D 1 108 ? -16.239 -9.801 82.314 1.00 72.91 398 GLU D N 1
ATOM 7094 C CA . GLU D 1 108 ? -15.073 -8.919 82.408 1.00 70.04 398 GLU D CA 1
ATOM 7095 C C . GLU D 1 108 ? -13.874 -9.415 81.590 1.00 66.00 398 GLU D C 1
ATOM 7096 O O . GLU D 1 108 ? -13.934 -10.473 80.963 1.00 64.82 398 GLU D O 1
ATOM 7102 N N . LEU D 1 109 ? -12.790 -8.641 81.622 1.00 63.21 399 LEU D N 1
ATOM 7103 C CA . LEU D 1 109 ? -11.651 -8.802 80.712 1.00 60.10 399 LEU D CA 1
ATOM 7104 C C . LEU D 1 109 ? -11.015 -10.199 80.665 1.00 58.08 399 LEU D C 1
ATOM 7105 O O . LEU D 1 109 ? -10.532 -10.622 79.613 1.00 57.09 399 LEU D O 1
ATOM 7110 N N . SER D 1 110 ? -11.028 -10.906 81.794 1.00 56.75 400 SER D N 1
ATOM 7111 C CA . SER D 1 110 ? -10.453 -12.252 81.894 1.00 54.12 400 SER D CA 1
ATOM 7112 C C . SER D 1 110 ? -11.099 -13.252 80.936 1.00 52.05 400 SER D C 1
ATOM 7113 O O . SER D 1 110 ? -10.423 -14.128 80.399 1.00 51.30 400 SER D O 1
ATOM 7116 N N . SER D 1 111 ? -12.406 -13.113 80.725 1.00 50.15 401 SER D N 1
ATOM 7117 C CA . SER D 1 111 ? -13.172 -14.074 79.934 1.00 48.39 401 SER D CA 1
ATOM 7118 C C . SER D 1 111 ? -13.038 -13.909 78.413 1.00 46.43 401 SER D C 1
ATOM 7119 O O . SER D 1 111 ? -13.529 -14.750 77.653 1.00 46.33 401 SER D O 1
ATOM 7122 N N . PHE D 1 112 ? -12.374 -12.842 77.971 1.00 44.01 402 PHE D N 1
ATOM 7123 C CA . PHE D 1 112 ? -12.203 -12.598 76.535 1.00 42.33 402 PHE D CA 1
ATOM 7124 C C . PHE D 1 112 ? -10.763 -12.753 76.045 1.00 41.21 402 PHE D C 1
ATOM 7125 O O . PHE D 1 112 ? -10.530 -12.959 74.855 1.00 40.88 402 PHE D O 1
ATOM 7133 N N . LEU D 1 113 ? -9.807 -12.666 76.965 1.00 41.04 403 LEU D N 1
ATOM 7134 C CA . LEU D 1 113 ? -8.387 -12.797 76.628 1.00 40.19 403 LEU D CA 1
ATOM 7135 C C . LEU D 1 113 ? -7.965 -14.167 76.077 1.00 39.72 403 LEU D C 1
ATOM 7136 O O . LEU D 1 113 ? -7.060 -14.231 75.245 1.00 39.67 403 LEU D O 1
ATOM 7141 N N . PRO D 1 114 ? -8.602 -15.266 76.531 1.00 39.60 404 PRO D N 1
ATOM 7142 C CA . PRO D 1 114 ? -8.241 -16.510 75.852 1.00 39.49 404 PRO D CA 1
ATOM 7143 C C . PRO D 1 114 ? -9.010 -16.726 74.542 1.00 38.87 404 PRO D C 1
ATOM 7144 O O . PRO D 1 114 ? -8.804 -17.739 73.872 1.00 39.38 404 PRO D O 1
ATOM 7148 N N . GLN D 1 115 ? -9.865 -15.775 74.171 1.00 38.42 405 GLN D N 1
ATOM 7149 C CA . GLN D 1 115 ? -10.711 -15.925 72.988 1.00 38.02 405 GLN D CA 1
ATOM 7150 C C . GLN D 1 115 ? -10.028 -15.412 71.719 1.00 36.98 405 GLN D C 1
ATOM 7151 O O . GLN D 1 115 ? -10.495 -14.467 71.080 1.00 36.69 405 GLN D O 1
ATOM 7157 N N . HIS D 1 116 ? -8.912 -16.039 71.368 1.00 36.74 406 HIS D N 1
ATOM 7158 C CA . HIS D 1 116 ? -8.210 -15.713 70.133 1.00 35.99 406 HIS D CA 1
ATOM 7159 C C . HIS D 1 116 ? -8.224 -16.875 69.180 1.00 35.91 406 HIS D C 1
ATOM 7160 O O . HIS D 1 116 ? -8.711 -17.956 69.516 1.00 35.74 406 HIS D O 1
ATOM 7167 N N . CYS D 1 117 ? -7.711 -16.653 67.974 1.00 36.18 407 CYS D N 1
ATOM 7168 C CA . CYS D 1 117 ? -7.721 -17.664 66.927 1.00 36.88 407 CYS D CA 1
ATOM 7169 C C . CYS D 1 117 ? -6.304 -18.019 66.518 1.00 35.56 407 CYS D C 1
ATOM 7170 O O . CYS D 1 117 ? -5.520 -17.137 66.165 1.00 35.29 407 CYS D O 1
ATOM 7173 N N . GLY D 1 118 ? -5.985 -19.311 66.566 1.00 34.56 408 GLY D N 1
ATOM 7174 C CA . GLY D 1 118 ? -4.706 -19.811 66.071 1.00 34.22 408 GLY D CA 1
ATOM 7175 C C . GLY D 1 118 ? -4.603 -19.593 64.575 1.00 33.48 408 GLY D C 1
ATOM 7176 O O . GLY D 1 118 ? -5.623 -19.501 63.882 1.00 33.53 408 GLY D O 1
ATOM 7177 N N . SER D 1 119 ? -3.372 -19.506 64.077 1.00 32.76 409 SER D N 1
ATOM 7178 C CA . SER D 1 119 ? -3.115 -19.225 62.664 1.00 32.03 409 SER D CA 1
ATOM 7179 C C . SER D 1 119 ? -3.671 -20.301 61.734 1.00 31.99 409 SER D C 1
ATOM 7180 O O . SER D 1 119 ? -3.995 -20.021 60.574 1.00 31.38 409 SER D O 1
ATOM 7183 N N . HIS D 1 120 ? -3.781 -21.523 62.256 1.00 32.09 410 HIS D N 1
ATOM 7184 C CA . HIS D 1 120 ? -4.383 -22.643 61.536 1.00 32.36 410 HIS D CA 1
ATOM 7185 C C . HIS D 1 120 ? -5.859 -22.447 61.310 1.00 32.19 410 HIS D C 1
ATOM 7186 O O . HIS D 1 120 ? -6.395 -22.883 60.291 1.00 32.41 410 HIS D O 1
ATOM 7193 N N . ARG D 1 121 ? -6.521 -21.788 62.259 1.00 32.18 411 ARG D N 1
ATOM 7194 C CA . ARG D 1 121 ? -7.946 -21.461 62.156 1.00 32.38 411 ARG D CA 1
ATOM 7195 C C . ARG D 1 121 ? -8.187 -20.346 61.146 1.00 31.84 411 ARG D C 1
ATOM 7196 O O . ARG D 1 121 ? -9.109 -20.425 60.327 1.00 31.62 411 ARG D O 1
ATOM 7204 N N . VAL D 1 122 ? -7.354 -19.308 61.221 1.00 31.19 412 VAL D N 1
ATOM 7205 C CA . VAL D 1 122 ? -7.387 -18.191 60.279 1.00 30.40 412 VAL D CA 1
ATOM 7206 C C . VAL D 1 122 ? -7.172 -18.715 58.857 1.00 30.90 412 VAL D C 1
ATOM 7207 O O . VAL D 1 122 ? -7.816 -18.246 57.906 1.00 30.45 412 VAL D O 1
ATOM 7211 N N . TYR D 1 123 ? -6.279 -19.697 58.723 1.00 31.28 413 TYR D N 1
ATOM 7212 C CA . TYR D 1 123 ? -6.067 -20.373 57.444 1.00 31.66 413 TYR D CA 1
ATOM 7213 C C . TYR D 1 123 ? -7.349 -21.011 56.923 1.00 31.62 413 TYR D C 1
ATOM 7214 O O . TYR D 1 123 ? -7.698 -20.842 55.754 1.00 31.99 413 TYR D O 1
ATOM 7223 N N . LEU D 1 124 ? -8.042 -21.744 57.791 1.00 31.62 414 LEU D N 1
ATOM 7224 C CA . LEU D 1 124 ? -9.268 -22.434 57.400 1.00 31.92 414 LEU D CA 1
ATOM 7225 C C . LEU D 1 124 ? -10.301 -21.453 56.854 1.00 31.71 414 LEU D C 1
ATOM 7226 O O . LEU D 1 124 ? -10.921 -21.719 55.826 1.00 32.93 414 LEU D O 1
ATOM 7231 N N . PHE D 1 125 ? -10.455 -20.316 57.534 1.00 31.04 415 PHE D N 1
ATOM 7232 C CA . PHE D 1 125 ? -11.341 -19.233 57.098 1.00 30.74 415 PHE D CA 1
ATOM 7233 C C . PHE D 1 125 ? -10.952 -18.698 55.719 1.00 30.62 415 PHE D C 1
ATOM 7234 O O . PHE D 1 125 ? -11.795 -18.595 54.823 1.00 30.40 415 PHE D O 1
ATOM 7242 N N . VAL D 1 126 ? -9.671 -18.370 55.565 1.00 30.75 416 VAL D N 1
ATOM 7243 C CA . VAL D 1 126 ? -9.127 -17.846 54.315 1.00 31.13 416 VAL D CA 1
ATOM 7244 C C . VAL D 1 126 ? -9.264 -18.871 53.184 1.00 32.31 416 VAL D C 1
ATOM 7245 O O . VAL D 1 126 ? -9.661 -18.522 52.065 1.00 31.76 416 VAL D O 1
ATOM 7249 N N . ARG D 1 127 ? -8.954 -20.132 53.494 1.00 33.52 417 ARG D N 1
ATOM 7250 C CA . ARG D 1 127 ? -9.107 -21.237 52.549 1.00 35.05 417 ARG D CA 1
ATOM 7251 C C . ARG D 1 127 ? -10.534 -21.307 52.013 1.00 35.42 417 ARG D C 1
ATOM 7252 O O . ARG D 1 127 ? -10.741 -21.405 50.801 1.00 35.92 417 ARG D O 1
ATOM 7260 N N . GLU D 1 128 ? -11.509 -21.247 52.920 1.00 35.19 418 GLU D N 1
ATOM 7261 C CA . GLU D 1 128 ? -12.919 -21.295 52.540 1.00 35.55 418 GLU D CA 1
ATOM 7262 C C . GLU D 1 128 ? -13.336 -20.060 51.745 1.00 34.77 418 GLU D C 1
ATOM 7263 O O . GLU D 1 128 ? -14.190 -20.151 50.864 1.00 35.72 418 GLU D O 1
ATOM 7269 N N . CYS D 1 129 ? -12.732 -18.914 52.055 1.00 33.65 419 CYS D N 1
ATOM 7270 C CA . CYS D 1 129 ? -12.965 -17.689 51.288 1.00 32.81 419 CYS D CA 1
ATOM 7271 C C . CYS D 1 129 ? -12.427 -17.826 49.866 1.00 32.30 419 CYS D C 1
ATOM 7272 O O . CYS D 1 129 ? -13.103 -17.460 48.903 1.00 32.02 419 CYS D O 1
ATOM 7275 N N . LEU D 1 130 ? -11.216 -18.366 49.746 1.00 31.84 420 LEU D N 1
ATOM 7276 C CA . LEU D 1 130 ? -10.608 -18.619 48.443 1.00 31.80 420 LEU D CA 1
ATOM 7277 C C . LEU D 1 130 ? -11.448 -19.594 47.629 1.00 32.69 420 LEU D C 1
ATOM 7278 O O . LEU D 1 130 ? -11.603 -19.422 46.419 1.00 33.16 420 LEU D O 1
ATOM 7283 N N . LEU D 1 131 ? -12.000 -20.603 48.298 1.00 33.00 421 LEU D N 1
ATOM 7284 C CA . LEU D 1 131 ? -12.809 -21.619 47.629 1.00 34.04 421 LEU D CA 1
ATOM 7285 C C . LEU D 1 131 ? -14.202 -21.125 47.223 1.00 34.05 421 LEU D C 1
ATOM 7286 O O . LEU D 1 131 ? -14.765 -21.613 46.245 1.00 35.12 421 LEU D O 1
ATOM 7291 N N . ALA D 1 132 ? -14.745 -20.158 47.958 1.00 33.62 422 ALA D N 1
ATOM 7292 C CA . ALA D 1 132 ? -16.091 -19.637 47.678 1.00 34.38 422 ALA D CA 1
ATOM 7293 C C . ALA D 1 132 ? -16.111 -18.455 46.705 1.00 34.49 422 ALA D C 1
ATOM 7294 O O . ALA D 1 132 ? -17.105 -18.236 46.008 1.00 35.07 422 ALA D O 1
ATOM 7296 N N . VAL D 1 133 ? -15.016 -17.702 46.658 1.00 34.01 423 VAL D N 1
ATOM 7297 C CA . VAL D 1 133 ? -14.976 -16.454 45.896 1.00 34.00 423 VAL D CA 1
ATOM 7298 C C . VAL D 1 133 ? -14.260 -16.597 44.549 1.00 34.48 423 VAL D C 1
ATOM 7299 O O . VAL D 1 133 ? -14.766 -16.130 43.525 1.00 35.27 423 VAL D O 1
ATOM 7303 N N . ILE D 1 134 ? -13.101 -17.252 44.551 1.00 34.16 424 ILE D N 1
ATOM 7304 C CA . ILE D 1 134 ? -12.277 -17.367 43.350 1.00 34.58 424 ILE D CA 1
ATOM 7305 C C . ILE D 1 134 ? -12.829 -18.417 42.382 1.00 36.07 424 ILE D C 1
ATOM 7306 O O . ILE D 1 134 ? -12.995 -19.581 42.758 1.00 36.50 424 ILE D O 1
ATOM 7311 N N . PRO D 1 135 ? -13.133 -18.002 41.135 1.00 37.02 425 PRO D N 1
ATOM 7312 C CA . PRO D 1 135 ? -13.565 -18.933 40.093 1.00 38.14 425 PRO D CA 1
ATOM 7313 C C . PRO D 1 135 ? -12.491 -19.979 39.817 1.00 39.25 425 PRO D C 1
ATOM 7314 O O . PRO D 1 135 ? -11.301 -19.648 39.773 1.00 39.12 425 PRO D O 1
ATOM 7318 N N . GLN D 1 136 ? -12.922 -21.227 39.641 1.00 40.99 426 GLN D N 1
ATOM 7319 C CA . GLN D 1 136 ? -12.022 -22.374 39.494 1.00 42.18 426 GLN D CA 1
ATOM 7320 C C . GLN D 1 136 ? -11.044 -22.232 38.326 1.00 42.28 426 GLN D C 1
ATOM 7321 O O . GLN D 1 136 ? -9.865 -22.574 38.456 1.00 42.55 426 GLN D O 1
ATOM 7327 N N . GLU D 1 137 ? -11.530 -21.711 37.201 1.00 42.20 427 GLU D N 1
ATOM 7328 C CA . GLU D 1 137 ? -10.714 -21.596 35.989 1.00 42.31 427 GLU D CA 1
ATOM 7329 C C . GLU D 1 137 ? -9.546 -20.608 36.094 1.00 41.04 427 GLU D C 1
ATOM 7330 O O . GLU D 1 137 ? -8.574 -20.723 35.343 1.00 40.84 427 GLU D O 1
ATOM 7336 N N . LEU D 1 138 ? -9.632 -19.659 37.029 1.00 39.45 428 LEU D N 1
ATOM 7337 C CA . LEU D 1 138 ? -8.533 -18.719 37.286 1.00 38.28 428 LEU D CA 1
ATOM 7338 C C . LEU D 1 138 ? -7.287 -19.396 37.864 1.00 37.91 428 LEU D C 1
ATOM 7339 O O . LEU D 1 138 ? -6.173 -18.887 37.707 1.00 37.26 428 LEU D O 1
ATOM 7344 N N . TRP D 1 139 ? -7.481 -20.536 38.526 1.00 38.13 429 TRP D N 1
ATOM 7345 C CA . TRP D 1 139 ? -6.367 -21.337 39.043 1.00 38.58 429 TRP D CA 1
ATOM 7346 C C . TRP D 1 139 ? -5.602 -22.013 37.940 1.00 39.72 429 TRP D C 1
ATOM 7347 O O . TRP D 1 139 ? -4.394 -22.235 38.058 1.00 39.95 429 TRP D O 1
ATOM 7358 N N . GLY D 1 140 ? -6.305 -22.348 36.860 1.00 40.85 430 GLY D N 1
ATOM 7359 C CA . GLY D 1 140 ? -5.720 -23.090 35.748 1.00 42.24 430 GLY D CA 1
ATOM 7360 C C . GLY D 1 140 ? -5.905 -24.583 35.937 1.00 43.75 430 GLY D C 1
ATOM 7361 O O . GLY D 1 140 ? -6.451 -25.262 35.069 1.00 44.66 430 GLY D O 1
ATOM 7362 N N . SER D 1 141 ? -5.449 -25.089 37.080 1.00 44.37 431 SER D N 1
ATOM 7363 C CA . SER D 1 141 ? -5.578 -26.505 37.416 1.00 45.57 431 SER D CA 1
ATOM 7364 C C . SER D 1 141 ? -5.598 -26.742 38.924 1.00 45.76 431 SER D C 1
ATOM 7365 O O . SER D 1 141 ? -5.301 -25.840 39.716 1.00 44.58 431 SER D O 1
ATOM 7368 N N . GLU D 1 142 ? -5.946 -27.972 39.298 1.00 47.33 432 GLU D N 1
ATOM 7369 C CA . GLU D 1 142 ? -5.891 -28.445 40.675 1.00 48.10 432 GLU D CA 1
ATOM 7370 C C . GLU D 1 142 ? -4.447 -28.445 41.182 1.00 48.10 432 GLU D C 1
ATOM 7371 O O . GLU D 1 142 ? -4.196 -28.206 42.366 1.00 47.91 432 GLU D O 1
ATOM 7377 N N . HIS D 1 143 ? -3.513 -28.713 40.271 1.00 48.28 433 HIS D N 1
ATOM 7378 C CA . HIS D 1 143 ? -2.079 -28.674 40.549 1.00 48.21 433 HIS D CA 1
ATOM 7379 C C . HIS D 1 143 ? -1.658 -27.337 41.099 1.00 46.16 433 HIS D C 1
ATOM 7380 O O . HIS D 1 143 ? -0.971 -27.270 42.117 1.00 45.72 433 HIS D O 1
ATOM 7387 N N . ASN D 1 144 ? -2.081 -26.264 40.433 1.00 44.45 434 ASN D N 1
ATOM 7388 C CA . ASN D 1 144 ? -1.740 -24.904 40.846 1.00 42.72 434 ASN D CA 1
ATOM 7389 C C . ASN D 1 144 ? -2.449 -24.472 42.127 1.00 41.92 434 ASN D C 1
ATOM 7390 O O . ASN D 1 144 ? -1.832 -23.860 43.003 1.00 41.20 434 ASN D O 1
ATOM 7395 N N . ARG D 1 145 ? -3.737 -24.798 42.231 1.00 41.65 435 ARG D N 1
ATOM 7396 C CA . ARG D 1 145 ? -4.542 -24.435 43.396 1.00 41.48 435 ARG D CA 1
ATOM 7397 C C . ARG D 1 145 ? -3.991 -25.046 44.684 1.00 41.54 435 ARG D C 1
ATOM 7398 O O . ARG D 1 145 ? -3.918 -24.371 45.710 1.00 41.16 435 ARG D O 1
ATOM 7406 N N . LEU D 1 146 ? -3.595 -26.316 44.618 1.00 42.36 436 LEU D N 1
ATOM 7407 C CA . LEU D 1 146 ? -3.053 -27.024 45.779 1.00 42.35 436 LEU D CA 1
ATOM 7408 C C . LEU D 1 146 ? -1.694 -26.491 46.215 1.00 41.54 436 LEU D C 1
ATOM 7409 O O . LEU D 1 146 ? -1.415 -26.412 47.411 1.00 41.21 436 LEU D O 1
ATOM 7414 N N . LEU D 1 147 ? -0.855 -26.129 45.247 1.00 41.54 437 LEU D N 1
ATOM 7415 C CA . LEU D 1 147 ? 0.441 -25.518 45.546 1.00 41.47 437 LEU D CA 1
ATOM 7416 C C . LEU D 1 147 ? 0.254 -24.176 46.243 1.00 39.87 437 LEU D C 1
ATOM 7417 O O . LEU D 1 147 ? 0.877 -23.918 47.272 1.00 39.50 437 LEU D O 1
ATOM 7422 N N . TYR D 1 148 ? -0.623 -23.343 45.683 1.00 38.74 438 TYR D N 1
ATOM 7423 C CA . TYR D 1 148 ? -0.905 -22.013 46.221 1.00 37.63 438 TYR D CA 1
ATOM 7424 C C . TYR D 1 148 ? -1.468 -22.079 47.640 1.00 37.32 438 TYR D C 1
ATOM 7425 O O . TYR D 1 148 ? -1.065 -21.302 48.505 1.00 36.69 438 TYR D O 1
ATOM 7434 N N . PHE D 1 149 ? -2.395 -23.009 47.871 1.00 37.99 439 PHE D N 1
ATOM 7435 C CA . PHE D 1 149 ? -2.988 -23.212 49.197 1.00 38.20 439 PHE D CA 1
ATOM 7436 C C . PHE D 1 149 ? -1.927 -23.584 50.228 1.00 38.43 439 PHE D C 1
ATOM 7437 O O . PHE D 1 149 ? -1.948 -23.085 51.351 1.00 38.70 439 PHE D O 1
ATOM 7445 N N . ALA D 1 150 ? -0.995 -24.446 49.830 1.00 39.03 440 ALA D N 1
ATOM 7446 C CA . ALA D 1 150 ? 0.139 -24.813 50.671 1.00 39.91 440 ALA D CA 1
ATOM 7447 C C . ALA D 1 150 ? 1.018 -23.598 50.967 1.00 39.80 440 ALA D C 1
ATOM 7448 O O . ALA D 1 150 ? 1.528 -23.451 52.078 1.00 39.70 440 ALA D O 1
ATOM 7450 N N . ARG D 1 151 ? 1.181 -22.728 49.970 1.00 39.91 441 ARG D N 1
ATOM 7451 C CA . ARG D 1 151 ? 1.941 -21.489 50.131 1.00 39.60 441 ARG D CA 1
ATOM 7452 C C . ARG D 1 151 ? 1.245 -20.540 51.109 1.00 38.75 441 ARG D C 1
ATOM 7453 O O . ARG D 1 151 ? 1.904 -19.937 51.961 1.00 38.43 441 ARG D O 1
ATOM 7461 N N . VAL D 1 152 ? -0.081 -20.424 50.985 1.00 37.73 442 VAL D N 1
ATOM 7462 C CA . VAL D 1 152 ? -0.895 -19.594 51.883 1.00 37.24 442 VAL D CA 1
ATOM 7463 C C . VAL D 1 152 ? -0.829 -20.111 53.323 1.00 38.05 442 VAL D C 1
ATOM 7464 O O . VAL D 1 152 ? -0.662 -19.325 54.259 1.00 37.35 442 VAL D O 1
ATOM 7468 N N . ARG D 1 153 ? -0.951 -21.430 53.488 1.00 39.80 443 ARG D N 1
ATOM 7469 C CA . ARG D 1 153 ? -0.821 -22.070 54.799 1.00 41.17 443 ARG D CA 1
ATOM 7470 C C . ARG D 1 153 ? 0.534 -21.747 55.425 1.00 41.88 443 ARG D C 1
ATOM 7471 O O . ARG D 1 153 ? 0.598 -21.307 56.573 1.00 42.29 443 ARG D O 1
ATOM 7479 N N . PHE D 1 154 ? 1.605 -21.953 54.660 1.00 42.92 444 PHE D N 1
ATOM 7480 C CA . PHE D 1 154 ? 2.961 -21.661 55.121 1.00 44.38 444 PHE D CA 1
ATOM 7481 C C . PHE D 1 154 ? 3.114 -20.194 55.517 1.00 43.98 444 PHE D C 1
ATOM 7482 O O . PHE D 1 154 ? 3.748 -19.877 56.524 1.00 44.68 444 PHE D O 1
ATOM 7490 N N . PHE D 1 155 ? 2.532 -19.315 54.704 1.00 42.92 445 PHE D N 1
ATOM 7491 C CA . PHE D 1 155 ? 2.593 -17.873 54.904 1.00 42.68 445 PHE D CA 1
ATOM 7492 C C . PHE D 1 155 ? 1.981 -17.434 56.238 1.00 43.03 445 PHE D C 1
ATOM 7493 O O . PHE D 1 155 ? 2.571 -16.628 56.959 1.00 43.05 445 PHE D O 1
ATOM 7501 N N . LEU D 1 156 ? 0.807 -17.975 56.559 1.00 43.29 446 LEU D N 1
ATOM 7502 C CA . LEU D 1 156 ? 0.088 -17.617 57.784 1.00 44.27 446 LEU D CA 1
ATOM 7503 C C . LEU D 1 156 ? 0.687 -18.310 59.004 1.00 46.47 446 LEU D C 1
ATOM 7504 O O . LEU D 1 156 ? 0.603 -17.802 60.124 1.00 46.16 446 LEU D O 1
ATOM 7509 N N . ARG D 1 157 ? 1.289 -19.472 58.766 1.00 49.59 447 ARG D N 1
ATOM 7510 C CA . ARG D 1 157 ? 2.018 -20.230 59.773 1.00 52.76 447 ARG D CA 1
ATOM 7511 C C . ARG D 1 157 ? 3.137 -19.407 60.411 1.00 54.63 447 ARG D C 1
ATOM 7512 O O . ARG D 1 157 ? 3.248 -19.334 61.637 1.00 54.48 447 ARG D O 1
ATOM 7520 N N . SER D 1 158 ? 3.955 -18.792 59.559 1.00 57.30 448 SER D N 1
ATOM 7521 C CA . SER D 1 158 ? 5.213 -18.168 59.975 1.00 60.93 448 SER D CA 1
ATOM 7522 C C . SER D 1 158 ? 5.048 -16.817 60.671 1.00 62.21 448 SER D C 1
ATOM 7523 O O . SER D 1 158 ? 5.923 -16.397 61.433 1.00 61.84 448 SER D O 1
ATOM 7526 N N . GLY D 1 159 ? 3.935 -16.138 60.398 1.00 63.50 449 GLY D N 1
ATOM 7527 C CA . GLY D 1 159 ? 3.680 -14.816 60.959 1.00 64.94 449 GLY D CA 1
ATOM 7528 C C . GLY D 1 159 ? 4.617 -13.750 60.419 1.00 66.73 449 GLY D C 1
ATOM 7529 O O . GLY D 1 159 ? 4.696 -12.658 60.971 1.00 67.55 449 GLY D O 1
ATOM 7530 N N . LYS D 1 160 ? 5.343 -14.078 59.353 1.00 69.24 450 LYS D N 1
ATOM 7531 C CA . LYS D 1 160 ? 6.192 -13.113 58.660 1.00 71.25 450 LYS D CA 1
ATOM 7532 C C . LYS D 1 160 ? 5.427 -12.557 57.462 1.00 70.46 450 LYS D C 1
ATOM 7533 O O . LYS D 1 160 ? 5.785 -12.800 56.306 1.00 70.00 450 LYS D O 1
ATOM 7539 N N . PHE D 1 161 ? 4.368 -11.806 57.760 1.00 69.97 451 PHE D N 1
ATOM 7540 C CA . PHE D 1 161 ? 3.450 -11.270 56.752 1.00 68.70 451 PHE D CA 1
ATOM 7541 C C . PHE D 1 161 ? 4.074 -10.277 55.772 1.00 70.42 451 PHE D C 1
ATOM 7542 O O . PHE D 1 161 ? 3.416 -9.863 54.813 1.00 71.39 451 PHE D O 1
ATOM 7550 N N . GLU D 1 162 ? 5.326 -9.888 56.003 1.00 71.49 452 GLU D N 1
ATOM 7551 C CA . GLU D 1 162 ? 5.955 -8.866 55.166 1.00 70.75 452 GLU D CA 1
ATOM 7552 C C . GLU D 1 162 ? 7.069 -9.396 54.255 1.00 69.96 452 GLU D C 1
ATOM 7553 O O . GLU D 1 162 ? 7.743 -8.617 53.574 1.00 69.41 452 GLU D O 1
ATOM 7559 N N . ARG D 1 163 ? 7.248 -10.714 54.219 1.00 68.81 453 ARG D N 1
ATOM 7560 C CA . ARG D 1 163 ? 8.295 -11.287 53.380 1.00 67.31 453 ARG D CA 1
ATOM 7561 C C . ARG D 1 163 ? 7.842 -12.489 52.548 1.00 64.76 453 ARG D C 1
ATOM 7562 O O . ARG D 1 163 ? 8.486 -13.542 52.523 1.00 64.81 453 ARG D O 1
ATOM 7570 N N . LEU D 1 164 ? 6.712 -12.296 51.865 1.00 62.03 454 LEU D N 1
ATOM 7571 C CA . LEU D 1 164 ? 6.233 -13.212 50.835 1.00 60.26 454 LEU D CA 1
ATOM 7572 C C . LEU D 1 164 ? 7.167 -13.104 49.635 1.00 58.93 454 LEU D C 1
ATOM 7573 O O . LEU D 1 164 ? 7.623 -12.012 49.293 1.00 59.23 454 LEU D O 1
ATOM 7578 N N . SER D 1 165 ? 7.463 -14.235 49.008 1.00 57.05 455 SER D N 1
ATOM 7579 C CA . SER D 1 165 ? 8.276 -14.227 47.800 1.00 55.22 455 SER D CA 1
ATOM 7580 C C . SER D 1 165 ? 7.436 -14.631 46.598 1.00 52.83 455 SER D C 1
ATOM 7581 O O . SER D 1 165 ? 6.740 -15.649 46.629 1.00 52.32 455 SER D O 1
ATOM 7584 N N . VAL D 1 166 ? 7.500 -13.814 45.549 1.00 50.30 456 VAL D N 1
ATOM 7585 C CA . VAL D 1 166 ? 6.747 -14.046 44.316 1.00 48.39 456 VAL D CA 1
ATOM 7586 C C . VAL D 1 166 ? 7.323 -15.240 43.559 1.00 48.77 456 VAL D C 1
ATOM 7587 O O . VAL D 1 166 ? 6.578 -16.061 43.024 1.00 48.02 456 VAL D O 1
ATOM 7591 N N . ALA D 1 167 ? 8.651 -15.327 43.533 1.00 49.43 457 ALA D N 1
ATOM 7592 C CA . ALA D 1 167 ? 9.354 -16.452 42.927 1.00 50.47 457 ALA D CA 1
ATOM 7593 C C . ALA D 1 167 ? 8.986 -17.754 43.633 1.00 51.10 457 ALA D C 1
ATOM 7594 O O . ALA D 1 167 ? 8.788 -18.783 42.984 1.00 52.24 457 ALA D O 1
ATOM 7596 N N . GLU D 1 168 ? 8.883 -17.692 44.960 1.00 50.53 458 GLU D N 1
ATOM 7597 C CA . GLU D 1 168 ? 8.422 -18.825 45.759 1.00 50.40 458 GLU D CA 1
ATOM 7598 C C . GLU D 1 168 ? 6.940 -19.124 45.532 1.00 48.26 458 GLU D C 1
ATOM 7599 O O . GLU D 1 168 ? 6.540 -20.288 45.536 1.00 47.99 458 GLU D O 1
ATOM 7605 N N . LEU D 1 169 ? 6.135 -18.080 45.329 1.00 46.56 459 LEU D N 1
ATOM 7606 C CA . LEU D 1 169 ? 4.710 -18.248 45.012 1.00 45.52 459 LEU D CA 1
ATOM 7607 C C . LEU D 1 169 ? 4.493 -18.870 43.636 1.00 45.78 459 LEU D C 1
ATOM 7608 O O . LEU D 1 169 ? 3.531 -19.611 43.434 1.00 45.81 459 LEU D O 1
ATOM 7613 N N . MET D 1 170 ? 5.383 -18.549 42.698 1.00 45.62 460 MET D N 1
ATOM 7614 C CA . MET D 1 170 ? 5.303 -19.050 41.324 1.00 45.37 460 MET D CA 1
ATOM 7615 C C . MET D 1 170 ? 5.951 -20.423 41.159 1.00 45.39 460 MET D C 1
ATOM 7616 O O . MET D 1 170 ? 5.787 -21.064 40.121 1.00 45.31 460 MET D O 1
ATOM 7621 N N . TRP D 1 171 ? 6.684 -20.866 42.180 1.00 45.39 461 TRP D N 1
ATOM 7622 C CA . TRP D 1 171 ? 7.476 -22.096 42.104 1.00 45.87 461 TRP D CA 1
ATOM 7623 C C . TRP D 1 171 ? 6.654 -23.299 41.724 1.00 45.46 461 TRP D C 1
ATOM 7624 O O . TRP D 1 171 ? 5.726 -23.684 42.435 1.00 45.24 461 TRP D O 1
ATOM 7635 N N . LYS D 1 172 ? 6.993 -23.874 40.572 1.00 45.99 462 LYS D N 1
ATOM 7636 C CA . LYS D 1 172 ? 6.339 -25.068 40.012 1.00 46.29 462 LYS D CA 1
ATOM 7637 C C . LYS D 1 172 ? 4.902 -24.859 39.518 1.00 45.47 462 LYS D C 1
ATOM 7638 O O . LYS D 1 172 ? 4.250 -25.818 39.101 1.00 46.02 462 LYS D O 1
ATOM 7644 N N . ILE D 1 173 ? 4.412 -23.621 39.559 1.00 44.51 463 ILE D N 1
ATOM 7645 C CA . ILE D 1 173 ? 3.102 -23.301 38.987 1.00 44.00 463 ILE D CA 1
ATOM 7646 C C . ILE D 1 173 ? 3.166 -23.431 37.465 1.00 44.53 463 ILE D C 1
ATOM 7647 O O . ILE D 1 173 ? 4.094 -22.928 36.826 1.00 45.45 463 ILE D O 1
ATOM 7652 N N . LYS D 1 174 ? 2.193 -24.139 36.901 1.00 44.76 464 LYS D N 1
ATOM 7653 C CA . LYS D 1 174 ? 2.131 -24.358 35.462 1.00 45.52 464 LYS D CA 1
ATOM 7654 C C . LYS D 1 174 ? 1.383 -23.211 34.786 1.00 44.84 464 LYS D C 1
ATOM 7655 O O . LYS D 1 174 ? 0.152 -23.199 34.728 1.00 44.70 464 LYS D O 1
ATOM 7661 N N . VAL D 1 175 ? 2.153 -22.244 34.289 1.00 44.82 465 VAL D N 1
ATOM 7662 C CA . VAL D 1 175 ? 1.620 -21.028 33.668 1.00 44.54 465 VAL D CA 1
ATOM 7663 C C . VAL D 1 175 ? 0.664 -21.346 32.513 1.00 45.24 465 VAL D C 1
ATOM 7664 O O . VAL D 1 175 ? -0.396 -20.731 32.393 1.00 44.90 465 VAL D O 1
ATOM 7668 N N . ASN D 1 176 ? 1.029 -22.325 31.688 1.00 46.85 466 ASN D N 1
ATOM 7669 C CA . ASN D 1 176 ? 0.229 -22.684 30.514 1.00 47.87 466 ASN D CA 1
ATOM 7670 C C . ASN D 1 176 ? -1.080 -23.429 30.810 1.00 47.38 466 ASN D C 1
ATOM 7671 O O . ASN D 1 176 ? -1.876 -23.674 29.900 1.00 47.61 466 ASN D O 1
ATOM 7676 N N . ASN D 1 177 ? -1.300 -23.776 32.079 1.00 46.07 467 ASN D N 1
ATOM 7677 C CA . ASN D 1 177 ? -2.578 -24.340 32.520 1.00 45.59 467 ASN D CA 1
ATOM 7678 C C . ASN D 1 177 ? -3.695 -23.292 32.560 1.00 44.92 467 ASN D C 1
ATOM 7679 O O . ASN D 1 177 ? -4.877 -23.637 32.509 1.00 45.67 467 ASN D O 1
ATOM 7684 N N . CYS D 1 178 ? -3.308 -22.020 32.648 1.00 43.56 468 CYS D N 1
ATOM 7685 C CA . CYS D 1 178 ? -4.249 -20.908 32.761 1.00 42.93 468 CYS D CA 1
ATOM 7686 C C . CYS D 1 178 ? -4.608 -20.333 31.390 1.00 43.78 468 CYS D C 1
ATOM 7687 O O . CYS D 1 178 ? -3.823 -19.590 30.793 1.00 43.46 468 CYS D O 1
ATOM 7690 N N . ASP D 1 179 ? -5.800 -20.675 30.905 1.00 44.55 469 ASP D N 1
ATOM 7691 C CA . ASP D 1 179 ? -6.244 -20.270 29.570 1.00 45.69 469 ASP D CA 1
ATOM 7692 C C . ASP D 1 179 ? -6.808 -18.848 29.520 1.00 44.95 469 ASP D C 1
ATOM 7693 O O . ASP D 1 179 ? -6.951 -18.267 28.441 1.00 45.47 469 ASP D O 1
ATOM 7698 N N . TRP D 1 180 ? -7.114 -18.289 30.688 1.00 43.57 470 TRP D N 1
ATOM 7699 C CA . TRP D 1 180 ? -7.540 -16.896 30.788 1.00 42.69 470 TRP D CA 1
ATOM 7700 C C . TRP D 1 180 ? -6.397 -15.949 30.532 1.00 42.37 470 TRP D C 1
ATOM 7701 O O . TRP D 1 180 ? -6.614 -14.769 30.257 1.00 41.97 470 TRP D O 1
ATOM 7712 N N . LEU D 1 181 ? -5.170 -16.465 30.614 1.00 42.97 471 LEU D N 1
ATOM 7713 C CA . LEU D 1 181 ? -3.961 -15.688 30.324 1.00 44.04 471 LEU D CA 1
ATOM 7714 C C . LEU D 1 181 ? -3.724 -15.472 28.826 1.00 45.62 471 LEU D C 1
ATOM 7715 O O . LEU D 1 181 ? -2.987 -14.562 28.436 1.00 44.99 471 LEU D O 1
ATOM 7720 N N . LYS D 1 182 ? -4.346 -16.306 27.996 1.00 47.65 472 LYS D N 1
ATOM 7721 C CA . LYS D 1 182 ? -3.996 -16.388 26.578 1.00 50.32 472 LYS D CA 1
ATOM 7722 C C . LYS D 1 182 ? -4.986 -15.692 25.650 1.00 52.38 472 LYS D C 1
ATOM 7723 O O . LYS D 1 182 ? -6.201 -15.771 25.846 1.00 52.93 472 LYS D O 1
ATOM 7729 N N . ILE D 1 183 ? -4.448 -15.014 24.639 1.00 55.27 473 ILE D N 1
ATOM 7730 C CA . ILE D 1 183 ? -5.250 -14.507 23.525 1.00 57.95 473 ILE D CA 1
ATOM 7731 C C . ILE D 1 183 ? -5.688 -15.665 22.629 1.00 60.48 473 ILE D C 1
ATOM 7732 O O . ILE D 1 183 ? -6.800 -15.661 22.098 1.00 62.50 473 ILE D O 1
ATOM 7737 N N . SER D 1 184 ? -4.809 -16.657 22.482 1.00 62.99 474 SER D N 1
ATOM 7738 C CA . SER D 1 184 ? -5.062 -17.821 21.635 1.00 66.36 474 SER D CA 1
ATOM 7739 C C . S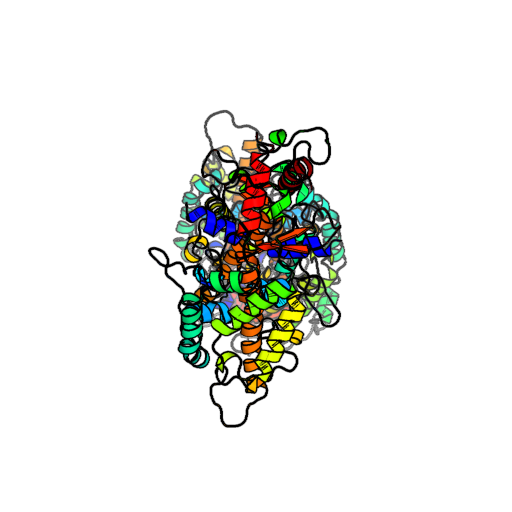ER D 1 184 ? -4.612 -19.124 22.303 1.00 68.00 474 SER D C 1
ATOM 7740 O O . SER D 1 184 ? -3.493 -19.219 22.814 1.00 67.19 474 SER D O 1
ATOM 7743 N N . LYS D 1 185 ? -5.499 -20.118 22.288 1.00 70.61 475 LYS D N 1
ATOM 7744 C CA . LYS D 1 185 ? -5.229 -21.444 22.851 1.00 72.69 475 LYS D CA 1
ATOM 7745 C C . LYS D 1 185 ? -4.198 -22.211 22.029 1.00 74.27 475 LYS D C 1
ATOM 7746 O O . LYS D 1 185 ? -3.389 -22.965 22.574 1.00 74.00 475 LYS D O 1
ATOM 7752 N N . THR D 1 186 ? -4.242 -22.010 20.714 1.00 75.84 476 THR D N 1
ATOM 7753 C CA . THR D 1 186 ? -3.447 -22.793 19.773 1.00 78.10 476 THR D CA 1
ATOM 7754 C C . THR D 1 186 ? -2.417 -21.939 19.024 1.00 77.89 476 THR D C 1
ATOM 7755 O O . THR D 1 186 ? -2.592 -20.726 18.873 1.00 77.53 476 THR D O 1
ATOM 7759 N N . GLY D 1 187 ? -1.340 -22.579 18.574 1.00 78.46 477 GLY D N 1
ATOM 7760 C CA . GLY D 1 187 ? -0.329 -21.915 17.754 1.00 77.85 477 GLY D CA 1
ATOM 7761 C C . GLY D 1 187 ? 1.030 -21.742 18.410 1.00 76.92 477 GLY D C 1
ATOM 7762 O O . GLY D 1 187 ? 1.356 -22.418 19.389 1.00 77.27 477 GLY D O 1
ATOM 7763 N N . ARG D 1 188 ? 1.819 -20.825 17.854 1.00 75.16 478 ARG D N 1
ATOM 7764 C CA . ARG D 1 188 ? 3.178 -20.560 18.322 1.00 73.18 478 ARG D CA 1
ATOM 7765 C C . ARG D 1 188 ? 3.218 -19.532 19.454 1.00 69.76 478 ARG D C 1
ATOM 7766 O O . ARG D 1 188 ? 2.477 -18.546 19.441 1.00 68.52 478 ARG D O 1
ATOM 7774 N N . VAL D 1 189 ? 4.088 -19.783 20.430 1.00 67.15 479 VAL D N 1
ATOM 7775 C CA . VAL D 1 189 ? 4.257 -18.905 21.588 1.00 62.76 479 VAL D CA 1
ATOM 7776 C C . VAL D 1 189 ? 5.701 -18.388 21.637 1.00 60.16 479 VAL D C 1
ATOM 7777 O O . VAL D 1 189 ? 6.595 -19.092 22.115 1.00 59.90 479 VAL D O 1
ATOM 7781 N N . PRO D 1 190 ? 5.938 -17.162 21.122 1.00 58.13 480 PRO D N 1
ATOM 7782 C CA . PRO D 1 190 ? 7.269 -16.543 21.179 1.00 57.07 480 PRO D CA 1
ATOM 7783 C C . PRO D 1 190 ? 7.689 -16.199 22.614 1.00 55.67 480 PRO D C 1
ATOM 7784 O O . PRO D 1 190 ? 6.822 -16.052 23.480 1.00 54.86 480 PRO D O 1
ATOM 7788 N N . PRO D 1 191 ? 9.011 -16.077 22.868 1.00 55.37 481 PRO D N 1
ATOM 7789 C CA . PRO D 1 191 ? 9.548 -15.789 24.205 1.00 54.09 481 PRO D CA 1
ATOM 7790 C C . PRO D 1 191 ? 8.868 -14.632 24.946 1.00 52.81 481 PRO D C 1
ATOM 7791 O O . PRO D 1 191 ? 8.703 -14.702 26.166 1.00 51.83 481 PRO D O 1
ATOM 7795 N N . SER D 1 192 ? 8.475 -13.587 24.218 1.00 52.14 482 SER D N 1
ATOM 7796 C CA . SER D 1 192 ? 7.853 -12.409 24.833 1.00 50.63 482 SER D CA 1
ATOM 7797 C C . SER D 1 192 ? 6.376 -12.613 25.194 1.00 49.78 482 SER D C 1
ATOM 7798 O O . SER D 1 192 ? 5.793 -11.801 25.915 1.00 48.53 482 SER D O 1
ATOM 7801 N N . GLU D 1 193 ? 5.777 -13.690 24.687 1.00 49.76 483 GLU D N 1
ATOM 7802 C CA . GLU D 1 193 ? 4.402 -14.044 25.038 1.00 48.56 483 GLU D CA 1
ATOM 7803 C C . GLU D 1 193 ? 4.363 -14.838 26.346 1.00 47.71 483 GLU D C 1
ATOM 7804 O O . GLU D 1 193 ? 3.482 -14.620 27.180 1.00 46.69 483 GLU D O 1
ATOM 7810 N N . LEU D 1 194 ? 5.323 -15.749 26.518 1.00 47.46 484 LEU D N 1
ATOM 7811 C CA . LEU D 1 194 ? 5.478 -16.485 27.772 1.00 46.46 484 LEU D CA 1
ATOM 7812 C C . LEU D 1 194 ? 5.806 -15.523 28.909 1.00 45.47 484 LEU D C 1
ATOM 7813 O O . LEU D 1 194 ? 5.267 -15.639 30.013 1.00 45.00 484 LEU D O 1
ATOM 7818 N N . SER D 1 195 ? 6.697 -14.578 28.619 1.00 44.87 485 SER D N 1
ATOM 7819 C CA . SER D 1 195 ? 7.089 -13.544 29.564 1.00 43.89 485 SER D CA 1
ATOM 7820 C C . SER D 1 195 ? 5.886 -12.707 29.994 1.00 42.56 485 SER D C 1
ATOM 7821 O O . SER D 1 195 ? 5.707 -12.447 31.185 1.00 41.56 485 SER D O 1
ATOM 7824 N N . TYR D 1 196 ? 5.064 -12.306 29.023 1.00 41.80 486 TYR D N 1
ATOM 7825 C CA . TYR D 1 196 ? 3.846 -11.544 29.298 1.00 40.90 486 TYR D CA 1
ATOM 7826 C C . TYR D 1 196 ? 2.833 -12.363 30.095 1.00 40.13 486 TYR D C 1
ATOM 7827 O O . TYR D 1 196 ? 2.198 -11.840 31.012 1.00 39.32 486 TYR D O 1
ATOM 7836 N N . ARG D 1 197 ? 2.700 -13.644 29.753 1.00 40.30 487 ARG D N 1
ATOM 7837 C CA . ARG D 1 197 ? 1.818 -14.554 30.486 1.00 39.74 487 ARG D CA 1
ATOM 7838 C C . ARG D 1 197 ? 2.257 -14.753 31.944 1.00 38.65 487 ARG D C 1
ATOM 7839 O O . ARG D 1 197 ? 1.454 -14.571 32.860 1.00 37.60 487 ARG D O 1
ATOM 7847 N N . THR D 1 198 ? 3.530 -15.096 32.146 1.00 38.65 488 THR D N 1
ATOM 7848 C CA . THR D 1 198 ? 4.132 -15.208 33.486 1.00 38.09 488 THR D CA 1
ATOM 7849 C C . THR D 1 198 ? 3.918 -13.937 34.319 1.00 36.74 488 THR D C 1
ATOM 7850 O O . THR D 1 198 ? 3.601 -14.007 35.508 1.00 36.89 488 THR D O 1
ATOM 7854 N N . GLN D 1 199 ? 4.099 -12.786 33.675 1.00 36.52 489 GLN D N 1
ATOM 7855 C CA . GLN D 1 199 ? 3.929 -11.473 34.292 1.00 35.74 489 GLN D CA 1
ATOM 7856 C C . GLN D 1 199 ? 2.504 -11.254 34.808 1.00 34.34 489 GLN D C 1
ATOM 7857 O O . GLN D 1 199 ? 2.312 -10.785 35.932 1.00 34.13 489 GLN D O 1
ATOM 7863 N N . ILE D 1 200 ? 1.515 -11.604 33.987 1.00 33.82 490 ILE D N 1
ATOM 7864 C CA . ILE D 1 200 ? 0.099 -11.422 34.330 1.00 32.47 490 ILE D CA 1
ATOM 7865 C C . ILE D 1 200 ? -0.324 -12.330 35.486 1.00 31.83 490 ILE D C 1
ATOM 7866 O O . ILE D 1 200 ? -0.978 -11.877 36.430 1.00 30.61 490 ILE D O 1
ATOM 7871 N N . LEU D 1 201 ? 0.057 -13.603 35.409 1.00 31.96 491 LEU D N 1
ATOM 7872 C CA . LEU D 1 201 ? -0.269 -14.565 36.457 1.00 31.80 491 LEU D CA 1
ATOM 7873 C C . LEU D 1 201 ? 0.392 -14.181 37.779 1.00 31.49 491 LEU D C 1
ATOM 7874 O O . LEU D 1 201 ? -0.221 -14.301 38.841 1.00 31.88 491 LEU D O 1
ATOM 7879 N N . GLY D 1 202 ? 1.640 -13.721 37.701 1.00 31.13 492 GLY D N 1
ATOM 7880 C CA . GLY D 1 202 ? 2.371 -13.228 38.866 1.00 30.68 492 GLY D CA 1
ATOM 7881 C C . GLY D 1 202 ? 1.665 -12.060 39.532 1.00 29.94 492 GLY D C 1
ATOM 7882 O O . GLY D 1 202 ? 1.620 -11.978 40.756 1.00 29.28 492 GLY D O 1
ATOM 7883 N N . GLN D 1 203 ? 1.110 -11.160 38.721 1.00 29.34 493 GLN D N 1
ATOM 7884 C CA . GLN D 1 203 ? 0.314 -10.048 39.233 1.00 28.80 493 GLN D CA 1
ATOM 7885 C C . GLN D 1 203 ? -0.928 -10.542 39.973 1.00 28.21 493 GLN D C 1
ATOM 7886 O O . GLN D 1 203 ? -1.276 -10.010 41.028 1.00 28.44 493 GLN D O 1
ATOM 7892 N N . PHE D 1 204 ? -1.581 -11.563 39.423 1.00 27.85 494 PHE D N 1
ATOM 7893 C CA . PHE D 1 204 ? -2.813 -12.095 40.005 1.00 27.59 494 PHE D CA 1
ATOM 7894 C C . PHE D 1 204 ? -2.571 -12.852 41.310 1.00 27.34 494 PHE D C 1
ATOM 7895 O O . PHE D 1 204 ? -3.253 -12.603 42.303 1.00 26.74 494 PHE D O 1
ATOM 7903 N N . LEU D 1 205 ? -1.610 -13.775 41.297 1.00 27.64 495 LEU D N 1
ATOM 7904 C CA . LEU D 1 205 ? -1.290 -14.582 42.474 1.00 27.74 495 LEU D CA 1
ATOM 7905 C C . LEU D 1 205 ? -0.725 -13.731 43.610 1.00 27.48 495 LEU D C 1
ATOM 7906 O O . LEU D 1 205 ? -1.026 -13.976 44.779 1.00 27.38 495 LEU D O 1
ATOM 7911 N N . ALA D 1 206 ? 0.079 -12.730 43.253 1.00 27.49 496 ALA D N 1
ATOM 7912 C CA . ALA D 1 206 ? 0.604 -11.758 44.209 1.00 27.30 496 ALA D CA 1
ATOM 7913 C C . ALA D 1 206 ? -0.519 -10.924 44.817 1.00 26.85 496 ALA D C 1
ATOM 7914 O O . ALA D 1 206 ? -0.528 -10.671 46.023 1.00 26.70 496 ALA D O 1
ATOM 7916 N N . TRP D 1 207 ? -1.462 -10.502 43.975 1.00 26.67 497 TRP D N 1
ATOM 7917 C CA . TRP D 1 207 ? -2.631 -9.759 44.432 1.00 26.18 497 TRP D CA 1
ATOM 7918 C C . TRP D 1 207 ? -3.484 -10.603 45.336 1.00 26.15 497 TRP D C 1
ATOM 7919 O O . TRP D 1 207 ? -3.976 -10.132 46.360 1.00 25.98 497 TRP D O 1
ATOM 7930 N N . LEU D 1 208 ? -3.660 -11.865 44.960 1.00 26.54 498 LEU D N 1
ATOM 7931 C CA . LEU D 1 208 ? -4.466 -12.801 45.728 1.00 27.07 498 LEU D CA 1
ATOM 7932 C C . LEU D 1 208 ? -3.948 -12.956 47.162 1.00 27.31 498 LEU D C 1
ATOM 7933 O O . LEU D 1 208 ? -4.735 -13.129 48.091 1.00 26.97 498 LEU D O 1
ATOM 7938 N N . LEU D 1 209 ? -2.630 -12.872 47.333 1.00 27.70 499 LEU D N 1
ATOM 7939 C CA . LEU D 1 209 ? -2.020 -12.966 48.652 1.00 28.53 499 LEU D CA 1
ATOM 7940 C C . LEU D 1 209 ? -2.089 -11.651 49.429 1.00 28.32 499 LEU D C 1
ATOM 7941 O O . LEU D 1 209 ? -2.678 -11.596 50.510 1.00 28.05 499 LEU D O 1
ATOM 7946 N N . ASP D 1 210 ? -1.489 -10.601 48.873 1.00 28.14 500 ASP D N 1
ATOM 7947 C CA . ASP D 1 210 ? -1.414 -9.306 49.542 1.00 28.19 500 ASP D CA 1
ATOM 7948 C C . ASP D 1 210 ? -2.750 -8.570 49.576 1.00 27.84 500 ASP D C 1
ATOM 7949 O O . ASP D 1 210 ? -3.106 -7.963 50.589 1.00 27.92 500 ASP D O 1
ATOM 7954 N N . GLY D 1 211 ? -3.475 -8.613 48.462 1.00 27.32 501 GLY D N 1
ATOM 7955 C CA . GLY D 1 211 ? -4.729 -7.880 48.331 1.00 26.86 501 GLY D CA 1
ATOM 7956 C C . GLY D 1 211 ? -5.893 -8.585 48.991 1.00 26.48 501 GLY D C 1
ATOM 7957 O O . GLY D 1 211 ? -6.583 -7.999 49.821 1.00 26.89 501 GLY D O 1
ATOM 7958 N N . PHE D 1 212 ? -6.099 -9.849 48.629 1.00 26.03 502 PHE D N 1
ATOM 7959 C CA . PHE D 1 212 ? -7.254 -10.618 49.088 1.00 25.66 502 PHE D CA 1
ATOM 7960 C C . PHE D 1 212 ? -7.053 -11.273 50.460 1.00 25.30 502 PHE D C 1
ATOM 7961 O O . PHE D 1 212 ? -7.813 -10.995 51.388 1.00 25.64 502 PHE D O 1
ATOM 7969 N N . VAL D 1 213 ? -6.040 -12.132 50.585 1.00 24.94 503 VAL D N 1
ATOM 7970 C CA . VAL D 1 213 ? -5.801 -12.896 51.818 1.00 24.73 503 VAL D CA 1
ATOM 7971 C C . VAL D 1 213 ? -5.429 -11.987 52.988 1.00 24.71 503 VAL D C 1
ATOM 7972 O O . VAL D 1 213 ? -6.040 -12.056 54.057 1.00 24.79 503 VAL D O 1
ATOM 7976 N N . VAL D 1 214 ? -4.426 -11.139 52.778 1.00 24.95 504 VAL D N 1
ATOM 7977 C CA . VAL D 1 214 ? -3.983 -10.184 53.795 1.00 25.12 504 VAL D CA 1
ATOM 7978 C C . VAL D 1 214 ? -5.070 -9.142 54.064 1.00 24.98 504 VAL D C 1
ATOM 7979 O O . VAL D 1 214 ? -5.324 -8.786 55.214 1.00 25.16 504 VAL D O 1
ATOM 7983 N N . GLY D 1 215 ? -5.715 -8.669 53.000 1.00 25.37 505 GLY D N 1
ATOM 7984 C CA . GLY D 1 215 ? -6.875 -7.782 53.127 1.00 25.55 505 GLY D CA 1
ATOM 7985 C C . GLY D 1 215 ? -7.909 -8.375 54.064 1.00 25.45 505 GLY D C 1
ATOM 7986 O O . GLY D 1 215 ? -8.472 -7.681 54.909 1.00 25.52 505 GLY D O 1
ATOM 7987 N N . LEU D 1 216 ? -8.127 -9.677 53.919 1.00 25.65 506 LEU D N 1
ATOM 7988 C CA . LEU D 1 216 ? -9.084 -10.424 54.725 1.00 26.69 506 LEU D CA 1
ATOM 7989 C C . LEU D 1 216 ? -8.653 -10.533 56.190 1.00 27.13 506 LEU D C 1
ATOM 7990 O O . LEU D 1 216 ? -9.478 -10.383 57.095 1.00 27.82 506 LEU D O 1
ATOM 7995 N N . VAL D 1 217 ? -7.366 -10.791 56.416 1.00 27.59 507 VAL D N 1
ATOM 7996 C CA . VAL D 1 217 ? -6.812 -10.864 57.769 1.00 28.24 507 VAL D CA 1
ATOM 7997 C C . VAL D 1 217 ? -6.859 -9.490 58.438 1.00 29.15 507 VAL D C 1
ATOM 7998 O O . VAL D 1 217 ? -7.309 -9.373 59.583 1.00 30.25 507 VAL D O 1
ATOM 8002 N N . ARG D 1 218 ? -6.406 -8.461 57.717 1.00 29.23 508 ARG D N 1
ATOM 8003 C CA . ARG D 1 218 ? -6.418 -7.082 58.215 1.00 29.89 508 ARG D CA 1
ATOM 8004 C C . ARG D 1 218 ? -7.795 -6.651 58.703 1.00 29.59 508 ARG D C 1
ATOM 8005 O O . ARG D 1 218 ? -7.910 -6.000 59.739 1.00 30.21 508 ARG D O 1
ATOM 8013 N N . ALA D 1 219 ? -8.831 -7.031 57.955 1.00 28.93 509 ALA D N 1
ATOM 8014 C CA . ALA D 1 219 ? -10.203 -6.611 58.226 1.00 28.28 509 ALA D CA 1
ATOM 8015 C C . ALA D 1 219 ? -10.856 -7.358 59.387 1.00 28.69 509 ALA D C 1
ATOM 8016 O O . ALA D 1 219 ? -11.416 -6.735 60.293 1.00 29.28 509 ALA D O 1
ATOM 8018 N N . CYS D 1 220 ? -10.782 -8.687 59.355 1.00 28.29 510 CYS D N 1
ATOM 8019 C CA . CYS D 1 220 ? -11.536 -9.532 60.278 1.00 28.43 510 CYS D CA 1
ATOM 8020 C C . CYS D 1 220 ? -10.821 -9.783 61.607 1.00 28.88 510 CYS D C 1
ATOM 8021 O O . CYS D 1 220 ? -11.449 -10.183 62.585 1.00 28.76 510 CYS D O 1
ATOM 8024 N N . PHE D 1 221 ? -9.514 -9.550 61.641 1.00 29.49 511 PHE D N 1
ATOM 8025 C CA . PHE D 1 221 ? -8.739 -9.785 62.853 1.00 30.80 511 PHE D CA 1
ATOM 8026 C C . PHE D 1 221 ? -7.884 -8.587 63.220 1.00 32.61 511 PHE D C 1
ATOM 8027 O O . PHE D 1 221 ? -7.504 -7.789 62.361 1.00 32.71 511 PHE D O 1
ATOM 8035 N N . TYR D 1 222 ? -7.603 -8.464 64.511 1.00 35.16 512 TYR D N 1
ATOM 8036 C CA . TYR D 1 222 ? -6.502 -7.645 64.975 1.00 37.48 512 TYR D CA 1
ATOM 8037 C C . TYR D 1 222 ? -5.483 -8.607 65.560 1.00 39.14 512 TYR D C 1
ATOM 8038 O O . TYR D 1 222 ? -5.854 -9.612 66.174 1.00 39.66 512 TYR D O 1
ATOM 8047 N N . ALA D 1 223 ? -4.204 -8.309 65.358 1.00 40.49 513 ALA D N 1
ATOM 8048 C CA . ALA D 1 223 ? -3.136 -9.152 65.876 1.00 42.97 513 ALA D CA 1
ATOM 8049 C C . ALA D 1 223 ? -2.227 -8.381 66.821 1.00 45.64 513 ALA D C 1
ATOM 8050 O O . ALA D 1 223 ? -1.783 -7.273 66.512 1.00 45.82 513 ALA D O 1
ATOM 8052 N N . THR D 1 224 ? -1.961 -8.978 67.977 1.00 48.98 514 THR D N 1
ATOM 8053 C CA . THR D 1 224 ? -1.127 -8.357 68.997 1.00 52.38 514 THR D CA 1
ATOM 8054 C C . THR D 1 224 ? -0.120 -9.356 69.559 1.00 55.40 514 THR D C 1
ATOM 8055 O O . THR D 1 224 ? -0.298 -10.569 69.430 1.00 54.58 514 THR D O 1
ATOM 8059 N N . GLU D 1 225 ? 0.944 -8.833 70.164 1.00 60.95 515 GLU D N 1
ATOM 8060 C CA . GLU D 1 225 ? 1.908 -9.653 70.888 1.00 66.00 515 GLU D CA 1
ATOM 8061 C C . GLU D 1 225 ? 1.237 -10.221 72.133 1.00 69.22 515 GLU D C 1
ATOM 8062 O O . GLU D 1 225 ? 0.630 -9.480 72.912 1.00 69.79 515 GLU D O 1
ATOM 8068 N N . SER D 1 226 ? 1.335 -11.540 72.297 1.00 73.61 516 SER D N 1
ATOM 8069 C CA . SER D 1 226 ? 0.714 -12.263 73.412 1.00 78.04 516 SER D CA 1
ATOM 8070 C C . SER D 1 226 ? 1.097 -11.678 74.768 1.00 81.41 516 SER D C 1
ATOM 8071 O O . SER D 1 226 ? 2.198 -11.148 74.934 1.00 82.28 516 SER D O 1
ATOM 8074 N N . MET D 1 227 ? 0.189 -11.782 75.735 1.00 85.84 517 MET D N 1
ATOM 8075 C CA . MET D 1 227 ? 0.423 -11.215 77.062 1.00 91.04 517 MET D CA 1
ATOM 8076 C C . MET D 1 227 ? 0.970 -12.209 78.087 1.00 94.12 517 MET D C 1
ATOM 8077 O O . MET D 1 227 ? 2.142 -12.133 78.462 1.00 94.65 517 MET D O 1
ATOM 8082 N N . GLY D 1 228 ? 0.124 -13.137 78.532 1.00 96.56 518 GLY D N 1
ATOM 8083 C CA . GLY D 1 228 ? 0.504 -14.107 79.560 1.00 100.30 518 GLY D CA 1
ATOM 8084 C C . GLY D 1 228 ? 1.135 -15.376 79.014 1.00 102.81 518 GLY D C 1
ATOM 8085 O O . GLY D 1 228 ? 0.849 -16.474 79.501 1.00 103.48 518 GLY D O 1
ATOM 8086 N N . GLN D 1 229 ? 1.999 -15.221 78.010 1.00 103.57 519 GLN D N 1
ATOM 8087 C CA . GLN D 1 229 ? 2.659 -16.347 77.347 1.00 103.46 519 GLN D CA 1
ATOM 8088 C C . GLN D 1 229 ? 3.931 -15.884 76.627 1.00 102.10 519 GLN D C 1
ATOM 8089 O O . GLN D 1 229 ? 3.950 -15.759 75.398 1.00 101.14 519 GLN D O 1
ATOM 8095 N N . LYS D 1 230 ? 4.983 -15.631 77.405 1.00 101.55 520 LYS D N 1
ATOM 8096 C CA . LYS D 1 230 ? 6.290 -15.197 76.885 1.00 100.30 520 LYS D CA 1
ATOM 8097 C C . LYS D 1 230 ? 6.186 -14.258 75.673 1.00 97.87 520 LYS D C 1
ATOM 8098 O O . LYS D 1 230 ? 5.846 -13.083 75.829 1.00 97.66 520 LYS D O 1
ATOM 8104 N N . ASN D 1 231 ? 6.464 -14.783 74.477 1.00 94.24 521 ASN D N 1
ATOM 8105 C CA . ASN D 1 231 ? 6.394 -14.005 73.236 1.00 89.45 521 ASN D CA 1
ATOM 8106 C C . ASN D 1 231 ? 5.813 -14.785 72.056 1.00 85.29 521 ASN D C 1
ATOM 8107 O O . ASN D 1 231 ? 6.423 -15.741 71.566 1.00 85.31 521 ASN D O 1
ATOM 8112 N N . ALA D 1 232 ? 4.630 -14.362 71.611 1.00 79.86 522 ALA D N 1
ATOM 8113 C CA . ALA D 1 232 ? 3.950 -14.947 70.453 1.00 74.11 522 ALA D CA 1
ATOM 8114 C C . ALA D 1 232 ? 2.947 -13.957 69.856 1.00 68.91 522 ALA D C 1
ATOM 8115 O O . ALA D 1 232 ? 2.576 -12.976 70.500 1.00 67.95 522 ALA D O 1
ATOM 8117 N N . ILE D 1 233 ? 2.523 -14.213 68.621 1.00 64.01 523 ILE D N 1
ATOM 8118 C CA . ILE D 1 233 ? 1.479 -13.418 67.977 1.00 59.86 523 ILE D CA 1
ATOM 8119 C C . ILE D 1 233 ? 0.116 -14.031 68.292 1.00 56.65 523 ILE D C 1
ATOM 8120 O O . ILE D 1 233 ? -0.065 -15.245 68.181 1.00 56.70 523 ILE D O 1
ATOM 8125 N N . ARG D 1 234 ? -0.831 -13.191 68.699 1.00 53.21 524 ARG D N 1
ATOM 8126 C CA . ARG D 1 234 ? -2.209 -13.627 68.893 1.00 49.98 524 ARG D CA 1
ATOM 8127 C C . ARG D 1 234 ? -3.149 -12.903 67.939 1.00 46.96 524 ARG D C 1
ATOM 8128 O O . ARG D 1 234 ? -3.094 -11.681 67.810 1.00 46.38 524 ARG D O 1
ATOM 8136 N N . PHE D 1 235 ? -3.999 -13.675 67.267 1.00 44.65 525 PHE D N 1
ATOM 8137 C CA . PHE D 1 235 ? -5.004 -13.133 66.364 1.00 42.46 525 PHE D CA 1
ATOM 8138 C C . PHE D 1 235 ? -6.356 -13.098 67.046 1.00 40.68 525 PHE D C 1
ATOM 8139 O O . PHE D 1 235 ? -6.913 -14.140 67.395 1.00 40.80 525 PHE D O 1
ATOM 8147 N N . TYR D 1 236 ? -6.883 -11.895 67.234 1.00 38.13 526 TYR D N 1
ATOM 8148 C CA . TYR D 1 236 ? -8.220 -11.731 67.771 1.00 36.16 526 TYR D CA 1
ATOM 8149 C C . TYR D 1 236 ? -9.145 -11.288 66.660 1.00 35.26 526 TYR D C 1
ATOM 8150 O O . TYR D 1 236 ? -8.834 -10.345 65.932 1.00 35.40 526 TYR D O 1
ATOM 8159 N N . ARG D 1 237 ? -10.277 -11.972 66.520 1.00 34.81 527 ARG D N 1
ATOM 8160 C CA . ARG D 1 237 ? -11.359 -11.464 65.692 1.00 34.26 527 ARG D CA 1
ATOM 8161 C C . ARG D 1 237 ? -11.698 -10.072 66.200 1.00 34.89 527 ARG D C 1
ATOM 8162 O O . ARG D 1 237 ? -11.720 -9.839 67.414 1.00 35.31 527 ARG D O 1
ATOM 8170 N N . GLN D 1 238 ? -11.943 -9.145 65.276 1.00 35.42 528 GLN D N 1
ATOM 8171 C CA . GLN D 1 238 ? -12.011 -7.722 65.628 1.00 35.56 528 GLN D CA 1
ATOM 8172 C C . GLN D 1 238 ? -13.120 -7.374 66.626 1.00 35.15 528 GLN D C 1
ATOM 8173 O O . GLN D 1 238 ? -12.999 -6.399 67.369 1.00 35.69 528 GLN D O 1
ATOM 8179 N N . GLU D 1 239 ? -14.184 -8.177 66.641 1.00 34.62 529 GLU D N 1
ATOM 8180 C CA . GLU D 1 239 ? -15.293 -7.998 67.582 1.00 34.63 529 GLU D CA 1
ATOM 8181 C C . GLU D 1 239 ? -14.822 -8.249 69.012 1.00 34.48 529 GLU D C 1
ATOM 8182 O O . GLU D 1 239 ? -15.116 -7.462 69.912 1.00 35.41 529 GLU D O 1
ATOM 8188 N N . VAL D 1 240 ? -14.084 -9.342 69.205 1.00 33.86 530 VAL D N 1
ATOM 8189 C CA . VAL D 1 240 ? -13.480 -9.669 70.498 1.00 34.02 530 VAL D CA 1
ATOM 8190 C C . VAL D 1 240 ? -12.510 -8.563 70.905 1.00 34.07 530 VAL D C 1
ATOM 8191 O O . VAL D 1 240 ? -12.488 -8.144 72.065 1.00 34.38 530 VAL D O 1
ATOM 8195 N N . TRP D 1 241 ? -11.723 -8.090 69.939 1.00 33.61 531 TRP D N 1
ATOM 8196 C CA . TRP D 1 241 ? -10.763 -7.023 70.185 1.00 33.85 531 TRP D CA 1
ATOM 8197 C C . TRP D 1 241 ? -11.429 -5.745 70.600 1.00 34.55 531 TRP D C 1
ATOM 8198 O O . TRP D 1 241 ? -10.970 -5.075 71.529 1.00 34.28 531 TRP D O 1
ATOM 8209 N N . ALA D 1 242 ? -12.518 -5.401 69.913 1.00 35.02 532 ALA D N 1
ATOM 8210 C CA . ALA D 1 242 ? -13.315 -4.228 70.252 1.00 36.54 532 ALA D CA 1
ATOM 8211 C C . ALA D 1 242 ? -13.804 -4.290 71.700 1.00 37.93 532 ALA D C 1
ATOM 8212 O O . ALA D 1 242 ? -13.770 -3.284 72.409 1.00 38.70 532 ALA D O 1
ATOM 8214 N N . LYS D 1 243 ? -14.242 -5.472 72.134 1.00 38.66 533 LYS D N 1
ATOM 8215 C CA . LYS D 1 243 ? -14.698 -5.663 73.510 1.00 39.99 533 LYS D CA 1
ATOM 8216 C C . LYS D 1 243 ? -13.541 -5.566 74.506 1.00 39.83 533 LYS D C 1
ATOM 8217 O O . LYS D 1 243 ? -13.690 -4.965 75.571 1.00 40.83 533 LYS D O 1
ATOM 8223 N N . LEU D 1 244 ? -12.394 -6.140 74.150 1.00 39.11 534 LEU D N 1
ATOM 8224 C CA . LEU D 1 244 ? -11.195 -6.034 74.980 1.00 39.91 534 LEU D CA 1
ATOM 8225 C C . LEU D 1 244 ? -10.807 -4.573 75.223 1.00 40.94 534 LEU D C 1
ATOM 8226 O O . LEU D 1 244 ? -10.543 -4.182 76.359 1.00 41.90 534 LEU D O 1
ATOM 8231 N N . GLN D 1 245 ? -10.795 -3.777 74.154 1.00 41.30 535 GLN D N 1
ATOM 8232 C CA . GLN D 1 245 ? -10.498 -2.346 74.241 1.00 42.40 535 GLN D CA 1
ATOM 8233 C C . GLN D 1 245 ? -11.546 -1.593 75.055 1.00 43.77 535 GLN D C 1
ATOM 8234 O O . GLN D 1 245 ? -11.204 -0.754 75.885 1.00 44.77 535 GLN D O 1
ATOM 8240 N N . ASP D 1 246 ? -12.818 -1.905 74.811 1.00 45.20 536 ASP D N 1
ATOM 8241 C CA . ASP D 1 246 ? -13.934 -1.276 75.514 1.00 47.46 536 ASP D CA 1
ATOM 8242 C C . ASP D 1 246 ? -13.883 -1.548 77.022 1.00 48.92 536 ASP D C 1
ATOM 8243 O O . ASP D 1 246 ? -13.969 -0.619 77.824 1.00 50.46 536 ASP D O 1
ATOM 8248 N N . LEU D 1 247 ? -13.722 -2.817 77.398 1.00 49.28 537 LEU D N 1
ATOM 8249 C CA . LEU D 1 247 ? -13.671 -3.208 78.810 1.00 50.59 537 LEU D CA 1
ATOM 8250 C C . LEU D 1 247 ? -12.407 -2.727 79.523 1.00 52.04 537 LEU D C 1
ATOM 8251 O O . LEU D 1 247 ? -12.445 -2.431 80.717 1.00 53.29 537 LEU D O 1
ATOM 8256 N N . ALA D 1 248 ? -11.298 -2.647 78.790 1.00 52.68 538 ALA D N 1
ATOM 8257 C CA . ALA D 1 248 ? -10.026 -2.200 79.361 1.00 55.21 538 ALA D CA 1
ATOM 8258 C C . ALA D 1 248 ? -10.020 -0.709 79.688 1.00 57.85 538 ALA D C 1
ATOM 8259 O O . ALA D 1 248 ? -9.294 -0.271 80.581 1.00 59.03 538 ALA D O 1
ATOM 8261 N N . PHE D 1 249 ? -10.826 0.063 78.965 1.00 60.52 539 PHE D N 1
ATOM 8262 C CA . PHE D 1 249 ? -10.877 1.511 79.161 1.00 65.16 539 PHE D CA 1
ATOM 8263 C C . PHE D 1 249 ? -12.100 1.980 79.956 1.00 69.85 539 PHE D C 1
ATOM 8264 O O . PHE D 1 249 ? -12.192 3.152 80.321 1.00 72.04 539 PHE D O 1
ATOM 8272 N N . ARG D 1 250 ? -13.018 1.060 80.244 1.00 75.00 540 ARG D N 1
ATOM 8273 C CA . ARG D 1 250 ? -14.240 1.380 80.989 1.00 80.39 540 ARG D CA 1
ATOM 8274 C C . ARG D 1 250 ? -14.053 1.523 82.503 1.00 85.17 540 ARG D C 1
ATOM 8275 O O . ARG D 1 250 ? -14.910 2.093 83.182 1.00 87.00 540 ARG D O 1
ATOM 8283 N N . SER D 1 251 ? -12.942 1.013 83.029 1.00 89.44 541 SER D N 1
ATOM 8284 C CA . SER D 1 251 ? -12.657 1.128 84.462 1.00 94.29 541 SER D CA 1
ATOM 8285 C C . SER D 1 251 ? -12.064 2.488 84.823 1.00 97.83 541 SER D C 1
ATOM 8286 O O . SER D 1 251 ? -11.900 2.807 86.003 1.00 99.01 541 SER D O 1
ATOM 8289 N N . HIS D 1 252 ? -11.750 3.284 83.803 1.00 100.74 542 HIS D N 1
ATOM 8290 C CA . HIS D 1 252 ? -11.194 4.618 84.001 1.00 104.55 542 HIS D CA 1
ATOM 8291 C C . HIS D 1 252 ? -12.058 5.672 83.366 1.00 105.66 542 HIS D C 1
ATOM 8292 O O . HIS D 1 252 ? -12.714 6.444 84.071 1.00 106.55 542 HIS D O 1
ATOM 8299 N N . ILE D 1 253 ? -12.076 5.711 82.033 1.00 105.36 543 ILE D N 1
ATOM 8300 C CA . ILE D 1 253 ? -12.837 6.727 81.300 1.00 106.87 543 ILE D CA 1
ATOM 8301 C C . ILE D 1 253 ? -14.347 6.453 81.327 1.00 108.37 543 ILE D C 1
ATOM 8302 O O . ILE D 1 253 ? -14.784 5.299 81.278 1.00 108.01 543 ILE D O 1
ATOM 8307 N N . SER D 1 254 ? -15.126 7.529 81.422 1.00 110.28 544 SER D N 1
ATOM 8308 C CA . SER D 1 254 ? -16.580 7.448 81.523 1.00 110.63 544 SER D CA 1
ATOM 8309 C C . SER D 1 254 ? -17.257 8.427 80.565 1.00 110.86 544 SER D C 1
ATOM 8310 O O . SER D 1 254 ? -16.828 9.573 80.422 1.00 111.03 544 SER D O 1
#

B-factor: mean 45.91, std 17.29, range [23.7, 121.62]

=== Feature glossary ===
Each block in this record encodes a different view of the sam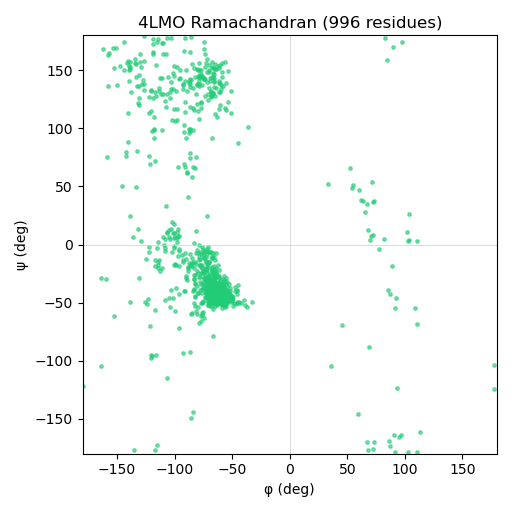e protein. In brief:

Predicted aligned error. PAE(i, j) answers: if I align the predicted and true structures on residue i, how far off (in Å) do I expect residue j to be? A block-diagonal PAE matrix with low values on the blocks and high values off-diagonal is the signature of a multi-domain protein with confidently predicted domains but uncertain inter-domain orientation.

Contact-map, Ramachandran, and PAE plots. Plot images: a contact map (which residues are close in 3D, as an N×N binary image), a Ramachandran scatter (backbone torsion angles, revealing secondary-structure composition at a glance), and — for AlphaFold structures — a PAE heatmap (pairwise prediction confidence).

Backbone torsions (φ/ψ). φ (phi) and ψ (psi) are the two rotatable backbone dihedrals per residue: φ is the C(i-1)–N–Cα–C torsion, ψ is the N–Cα–C–N(i+1) torsion, both in degrees on (−180°, 180°]. α-helical residues cluster near (−60°, −45°); β-strand residues near (−120°, +130°). A Ramachandran plot is simply a scatter of (φ, ψ) for every residue.

Foldseek 3Di. A 3Di character summarizes, for each residue, the relative orientation of the Cα frame of its nearest spatial neighbor. Because it encodes fold topology rather than chemistry, 3Di alignments detect remote structural similarity that sequence alignment misses.

Radius of gyration, Cα contacts, bounding box. Three whole-structure scalars: the radius of gyration (RMS distance of Cα from centroid, in Å), the count of Cα–Cα contacts (pairs closer than 8 Å and separated by more than four residues in sequence — i.e. tertiary, not local, contacts), and the bounding-box dimensions. Together they distinguish compact globular folds from extended fibres or disordered chains.

Sequence. Sequence gives the chain of amino acids in standard one-letter code (A=alanine, C=cysteine, …, Y=tyrosine), read N→C. It is the only feature that is directly encoded by the gene; all structural features are derived from the folded form of this sequence.

mmCIF coordinates. Atomic coordinates in PDBx/mmCIF format — the same representation the Protein Data Bank distributes. Each line of the _atom_site loop places one backbone atom in Cartesian space (units: ångströms, origin: arbitrary).

Secondary structure (3-state, P-SEA). Three-state secondary structure (P-SEA) collapses the eight DSSP classes into helix (a), strand (b), and coil (c). P-SEA assigns these from Cα geometry alone — distances and angles — without requiring backbone oxygens, so it works on any Cα trace.

InterPro / GO / CATH / organism. Functional annotations link the protein to curated databases. InterPro entries identify conserved domains and families by matching the sequence against member-database signatures (Pfam, PROSITE, CDD, …). Gene Ontology (GO) terms describe molecular function, biological process, and cellular component in a controlled vocabulary. CATH places the structure in a hierarchical fold classification (Class/Architecture/Topology/Homologous-superfamily). The organism is the source species.

B-factor. B-factor (Debye–Waller factor) reflects atomic displacement in the crystal lattice. It is an experimental observable (units Å²), not a prediction; low values mean the atom is pinned down, high values mean it moves or is heterogeneous across the crystal.

Rendered structure images. Structure images are PyMOL renders from six orthogonal camera directions. Cartoon representation draws helices as coils and strands as arrows; sticks shows the backbone as bonds; surface shows the solvent-excluded envelope. Rainbow coloring maps sequence position to hue (blue→red, N→C); chain coloring assigns a distinct color per polypeptide.

Solvent-accessible surface area. Solvent-accessible surface area (SASA) is the area in Å² traced out by the centre of a 1.4 Å probe sphere (a water molecule) rolled over the protein's van der Waals surface (Shrake–Rupley / Lee–Richards construction). Buried residues have near-zero SASA; fully exposed residues can exceed 200 Å². The total SASA scales roughly with the number of surface residues.

Secondary structure (8-state, DSSP). The SS8 string is DSSP's per-residue secondary-structure call. α-helix (H) means an i→i+4 H-bond ladder; β-strand (E) means the residue participates in a β-sheet; 3₁₀ (G) and π (I) are tighter and wider helices; T/S are turns/bends; '-' is loop.

pLDDT. For AlphaFold models, the B-factor field carries pLDDT — the model's own estimate of local accuracy on a 0–100 scale. Regions with pLDDT<50 should be treated as essentially unmodeled; they often correspond to intrinsically disordered segments.

Nearest PDB structures. Nearest PDB neighbors are the top structural matches found by Foldseek when searching this structure against the entire Protein Data Bank. Each hit reports a TM-score (0 to 1; >0.5 almost always implies the same fold) and an E-value. These are *structural* homologs — they may share no detectable sequence similarity.